Protein AF-A0AAD3DQP5-F1 (afdb_monomer)

Radius of gyration: 34.94 Å; Cα contacts (8 Å, |Δi|>4): 1346; chains: 1; bounding box: 95×90×119 Å

Organism: NCBI:txid47775

Solvent-accessible surface area (backbone atoms only — not comparable to full-atom values): 64356 Å² total; per-residue (Å²): 83,62,70,43,44,56,51,41,71,70,43,78,58,51,43,61,24,16,39,41,48,36,72,73,24,87,60,15,56,71,32,39,62,51,64,46,70,52,58,69,37,75,79,79,61,67,83,67,84,44,72,40,58,48,50,50,56,50,55,71,73,47,74,79,52,96,82,75,66,50,75,50,56,56,48,21,59,52,39,49,52,48,36,48,52,39,22,51,51,51,56,48,43,62,63,52,92,62,92,48,52,49,40,50,32,50,51,46,41,51,26,48,52,37,44,28,20,49,69,39,45,68,70,77,52,68,70,84,77,54,56,74,56,49,50,53,37,46,52,29,28,50,44,64,37,26,33,40,26,52,37,40,19,34,49,59,71,35,38,63,54,42,56,35,39,51,53,38,39,74,73,74,45,58,42,67,61,51,22,51,51,36,66,75,63,80,53,92,55,56,76,32,23,51,49,44,77,74,36,72,52,51,63,48,61,61,76,43,31,88,49,68,37,90,58,44,89,45,46,16,39,40,27,49,62,39,80,77,56,41,50,81,83,58,74,69,70,86,61,82,74,70,85,62,77,76,91,82,80,64,97,49,100,80,64,81,46,75,68,24,51,39,50,58,50,37,50,48,26,41,49,38,18,52,49,39,49,53,52,47,52,52,56,52,51,56,52,48,52,55,52,48,53,51,51,53,56,61,66,70,69,75,77,78,93,77,90,82,84,89,79,95,70,95,75,86,82,59,98,66,77,80,81,81,91,75,84,79,95,70,79,62,83,70,73,45,71,70,56,47,52,51,51,51,47,50,46,37,48,49,16,52,63,61,21,68,67,53,36,48,48,49,51,45,45,25,54,51,49,44,39,50,54,28,41,37,60,73,15,59,94,80,47,72,26,51,75,49,39,35,37,34,50,30,60,62,56,42,48,30,44,52,47,56,38,48,40,40,56,69,72,40,31,49,66,57,48,74,41,69,55,70,52,54,54,47,22,49,43,44,45,51,58,33,46,97,40,44,49,25,64,60,53,51,41,46,52,53,48,36,55,43,50,46,39,47,82,72,55,84,51,63,64,67,34,50,80,67,63,40,82,83,58,90,87,65,75,51,74,22,43,48,49,39,36,50,45,57,72,63,32,71,64,37,50,74,42,36,65,67,23,48,42,50,47,50,51,50,49,70,69,51,79,92,41,88,65,62,69,69,60,48,56,51,66,60,44,37,52,51,47,52,56,45,49,65,59,46,49,73,39,71,64,40,32,48,51,54,37,55,37,25,62,38,64,62,84,80,73,82,72,84,75,78,86,76,88,81,83,89,83,82,89,77,100,76,68,80,77,70,68,71,71,69,76,74,75,69,85,84,77,78,96,70,93,76,97,72,95,80,83,75,64,65,37,49,43,56,51,32,53,44,53,51,54,53,48,28,50,51,19,48,51,55,17,49,54,32,45,49,53,46,29,54,51,53,58,49,55,69,40,57,68,67,47,66,70,48,57,71,67,58,52,50,52,52,51,55,49,44,56,50,34,61,63,45,24,26,53,30,29,45,51,17,53,51,50,49,52,47,51,43,60,51,43,67,39,67,64,39,33,54,41,49,67,36,85,69,41,27,60,49,51,30,46,47,48,44,53,48,49,46,54,65,71,28,72,72,40,73,70,59,74,51,85,66,44,66,81,32,57,57,50,65,71,62,51,52,50,50,50,48,50,42,48,56,58,53,45,74,38,66,75,40,41,59,43,38,70,63,38,89,82,54,49,72,63,61,54,48,52,50,45,53,50,26,61,76,68,68,37,62,72,60,38,55,53,50,53,54,50,52,56,49,49,51,51,54,50,52,53,49,53,52,49,50,59,53,48,55,56,47,63,74,70,60,82,80,88,80,87,87,84,84,85,89,85,90,86,91,83,85,89,78,90,78,91,86,86,83,89,86,88,84,88,86,88,89,85,90,84,90,79,77,88,68,83,75,78,68,82,76,77,74,70,90,82,66,72,54,80,85,51,37,48,57,54,40,31,66,68,48,42,79,55,31,54,44,73,29,71,47,82,49,90,78,28,48,52,66,70,58,48,54,54,52,73,72,51,90,53,84,40,74,67,30,52,51,52,46,55,50,53,53,53,26,35,26,88,89,28,92,55,41,55,51,60,42,76,51,39,30,40,31,37,31,33,27,73,90,37,82,49,38,36,36,37,39,40,39,22,28,65,86,22,50,39,46,75,17,51,47,38,29,35,35,40,50,51,63,59,25,54,76,41,55,54,47,57,33,44,62,56,19,65,85,53,72,31,59,79,36,74,44,32,38,27,89,12,48,53,50,34,31,50,54,70,57,37,85,92,57,60,84,86,49,36,63,37,59,89,77,59,51,72,66,56,55,56,49,43,46,55,69,73,54,51,38,67,63,45,60,71,64,36,90,76,39,75,82,35,62,95,38,74,66,34,53,53,52,47,48,49,51,41,50,53,39,33,48,45,27,49,50,31,22,38,49,40,38,70,79,56,49,54,66,85,38,52,70,58,51,54,52,51,51,65,68,37,44,67,64,50,56,54,49,51,55,48,51,34,71,63,33,84,41,71,70,58,22,66,72,58,101

pLDDT: mean 73.85, std 21.98, range 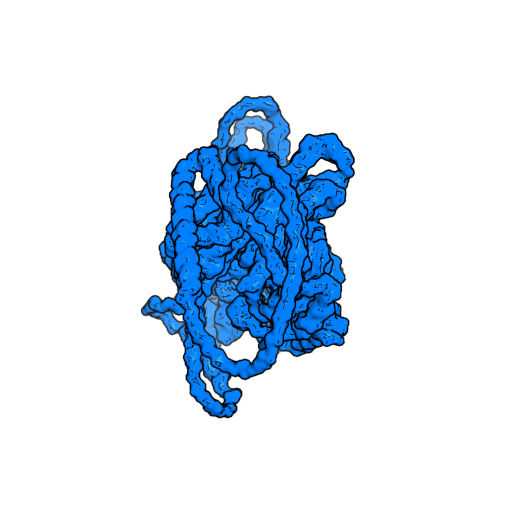[22.52, 98.38]

Structure (mmCIF, N/CA/C/O backbone):
data_AF-A0AAD3DQP5-F1
#
_entry.id   AF-A0AAD3DQP5-F1
#
loop_
_atom_site.group_PDB
_atom_site.id
_atom_site.type_symbol
_atom_site.label_atom_id
_atom_site.label_alt_id
_atom_site.label_comp_id
_atom_site.label_asym_id
_atom_site.label_entity_id
_atom_site.label_seq_id
_atom_site.pdbx_PDB_ins_code
_atom_site.Cartn_x
_atom_site.Cartn_y
_atom_site.Cartn_z
_atom_site.occupancy
_atom_site.B_iso_or_equiv
_atom_site.auth_seq_id
_atom_site.auth_comp_id
_atom_site.auth_asym_id
_atom_site.auth_atom_id
_atom_site.pdbx_PDB_model_num
ATOM 1 N N . LEU A 1 1 ? 39.026 9.696 -24.829 1.00 69.25 1 LEU A N 1
ATOM 2 C CA . LEU A 1 1 ? 38.281 8.660 -24.075 1.00 69.25 1 LEU A CA 1
ATOM 3 C C . LEU A 1 1 ? 39.022 8.192 -22.839 1.00 69.25 1 LEU A C 1
ATOM 5 O O . LEU A 1 1 ? 38.616 8.579 -21.762 1.00 69.25 1 LEU A O 1
ATOM 9 N N . LEU A 1 2 ? 40.110 7.422 -22.946 1.00 69.62 2 LEU A N 1
ATOM 10 C CA . LEU A 1 2 ? 40.838 6.950 -21.753 1.00 69.62 2 LEU A CA 1
ATOM 11 C C . LEU A 1 2 ? 41.372 8.116 -20.900 1.00 69.62 2 LEU A C 1
ATOM 13 O O . LEU A 1 2 ? 41.104 8.171 -19.706 1.00 69.62 2 LEU A O 1
ATOM 17 N N . ALA A 1 3 ? 41.986 9.119 -21.536 1.00 72.19 3 ALA A N 1
ATOM 18 C CA . ALA A 1 3 ? 42.388 10.362 -20.867 1.00 72.19 3 ALA A CA 1
ATOM 19 C C . ALA A 1 3 ? 41.202 11.138 -20.252 1.00 72.19 3 ALA A C 1
ATOM 21 O O . ALA A 1 3 ? 41.356 11.788 -19.221 1.00 72.19 3 ALA A O 1
ATOM 22 N N . ASP A 1 4 ? 40.012 11.039 -20.854 1.00 68.88 4 ASP A N 1
ATOM 23 C CA . ASP A 1 4 ? 38.791 11.686 -20.358 1.00 68.88 4 ASP A CA 1
ATOM 24 C C . ASP A 1 4 ? 38.279 10.979 -19.093 1.00 68.88 4 ASP A C 1
ATOM 26 O O . ASP A 1 4 ? 37.939 11.622 -18.103 1.00 68.88 4 ASP A O 1
ATOM 30 N N . VAL A 1 5 ? 38.290 9.642 -19.096 1.00 66.12 5 VAL A N 1
ATOM 31 C CA . VAL A 1 5 ? 37.980 8.812 -17.924 1.00 66.12 5 VAL A CA 1
ATOM 32 C C . VAL A 1 5 ? 38.956 9.133 -16.789 1.00 66.12 5 VAL A C 1
ATOM 34 O O . VAL A 1 5 ? 38.531 9.407 -15.671 1.00 66.12 5 VAL A O 1
ATOM 37 N N . GLU A 1 6 ? 40.259 9.207 -17.064 1.00 69.50 6 GLU A N 1
ATOM 38 C CA . GLU A 1 6 ? 41.260 9.618 -16.070 1.00 69.50 6 GLU A CA 1
ATOM 39 C C . GLU A 1 6 ? 41.073 11.056 -15.560 1.00 69.50 6 GLU A C 1
ATOM 41 O O . GLU A 1 6 ? 41.408 11.355 -14.412 1.00 69.50 6 GLU A O 1
ATOM 46 N N . ALA A 1 7 ? 40.591 11.981 -16.392 1.00 66.44 7 ALA A N 1
ATOM 47 C CA . ALA A 1 7 ? 40.291 13.347 -15.965 1.00 66.44 7 ALA A CA 1
ATOM 48 C C . ALA A 1 7 ? 39.139 13.361 -14.947 1.00 66.44 7 ALA A C 1
ATOM 50 O O . ALA A 1 7 ? 39.246 13.995 -13.900 1.00 66.44 7 ALA A O 1
ATOM 51 N N . VAL A 1 8 ? 38.096 12.567 -15.191 1.00 64.50 8 VAL A N 1
ATOM 52 C CA . VAL A 1 8 ? 36.944 12.397 -14.292 1.00 64.50 8 VAL A CA 1
ATOM 53 C C . VAL A 1 8 ? 37.343 11.736 -12.972 1.00 64.50 8 VAL A C 1
ATOM 55 O O . VAL A 1 8 ? 36.823 12.116 -11.927 1.00 64.50 8 VAL A O 1
ATOM 58 N N . ALA A 1 9 ? 38.317 10.814 -12.982 1.00 60.91 9 ALA A N 1
ATOM 59 C CA . ALA A 1 9 ? 38.842 10.169 -11.765 1.00 60.91 9 ALA A CA 1
ATOM 60 C C . ALA A 1 9 ? 39.380 11.183 -10.756 1.00 60.91 9 ALA A C 1
ATOM 62 O O . ALA A 1 9 ? 39.354 10.963 -9.545 1.00 60.91 9 ALA A O 1
ATOM 63 N N . ARG A 1 10 ? 39.924 12.277 -11.294 1.00 65.38 10 ARG A N 1
ATOM 64 C CA . ARG A 1 10 ? 40.593 13.340 -10.551 1.00 65.38 10 ARG A CA 1
ATOM 65 C C . ARG A 1 10 ? 39.615 14.405 -10.055 1.00 65.38 10 ARG A C 1
ATOM 67 O O . ARG A 1 10 ? 39.978 15.183 -9.178 1.00 65.38 10 ARG A O 1
ATOM 74 N N . CYS A 1 11 ? 38.381 14.431 -10.560 1.00 60.78 11 CYS A N 1
ATOM 75 C CA . CYS A 1 11 ? 37.353 15.367 -10.121 1.00 60.78 11 CYS A CA 1
ATOM 76 C C . CYS A 1 11 ? 36.728 14.914 -8.791 1.00 60.78 11 CYS A C 1
ATOM 78 O O . CYS A 1 11 ? 36.069 13.879 -8.711 1.00 60.78 11 CYS A O 1
ATOM 80 N N . ARG A 1 12 ? 36.878 15.731 -7.742 1.00 58.25 12 ARG A N 1
ATOM 81 C CA . ARG A 1 12 ? 36.039 15.685 -6.535 1.00 58.25 12 ARG A CA 1
ATOM 82 C C . ARG A 1 12 ? 35.514 17.095 -6.267 1.00 58.25 12 ARG A C 1
ATOM 84 O O . ARG A 1 12 ? 36.345 18.000 -6.186 1.00 58.25 12 ARG A O 1
ATOM 91 N N . PRO A 1 13 ? 34.188 17.302 -6.105 1.00 60.56 13 PRO A N 1
ATOM 92 C CA . PRO A 1 13 ? 33.091 16.323 -5.934 1.00 60.56 13 PRO A CA 1
ATOM 93 C C . PRO A 1 13 ? 32.519 15.702 -7.235 1.00 60.56 13 PRO A C 1
ATOM 95 O O . PRO A 1 13 ? 32.715 16.232 -8.325 1.00 60.56 13 PRO A O 1
ATOM 98 N N . ALA A 1 14 ? 31.761 14.597 -7.108 1.00 59.12 14 ALA A N 1
ATOM 99 C CA . ALA A 1 14 ? 31.160 13.829 -8.219 1.00 59.12 14 ALA A CA 1
ATOM 100 C C . ALA A 1 14 ? 30.262 14.662 -9.159 1.00 59.12 14 ALA A C 1
ATOM 102 O O . ALA A 1 14 ? 30.193 14.404 -10.358 1.00 59.12 14 ALA A O 1
ATOM 103 N N . THR A 1 15 ? 29.640 15.713 -8.627 1.00 59.28 15 THR A N 1
ATOM 104 C CA . THR A 1 15 ? 28.797 16.669 -9.359 1.00 59.28 15 THR A CA 1
ATOM 105 C C . THR A 1 15 ? 29.575 17.464 -10.414 1.00 59.28 15 THR A C 1
ATOM 107 O O . THR A 1 15 ? 29.089 17.723 -11.511 1.00 59.28 15 THR A O 1
ATOM 110 N N . GLN A 1 16 ? 30.841 17.794 -10.149 1.00 65.06 16 GLN A N 1
ATOM 111 C CA . GLN A 1 16 ? 31.704 18.418 -11.158 1.00 65.06 16 GLN A CA 1
ATOM 112 C C . GLN A 1 16 ? 32.090 17.425 -12.263 1.00 65.06 16 GLN A C 1
ATOM 114 O O . GLN A 1 16 ? 32.289 17.817 -13.412 1.00 65.06 16 GLN A O 1
ATOM 119 N N . ALA A 1 17 ? 32.138 16.135 -11.930 1.00 73.88 17 ALA A N 1
ATOM 120 C CA . ALA A 1 17 ? 32.519 15.067 -12.841 1.00 73.88 17 ALA A CA 1
ATOM 121 C C . ALA A 1 17 ? 31.448 14.819 -13.925 1.00 73.88 17 ALA A C 1
ATOM 123 O O . ALA A 1 17 ? 31.791 14.666 -15.096 1.00 73.88 17 ALA A O 1
ATOM 124 N N . ALA A 1 18 ? 30.156 14.859 -13.569 1.00 78.38 18 ALA A N 1
ATOM 125 C CA . ALA A 1 18 ? 29.047 14.663 -14.513 1.00 78.38 18 ALA A CA 1
ATOM 126 C C . ALA A 1 18 ? 29.021 15.722 -15.625 1.00 78.38 18 ALA A C 1
ATOM 128 O O . ALA A 1 18 ? 28.851 15.402 -16.800 1.00 78.38 18 ALA A O 1
ATOM 129 N N . ARG A 1 19 ? 29.252 16.987 -15.266 1.00 76.75 19 ARG A N 1
ATOM 130 C CA . ARG A 1 19 ? 29.308 18.089 -16.234 1.00 76.75 19 ARG A CA 1
ATOM 131 C C . ARG A 1 19 ? 30.575 18.081 -17.075 1.00 76.75 19 ARG A C 1
ATOM 133 O O . ARG A 1 19 ? 30.507 18.351 -18.270 1.00 76.75 19 ARG A O 1
ATOM 140 N N . ALA A 1 20 ? 31.718 17.748 -16.479 1.00 77.56 20 ALA A N 1
ATOM 141 C CA . ALA A 1 20 ? 32.965 17.594 -17.224 1.00 77.56 20 ALA A CA 1
ATOM 142 C C . ALA A 1 20 ? 32.858 16.475 -18.280 1.00 77.56 20 ALA A C 1
ATOM 144 O O . ALA A 1 20 ? 33.392 16.610 -19.383 1.00 77.56 20 ALA A O 1
ATOM 145 N N . LEU A 1 21 ? 32.106 15.408 -17.980 1.00 83.62 21 LEU A N 1
ATOM 146 C CA . LEU A 1 21 ? 31.794 14.336 -18.931 1.00 83.62 21 LEU A CA 1
ATOM 147 C C . LEU A 1 21 ? 31.003 14.819 -20.152 1.00 83.62 21 LEU A C 1
ATOM 149 O O . LEU A 1 21 ? 31.278 14.379 -21.267 1.00 83.62 21 LEU A O 1
ATOM 153 N N . GLU A 1 22 ? 30.059 15.737 -19.957 1.00 84.75 22 GLU A N 1
ATOM 154 C CA . GLU A 1 22 ? 29.246 16.309 -21.033 1.00 84.75 22 GLU A CA 1
ATOM 155 C C . GLU A 1 22 ? 29.984 17.415 -21.809 1.00 84.75 22 GLU A C 1
ATOM 157 O O . GLU A 1 22 ? 29.906 17.470 -23.032 1.00 84.75 22 GLU A O 1
ATOM 162 N N . GLN A 1 23 ? 30.720 18.297 -21.131 1.00 80.62 23 GLN A N 1
ATOM 163 C CA . GLN A 1 23 ? 31.266 19.515 -21.748 1.00 80.62 23 GLN A CA 1
ATOM 164 C C . GLN A 1 23 ? 32.709 19.374 -22.237 1.00 80.62 23 GLN A C 1
ATOM 166 O O . GLN A 1 23 ? 33.103 20.037 -23.194 1.00 80.62 23 GLN A O 1
ATOM 171 N N . SER A 1 24 ? 33.516 18.553 -21.563 1.00 76.75 24 SER A N 1
ATOM 172 C CA . SER A 1 24 ? 34.977 18.551 -21.727 1.00 76.75 24 SER A CA 1
ATOM 173 C C . SER A 1 24 ? 35.531 17.257 -22.321 1.00 76.75 24 SER A C 1
ATOM 175 O O . SER A 1 24 ? 36.710 17.209 -22.658 1.00 76.75 24 SER A O 1
ATOM 177 N N . CYS A 1 25 ? 34.708 16.217 -22.475 1.00 82.19 25 CYS A N 1
ATOM 178 C CA . CYS A 1 25 ? 35.124 14.939 -23.058 1.00 82.19 25 CYS A CA 1
ATOM 179 C C . CYS A 1 25 ? 34.857 14.886 -24.562 1.00 82.19 25 CYS A C 1
ATOM 181 O O . CYS A 1 25 ? 33.903 15.484 -25.046 1.00 82.19 25 CYS A O 1
ATOM 183 N N . VAL A 1 26 ? 35.619 14.075 -25.303 1.00 84.38 26 VAL A N 1
ATOM 184 C CA . VAL A 1 26 ? 35.505 13.984 -26.775 1.00 84.38 26 VAL A CA 1
ATOM 185 C C . VAL A 1 26 ? 34.096 13.592 -27.253 1.00 84.38 26 VAL A C 1
ATOM 187 O O . VAL A 1 26 ? 33.627 14.097 -28.271 1.00 84.38 26 VAL A O 1
ATOM 190 N N . LEU A 1 27 ? 33.407 12.703 -26.528 1.00 86.00 27 LEU A N 1
ATOM 191 C CA . LEU A 1 27 ? 32.039 12.276 -26.859 1.00 86.00 27 LEU A CA 1
ATOM 192 C C . LEU A 1 27 ? 30.952 13.160 -26.245 1.00 86.00 27 LEU A C 1
ATOM 194 O O . LEU A 1 27 ? 29.820 13.125 -26.721 1.00 86.00 27 LEU A O 1
ATOM 198 N N . GLY A 1 28 ? 31.288 13.944 -25.220 1.00 84.62 28 GLY A N 1
ATOM 199 C CA . GLY A 1 28 ? 30.337 14.732 -24.441 1.00 84.62 28 GLY A CA 1
ATOM 200 C C . GLY A 1 28 ? 29.520 15.692 -25.309 1.00 84.62 28 GLY A C 1
ATOM 201 O O . GLY A 1 28 ? 28.313 15.497 -25.417 1.00 84.62 28 GLY A O 1
ATOM 202 N N . PRO A 1 29 ? 30.144 16.648 -26.023 1.00 83.69 29 PRO A N 1
ATOM 203 C CA . PRO A 1 29 ? 29.423 17.618 -26.848 1.00 83.69 29 PRO A CA 1
ATOM 204 C C . PRO A 1 29 ? 28.640 16.995 -28.011 1.00 83.69 29 PRO A C 1
ATOM 206 O O . PRO A 1 29 ? 27.604 17.521 -28.408 1.00 83.69 29 PRO A O 1
ATOM 209 N N . LEU A 1 30 ? 29.113 15.865 -28.553 1.00 84.06 30 LEU A N 1
ATOM 210 C CA . LEU A 1 30 ? 28.425 15.147 -29.632 1.00 84.06 30 LEU A CA 1
ATOM 211 C C . LEU A 1 30 ? 27.149 14.474 -29.125 1.00 84.06 30 LEU A C 1
ATOM 213 O O . LEU A 1 30 ? 26.103 14.563 -29.764 1.00 84.06 30 LEU A O 1
ATOM 217 N N . LEU A 1 31 ? 27.235 13.817 -27.969 1.00 87.38 31 LEU A N 1
ATOM 218 C CA . LEU A 1 31 ? 26.103 13.143 -27.338 1.00 87.38 31 LEU A CA 1
ATOM 219 C C . LEU A 1 31 ? 25.230 14.117 -26.531 1.00 87.38 31 LEU A C 1
ATOM 221 O O . LEU A 1 31 ? 24.088 13.799 -26.235 1.00 87.38 31 LEU A O 1
ATOM 225 N N . GLY A 1 32 ? 25.714 15.318 -26.219 1.00 83.75 32 GLY A N 1
ATOM 226 C CA . GLY A 1 32 ? 24.970 16.395 -25.559 1.00 83.75 32 GLY A CA 1
ATOM 227 C C . GLY A 1 32 ? 24.109 17.234 -26.505 1.00 83.75 32 GLY A C 1
ATOM 228 O O . GLY A 1 32 ? 23.354 18.091 -26.048 1.00 83.75 32 GLY A O 1
ATOM 229 N N . ALA A 1 33 ? 24.181 16.997 -27.819 1.00 82.81 33 ALA A N 1
ATOM 230 C CA . ALA A 1 33 ? 23.355 17.697 -28.797 1.00 82.81 33 ALA A CA 1
ATOM 231 C C . ALA A 1 33 ? 21.861 17.426 -28.537 1.00 82.81 33 ALA A C 1
ATOM 233 O O . ALA A 1 33 ? 21.381 16.310 -28.711 1.00 82.81 33 ALA A O 1
ATOM 234 N N . SER A 1 34 ? 21.109 18.438 -28.100 1.00 78.81 34 SER A N 1
ATOM 235 C CA . SER A 1 34 ? 19.691 18.292 -27.758 1.00 78.81 34 SER A CA 1
ATOM 236 C C . SER A 1 34 ? 18.956 19.641 -27.794 1.00 78.81 34 SER A C 1
ATOM 238 O O . SER A 1 34 ? 19.567 20.671 -27.514 1.00 78.81 34 SER A O 1
ATOM 240 N N . PRO A 1 35 ? 17.648 19.669 -28.118 1.00 69.88 35 PRO A N 1
ATOM 241 C CA . PRO A 1 35 ? 16.792 20.839 -28.008 1.00 69.88 35 PRO A CA 1
ATOM 242 C C . PRO A 1 35 ? 16.327 21.063 -26.563 1.00 69.88 35 PRO A C 1
ATOM 244 O O . PRO A 1 35 ? 15.649 22.048 -26.274 1.00 69.88 35 PRO A O 1
ATOM 247 N N . MET A 1 36 ? 16.658 20.152 -25.645 1.00 72.31 36 MET A N 1
ATOM 248 C CA . MET A 1 36 ? 16.385 20.335 -24.226 1.00 72.31 36 MET A CA 1
ATOM 249 C C . MET A 1 36 ? 17.175 21.540 -23.692 1.00 72.31 36 MET A C 1
ATOM 251 O O . MET A 1 36 ? 18.347 21.700 -24.038 1.00 72.31 36 MET A O 1
ATOM 255 N N . PRO A 1 37 ? 16.576 22.387 -22.838 1.00 60.34 37 PRO A N 1
ATOM 256 C CA . PRO A 1 37 ? 17.317 23.448 -22.167 1.00 60.34 37 PRO A CA 1
ATOM 257 C C . PRO A 1 37 ? 18.448 22.852 -21.315 1.00 60.34 37 PRO A C 1
ATOM 259 O O . PRO A 1 37 ? 18.240 21.848 -20.628 1.00 60.34 37 PRO A O 1
ATOM 262 N N . SER A 1 38 ? 19.631 23.476 -21.318 1.00 55.38 38 SER A N 1
ATOM 263 C CA . SER A 1 38 ? 20.696 23.085 -20.390 1.00 55.38 38 SER A CA 1
ATOM 264 C C . SER A 1 38 ? 20.265 23.415 -18.950 1.00 55.38 38 SER A C 1
ATOM 266 O O . SER A 1 38 ? 19.557 24.398 -18.712 1.00 55.38 38 SER A O 1
ATOM 268 N N . GLY A 1 39 ? 20.645 22.591 -17.968 1.00 51.81 39 GLY A N 1
ATOM 269 C CA . GLY A 1 39 ? 20.105 22.674 -16.603 1.00 51.81 39 GLY A CA 1
ATOM 270 C C . GLY A 1 39 ? 20.367 23.990 -15.849 1.00 51.81 39 GLY A C 1
ATOM 271 O O . GLY A 1 39 ? 19.703 24.252 -14.850 1.00 51.81 39 GLY A O 1
ATOM 272 N N . GLN A 1 40 ? 21.290 24.840 -16.319 1.00 48.19 40 GLN A N 1
ATOM 273 C CA . GLN A 1 40 ? 21.507 26.190 -15.770 1.00 48.19 40 GLN A CA 1
ATOM 274 C C . GLN A 1 40 ? 20.543 27.232 -16.339 1.00 48.19 40 GLN A C 1
ATOM 276 O O . GLN A 1 40 ? 20.163 28.168 -15.635 1.00 48.19 40 GLN A O 1
ATOM 281 N N . ASP A 1 41 ? 20.135 27.060 -17.593 1.00 49.00 41 ASP A N 1
ATOM 282 C CA . ASP A 1 41 ? 19.270 28.007 -18.275 1.00 49.00 41 ASP A CA 1
ATOM 283 C C . ASP A 1 41 ? 17.830 27.870 -17.742 1.00 49.00 41 ASP A C 1
ATOM 285 O O . ASP A 1 41 ? 17.214 28.858 -17.346 1.00 49.00 41 ASP A O 1
ATOM 289 N N . ALA A 1 42 ? 17.323 26.637 -17.629 1.00 50.06 42 ALA A N 1
ATOM 290 C CA . ALA A 1 42 ? 15.906 26.329 -17.393 1.00 50.06 42 ALA A CA 1
ATOM 291 C C . ALA A 1 42 ? 15.255 26.961 -16.146 1.00 50.06 42 ALA A C 1
ATOM 293 O O . ALA A 1 42 ? 14.031 27.054 -16.099 1.00 50.06 42 ALA A O 1
ATOM 294 N N . LEU A 1 43 ? 16.028 27.317 -15.113 1.00 48.72 43 LEU A N 1
ATOM 295 C CA . LEU A 1 43 ? 15.474 27.576 -13.775 1.00 48.72 43 LEU A CA 1
ATOM 296 C C . LEU A 1 43 ? 15.867 28.912 -13.143 1.00 48.72 43 LEU A C 1
ATOM 298 O O . LEU A 1 43 ? 15.166 29.346 -12.231 1.00 48.72 43 LEU A O 1
ATOM 302 N N . TYR A 1 44 ? 16.924 29.585 -13.617 1.00 41.16 44 TYR A N 1
ATOM 303 C CA . TYR A 1 44 ? 17.371 30.836 -12.993 1.00 41.16 44 TYR A CA 1
ATOM 304 C C . TYR A 1 44 ? 17.434 32.037 -13.938 1.00 41.16 44 TYR A C 1
ATOM 306 O O . TYR A 1 44 ? 16.928 33.084 -13.553 1.00 41.16 44 TYR A O 1
ATOM 314 N N . HIS A 1 45 ? 17.960 31.933 -15.166 1.00 43.59 45 HIS A N 1
ATOM 315 C CA . HIS A 1 45 ? 18.044 33.081 -16.084 1.00 43.59 45 HIS A CA 1
ATOM 316 C C . HIS A 1 45 ? 18.227 32.656 -17.560 1.00 43.59 45 HIS A C 1
ATOM 318 O O . HIS A 1 45 ? 19.332 32.714 -18.090 1.00 43.59 45 HIS A O 1
ATOM 324 N N . LEU A 1 46 ? 17.145 32.325 -18.276 1.00 48.94 46 LEU A N 1
ATOM 325 C CA . LEU A 1 46 ? 17.143 32.070 -19.734 1.00 48.94 46 LEU A CA 1
ATOM 326 C C . LEU A 1 46 ? 17.273 33.360 -20.580 1.00 48.94 46 LEU A C 1
ATOM 328 O O . LEU A 1 46 ? 16.463 33.651 -21.463 1.00 48.94 46 LEU A O 1
ATOM 332 N N . LYS A 1 47 ? 18.313 34.168 -20.332 1.00 39.44 47 LYS A N 1
ATOM 333 C CA . LYS A 1 47 ? 18.705 35.259 -21.254 1.00 39.44 47 LYS A CA 1
ATOM 334 C C . LYS A 1 47 ? 19.442 34.735 -22.495 1.00 39.44 47 LYS A C 1
ATOM 336 O O . LYS A 1 47 ? 19.595 35.470 -23.467 1.00 39.44 47 LYS A O 1
ATOM 341 N N . THR A 1 48 ? 19.862 33.476 -22.483 1.00 41.50 48 THR A N 1
ATOM 342 C CA . THR A 1 48 ? 20.486 32.755 -23.594 1.00 41.50 48 THR A CA 1
ATOM 343 C C . THR A 1 48 ? 19.420 32.211 -24.550 1.00 41.50 48 THR A C 1
ATOM 345 O O . THR A 1 48 ? 18.465 31.528 -24.181 1.00 41.50 48 THR A O 1
ATOM 348 N N . VAL A 1 49 ? 19.554 32.575 -25.822 1.00 47.94 49 VAL A N 1
ATOM 349 C CA . VAL A 1 49 ? 18.694 32.133 -26.922 1.00 47.94 49 VAL A CA 1
ATOM 350 C C . VAL A 1 49 ? 19.147 30.727 -27.327 1.00 47.94 49 VAL A C 1
ATOM 352 O O . VAL A 1 49 ? 20.140 30.584 -28.033 1.00 47.94 49 VAL A O 1
ATOM 355 N N . SER A 1 50 ? 18.475 29.673 -26.850 1.00 50.62 50 SER A N 1
ATOM 356 C CA . SER A 1 50 ? 18.742 28.319 -27.356 1.00 50.62 50 SER A CA 1
ATOM 357 C C . SER A 1 50 ? 18.097 28.138 -28.740 1.00 50.62 50 SER A C 1
ATOM 359 O O . SER A 1 50 ? 17.030 28.713 -28.993 1.00 50.62 50 SER A O 1
ATOM 361 N N . PRO A 1 51 ? 18.675 27.333 -29.650 1.00 53.38 51 PRO A N 1
ATOM 362 C CA . PRO A 1 51 ? 18.049 27.027 -30.938 1.00 53.38 51 PRO A CA 1
ATOM 363 C C . PRO A 1 51 ? 16.641 26.439 -30.790 1.00 53.38 51 PRO A C 1
ATOM 365 O O . PRO A 1 51 ? 15.770 26.732 -31.596 1.00 53.38 51 PRO A O 1
ATOM 368 N N . ALA A 1 52 ? 16.385 25.679 -29.721 1.00 53.72 52 ALA A N 1
ATOM 369 C CA . ALA A 1 52 ? 15.065 25.131 -29.417 1.00 53.72 52 ALA A CA 1
ATOM 370 C C . ALA A 1 52 ? 14.072 26.183 -28.926 1.00 53.72 52 ALA A C 1
ATOM 372 O O . ALA A 1 52 ? 12.923 26.176 -29.348 1.00 53.72 52 ALA A O 1
ATOM 373 N N . ARG A 1 53 ? 14.511 27.125 -28.081 1.00 59.06 53 ARG A N 1
ATOM 374 C CA . ARG A 1 53 ? 13.695 28.278 -27.685 1.00 59.06 53 ARG A CA 1
ATOM 375 C C . ARG A 1 53 ? 13.376 29.146 -28.898 1.00 59.06 53 ARG A C 1
ATOM 377 O O . ARG A 1 53 ? 12.241 29.572 -29.042 1.00 59.06 53 ARG A O 1
ATOM 384 N N . THR A 1 54 ? 14.354 29.364 -29.776 1.00 60.16 54 THR A N 1
ATOM 385 C CA . THR A 1 54 ? 14.188 30.111 -31.033 1.00 60.16 54 THR A CA 1
ATOM 386 C C . THR A 1 54 ? 13.190 29.412 -31.943 1.00 60.16 54 THR A C 1
ATOM 388 O O . THR A 1 54 ? 12.177 30.009 -32.275 1.00 60.16 54 THR A O 1
ATOM 391 N N . ALA A 1 55 ? 13.395 28.124 -32.230 1.00 57.81 55 ALA A N 1
ATOM 392 C CA . ALA A 1 55 ? 12.484 27.323 -33.039 1.00 57.81 55 ALA A CA 1
ATOM 393 C C . ALA A 1 55 ? 11.075 27.275 -32.434 1.00 57.81 55 ALA A C 1
ATOM 395 O O . ALA A 1 55 ? 10.098 27.438 -33.145 1.00 57.81 55 ALA A O 1
ATOM 396 N N . PHE A 1 56 ? 10.935 27.104 -31.120 1.00 60.62 56 PHE A N 1
ATOM 397 C CA . PHE A 1 56 ? 9.630 27.078 -30.459 1.00 60.62 56 PHE A CA 1
ATOM 398 C C . PHE A 1 56 ? 8.914 28.435 -30.504 1.00 60.62 56 PHE A C 1
ATOM 400 O O . PHE A 1 56 ? 7.716 28.485 -30.777 1.00 60.62 56 PHE A O 1
ATOM 407 N N . LEU A 1 57 ? 9.636 29.539 -30.283 1.00 61.47 57 LEU A N 1
ATOM 408 C CA . LEU A 1 57 ? 9.105 30.900 -30.411 1.00 61.47 57 LEU A CA 1
ATOM 409 C C . LEU A 1 57 ? 8.743 31.246 -31.862 1.00 61.47 57 LEU A C 1
ATOM 411 O O . LEU A 1 57 ? 7.717 31.882 -32.094 1.00 61.47 57 LEU A O 1
ATOM 415 N N . GLU A 1 58 ? 9.551 30.807 -32.828 1.00 60.78 58 GLU A N 1
ATOM 416 C CA . GLU A 1 58 ? 9.273 30.930 -34.260 1.00 60.78 58 GLU A CA 1
ATOM 417 C C . GLU A 1 58 ? 8.026 30.119 -34.627 1.00 60.78 58 GLU A C 1
ATOM 419 O O . GLU A 1 58 ? 7.071 30.684 -35.145 1.00 60.78 58 GLU A O 1
ATOM 424 N N . ILE A 1 59 ? 7.961 28.834 -34.265 1.00 56.19 59 ILE A N 1
ATOM 425 C CA . ILE A 1 59 ? 6.828 27.946 -34.567 1.00 56.19 59 ILE A CA 1
ATOM 426 C C . ILE A 1 59 ? 5.526 28.432 -33.909 1.00 56.19 59 ILE A C 1
ATOM 428 O O . ILE A 1 59 ? 4.465 28.328 -34.521 1.00 56.19 59 ILE A O 1
ATOM 432 N N . ARG A 1 60 ? 5.578 29.009 -32.699 1.00 56.00 60 ARG A N 1
ATOM 433 C CA . ARG A 1 60 ? 4.404 29.608 -32.031 1.00 56.00 60 ARG A CA 1
ATOM 434 C C . ARG A 1 60 ? 3.836 30.808 -32.801 1.00 56.00 60 ARG A C 1
ATOM 436 O O . ARG A 1 60 ? 2.632 31.043 -32.737 1.00 56.00 60 ARG A O 1
ATOM 443 N N . ASN A 1 61 ? 4.683 31.546 -33.517 1.00 48.38 61 ASN A N 1
ATOM 444 C CA . ASN A 1 61 ? 4.297 32.704 -34.328 1.00 48.38 61 ASN A CA 1
ATOM 445 C C . ASN A 1 61 ? 3.977 32.351 -35.795 1.00 48.38 61 ASN A C 1
ATOM 447 O O . ASN A 1 61 ? 3.604 33.242 -36.558 1.00 48.38 61 ASN A O 1
ATOM 451 N N . TYR A 1 62 ? 4.097 31.084 -36.207 1.00 40.44 62 TYR A N 1
ATOM 452 C CA . TYR A 1 62 ? 3.734 30.641 -37.555 1.00 40.44 62 TYR A CA 1
ATOM 453 C C . TYR A 1 62 ? 2.240 30.269 -37.631 1.00 40.44 62 TYR A C 1
ATOM 455 O O . TYR A 1 62 ? 1.744 29.528 -36.776 1.00 40.44 62 TYR A O 1
ATOM 463 N N . PRO A 1 63 ? 1.500 30.704 -38.673 1.00 40.28 63 PRO A N 1
ATOM 464 C CA . PRO A 1 63 ? 0.233 30.070 -39.028 1.00 40.28 63 PRO A CA 1
ATOM 465 C C . PRO A 1 63 ? 0.491 28.572 -39.218 1.00 40.28 63 PRO A C 1
ATOM 467 O O . PRO A 1 63 ? 1.533 28.221 -39.776 1.00 40.28 63 PRO A O 1
ATOM 470 N N . ARG A 1 64 ? -0.422 27.703 -38.747 1.00 40.78 64 ARG A N 1
ATOM 471 C CA . ARG A 1 64 ? -0.363 26.237 -38.941 1.00 40.78 64 ARG A CA 1
ATOM 472 C C . ARG A 1 64 ? 0.283 25.922 -40.295 1.00 40.78 64 ARG A C 1
ATOM 474 O O . ARG A 1 64 ? -0.235 26.377 -41.314 1.00 40.78 64 ARG A O 1
ATOM 481 N N . TYR A 1 65 ? 1.400 25.188 -40.300 1.00 42.44 65 TYR A N 1
ATOM 482 C CA . TYR A 1 65 ? 2.024 24.747 -41.547 1.00 42.44 65 TYR A CA 1
ATOM 483 C C . TYR A 1 65 ? 0.950 24.128 -42.447 1.00 42.44 65 TYR A C 1
ATOM 485 O O . TYR A 1 65 ? 0.140 23.318 -41.992 1.00 42.44 65 TYR A O 1
ATOM 493 N N . VAL A 1 66 ? 0.964 24.535 -43.715 1.00 39.12 66 VAL A N 1
ATOM 494 C CA . VAL A 1 66 ? -0.011 24.168 -44.754 1.00 39.12 66 VAL A CA 1
ATOM 495 C C . VAL A 1 66 ? -0.086 22.640 -44.976 1.00 39.12 66 VAL A C 1
ATOM 497 O O . VAL A 1 66 ? -1.084 22.161 -45.499 1.00 39.12 66 VAL A O 1
ATOM 500 N N . ASP A 1 67 ? 0.879 21.874 -44.443 1.00 40.19 67 ASP A N 1
ATOM 501 C CA . ASP A 1 67 ? 0.964 20.404 -44.515 1.00 40.19 67 ASP A CA 1
ATOM 502 C C . ASP A 1 67 ? 0.711 19.660 -43.177 1.00 40.19 67 ASP A C 1
ATOM 504 O O . ASP A 1 67 ? 1.018 18.477 -43.044 1.00 40.19 67 ASP A O 1
ATOM 508 N N . GLY A 1 68 ? 0.162 20.316 -42.148 1.00 43.81 68 GLY A N 1
ATOM 509 C CA . GLY A 1 68 ? -0.386 19.622 -40.967 1.00 43.81 68 GLY A CA 1
ATOM 510 C C . GLY A 1 68 ? 0.607 19.069 -39.924 1.00 43.81 68 GLY A C 1
ATOM 511 O O . GLY A 1 68 ? 0.168 18.424 -38.972 1.00 43.81 68 GLY A O 1
ATOM 512 N N . ALA A 1 69 ? 1.916 19.327 -40.024 1.00 46.62 69 ALA A N 1
ATOM 513 C CA . ALA A 1 69 ? 2.898 18.889 -39.018 1.00 46.62 69 ALA A CA 1
ATOM 514 C C . ALA A 1 69 ? 2.981 19.846 -37.803 1.00 46.62 69 ALA A C 1
ATOM 516 O O . ALA A 1 69 ? 3.146 21.056 -37.957 1.00 46.62 69 ALA A O 1
ATOM 517 N N . SER A 1 70 ? 2.898 19.307 -36.578 1.00 62.03 70 SER A N 1
ATOM 518 C CA . SER A 1 70 ? 3.024 20.072 -35.320 1.00 62.03 70 SER A CA 1
ATOM 519 C C . SER A 1 70 ? 4.491 20.346 -34.938 1.00 62.03 70 SER A C 1
ATOM 521 O O . SER A 1 70 ? 5.384 19.603 -35.345 1.00 62.03 70 SER A O 1
ATOM 523 N N . ALA A 1 71 ? 4.758 21.352 -34.089 1.00 63.12 71 ALA A N 1
ATOM 524 C CA . ALA A 1 71 ? 6.096 21.654 -33.539 1.00 63.12 71 ALA A CA 1
ATOM 525 C C . ALA A 1 71 ? 6.814 20.409 -32.981 1.00 63.12 71 ALA A C 1
ATOM 527 O O . ALA A 1 71 ? 8.005 20.190 -33.199 1.00 63.12 71 ALA A O 1
ATOM 528 N N . ARG A 1 72 ? 6.038 19.550 -32.313 1.00 68.69 72 ARG A N 1
ATOM 529 C CA . ARG A 1 72 ? 6.476 18.270 -31.754 1.00 68.69 72 ARG A CA 1
ATOM 530 C C . ARG A 1 72 ? 6.999 17.314 -32.827 1.00 68.69 72 ARG A C 1
ATOM 532 O O . ARG A 1 72 ? 8.002 16.652 -32.604 1.00 68.69 72 ARG A O 1
ATOM 539 N N . THR A 1 73 ? 6.375 17.294 -34.003 1.00 72.94 73 THR A N 1
ATOM 540 C CA . THR A 1 73 ? 6.782 16.446 -35.138 1.00 72.94 73 THR A CA 1
ATOM 541 C C . THR A 1 73 ? 8.157 16.857 -35.672 1.00 72.94 73 THR A C 1
ATOM 543 O O . THR A 1 73 ? 9.003 16.009 -35.951 1.00 72.94 73 THR A O 1
ATOM 546 N N . VAL A 1 74 ? 8.418 18.166 -35.761 1.00 74.62 74 VAL A N 1
ATOM 547 C CA . VAL A 1 74 ? 9.719 18.699 -36.199 1.00 74.62 74 VAL A CA 1
ATOM 548 C C . VAL A 1 74 ? 10.815 18.361 -35.187 1.00 74.62 74 VAL A C 1
ATOM 550 O O . VAL A 1 74 ? 11.865 17.842 -35.572 1.00 74.62 74 VAL A O 1
ATOM 553 N N . LEU A 1 75 ? 10.560 18.596 -33.894 1.00 76.44 75 LEU A N 1
ATOM 554 C CA . LEU A 1 75 ? 11.496 18.258 -32.817 1.00 76.44 75 LEU A CA 1
ATOM 555 C C . LEU A 1 75 ? 11.799 16.753 -32.781 1.00 76.44 75 LEU A C 1
ATOM 557 O O . LEU A 1 75 ? 12.964 16.373 -32.682 1.00 76.44 75 LEU A O 1
ATOM 561 N N . GLN A 1 76 ? 10.784 15.900 -32.950 1.00 80.94 76 GLN A N 1
ATOM 562 C CA . GLN A 1 76 ? 10.960 14.447 -33.048 1.00 80.94 76 GLN A CA 1
ATOM 563 C C . GLN A 1 76 ? 11.846 14.055 -34.233 1.00 80.94 76 GLN A C 1
ATOM 565 O O . GLN A 1 76 ? 12.782 13.278 -34.066 1.00 80.94 76 GLN A O 1
ATOM 570 N N . GLY A 1 77 ? 11.627 14.640 -35.416 1.00 81.44 77 GLY A N 1
ATOM 571 C CA . GLY A 1 77 ? 12.464 14.381 -36.592 1.00 81.44 77 GLY A CA 1
ATOM 572 C C . GLY A 1 77 ? 13.924 14.824 -36.417 1.00 81.44 77 GLY A C 1
ATOM 573 O O . GLY A 1 77 ? 14.837 14.191 -36.951 1.00 81.44 77 GLY A O 1
ATOM 574 N N . MET A 1 78 ? 14.173 15.892 -35.653 1.00 80.81 78 MET A N 1
ATOM 575 C CA . MET A 1 78 ? 15.532 16.289 -35.272 1.00 80.81 78 MET A CA 1
ATOM 576 C C . MET A 1 78 ? 16.160 15.280 -34.306 1.00 80.81 78 MET A C 1
ATOM 578 O O . MET A 1 78 ? 17.312 14.895 -34.508 1.00 80.81 78 MET A O 1
ATOM 582 N N . MET A 1 79 ? 15.413 14.837 -33.291 1.00 84.38 79 MET A N 1
ATOM 583 C CA . MET A 1 79 ? 15.895 13.875 -32.291 1.00 84.38 79 MET A CA 1
ATOM 584 C C . MET A 1 79 ? 16.181 12.506 -32.875 1.00 84.38 79 MET A C 1
ATOM 586 O O . MET A 1 79 ? 17.242 11.959 -32.588 1.00 84.38 79 MET A O 1
ATOM 590 N N . ALA A 1 80 ? 15.354 12.038 -33.806 1.00 86.50 80 ALA A N 1
ATOM 591 C CA . ALA A 1 80 ? 15.621 10.814 -34.548 1.00 86.50 80 ALA A CA 1
ATOM 592 C C . ALA A 1 80 ? 17.013 10.839 -35.207 1.00 86.50 80 ALA A C 1
ATOM 594 O O . ALA A 1 80 ? 17.783 9.892 -35.067 1.00 86.50 80 ALA A O 1
ATOM 595 N N . ARG A 1 81 ? 17.397 11.949 -35.859 1.00 87.19 81 ARG A N 1
ATOM 596 C CA . ARG A 1 81 ? 18.725 12.084 -36.493 1.00 87.19 81 ARG A CA 1
ATOM 597 C C . ARG A 1 81 ? 19.869 12.128 -35.483 1.00 87.19 81 ARG A C 1
ATOM 599 O O . ARG A 1 81 ? 20.916 11.532 -35.726 1.00 87.19 81 ARG A O 1
ATOM 606 N N . VAL A 1 82 ? 19.689 12.843 -34.373 1.00 85.69 82 VAL A N 1
ATOM 607 C CA . VAL A 1 82 ? 20.712 12.957 -33.323 1.00 85.69 82 VAL A CA 1
ATOM 608 C C . VAL A 1 82 ? 20.959 11.603 -32.662 1.00 85.69 82 VAL A C 1
ATOM 610 O O . VAL A 1 82 ? 22.104 11.161 -32.583 1.00 85.69 82 VAL A O 1
ATOM 613 N N . GLN A 1 83 ? 19.894 10.919 -32.247 1.00 84.94 83 GLN A N 1
ATOM 614 C CA . GLN A 1 83 ? 19.979 9.603 -31.621 1.00 84.94 83 GLN A CA 1
ATOM 615 C C . GLN A 1 83 ? 20.529 8.549 -32.585 1.00 84.94 83 GLN A C 1
ATOM 617 O O . GLN A 1 83 ? 21.293 7.672 -32.179 1.00 84.94 83 GLN A O 1
ATOM 622 N N . ASP A 1 84 ? 20.182 8.637 -33.871 1.00 87.12 84 ASP A N 1
ATOM 623 C CA . ASP A 1 84 ? 20.742 7.758 -34.888 1.00 87.12 84 ASP A CA 1
ATOM 624 C C . ASP A 1 84 ? 22.246 7.983 -35.073 1.00 87.12 84 ASP A C 1
ATOM 626 O O . ASP A 1 84 ? 23.015 7.021 -35.044 1.00 87.12 84 ASP A O 1
ATOM 630 N N . GLY A 1 85 ? 22.696 9.238 -35.154 1.00 87.19 85 GLY A N 1
ATOM 631 C CA . GLY A 1 85 ? 24.119 9.579 -35.206 1.00 87.19 85 GLY A CA 1
ATOM 632 C C . GLY A 1 85 ? 24.892 9.117 -33.966 1.00 87.19 85 GLY A C 1
ATOM 633 O O . GLY A 1 85 ? 25.953 8.500 -34.094 1.00 87.19 85 GLY A O 1
ATOM 634 N N . ALA A 1 86 ? 24.336 9.348 -32.772 1.00 84.94 86 ALA A N 1
ATOM 635 C CA . ALA A 1 86 ? 24.880 8.879 -31.497 1.00 84.94 86 ALA A CA 1
ATOM 636 C C . ALA A 1 86 ? 25.044 7.350 -31.472 1.00 84.94 86 ALA A C 1
ATOM 638 O O . ALA A 1 86 ? 26.119 6.828 -31.162 1.00 84.94 86 ALA A O 1
ATOM 639 N N . GLY A 1 87 ? 23.996 6.632 -31.880 1.00 86.31 87 GLY A N 1
ATOM 640 C CA . GLY A 1 87 ? 23.990 5.180 -31.998 1.00 86.31 87 GLY A CA 1
ATOM 641 C C . GLY A 1 87 ? 25.054 4.648 -32.953 1.00 86.31 87 GLY A C 1
ATOM 642 O O . GLY A 1 87 ? 25.821 3.755 -32.591 1.00 86.31 87 GLY A O 1
ATOM 643 N N . HIS A 1 88 ? 25.140 5.216 -34.157 1.00 88.75 88 HIS A N 1
ATOM 644 C CA . HIS A 1 88 ? 26.142 4.833 -35.153 1.00 88.75 88 HIS A CA 1
ATOM 645 C C . HIS A 1 88 ? 27.570 5.084 -34.666 1.00 88.75 88 HIS A C 1
ATOM 647 O O . HIS A 1 88 ? 28.450 4.250 -34.891 1.00 88.75 88 HIS A O 1
ATOM 653 N N . LEU A 1 89 ? 27.809 6.201 -33.975 1.00 89.12 89 LEU A N 1
ATOM 654 C CA . LEU A 1 89 ? 29.113 6.529 -33.406 1.00 89.12 89 LEU A CA 1
ATOM 655 C C . LEU A 1 89 ? 29.545 5.486 -32.368 1.00 89.12 89 LEU A C 1
ATOM 657 O O . LEU A 1 89 ? 30.629 4.912 -32.489 1.00 89.12 89 LEU A O 1
ATOM 661 N N . MET A 1 90 ? 28.684 5.188 -31.392 1.00 90.12 90 MET A N 1
ATOM 662 C CA . MET A 1 90 ? 28.973 4.196 -30.351 1.00 90.12 90 MET A CA 1
ATOM 663 C C . MET A 1 90 ? 29.123 2.782 -30.931 1.00 90.12 90 MET A C 1
ATOM 665 O O . MET A 1 90 ? 30.046 2.056 -30.562 1.00 90.12 90 MET A O 1
ATOM 669 N N . ALA A 1 91 ? 28.283 2.404 -31.900 1.00 88.25 91 ALA A N 1
ATOM 670 C CA . ALA A 1 91 ? 28.381 1.122 -32.597 1.00 88.25 91 ALA A CA 1
ATOM 671 C C . ALA A 1 91 ? 29.653 0.993 -33.449 1.00 88.25 91 ALA A C 1
ATOM 673 O O . ALA A 1 91 ? 30.203 -0.100 -33.588 1.00 88.25 91 ALA A O 1
ATOM 674 N N . ARG A 1 92 ? 30.145 2.091 -34.031 1.00 88.94 92 ARG A N 1
ATOM 675 C CA . ARG A 1 92 ? 31.409 2.094 -34.773 1.00 88.94 92 ARG A CA 1
ATOM 676 C C . ARG A 1 92 ? 32.595 1.944 -33.828 1.00 88.94 92 ARG A C 1
ATOM 678 O O . ARG A 1 92 ? 33.452 1.106 -34.092 1.00 88.94 92 ARG A O 1
ATOM 685 N N . LEU A 1 93 ? 32.606 2.686 -32.718 1.00 87.19 93 LEU A N 1
ATOM 686 C CA . LEU A 1 93 ? 33.637 2.575 -31.680 1.00 87.19 93 LEU A CA 1
ATOM 687 C C . LEU A 1 93 ? 33.700 1.163 -31.088 1.00 87.19 93 LEU A C 1
ATOM 689 O O . LEU A 1 93 ? 34.789 0.625 -30.901 1.00 87.19 93 LEU A O 1
ATOM 693 N N . SER A 1 94 ? 32.550 0.515 -30.883 1.00 85.12 94 SER A N 1
ATOM 694 C CA . SER A 1 94 ? 32.508 -0.865 -30.393 1.00 85.12 94 SER A CA 1
ATOM 695 C C . SER A 1 94 ? 32.964 -1.907 -31.423 1.00 85.12 94 SER A C 1
ATOM 697 O O . SER A 1 94 ? 33.174 -3.068 -31.077 1.00 85.12 94 SER A O 1
ATOM 699 N N . ARG A 1 95 ? 33.146 -1.545 -32.696 1.00 85.75 95 ARG A N 1
ATOM 700 C CA . ARG A 1 95 ? 33.591 -2.460 -33.764 1.00 85.75 95 ARG A CA 1
ATOM 701 C C . ARG A 1 95 ? 35.008 -2.178 -34.258 1.00 85.75 95 ARG A C 1
ATOM 703 O O . ARG A 1 95 ? 35.497 -2.926 -35.107 1.00 85.75 95 ARG A O 1
ATOM 710 N N . THR A 1 96 ? 35.669 -1.146 -33.738 1.00 84.19 96 THR A N 1
ATOM 711 C CA . THR A 1 96 ? 37.063 -0.837 -34.064 1.00 84.19 96 THR A CA 1
ATOM 712 C C . THR A 1 96 ? 37.960 -2.028 -33.716 1.00 84.19 96 THR A C 1
ATOM 714 O O . THR A 1 96 ? 37.864 -2.601 -32.633 1.00 84.19 96 THR A O 1
ATOM 717 N N . LYS A 1 97 ? 38.816 -2.437 -34.659 1.00 75.62 97 LYS A N 1
ATOM 718 C CA . LYS A 1 97 ? 39.767 -3.542 -34.479 1.00 75.62 97 LYS A CA 1
ATOM 719 C C . LYS A 1 97 ? 41.101 -2.998 -33.966 1.00 75.62 97 LYS A C 1
ATOM 721 O O . LYS A 1 97 ? 42.016 -2.789 -34.752 1.00 75.62 97 LYS A O 1
ATOM 726 N N . ASP A 1 98 ? 41.190 -2.758 -32.664 1.00 74.81 98 ASP A N 1
ATOM 727 C CA . ASP A 1 98 ? 42.363 -2.176 -31.991 1.00 74.81 98 ASP A CA 1
ATOM 728 C C . ASP A 1 98 ? 42.805 -2.982 -30.756 1.00 74.81 98 ASP A C 1
ATOM 730 O O . ASP A 1 98 ? 43.254 -2.428 -29.758 1.00 74.81 98 ASP A O 1
ATOM 734 N N . GLY A 1 99 ? 42.608 -4.302 -30.790 1.00 66.88 99 GLY A N 1
ATOM 735 C CA . GLY A 1 99 ? 42.832 -5.159 -29.621 1.00 66.88 99 GLY A CA 1
ATOM 736 C C . GLY A 1 99 ? 41.741 -5.045 -28.549 1.00 66.88 99 GLY A C 1
ATOM 737 O O . GLY A 1 99 ? 41.871 -5.654 -27.498 1.00 66.88 99 GLY A O 1
ATOM 738 N N . GLY A 1 100 ? 40.649 -4.312 -28.810 1.00 69.88 100 GLY A N 1
ATOM 739 C CA . GLY A 1 100 ? 39.533 -4.149 -27.871 1.00 69.88 100 GLY A CA 1
ATOM 740 C C . GLY A 1 100 ? 39.625 -2.886 -27.013 1.00 69.88 100 GLY A C 1
ATOM 741 O O . GLY A 1 100 ? 38.694 -2.597 -26.261 1.00 69.88 100 GLY A O 1
ATOM 742 N N . LEU A 1 101 ? 40.683 -2.090 -27.175 1.00 73.00 101 LEU A N 1
ATOM 743 C CA . LEU A 1 101 ? 40.910 -0.861 -26.421 1.00 73.00 101 LEU A CA 1
ATOM 744 C C . LEU A 1 101 ? 39.773 0.158 -26.611 1.00 73.00 101 LEU A C 1
ATOM 746 O O . LEU A 1 101 ? 39.322 0.762 -25.641 1.00 73.00 101 LEU A O 1
ATOM 750 N N . SER A 1 102 ? 39.248 0.315 -27.830 1.00 78.56 102 SER A N 1
ATOM 751 C CA . SER A 1 102 ? 38.128 1.222 -28.121 1.00 78.56 102 SER A CA 1
ATOM 752 C C . SER A 1 102 ? 36.837 0.793 -27.428 1.00 78.56 102 SER A C 1
ATOM 754 O O . SER A 1 102 ? 36.079 1.646 -26.964 1.00 78.56 102 SER A O 1
ATOM 756 N N . ARG A 1 103 ? 36.582 -0.521 -27.337 1.00 82.75 103 ARG A N 1
ATOM 757 C CA . ARG A 1 103 ? 35.419 -1.068 -26.620 1.00 82.75 103 ARG A CA 1
ATOM 758 C C . ARG A 1 103 ? 35.513 -0.760 -25.137 1.00 82.75 103 ARG A C 1
ATOM 760 O O . ARG A 1 103 ? 34.548 -0.279 -24.551 1.00 82.75 103 ARG A O 1
ATOM 767 N N . GLU A 1 104 ? 36.685 -0.998 -24.567 1.00 78.12 104 GLU A N 1
ATOM 768 C CA . GLU A 1 104 ? 36.907 -0.803 -23.143 1.00 78.12 104 GLU A CA 1
ATOM 769 C C . GLU A 1 104 ? 36.897 0.679 -22.761 1.00 78.12 104 GLU A C 1
ATOM 771 O O . GLU A 1 104 ? 36.279 1.071 -21.772 1.00 78.12 104 GLU A O 1
ATOM 776 N N . ALA A 1 105 ? 37.486 1.536 -23.599 1.00 81.38 105 ALA A N 1
ATOM 777 C CA . ALA A 1 105 ? 37.431 2.985 -23.443 1.00 81.38 105 ALA A CA 1
ATOM 778 C C . ALA A 1 105 ? 35.993 3.516 -23.486 1.00 81.38 105 ALA A C 1
ATOM 780 O O . ALA A 1 105 ? 35.633 4.387 -22.693 1.00 81.38 105 ALA A O 1
ATOM 781 N N . LEU A 1 106 ? 35.174 2.990 -24.403 1.00 86.50 106 LEU A N 1
ATOM 782 C CA . LEU A 1 106 ? 33.765 3.349 -24.518 1.00 86.50 106 LEU A CA 1
ATOM 783 C C . LEU A 1 106 ? 32.988 2.942 -23.261 1.00 86.50 106 LEU A C 1
ATOM 785 O O . LEU A 1 106 ? 32.309 3.785 -22.681 1.00 86.50 106 LEU A O 1
ATOM 789 N N . LEU A 1 107 ? 33.102 1.688 -22.814 1.00 85.75 107 LEU A N 1
ATOM 790 C CA . LEU A 1 107 ? 32.373 1.198 -21.639 1.00 85.75 107 LEU A CA 1
ATOM 791 C C . LEU A 1 107 ? 32.836 1.861 -20.343 1.00 85.75 107 LEU A C 1
ATOM 793 O O . LEU A 1 107 ? 32.003 2.200 -19.509 1.00 85.75 107 LEU A O 1
ATOM 797 N N . SER A 1 108 ? 34.134 2.128 -20.199 1.00 82.62 108 SER A N 1
ATOM 798 C CA . SER A 1 108 ? 34.676 2.877 -19.058 1.00 82.62 108 SER A CA 1
ATOM 799 C C . SER A 1 108 ? 34.111 4.294 -18.997 1.00 82.62 108 SER A C 1
ATOM 801 O O . SER A 1 108 ? 33.755 4.780 -17.922 1.00 82.62 108 SER A O 1
ATOM 803 N N . TRP A 1 109 ? 33.991 4.950 -20.156 1.00 87.25 109 TRP A N 1
ATOM 804 C CA . TRP A 1 109 ? 33.378 6.270 -20.264 1.00 87.25 109 TRP A CA 1
ATOM 805 C C . TRP A 1 109 ? 31.877 6.226 -19.953 1.00 87.25 109 TRP A C 1
ATOM 807 O O . TRP A 1 109 ? 31.404 7.026 -19.150 1.00 87.25 109 TRP A O 1
ATOM 817 N N . VAL A 1 110 ? 31.139 5.249 -20.488 1.00 90.12 110 VAL A N 1
ATOM 818 C CA . VAL A 1 110 ? 29.714 5.042 -20.174 1.00 90.12 110 VAL A CA 1
ATOM 819 C C . VAL A 1 110 ? 29.499 4.775 -18.680 1.00 90.12 110 VAL A C 1
ATOM 821 O O . VAL A 1 110 ? 28.619 5.370 -18.059 1.00 90.12 110 VAL A O 1
ATOM 824 N N . ALA A 1 111 ? 30.329 3.926 -18.077 1.00 86.75 111 ALA A N 1
ATOM 825 C CA . ALA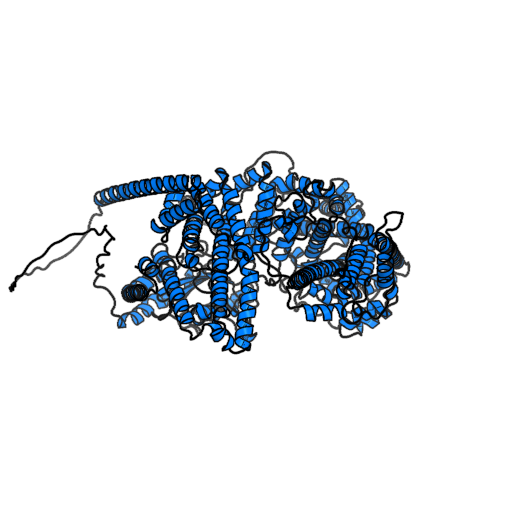 A 1 111 ? 30.289 3.634 -16.652 1.00 86.75 111 ALA A CA 1
ATOM 826 C C . ALA A 1 111 ? 30.561 4.891 -15.812 1.00 86.75 111 ALA A C 1
ATOM 828 O O . ALA A 1 111 ? 29.871 5.138 -14.825 1.00 86.75 111 ALA A O 1
ATOM 829 N N . ALA A 1 112 ? 31.517 5.727 -16.227 1.00 84.56 112 ALA A N 1
ATOM 830 C CA . ALA A 1 112 ? 31.768 7.015 -15.589 1.00 84.56 112 ALA A CA 1
ATOM 831 C C . ALA A 1 112 ? 30.555 7.960 -15.690 1.00 84.56 112 ALA A C 1
ATOM 833 O O . ALA A 1 112 ? 30.215 8.598 -14.694 1.00 84.56 112 ALA A O 1
ATOM 834 N N . VAL A 1 113 ? 29.867 7.999 -16.840 1.00 88.19 113 VAL A N 1
ATOM 835 C CA . VAL A 1 113 ? 28.614 8.758 -17.020 1.00 88.19 113 VAL A CA 1
ATOM 836 C C . VAL A 1 113 ? 27.531 8.274 -16.062 1.00 88.19 113 VAL A C 1
ATOM 838 O O . VAL A 1 113 ? 26.961 9.101 -15.352 1.00 88.19 113 VAL A O 1
ATOM 841 N N . GLY A 1 114 ? 27.282 6.965 -15.978 1.00 86.94 114 GLY A N 1
ATOM 842 C CA . GLY A 1 114 ? 26.294 6.404 -15.051 1.00 86.94 114 GLY A CA 1
ATOM 843 C C . GLY A 1 114 ? 26.600 6.753 -13.590 1.00 86.94 114 GLY A C 1
ATOM 844 O O . GLY A 1 114 ? 25.764 7.335 -12.901 1.00 86.94 114 GLY A O 1
ATOM 845 N N . ARG A 1 115 ? 27.836 6.490 -13.137 1.00 82.19 115 ARG A N 1
ATOM 846 C CA . ARG A 1 115 ? 28.264 6.741 -11.748 1.00 82.19 115 ARG A CA 1
ATOM 847 C C . ARG A 1 115 ? 28.226 8.212 -11.353 1.00 82.19 115 ARG A C 1
ATOM 849 O O . ARG A 1 115 ? 27.809 8.531 -10.247 1.00 82.19 115 ARG A O 1
ATOM 856 N N . ALA A 1 116 ? 28.663 9.110 -12.235 1.00 81.38 116 ALA A N 1
ATOM 857 C CA . ALA A 1 116 ? 28.663 10.543 -11.943 1.00 81.38 116 ALA A CA 1
ATOM 858 C C . ALA A 1 116 ? 27.240 11.117 -11.817 1.00 81.38 116 ALA A C 1
ATOM 860 O O . ALA A 1 116 ? 27.059 12.197 -11.262 1.00 81.38 116 ALA A O 1
ATOM 861 N N . ASN A 1 117 ? 26.232 10.390 -12.310 1.00 82.44 117 ASN A N 1
ATOM 862 C CA . ASN A 1 117 ? 24.837 10.808 -12.326 1.00 82.44 117 ASN A CA 1
ATOM 863 C C . ASN A 1 117 ? 23.948 10.057 -11.323 1.00 82.44 117 ASN A C 1
ATOM 865 O O . ASN A 1 117 ? 22.743 10.287 -11.322 1.00 82.44 117 ASN A O 1
ATOM 869 N N . THR A 1 118 ? 24.491 9.225 -10.427 1.00 78.69 118 THR A N 1
ATOM 870 C CA . THR A 1 118 ? 23.685 8.515 -9.409 1.00 78.69 118 THR A CA 1
ATOM 871 C C . THR A 1 118 ? 22.942 9.458 -8.463 1.00 78.69 118 THR A C 1
ATOM 873 O O . THR A 1 118 ? 21.853 9.122 -8.010 1.00 78.69 118 THR A O 1
ATOM 876 N N . VAL A 1 119 ? 23.451 10.679 -8.248 1.00 71.81 119 VAL A N 1
ATOM 877 C CA . VAL A 1 119 ? 22.747 11.738 -7.498 1.00 71.81 119 VAL A CA 1
ATOM 878 C C . VAL A 1 119 ? 21.395 12.102 -8.125 1.00 71.81 119 VAL A C 1
ATOM 880 O O . VAL A 1 119 ? 20.466 12.474 -7.419 1.00 71.81 119 VAL A O 1
ATOM 883 N N . ARG A 1 120 ? 21.240 11.926 -9.446 1.00 74.25 120 ARG A N 1
ATOM 884 C CA . ARG A 1 120 ? 19.963 12.146 -10.136 1.00 74.25 120 ARG A CA 1
ATOM 885 C C . ARG A 1 120 ? 18.929 11.075 -9.793 1.00 74.25 120 ARG A C 1
ATOM 887 O O . ARG A 1 120 ? 17.746 11.363 -9.894 1.00 74.25 120 ARG A O 1
ATOM 894 N N . GLY A 1 121 ? 19.353 9.877 -9.381 1.00 62.84 121 GLY A N 1
ATOM 895 C CA . GLY A 1 121 ? 18.465 8.789 -8.956 1.00 62.84 121 GLY A CA 1
ATOM 896 C C . GLY A 1 121 ? 17.663 9.112 -7.689 1.00 62.84 121 GLY A C 1
ATOM 897 O O . GLY A 1 121 ? 16.547 8.629 -7.530 1.00 62.84 121 GLY A O 1
ATOM 898 N N . ALA A 1 122 ? 18.171 10.013 -6.837 1.00 56.34 122 ALA A N 1
ATOM 899 C CA . ALA A 1 122 ? 17.494 10.455 -5.611 1.00 56.34 122 ALA A CA 1
ATOM 900 C C . ALA A 1 122 ? 16.217 11.288 -5.862 1.00 56.34 122 ALA A C 1
ATOM 902 O O . ALA A 1 122 ? 15.405 11.468 -4.952 1.00 56.34 122 ALA A O 1
ATOM 903 N N . PHE A 1 123 ? 16.032 11.767 -7.098 1.00 46.22 123 PHE A N 1
ATOM 904 C CA . PHE A 1 123 ? 14.896 12.580 -7.545 1.00 46.22 123 PHE A CA 1
ATOM 905 C C . PHE A 1 123 ? 13.579 11.773 -7.623 1.00 46.22 123 PHE A C 1
ATOM 907 O O . PHE A 1 123 ? 12.501 12.356 -7.726 1.00 46.22 123 PHE A O 1
ATOM 914 N N . GLY A 1 124 ? 13.647 10.435 -7.573 1.00 43.56 124 GLY A N 1
ATOM 915 C CA . GLY A 1 124 ? 12.502 9.541 -7.775 1.00 43.56 124 GLY A CA 1
ATOM 916 C C . GLY A 1 124 ? 11.715 9.123 -6.526 1.00 43.56 124 GLY A C 1
ATOM 917 O O . GLY A 1 124 ? 10.696 8.455 -6.688 1.00 43.56 124 GLY A O 1
ATOM 918 N N . GLU A 1 125 ? 12.145 9.473 -5.306 1.00 43.72 125 GLU A N 1
ATOM 919 C CA . GLU A 1 125 ? 11.678 8.748 -4.106 1.00 43.72 125 GLU A CA 1
ATOM 920 C C . GLU A 1 125 ? 10.856 9.530 -3.066 1.00 43.72 125 GLU A C 1
ATOM 922 O O . GLU A 1 125 ? 10.294 8.875 -2.197 1.00 43.72 125 GLU A O 1
ATOM 927 N N . THR A 1 126 ? 10.690 10.862 -3.101 1.00 42.06 126 THR A N 1
ATOM 928 C CA . THR A 1 126 ? 9.960 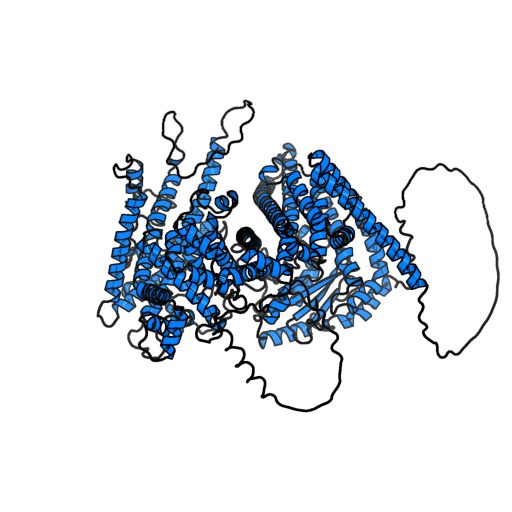11.544 -1.998 1.00 42.06 126 THR A CA 1
ATOM 929 C C . THR A 1 126 ? 9.135 12.777 -2.363 1.00 42.06 126 THR A C 1
ATOM 931 O O . THR A 1 126 ? 9.383 13.497 -3.331 1.00 42.06 126 THR A O 1
ATOM 934 N N . SER A 1 127 ? 8.117 13.028 -1.533 1.00 40.06 127 SER A N 1
ATOM 935 C CA . SER A 1 127 ? 7.172 14.136 -1.645 1.00 40.06 127 SER A CA 1
ATOM 936 C C . SER A 1 127 ? 7.721 15.478 -1.138 1.00 40.06 127 SER A C 1
ATOM 938 O O . SER A 1 127 ? 8.115 15.626 0.015 1.00 40.06 127 SER A O 1
ATOM 940 N N . ASP A 1 128 ? 7.643 16.476 -2.022 1.00 37.28 128 ASP A N 1
ATOM 941 C CA . ASP A 1 128 ? 7.566 17.936 -1.836 1.00 37.28 128 ASP A CA 1
ATOM 942 C C . ASP A 1 128 ? 8.645 18.707 -1.037 1.00 37.28 128 ASP A C 1
ATOM 944 O O . ASP A 1 128 ? 8.916 19.850 -1.416 1.00 37.28 128 ASP A O 1
ATOM 948 N N . MET A 1 129 ? 9.322 18.152 -0.022 1.00 33.78 129 MET A N 1
ATOM 949 C CA . MET A 1 129 ? 10.373 18.879 0.725 1.00 33.78 129 MET A CA 1
ATOM 950 C C . MET A 1 129 ? 11.773 18.821 0.093 1.00 33.78 129 MET A C 1
ATOM 952 O O . MET A 1 129 ? 12.609 19.665 0.413 1.00 33.78 129 MET A O 1
ATOM 956 N N . ARG A 1 130 ? 12.043 17.903 -0.845 1.00 47.19 130 ARG A N 1
ATOM 957 C CA . ARG A 1 130 ? 13.375 17.786 -1.473 1.00 47.19 130 ARG A CA 1
ATOM 958 C C . ARG A 1 130 ? 13.663 18.815 -2.559 1.00 47.19 130 ARG A C 1
ATOM 960 O O . ARG A 1 130 ? 14.797 18.943 -2.992 1.00 47.19 130 ARG A O 1
ATOM 967 N N . LEU A 1 131 ? 12.705 19.652 -2.943 1.00 46.38 131 LEU A N 1
ATOM 968 C CA . LEU A 1 131 ? 12.818 20.381 -4.201 1.00 46.38 131 LEU A CA 1
ATOM 969 C C . LEU A 1 131 ? 13.970 21.407 -4.310 1.00 46.38 131 LEU A C 1
ATOM 971 O O . LEU A 1 131 ? 14.488 21.649 -5.401 1.00 46.38 131 LEU A O 1
ATOM 975 N N . GLN A 1 132 ? 14.375 22.045 -3.210 1.00 39.09 132 GLN A N 1
ATOM 976 C CA . GLN A 1 132 ? 15.557 22.921 -3.248 1.00 39.09 132 GLN A CA 1
ATOM 977 C C . GLN A 1 132 ? 16.852 22.117 -3.429 1.00 39.09 132 GLN A C 1
ATOM 979 O O . GLN A 1 132 ? 17.773 22.585 -4.096 1.00 39.09 132 GLN A O 1
ATOM 984 N N . GLN A 1 133 ? 16.888 20.899 -2.892 1.00 43.41 133 GLN A N 1
ATOM 985 C CA . GLN A 1 133 ? 17.990 19.955 -3.031 1.00 43.41 133 GLN A CA 1
ATOM 986 C C . GLN A 1 133 ? 17.965 19.294 -4.421 1.00 43.41 133 GLN A C 1
ATOM 988 O O . GLN A 1 133 ? 18.972 19.320 -5.115 1.00 43.41 133 GLN A O 1
ATOM 993 N N . ASP A 1 134 ? 16.787 18.903 -4.917 1.00 53.28 134 ASP A N 1
ATOM 994 C CA . ASP A 1 134 ? 16.549 18.330 -6.252 1.00 53.28 134 ASP A CA 1
ATOM 995 C C . ASP A 1 134 ? 16.948 19.269 -7.399 1.00 53.28 134 ASP A C 1
ATOM 997 O O . ASP A 1 134 ? 17.370 18.838 -8.476 1.00 53.28 134 ASP A O 1
ATOM 1001 N N . LEU A 1 135 ? 16.787 20.580 -7.193 1.00 53.72 135 LEU A N 1
ATOM 1002 C CA . LEU A 1 135 ? 17.225 21.599 -8.139 1.00 53.72 135 LEU A CA 1
ATOM 1003 C C . LEU A 1 135 ? 18.750 21.733 -8.144 1.00 53.72 135 LEU A C 1
ATOM 1005 O O . LEU A 1 135 ? 19.348 21.822 -9.216 1.00 53.72 135 LEU A O 1
ATOM 1009 N N . ALA A 1 136 ? 19.377 21.717 -6.967 1.00 55.06 136 ALA A N 1
ATOM 1010 C CA . ALA A 1 136 ? 20.829 21.716 -6.843 1.00 55.06 136 ALA A CA 1
ATOM 1011 C C . ALA A 1 136 ? 21.439 20.440 -7.447 1.00 55.06 136 ALA A C 1
ATOM 1013 O O . ALA A 1 136 ? 22.422 20.539 -8.177 1.00 55.06 136 ALA A O 1
ATOM 1014 N N . ASP A 1 137 ? 20.805 19.284 -7.244 1.00 57.47 137 ASP A N 1
ATOM 1015 C CA . ASP A 1 137 ? 21.206 17.982 -7.785 1.00 57.47 137 ASP A CA 1
ATOM 1016 C C . ASP A 1 137 ? 20.997 17.894 -9.306 1.00 57.47 137 ASP A C 1
ATOM 1018 O O . ASP A 1 137 ? 21.837 17.362 -10.033 1.00 57.47 137 ASP A O 1
ATOM 1022 N N . PHE A 1 138 ? 19.926 18.500 -9.830 1.00 58.78 138 PHE A N 1
ATOM 1023 C CA . PHE A 1 138 ? 19.717 18.657 -11.273 1.00 58.78 138 PHE A CA 1
ATOM 1024 C C . PHE A 1 138 ? 20.771 19.544 -11.923 1.00 58.78 138 PHE A C 1
ATOM 1026 O O . PHE A 1 138 ? 21.321 19.197 -12.966 1.00 58.78 138 PHE A O 1
ATOM 1033 N N . VAL A 1 139 ? 21.051 20.694 -11.308 1.00 59.72 139 VAL A N 1
ATOM 1034 C CA . VAL A 1 139 ? 22.125 21.576 -11.752 1.00 59.72 139 VAL A CA 1
ATOM 1035 C C . VAL A 1 139 ? 23.446 20.811 -11.644 1.00 59.72 139 VAL A C 1
ATOM 1037 O O . VAL A 1 139 ? 24.264 20.904 -12.544 1.00 59.72 139 VAL A O 1
ATOM 1040 N N . ALA A 1 140 ? 23.656 19.995 -10.622 1.00 63.19 140 ALA A N 1
ATOM 1041 C CA . ALA A 1 140 ? 24.874 19.221 -10.435 1.00 63.19 140 ALA A CA 1
ATOM 1042 C C . ALA A 1 140 ? 25.071 18.037 -11.407 1.00 63.19 140 ALA A C 1
ATOM 1044 O O . ALA A 1 140 ? 26.215 17.646 -11.624 1.00 63.19 140 ALA A O 1
ATOM 1045 N N . GLY A 1 141 ? 24.012 17.460 -11.979 1.00 75.81 141 GLY A N 1
ATOM 1046 C CA . GLY A 1 141 ? 24.092 16.332 -12.917 1.00 75.81 141 GLY A CA 1
ATOM 1047 C C . GLY A 1 141 ? 24.350 16.727 -14.379 1.00 75.81 141 GLY A C 1
ATOM 1048 O O . GLY A 1 141 ? 24.372 17.904 -14.739 1.00 75.81 141 GLY A O 1
ATOM 1049 N N . GLY A 1 142 ? 24.523 15.719 -15.241 1.00 80.25 142 GLY A N 1
ATOM 1050 C CA . GLY A 1 142 ? 24.508 15.883 -16.699 1.00 80.25 142 GLY A CA 1
ATOM 1051 C C . GLY A 1 142 ? 23.105 16.217 -17.213 1.00 80.25 142 GLY A C 1
ATOM 1052 O O . GLY A 1 142 ? 22.107 15.935 -16.538 1.00 80.25 142 GLY A O 1
ATOM 1053 N N . SER A 1 143 ? 23.012 16.831 -18.393 1.00 81.00 143 SER A N 1
ATOM 1054 C CA . SER A 1 143 ? 21.725 17.238 -18.967 1.00 81.00 143 SER A CA 1
ATOM 1055 C C . SER A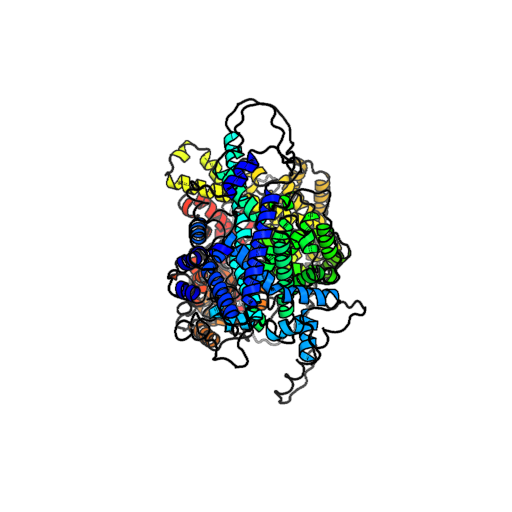 1 143 ? 20.845 16.046 -19.371 1.00 81.00 143 SER A C 1
ATOM 1057 O O . SER A 1 143 ? 21.330 14.971 -19.728 1.00 81.00 143 SER A O 1
ATOM 1059 N N . ASP A 1 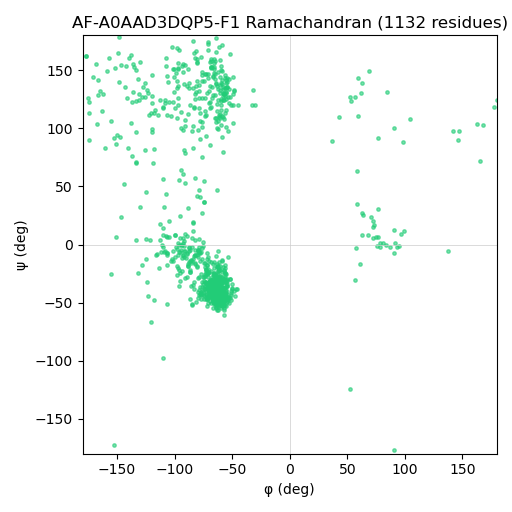144 ? 19.521 16.245 -19.355 1.00 82.94 144 ASP A N 1
ATOM 1060 C CA . ASP A 1 144 ? 18.550 15.231 -19.794 1.00 82.94 144 ASP A CA 1
ATOM 1061 C C . ASP A 1 144 ? 18.810 14.807 -21.247 1.00 82.94 144 ASP A C 1
ATOM 1063 O O . ASP A 1 144 ? 18.811 13.622 -21.562 1.00 82.94 144 ASP A O 1
ATOM 1067 N N . GLY A 1 145 ? 19.095 15.772 -22.128 1.00 84.62 145 GLY A N 1
ATOM 1068 C CA . GLY A 1 145 ? 19.409 15.507 -23.530 1.00 84.62 145 GLY A CA 1
ATOM 1069 C C . GLY A 1 145 ? 20.643 14.626 -23.712 1.00 84.62 145 GLY A C 1
ATOM 1070 O O . GLY A 1 145 ? 20.597 13.662 -24.474 1.00 84.62 145 GLY A O 1
ATOM 1071 N N . PHE A 1 146 ? 21.715 14.927 -22.975 1.00 88.75 146 PHE A N 1
ATOM 1072 C CA . PHE A 1 146 ? 22.934 14.125 -22.967 1.00 88.75 146 PHE A CA 1
ATOM 1073 C C . PHE A 1 146 ? 22.665 12.686 -22.519 1.00 88.75 146 PHE A C 1
ATOM 1075 O O . PHE A 1 146 ? 23.030 11.735 -23.212 1.00 88.75 146 PHE A O 1
ATOM 1082 N N . LEU A 1 147 ? 21.973 12.509 -21.392 1.00 90.75 147 LEU A N 1
ATOM 1083 C CA . LEU A 1 147 ? 21.707 11.183 -20.837 1.00 90.75 147 LEU A CA 1
ATOM 1084 C C . LEU A 1 147 ? 20.758 10.358 -21.712 1.00 90.75 147 LEU A C 1
ATOM 1086 O O . LEU A 1 147 ? 20.983 9.158 -21.870 1.00 90.75 147 LEU A O 1
ATOM 1090 N N . LEU A 1 148 ? 19.744 10.973 -22.324 1.00 91.06 148 LEU A N 1
ATOM 1091 C CA . LEU A 1 148 ? 18.846 10.290 -23.259 1.00 91.06 148 LEU A CA 1
ATOM 1092 C C . LEU A 1 148 ? 19.598 9.789 -24.504 1.00 91.06 148 LEU A C 1
ATOM 1094 O O . LEU A 1 148 ? 19.417 8.639 -24.902 1.00 91.06 148 LEU A O 1
ATOM 1098 N N . ASN A 1 149 ? 20.505 10.594 -25.065 1.00 91.44 149 ASN A N 1
ATOM 1099 C CA . ASN A 1 149 ? 21.320 10.202 -26.218 1.00 91.44 149 ASN A CA 1
ATOM 1100 C C . ASN A 1 149 ? 22.323 9.087 -25.884 1.00 91.44 149 ASN A C 1
ATOM 1102 O O . ASN A 1 149 ? 22.434 8.116 -26.637 1.00 91.44 149 ASN A O 1
ATOM 1106 N N . VAL A 1 150 ? 23.035 9.195 -24.753 1.00 93.25 150 VAL A N 1
ATOM 1107 C CA . VAL A 1 150 ? 23.952 8.140 -24.277 1.00 93.25 150 VAL A CA 1
ATOM 1108 C C . VAL A 1 150 ? 23.181 6.836 -24.063 1.00 93.25 150 VAL A C 1
ATOM 1110 O O . VAL A 1 150 ? 23.603 5.778 -24.533 1.00 93.25 150 VAL A O 1
ATOM 1113 N N . THR A 1 151 ? 22.009 6.918 -23.429 1.00 94.56 151 THR A N 1
ATOM 1114 C CA . THR A 1 151 ? 21.140 5.757 -23.204 1.00 94.56 151 THR A CA 1
ATOM 1115 C C . THR A 1 151 ? 20.640 5.159 -24.516 1.00 94.56 151 THR A C 1
ATOM 1117 O O . THR A 1 151 ? 20.681 3.944 -24.684 1.00 94.56 151 THR A O 1
ATOM 1120 N N . GLY A 1 152 ? 20.234 5.986 -25.483 1.00 92.81 152 GLY A N 1
ATOM 1121 C CA . GLY A 1 152 ? 19.809 5.533 -26.809 1.00 92.81 152 GLY A CA 1
ATOM 1122 C C . GLY A 1 152 ? 20.915 4.789 -27.563 1.00 92.81 152 GLY A C 1
ATOM 1123 O O . GLY A 1 152 ? 20.658 3.765 -28.200 1.00 92.81 152 GLY A O 1
ATOM 1124 N N . GLY A 1 153 ? 22.163 5.249 -27.443 1.00 92.50 153 GLY A N 1
ATOM 1125 C CA . GLY A 1 153 ? 23.322 4.543 -27.986 1.00 92.50 153 GLY A CA 1
ATOM 1126 C C . GLY A 1 153 ? 23.577 3.195 -27.303 1.00 92.50 153 GLY A C 1
ATOM 1127 O O . GLY A 1 153 ? 23.817 2.199 -27.987 1.00 92.50 153 GLY A O 1
ATOM 1128 N N . CYS A 1 154 ? 23.452 3.126 -25.976 1.00 93.56 154 CYS A N 1
ATOM 1129 C CA . CYS A 1 154 ? 23.549 1.878 -25.214 1.00 93.56 154 CYS A CA 1
ATOM 1130 C C . CYS A 1 154 ? 22.420 0.886 -25.539 1.00 93.56 154 CYS A C 1
ATOM 1132 O O . CYS A 1 154 ? 22.702 -0.290 -25.764 1.00 93.56 154 CYS A O 1
ATOM 1134 N N . LEU A 1 155 ? 21.176 1.352 -25.687 1.00 93.69 155 LEU A N 1
ATOM 1135 C CA . LEU A 1 155 ? 20.040 0.528 -26.118 1.00 93.69 155 LEU A CA 1
ATOM 1136 C C . LEU A 1 155 ? 20.286 -0.111 -27.493 1.00 93.69 155 LEU A C 1
ATOM 1138 O O . LEU A 1 155 ? 19.984 -1.286 -27.689 1.00 93.69 155 LEU A O 1
ATOM 1142 N N . ARG A 1 156 ? 20.908 0.616 -28.432 1.00 91.56 156 ARG A N 1
ATOM 1143 C CA . ARG A 1 156 ? 21.312 0.053 -29.735 1.00 91.56 156 ARG A CA 1
ATOM 1144 C C . ARG A 1 156 ? 22.421 -0.990 -29.615 1.00 91.56 156 ARG A C 1
ATOM 1146 O O . ARG A 1 156 ? 22.417 -1.963 -30.360 1.00 91.56 156 ARG A O 1
ATOM 1153 N N . LEU A 1 157 ? 23.364 -0.825 -28.686 1.00 91.69 157 LEU A N 1
ATOM 1154 C CA . LEU A 1 157 ? 24.357 -1.868 -28.391 1.00 91.69 157 LEU A CA 1
ATOM 1155 C C . LEU A 1 157 ? 23.711 -3.099 -27.730 1.00 91.69 157 LEU A C 1
ATOM 1157 O O . LEU A 1 157 ? 24.192 -4.213 -27.937 1.00 91.69 157 LEU A O 1
ATOM 1161 N N . ALA A 1 158 ? 22.628 -2.904 -26.973 1.00 92.00 158 ALA A N 1
ATOM 1162 C CA . ALA A 1 158 ? 21.867 -3.952 -26.296 1.00 92.00 158 ALA A CA 1
ATOM 1163 C C . ALA A 1 158 ? 20.838 -4.669 -27.199 1.00 92.00 158 ALA A C 1
ATOM 1165 O O . ALA A 1 158 ? 20.307 -5.706 -26.803 1.00 92.00 158 ALA A O 1
ATOM 1166 N N . GLU A 1 159 ? 20.597 -4.184 -28.423 1.00 91.12 159 GLU A N 1
ATOM 1167 C CA . GLU A 1 159 ? 19.675 -4.775 -29.410 1.00 91.12 159 GLU A CA 1
ATOM 1168 C C . GLU A 1 159 ? 19.828 -6.304 -29.599 1.00 91.12 159 GLU A C 1
ATOM 1170 O O . GLU A 1 159 ? 18.810 -6.993 -29.716 1.00 91.12 159 GLU A O 1
ATOM 1175 N N . PRO A 1 160 ? 21.038 -6.910 -29.581 1.00 90.00 160 PRO A N 1
ATOM 1176 C CA . PRO A 1 160 ? 21.174 -8.364 -29.686 1.00 90.00 160 PRO A CA 1
ATOM 1177 C C . PRO A 1 160 ? 20.465 -9.150 -28.572 1.00 90.00 160 PRO A C 1
ATOM 1179 O O . PRO A 1 160 ? 20.062 -10.289 -28.811 1.00 90.00 160 PRO A O 1
ATOM 1182 N N . PHE A 1 161 ? 20.299 -8.566 -27.380 1.00 90.50 161 PHE A N 1
ATOM 1183 C CA . PHE A 1 161 ? 19.537 -9.188 -26.297 1.00 90.50 161 PHE A CA 1
ATOM 1184 C C . PHE A 1 161 ? 18.040 -9.167 -26.605 1.00 90.50 161 PHE A C 1
ATOM 1186 O O . PHE A 1 161 ? 17.400 -10.215 -26.625 1.00 90.50 161 PHE A O 1
ATOM 1193 N N . THR A 1 162 ? 17.490 -7.994 -26.922 1.00 92.00 162 THR A N 1
ATOM 1194 C CA . THR A 1 162 ? 16.044 -7.813 -27.114 1.00 92.00 162 THR A CA 1
ATOM 1195 C C . THR A 1 162 ? 15.536 -8.483 -28.390 1.00 92.00 162 THR A C 1
ATOM 1197 O O . THR A 1 162 ? 14.511 -9.165 -28.364 1.00 92.00 162 THR A O 1
ATOM 1200 N N . SER A 1 163 ? 16.261 -8.356 -29.504 1.00 90.62 163 SER A N 1
ATOM 1201 C CA . SER A 1 163 ? 15.906 -8.989 -30.783 1.00 90.62 163 SER A CA 1
ATOM 1202 C C . SER A 1 163 ? 15.975 -10.517 -30.711 1.00 90.62 163 SER A C 1
ATOM 1204 O O . SER A 1 163 ? 15.081 -11.204 -31.211 1.00 90.62 163 SER A O 1
ATOM 1206 N N . GLY A 1 164 ? 17.001 -11.056 -30.046 1.00 88.44 164 GLY A N 1
ATOM 1207 C CA . GLY A 1 164 ? 17.171 -12.488 -29.835 1.00 88.44 164 GLY A CA 1
ATOM 1208 C C . GLY A 1 164 ? 16.115 -13.080 -28.895 1.00 88.44 164 GLY A C 1
ATOM 1209 O O . GLY A 1 164 ? 15.529 -14.116 -29.212 1.00 88.44 164 GLY A O 1
ATOM 1210 N N . TRP A 1 165 ? 15.811 -12.386 -27.795 1.00 91.81 165 TRP A N 1
ATOM 1211 C CA . TRP A 1 165 ? 14.726 -12.737 -26.873 1.00 91.81 165 TRP A CA 1
ATOM 1212 C C . TRP A 1 165 ? 13.362 -12.755 -27.586 1.00 91.81 165 TRP A C 1
ATOM 1214 O O . TRP A 1 165 ? 12.638 -13.752 -27.523 1.00 91.81 165 TRP A O 1
ATOM 1224 N N . LEU A 1 166 ? 13.045 -11.708 -28.363 1.00 90.88 166 LEU A N 1
ATOM 1225 C CA . LEU A 1 166 ? 11.813 -11.633 -29.160 1.00 90.88 166 LEU A CA 1
ATOM 1226 C C . LEU A 1 166 ? 11.719 -12.752 -30.205 1.00 90.88 166 LEU A C 1
ATOM 1228 O O . LEU A 1 166 ? 10.629 -13.274 -30.441 1.00 90.88 166 LEU A O 1
ATOM 1232 N N . ALA A 1 167 ? 12.832 -13.119 -30.846 1.00 89.25 167 ALA A N 1
ATOM 1233 C CA . ALA A 1 167 ? 12.855 -14.189 -31.840 1.00 89.25 167 ALA A CA 1
ATOM 1234 C C . ALA A 1 167 ? 12.491 -15.548 -31.224 1.00 89.25 167 ALA A C 1
ATOM 1236 O O . ALA A 1 167 ? 11.676 -16.275 -31.795 1.00 89.25 167 ALA A O 1
ATOM 1237 N N . ILE A 1 168 ? 13.030 -15.865 -30.041 1.00 86.62 168 ILE A N 1
ATOM 1238 C CA . ILE A 1 168 ? 12.680 -17.101 -29.328 1.00 86.62 168 ILE A CA 1
ATOM 1239 C C . ILE A 1 168 ? 11.224 -17.056 -28.874 1.00 86.62 168 ILE A C 1
ATOM 1241 O O . ILE A 1 168 ? 10.496 -18.022 -29.094 1.00 86.62 168 ILE A O 1
ATOM 1245 N N . TYR A 1 169 ? 10.756 -15.929 -28.336 1.00 88.44 169 TYR A N 1
ATOM 1246 C CA . TYR A 1 169 ? 9.354 -15.799 -27.947 1.00 88.44 169 TYR A CA 1
ATOM 1247 C C . TYR A 1 169 ? 8.399 -16.064 -29.123 1.00 88.44 169 TYR A C 1
ATOM 1249 O O . TYR A 1 169 ? 7.436 -16.819 -28.994 1.00 88.44 169 TYR A O 1
ATOM 1257 N N . ARG A 1 170 ? 8.686 -15.494 -30.302 1.00 88.44 170 ARG A N 1
ATOM 1258 C CA . ARG A 1 170 ? 7.877 -15.686 -31.521 1.00 88.44 170 ARG A CA 1
ATOM 1259 C C . ARG A 1 170 ? 7.853 -17.136 -32.014 1.00 88.44 170 ARG A C 1
ATOM 1261 O O . ARG A 1 170 ? 6.937 -17.491 -32.746 1.00 88.44 170 ARG A O 1
ATOM 1268 N N . SER A 1 171 ? 8.811 -17.971 -31.604 1.00 86.88 171 SER A N 1
ATOM 1269 C CA . SER A 1 171 ? 8.793 -19.417 -31.876 1.00 86.88 171 SER A CA 1
ATOM 1270 C C . SER A 1 171 ? 7.825 -20.206 -30.979 1.00 86.88 171 SER A C 1
ATOM 1272 O O . SER A 1 171 ? 7.624 -21.396 -31.200 1.00 86.88 171 SER A O 1
ATOM 1274 N N . GLY A 1 172 ? 7.213 -19.555 -29.981 1.00 84.25 172 GLY A N 1
ATOM 1275 C CA . GLY A 1 172 ? 6.299 -20.173 -29.017 1.00 84.25 172 GLY A CA 1
ATOM 1276 C C . GLY A 1 172 ? 6.975 -20.697 -27.745 1.00 84.25 172 GLY A C 1
ATOM 1277 O O . GLY A 1 172 ? 6.290 -21.237 -26.879 1.00 84.25 172 GLY A O 1
ATOM 1278 N N . ALA A 1 173 ? 8.292 -20.530 -27.605 1.00 84.69 173 ALA A N 1
ATOM 1279 C CA . ALA A 1 173 ? 9.050 -20.954 -26.430 1.00 84.69 173 ALA A CA 1
ATOM 1280 C C . ALA A 1 173 ? 9.156 -19.846 -25.361 1.00 84.69 173 ALA A C 1
ATOM 1282 O O . ALA A 1 173 ? 9.117 -18.655 -25.675 1.00 84.69 173 ALA A O 1
ATOM 1283 N N . ASP A 1 174 ? 9.337 -20.234 -24.092 1.00 86.19 174 ASP A N 1
ATOM 1284 C CA . ASP A 1 174 ? 9.784 -19.317 -23.030 1.00 86.19 174 ASP A CA 1
ATOM 1285 C C . ASP A 1 174 ? 11.259 -18.950 -23.305 1.00 86.19 174 ASP A C 1
ATOM 1287 O O . ASP A 1 174 ? 12.100 -19.856 -23.331 1.00 86.19 174 ASP A O 1
ATOM 1291 N N . PRO A 1 175 ? 11.594 -17.667 -23.558 1.00 87.81 175 PRO A N 1
ATOM 1292 C CA . PRO A 1 175 ? 12.928 -17.286 -24.018 1.00 87.81 175 PRO A CA 1
ATOM 1293 C C . PRO A 1 175 ? 14.059 -17.658 -23.064 1.00 87.81 175 PRO A C 1
ATOM 1295 O O . PRO A 1 175 ? 15.091 -18.163 -23.507 1.00 87.81 175 PRO A O 1
ATOM 1298 N N . PHE A 1 176 ? 13.867 -17.435 -21.764 1.00 88.44 176 PHE A N 1
ATOM 1299 C CA . PHE A 1 176 ? 14.889 -17.699 -20.756 1.00 88.44 176 PHE A CA 1
ATOM 1300 C C . PHE A 1 176 ? 14.985 -19.189 -20.425 1.00 88.44 176 PHE A C 1
ATOM 1302 O O . PHE A 1 176 ? 16.090 -19.706 -20.265 1.00 88.44 176 PHE A O 1
ATOM 1309 N N . ALA A 1 177 ? 13.860 -19.911 -20.403 1.00 84.06 177 ALA A N 1
ATOM 1310 C CA . ALA A 1 177 ? 13.880 -21.363 -20.228 1.00 84.06 177 ALA A CA 1
ATOM 1311 C C . ALA A 1 177 ? 14.530 -22.077 -21.425 1.00 84.06 177 ALA A C 1
ATOM 1313 O O . ALA A 1 177 ? 15.360 -22.964 -21.236 1.00 84.06 177 ALA A O 1
ATOM 1314 N N . ALA A 1 178 ? 14.207 -21.666 -22.655 1.00 83.81 178 ALA A N 1
ATOM 1315 C CA . ALA A 1 178 ? 14.818 -22.215 -23.863 1.00 83.81 178 ALA A CA 1
ATOM 1316 C C . ALA A 1 178 ? 16.317 -21.896 -23.938 1.00 83.81 178 ALA A C 1
ATOM 1318 O O . ALA A 1 178 ? 17.109 -22.766 -24.299 1.00 83.81 178 ALA A O 1
ATOM 1319 N N . ALA A 1 179 ? 16.718 -20.679 -23.554 1.00 82.75 179 ALA A N 1
ATOM 1320 C CA . ALA A 1 179 ? 18.123 -20.297 -23.464 1.00 82.75 179 ALA A CA 1
ATOM 1321 C C . ALA A 1 179 ? 18.890 -21.147 -22.435 1.00 82.75 179 ALA A C 1
ATOM 1323 O O . ALA A 1 179 ? 19.958 -21.667 -22.753 1.00 82.75 179 ALA A O 1
ATOM 1324 N N . ALA A 1 180 ? 18.324 -21.348 -21.240 1.00 81.56 180 ALA A N 1
ATOM 1325 C CA . ALA A 1 180 ? 18.916 -22.188 -20.199 1.00 81.56 180 ALA A CA 1
ATOM 1326 C C . ALA A 1 180 ? 19.018 -23.669 -20.614 1.00 81.56 180 ALA A C 1
ATOM 1328 O O . ALA A 1 180 ? 20.029 -24.318 -20.357 1.00 81.56 180 ALA A O 1
ATOM 1329 N N . ALA A 1 181 ? 17.994 -24.205 -21.285 1.00 80.50 181 ALA A N 1
ATOM 1330 C CA . ALA A 1 181 ? 17.999 -25.583 -21.772 1.00 80.50 181 ALA A CA 1
ATOM 1331 C C . ALA A 1 181 ? 19.027 -25.798 -22.893 1.00 80.50 181 ALA A C 1
ATOM 1333 O O . ALA A 1 181 ? 19.723 -26.813 -22.912 1.00 80.50 181 ALA A O 1
ATOM 1334 N N . ALA A 1 182 ? 19.153 -24.836 -23.813 1.00 77.38 182 ALA A N 1
ATOM 1335 C CA . ALA A 1 182 ? 20.128 -24.908 -24.893 1.00 77.38 182 ALA A CA 1
ATOM 1336 C C . ALA A 1 182 ? 21.571 -24.874 -24.354 1.00 77.38 182 ALA A C 1
ATOM 1338 O O . ALA A 1 182 ? 22.405 -25.640 -24.838 1.00 77.38 182 ALA A O 1
ATOM 1339 N N . ALA A 1 183 ? 21.836 -24.064 -23.319 1.00 70.44 183 ALA A N 1
ATOM 1340 C CA . ALA A 1 183 ? 23.119 -24.012 -22.605 1.00 70.44 183 ALA A CA 1
ATOM 1341 C C . ALA A 1 183 ? 23.510 -25.375 -22.007 1.00 70.44 183 ALA A C 1
ATOM 1343 O O . ALA A 1 183 ? 24.641 -25.832 -22.153 1.00 70.44 183 ALA A O 1
ATOM 1344 N N . ALA A 1 184 ? 22.550 -26.078 -21.401 1.00 70.25 184 ALA A N 1
ATOM 1345 C CA . ALA A 1 184 ? 22.789 -27.385 -20.791 1.00 70.25 184 ALA A CA 1
ATOM 1346 C C . ALA A 1 184 ? 22.990 -28.531 -21.809 1.00 70.25 184 ALA A C 1
ATOM 1348 O O . ALA A 1 184 ? 23.592 -29.550 -21.476 1.00 70.25 184 ALA A O 1
ATOM 1349 N N . GLY A 1 185 ? 22.462 -28.398 -23.032 1.00 62.47 185 GLY A N 1
ATOM 1350 C CA . GLY A 1 185 ? 22.344 -29.494 -24.003 1.00 62.47 185 GLY A CA 1
ATOM 1351 C C . GLY A 1 185 ? 23.480 -29.640 -25.022 1.00 62.47 185 GLY A C 1
ATOM 1352 O O . GLY A 1 185 ? 23.395 -30.521 -25.875 1.00 62.47 185 GLY A O 1
ATOM 1353 N N . GLY A 1 186 ? 24.509 -28.784 -25.000 1.00 57.34 186 GLY A N 1
ATOM 1354 C CA . GLY A 1 186 ? 25.649 -28.851 -25.934 1.00 57.34 186 GLY A CA 1
ATOM 1355 C C . GLY A 1 186 ? 25.306 -28.643 -27.422 1.00 57.34 186 GLY A C 1
ATOM 1356 O O . GLY A 1 186 ? 26.158 -28.848 -28.286 1.00 57.34 186 GLY A O 1
ATOM 1357 N N . ALA A 1 187 ? 24.068 -28.251 -27.741 1.00 55.12 187 ALA A N 1
ATOM 1358 C CA . ALA A 1 187 ? 23.626 -27.925 -29.093 1.00 55.12 187 ALA A CA 1
ATOM 1359 C C . ALA A 1 187 ? 24.118 -26.528 -29.514 1.00 55.12 187 ALA A C 1
ATOM 1361 O O . ALA A 1 187 ? 24.461 -25.698 -28.674 1.00 55.12 187 ALA A O 1
ATOM 1362 N N . ALA A 1 188 ? 24.127 -26.239 -30.821 1.00 54.06 188 ALA A N 1
ATOM 1363 C CA . ALA A 1 188 ? 24.436 -24.898 -31.315 1.00 54.06 188 ALA A CA 1
ATOM 1364 C C . ALA A 1 188 ? 23.442 -23.879 -30.727 1.00 54.06 188 ALA A C 1
ATOM 1366 O O . ALA A 1 188 ? 22.256 -23.888 -31.061 1.00 54.06 188 ALA A O 1
ATOM 1367 N N . LEU A 1 189 ? 23.938 -23.022 -29.833 1.00 58.75 189 LEU A N 1
ATOM 1368 C CA . LEU A 1 189 ? 23.130 -22.039 -29.125 1.00 58.75 189 LEU A CA 1
ATOM 1369 C C . LEU A 1 189 ? 22.566 -21.013 -30.115 1.00 58.75 189 LEU A C 1
ATOM 1371 O O . LEU A 1 189 ? 23.333 -20.399 -30.867 1.00 58.75 189 LEU A O 1
ATOM 1375 N N . PRO A 1 190 ? 21.246 -20.747 -30.102 1.00 65.12 190 PRO A N 1
ATOM 1376 C CA . PRO A 1 190 ? 20.731 -19.504 -30.654 1.00 65.12 190 PRO A CA 1
ATOM 1377 C C . PRO A 1 190 ? 21.541 -18.333 -30.088 1.00 65.12 190 PRO A C 1
ATOM 1379 O O . PRO A 1 190 ? 21.913 -18.348 -28.916 1.00 65.12 190 PRO A O 1
ATOM 1382 N N . ARG A 1 191 ? 21.788 -17.292 -30.890 1.00 73.62 191 ARG A N 1
ATOM 1383 C CA . ARG A 1 191 ? 22.636 -16.149 -30.494 1.00 73.62 191 ARG A CA 1
ATOM 1384 C C . ARG A 1 191 ? 22.261 -15.553 -29.127 1.00 73.62 191 ARG A C 1
ATOM 1386 O O . ARG A 1 191 ? 23.140 -15.119 -28.397 1.00 73.62 191 ARG A O 1
ATOM 1393 N N . PHE A 1 192 ? 20.976 -15.555 -28.772 1.00 80.88 192 PHE A N 1
ATOM 1394 C CA . PHE A 1 192 ? 20.508 -15.120 -27.454 1.00 80.88 192 PHE A CA 1
ATOM 1395 C C . PHE A 1 192 ? 20.861 -16.082 -26.317 1.00 80.88 192 PHE A C 1
ATOM 1397 O O . PHE A 1 192 ? 21.184 -15.620 -25.233 1.00 80.88 192 PHE A O 1
ATOM 1404 N N . ALA A 1 193 ? 20.813 -17.396 -26.541 1.00 77.44 193 ALA A N 1
ATOM 1405 C CA . ALA A 1 193 ? 21.131 -18.379 -25.509 1.00 77.44 193 ALA A CA 1
ATOM 1406 C C . ALA A 1 193 ? 22.603 -18.280 -25.077 1.00 77.44 193 ALA A C 1
ATOM 1408 O O . ALA A 1 193 ? 22.891 -18.295 -23.885 1.00 77.44 193 ALA A O 1
ATOM 1409 N N . ASP A 1 194 ? 23.502 -18.043 -26.038 1.00 77.31 194 ASP A N 1
ATOM 1410 C CA . ASP A 1 194 ? 24.918 -17.755 -25.780 1.00 77.31 194 ASP A CA 1
ATOM 1411 C C . ASP A 1 194 ? 25.111 -16.463 -24.969 1.00 77.31 194 ASP A C 1
ATOM 1413 O O . ASP A 1 194 ? 25.842 -16.435 -23.979 1.00 77.31 194 ASP A O 1
ATOM 1417 N N . LEU A 1 195 ? 24.401 -15.396 -25.356 1.00 80.44 195 LEU A N 1
ATOM 1418 C CA . LEU A 1 195 ? 24.412 -14.122 -24.638 1.00 80.44 195 LEU A CA 1
ATOM 1419 C C . LEU A 1 195 ? 23.870 -14.268 -23.208 1.00 80.44 195 LEU A C 1
ATOM 1421 O O . LEU A 1 195 ? 24.436 -13.713 -22.271 1.00 80.44 195 LEU A O 1
ATOM 1425 N N . PHE A 1 196 ? 22.781 -15.010 -23.034 1.00 80.50 196 PHE A N 1
ATOM 1426 C CA . PHE A 1 196 ? 22.146 -15.238 -21.745 1.00 80.50 196 PHE A CA 1
ATOM 1427 C C . PHE A 1 196 ? 23.060 -16.015 -20.794 1.00 80.50 196 PHE A C 1
ATOM 1429 O O . PHE A 1 196 ? 23.356 -15.529 -19.701 1.00 80.50 196 PHE A O 1
ATOM 1436 N N . GLU A 1 197 ? 23.558 -17.178 -21.224 1.00 73.50 197 GLU A N 1
ATOM 1437 C CA . GLU A 1 197 ? 24.394 -18.055 -20.402 1.00 73.50 197 GLU A CA 1
ATOM 1438 C C . GLU A 1 197 ? 25.670 -17.351 -19.933 1.00 73.50 197 GLU A C 1
ATOM 1440 O O . GLU A 1 197 ? 26.055 -17.458 -18.761 1.00 73.50 197 GLU A O 1
ATOM 1445 N N . LYS A 1 198 ? 26.317 -16.616 -20.840 1.00 70.50 198 LYS A N 1
ATOM 1446 C CA . LYS A 1 198 ? 27.621 -16.011 -20.582 1.00 70.50 198 LYS A CA 1
ATOM 1447 C C . LYS A 1 198 ? 27.538 -14.641 -19.916 1.00 70.50 198 LYS A C 1
ATOM 1449 O O . LYS A 1 198 ? 28.552 -14.199 -19.376 1.00 70.50 198 LYS A O 1
ATOM 1454 N N . HIS A 1 199 ? 26.418 -13.915 -20.022 1.00 78.44 199 HIS A N 1
ATOM 1455 C CA . HIS A 1 199 ? 26.413 -12.473 -19.724 1.00 78.44 199 HIS A CA 1
ATOM 1456 C C . HIS A 1 199 ? 25.283 -11.978 -18.807 1.00 78.44 199 HIS A C 1
ATOM 1458 O O . HIS A 1 199 ? 25.493 -10.968 -18.141 1.00 78.44 199 HIS A O 1
ATOM 1464 N N . LEU A 1 200 ? 24.130 -12.652 -18.697 1.00 85.69 200 LEU A N 1
ATOM 1465 C CA . LEU A 1 200 ? 23.004 -12.197 -17.851 1.00 85.69 200 LEU A CA 1
ATOM 1466 C C . LEU A 1 200 ? 23.042 -12.839 -16.452 1.00 85.69 200 LEU A C 1
ATOM 1468 O O . LEU A 1 200 ? 22.158 -13.606 -16.064 1.00 85.69 200 LEU A O 1
ATOM 1472 N N . ARG A 1 201 ? 24.094 -12.532 -15.685 1.00 84.00 201 ARG A N 1
ATOM 1473 C CA . ARG A 1 201 ? 24.346 -13.095 -14.346 1.00 84.00 201 ARG A CA 1
ATOM 1474 C C . ARG A 1 201 ? 24.157 -12.035 -13.248 1.00 84.00 201 ARG A C 1
ATOM 1476 O O . ARG A 1 201 ? 24.899 -11.053 -13.267 1.00 84.00 201 ARG A O 1
ATOM 1483 N N . PRO A 1 202 ? 23.212 -12.190 -12.293 1.00 85.62 202 PRO A N 1
ATOM 1484 C CA . PRO A 1 202 ? 23.004 -11.225 -11.201 1.00 85.62 202 PRO A CA 1
ATOM 1485 C C . PRO A 1 202 ? 24.260 -10.943 -10.359 1.00 85.62 202 PRO A C 1
ATOM 1487 O O . PRO A 1 202 ? 24.413 -9.863 -9.795 1.00 85.62 202 PRO A O 1
ATOM 1490 N N . GLU A 1 203 ? 25.206 -11.881 -10.315 1.00 83.31 203 GLU A N 1
ATOM 1491 C CA . GLU A 1 203 ? 26.515 -11.744 -9.668 1.00 83.31 203 GLU A CA 1
ATOM 1492 C C . GLU A 1 203 ? 27.342 -10.576 -10.223 1.00 83.31 203 GLU A C 1
ATOM 1494 O O . GLU A 1 203 ? 28.251 -10.080 -9.550 1.00 83.31 203 GLU A O 1
ATOM 1499 N N . TYR A 1 204 ? 27.014 -10.090 -11.421 1.00 83.81 204 TYR A N 1
ATOM 1500 C CA . TYR A 1 204 ? 27.612 -8.899 -12.006 1.00 83.81 204 TYR A CA 1
ATOM 1501 C C . TYR A 1 204 ? 27.489 -7.676 -11.082 1.00 83.81 204 TYR A C 1
ATOM 1503 O O . TYR A 1 204 ? 28.472 -6.958 -10.897 1.00 83.81 204 TYR A O 1
ATOM 1511 N N . TYR A 1 205 ? 26.336 -7.466 -10.431 1.00 82.62 205 TYR A N 1
ATOM 1512 C CA . TYR A 1 205 ? 26.137 -6.320 -9.530 1.00 82.62 205 TYR A CA 1
ATOM 1513 C C . TYR A 1 205 ? 27.113 -6.319 -8.348 1.00 82.62 205 TYR A C 1
ATOM 1515 O O . TYR A 1 205 ? 27.523 -5.259 -7.876 1.00 82.62 205 TYR A O 1
ATOM 1523 N N . ARG A 1 206 ? 27.520 -7.509 -7.891 1.00 76.38 206 ARG A N 1
ATOM 1524 C CA . ARG A 1 206 ? 28.514 -7.676 -6.826 1.00 76.38 206 ARG A CA 1
ATOM 1525 C C . ARG A 1 206 ? 29.940 -7.552 -7.367 1.00 76.38 206 ARG A C 1
ATOM 1527 O O . ARG A 1 206 ? 30.745 -6.811 -6.811 1.00 76.38 206 ARG A O 1
ATOM 1534 N N . THR A 1 207 ? 30.257 -8.271 -8.442 1.00 73.44 207 THR A N 1
ATOM 1535 C CA . THR A 1 207 ? 31.633 -8.400 -8.960 1.00 73.44 207 THR A CA 1
ATOM 1536 C C . THR A 1 207 ? 32.127 -7.156 -9.704 1.00 73.44 207 THR A C 1
ATOM 1538 O O . THR A 1 207 ? 33.320 -6.860 -9.682 1.00 73.44 207 THR A O 1
ATOM 1541 N N . GLN A 1 208 ? 31.227 -6.379 -10.316 1.00 76.56 208 GLN A N 1
ATOM 1542 C CA . GLN A 1 208 ? 31.559 -5.214 -11.147 1.00 76.56 208 GLN A CA 1
ATOM 1543 C C . GLN A 1 208 ? 31.199 -3.875 -10.489 1.00 76.56 208 GLN A C 1
ATOM 1545 O O . GLN A 1 208 ? 30.907 -2.883 -11.162 1.00 76.56 208 GLN A O 1
ATOM 1550 N N . ARG A 1 209 ? 31.278 -3.809 -9.153 1.00 71.62 209 ARG A N 1
ATOM 1551 C CA . ARG A 1 209 ? 31.021 -2.594 -8.353 1.00 71.62 209 ARG A CA 1
ATOM 1552 C C . ARG A 1 209 ? 31.859 -1.387 -8.796 1.00 71.62 209 ARG A C 1
ATOM 1554 O O . ARG A 1 209 ? 31.379 -0.259 -8.790 1.00 71.62 209 ARG A O 1
ATOM 1561 N N . HIS A 1 210 ? 33.089 -1.609 -9.261 1.00 70.75 210 HIS A N 1
ATOM 1562 C CA . HIS A 1 210 ? 33.941 -0.539 -9.792 1.00 70.75 210 HIS A CA 1
ATOM 1563 C C . HIS A 1 210 ? 33.365 0.127 -11.060 1.00 70.75 210 HIS A C 1
ATOM 1565 O O . HIS A 1 210 ? 33.641 1.301 -11.312 1.00 70.75 210 HIS A O 1
ATOM 1571 N N . ARG A 1 211 ? 32.538 -0.589 -11.838 1.00 75.25 211 ARG A N 1
ATOM 1572 C CA . ARG A 1 211 ? 31.843 -0.056 -13.020 1.00 75.25 211 ARG A CA 1
ATOM 1573 C C . ARG A 1 211 ? 30.524 0.609 -12.642 1.00 75.25 211 ARG A C 1
ATOM 1575 O O . ARG A 1 211 ? 30.281 1.735 -13.067 1.00 75.25 211 ARG A O 1
ATOM 1582 N N . LEU A 1 212 ? 29.715 -0.046 -11.811 1.00 77.75 212 LEU A N 1
ATOM 1583 C CA . LEU A 1 212 ? 28.367 0.415 -11.454 1.00 77.75 212 LEU A CA 1
ATOM 1584 C C . LEU A 1 212 ? 28.336 1.502 -10.367 1.00 77.75 212 LEU A C 1
ATOM 1586 O O . LEU A 1 212 ? 27.361 2.240 -10.271 1.00 77.75 212 LEU A O 1
ATOM 1590 N N . GLY A 1 213 ? 29.413 1.648 -9.594 1.00 73.56 213 GLY A N 1
ATOM 1591 C CA . GLY A 1 213 ? 29.472 2.548 -8.444 1.00 73.56 213 GLY A CA 1
ATOM 1592 C C . GLY A 1 213 ? 29.040 1.866 -7.150 1.00 73.56 213 GLY A C 1
ATOM 1593 O O . GLY A 1 213 ? 28.788 0.661 -7.113 1.00 73.56 213 GLY A O 1
ATOM 1594 N N . ASP A 1 214 ? 29.000 2.634 -6.061 1.00 70.75 214 ASP A N 1
ATOM 1595 C CA . ASP A 1 214 ? 28.563 2.096 -4.777 1.00 70.75 214 ASP A CA 1
ATOM 1596 C C . ASP A 1 214 ? 27.033 1.988 -4.719 1.00 70.75 214 ASP A C 1
ATOM 1598 O O . ASP A 1 214 ? 26.324 2.992 -4.712 1.00 70.75 214 ASP A O 1
ATOM 1602 N N . LEU A 1 215 ? 26.545 0.748 -4.671 1.00 72.00 215 LEU A N 1
ATOM 1603 C CA . LEU A 1 215 ? 25.131 0.397 -4.533 1.00 72.00 215 LEU A CA 1
ATOM 1604 C C . LEU A 1 215 ? 24.749 0.023 -3.088 1.00 72.00 215 LEU A C 1
ATOM 1606 O O . LEU A 1 215 ? 23.644 -0.453 -2.861 1.00 72.00 215 LEU A O 1
ATOM 1610 N N . SER A 1 216 ? 25.637 0.211 -2.101 1.00 64.75 216 SER A N 1
ATOM 1611 C CA . SER A 1 216 ? 25.392 -0.173 -0.696 1.00 64.75 216 SER A CA 1
ATOM 1612 C C . SER A 1 216 ? 24.138 0.474 -0.082 1.00 64.75 216 SER A C 1
ATOM 1614 O O . SER A 1 216 ? 23.480 -0.144 0.755 1.00 64.75 216 SER A O 1
ATOM 1616 N N . GLY A 1 217 ? 23.785 1.690 -0.518 1.00 66.50 217 GLY A N 1
ATOM 1617 C CA . GLY A 1 217 ? 22.593 2.423 -0.074 1.00 66.50 217 GLY A CA 1
ATOM 1618 C C . GLY A 1 217 ? 21.304 2.119 -0.850 1.00 66.50 217 GLY A C 1
ATOM 1619 O O . GLY A 1 217 ? 20.248 2.639 -0.480 1.00 66.50 217 GLY A O 1
ATOM 1620 N N . VAL A 1 218 ? 21.381 1.305 -1.908 1.00 73.69 218 VAL A N 1
ATOM 1621 C CA . VAL A 1 218 ? 20.270 1.011 -2.826 1.00 73.69 218 VAL A CA 1
ATOM 1622 C C . VAL A 1 218 ? 19.517 -0.234 -2.357 1.00 73.69 218 VAL A C 1
ATOM 1624 O O . VAL A 1 218 ? 20.123 -1.227 -1.951 1.00 73.69 218 VAL A O 1
ATOM 1627 N N . PHE A 1 219 ? 18.187 -0.192 -2.425 1.00 77.69 219 PHE A N 1
ATOM 1628 C CA . PHE A 1 219 ? 17.349 -1.358 -2.160 1.00 77.69 219 PHE A CA 1
ATOM 1629 C C . PHE A 1 219 ? 17.562 -2.448 -3.201 1.00 77.69 219 PHE A C 1
ATOM 1631 O O . PHE A 1 219 ? 17.872 -2.171 -4.357 1.00 77.69 219 PHE A O 1
ATOM 1638 N N . ASN A 1 220 ? 17.374 -3.702 -2.807 1.00 81.38 220 ASN A N 1
ATOM 1639 C CA . ASN A 1 220 ? 17.287 -4.813 -3.746 1.00 81.38 220 ASN A CA 1
ATOM 1640 C C . ASN A 1 220 ? 15.831 -5.247 -3.948 1.00 81.38 220 ASN A C 1
ATOM 1642 O O . ASN A 1 220 ? 14.937 -4.857 -3.200 1.00 81.38 220 ASN A O 1
ATOM 1646 N N . VAL A 1 221 ? 15.591 -6.118 -4.928 1.00 83.31 221 VAL A N 1
ATOM 1647 C CA . VAL A 1 221 ? 14.248 -6.655 -5.219 1.00 83.31 221 VAL A CA 1
ATOM 1648 C C . VAL A 1 221 ? 13.618 -7.365 -4.004 1.00 83.31 221 VAL A C 1
ATOM 1650 O O . VAL A 1 221 ? 12.393 -7.455 -3.892 1.00 83.31 221 VAL A O 1
ATOM 1653 N N . THR A 1 222 ? 14.433 -7.819 -3.043 1.00 77.88 222 THR A N 1
ATOM 1654 C CA . THR A 1 222 ? 13.961 -8.425 -1.789 1.00 77.88 222 THR A CA 1
ATOM 1655 C C . THR A 1 222 ? 13.635 -7.417 -0.681 1.00 77.88 222 THR A C 1
ATOM 1657 O O . THR A 1 222 ? 13.335 -7.838 0.432 1.00 77.88 222 THR A O 1
ATOM 1660 N N . GLY A 1 223 ? 13.692 -6.108 -0.947 1.00 68.81 223 GLY A N 1
ATOM 1661 C CA . GLY A 1 223 ? 13.333 -5.041 -0.004 1.00 68.81 223 GLY A CA 1
ATOM 1662 C C . GLY A 1 223 ? 14.326 -4.818 1.143 1.00 68.81 223 GLY A C 1
ATOM 1663 O O . GLY A 1 223 ? 13.976 -4.195 2.140 1.00 68.81 223 GLY A O 1
ATOM 1664 N N . SER A 1 224 ? 15.552 -5.343 1.057 1.00 65.38 224 SER A N 1
ATOM 1665 C CA . SER A 1 224 ? 16.565 -5.213 2.117 1.00 65.38 224 SER A CA 1
ATOM 1666 C C . SER A 1 224 ? 17.654 -4.206 1.736 1.00 65.38 224 SER A C 1
ATOM 1668 O O . SER A 1 224 ? 18.146 -4.233 0.607 1.00 65.38 224 SER A O 1
ATOM 1670 N N . ARG A 1 225 ? 18.099 -3.379 2.696 1.00 59.38 225 ARG A N 1
ATOM 1671 C CA . ARG A 1 225 ? 19.350 -2.605 2.596 1.00 59.38 225 ARG A CA 1
ATOM 1672 C C . ARG A 1 225 ? 20.525 -3.406 3.149 1.00 59.38 225 ARG A C 1
ATOM 1674 O O . ARG A 1 225 ? 20.415 -3.984 4.223 1.00 59.38 225 ARG A O 1
ATOM 1681 N N . GLY A 1 226 ? 21.661 -3.400 2.451 1.00 50.91 226 GLY A N 1
ATOM 1682 C CA . GLY A 1 226 ? 23.001 -3.644 3.014 1.00 50.91 226 GLY A CA 1
ATOM 1683 C C . GLY A 1 226 ? 23.337 -4.994 3.684 1.00 50.91 226 GLY A C 1
ATOM 1684 O O . GLY A 1 226 ? 24.518 -5.290 3.803 1.00 50.91 226 GLY A O 1
ATOM 1685 N N . SER A 1 227 ? 22.391 -5.851 4.085 1.00 40.16 227 SER A N 1
ATOM 1686 C CA . SER A 1 227 ? 22.665 -7.010 4.964 1.00 40.16 227 SER A CA 1
ATOM 1687 C C . SER A 1 227 ? 22.628 -8.389 4.285 1.00 40.16 227 SER A C 1
ATOM 1689 O O . SER A 1 227 ? 22.777 -9.412 4.950 1.00 40.16 227 SER A O 1
ATOM 1691 N N . GLY A 1 228 ? 22.490 -8.454 2.954 1.00 43.69 228 GLY A N 1
ATOM 1692 C CA . GLY A 1 228 ? 22.423 -9.740 2.236 1.00 43.69 228 GLY A CA 1
ATOM 1693 C C . GLY A 1 228 ? 22.939 -9.771 0.796 1.00 43.69 228 GLY A C 1
ATOM 1694 O O . GLY A 1 228 ? 22.795 -10.801 0.140 1.00 43.69 228 GLY A O 1
ATOM 1695 N N . GLY A 1 229 ? 23.536 -8.685 0.300 1.00 46.75 229 GLY A N 1
ATOM 1696 C CA . GLY A 1 229 ? 24.041 -8.607 -1.081 1.00 46.75 229 GLY A CA 1
ATOM 1697 C C . GLY A 1 229 ? 25.165 -7.592 -1.306 1.00 46.75 229 GLY A C 1
ATOM 1698 O O . GLY A 1 229 ? 25.989 -7.798 -2.193 1.00 46.75 229 GLY A O 1
ATOM 1699 N N . PHE A 1 230 ? 25.239 -6.547 -0.473 1.00 51.09 230 PHE A N 1
ATOM 1700 C CA . PHE A 1 230 ? 26.120 -5.392 -0.664 1.00 51.09 230 PHE A CA 1
ATOM 1701 C C . PHE A 1 230 ? 26.674 -4.864 0.677 1.00 51.09 230 PHE A C 1
ATOM 1703 O O . PHE A 1 230 ? 26.530 -3.680 0.976 1.00 51.09 230 PHE A O 1
ATOM 1710 N N . THR A 1 231 ? 27.262 -5.719 1.520 1.00 46.12 231 THR A N 1
ATOM 1711 C CA . THR A 1 231 ? 27.822 -5.310 2.826 1.00 46.12 231 THR A CA 1
ATOM 1712 C C . THR A 1 231 ? 29.025 -4.370 2.662 1.00 46.12 231 THR A C 1
ATOM 1714 O O . THR A 1 231 ? 29.687 -4.356 1.620 1.00 46.12 231 THR A O 1
ATOM 1717 N N . ALA A 1 232 ? 29.287 -3.569 3.702 1.00 42.41 232 ALA A N 1
ATOM 1718 C CA . ALA A 1 232 ? 30.515 -2.780 3.856 1.00 42.41 232 ALA A CA 1
ATOM 1719 C C . ALA A 1 232 ? 31.700 -3.617 4.390 1.00 42.41 232 ALA A C 1
ATOM 1721 O O . ALA A 1 232 ? 32.844 -3.202 4.242 1.00 42.41 232 ALA A O 1
ATOM 1722 N N . ASP A 1 233 ? 31.408 -4.779 4.993 1.00 39.88 233 ASP A N 1
ATOM 1723 C CA . ASP A 1 233 ? 32.388 -5.737 5.537 1.00 39.88 233 ASP A CA 1
ATOM 1724 C C . ASP A 1 233 ? 32.975 -6.689 4.474 1.00 39.88 233 ASP A C 1
ATOM 1726 O O . ASP A 1 233 ? 33.930 -7.408 4.762 1.00 39.88 233 ASP A O 1
ATOM 1730 N N . ASP A 1 234 ? 32.423 -6.713 3.253 1.00 42.59 234 ASP A N 1
ATOM 1731 C CA . ASP A 1 234 ? 33.117 -7.306 2.104 1.00 42.59 234 ASP A CA 1
ATOM 1732 C C . ASP A 1 234 ? 34.246 -6.326 1.746 1.00 42.59 234 ASP A C 1
ATOM 1734 O O . ASP A 1 234 ? 33.937 -5.201 1.349 1.00 42.59 234 ASP A O 1
ATOM 1738 N N . ASP A 1 235 ? 35.510 -6.723 1.960 1.00 36.97 235 ASP A N 1
ATOM 1739 C CA . ASP A 1 235 ? 36.704 -5.860 1.905 1.00 36.97 235 ASP A CA 1
ATOM 1740 C C . ASP A 1 235 ? 36.548 -4.685 0.916 1.00 36.97 235 ASP A C 1
ATOM 1742 O O . ASP A 1 235 ? 36.367 -4.919 -0.289 1.00 36.97 235 ASP A O 1
ATOM 1746 N N . PRO A 1 236 ? 36.634 -3.412 1.367 1.00 39.34 236 PRO A N 1
ATOM 1747 C CA . PRO A 1 236 ? 36.736 -2.308 0.427 1.00 39.34 236 PRO A CA 1
ATOM 1748 C C . PRO A 1 236 ? 37.933 -2.605 -0.482 1.00 39.34 236 PRO A C 1
ATOM 1750 O O . PRO A 1 236 ? 38.975 -3.021 0.033 1.00 39.34 236 PRO A O 1
ATOM 1753 N N . PRO A 1 237 ? 37.825 -2.425 -1.814 1.00 38.72 237 PRO A N 1
ATOM 1754 C CA . PRO A 1 237 ? 38.959 -2.665 -2.691 1.00 38.72 237 PRO A CA 1
ATOM 1755 C C . PRO A 1 237 ? 40.163 -1.901 -2.138 1.00 38.72 237 PRO A C 1
ATOM 1757 O O . PRO A 1 237 ? 40.103 -0.685 -1.926 1.00 38.72 237 PRO A O 1
ATOM 1760 N N . ALA A 1 238 ? 41.219 -2.648 -1.809 1.00 34.50 238 ALA A N 1
ATOM 1761 C CA . ALA A 1 238 ? 42.453 -2.100 -1.283 1.00 34.50 238 ALA A CA 1
ATOM 1762 C C . ALA A 1 238 ? 42.999 -1.099 -2.310 1.00 34.50 238 ALA A C 1
ATOM 1764 O O . ALA A 1 238 ? 43.427 -1.495 -3.389 1.00 34.50 238 ALA A O 1
ATOM 1765 N N . ALA A 1 239 ? 42.950 0.191 -1.962 1.00 38.44 239 ALA A N 1
ATOM 1766 C CA . ALA A 1 239 ? 43.161 1.325 -2.863 1.00 38.44 239 ALA A CA 1
ATOM 1767 C C . ALA A 1 239 ? 42.114 1.427 -3.995 1.00 38.44 239 ALA A C 1
ATOM 1769 O O . ALA A 1 239 ? 41.677 0.440 -4.579 1.00 38.44 239 ALA A O 1
ATOM 1770 N N . GLY A 1 240 ? 41.675 2.659 -4.287 1.00 40.41 240 GLY A N 1
ATOM 1771 C CA . GLY A 1 240 ? 40.621 2.923 -5.271 1.00 40.41 240 GLY A CA 1
ATOM 1772 C C . GLY A 1 240 ? 40.873 2.171 -6.586 1.00 40.41 240 GLY A C 1
ATOM 1773 O O . GLY A 1 240 ? 42.004 2.209 -7.078 1.00 40.41 240 GLY A O 1
ATOM 1774 N N . PRO A 1 241 ? 39.864 1.473 -7.143 1.00 41.22 241 PRO A N 1
ATOM 1775 C CA . PRO A 1 241 ? 40.074 0.630 -8.309 1.00 41.22 241 PRO A CA 1
ATOM 1776 C C . PRO A 1 241 ? 40.619 1.487 -9.460 1.00 41.22 241 PRO A C 1
ATOM 1778 O O . PRO A 1 241 ? 40.155 2.620 -9.642 1.00 41.22 241 PRO A O 1
ATOM 1781 N N . PRO A 1 242 ? 41.605 0.996 -10.231 1.00 41.72 242 PRO A N 1
ATOM 1782 C CA . PRO A 1 242 ? 42.099 1.737 -11.378 1.00 41.72 242 PRO A CA 1
ATOM 1783 C C . PRO A 1 242 ? 40.928 1.995 -12.336 1.00 41.72 242 PRO A C 1
ATOM 1785 O O . PRO A 1 242 ? 40.221 1.081 -12.748 1.00 41.72 242 PRO A O 1
ATOM 1788 N N . MET A 1 243 ? 40.696 3.270 -12.658 1.00 46.62 243 MET A N 1
ATOM 1789 C CA . MET A 1 243 ? 39.637 3.710 -13.582 1.00 46.62 243 MET A CA 1
ATOM 1790 C C . MET A 1 243 ? 39.873 3.239 -15.023 1.00 46.62 243 MET A C 1
ATOM 1792 O O . MET A 1 243 ? 38.963 3.289 -15.848 1.00 46.62 243 MET A O 1
ATOM 1796 N N . LEU A 1 244 ? 41.097 2.800 -15.312 1.00 47.28 244 LEU A N 1
ATOM 1797 C CA . LEU A 1 244 ? 41.466 2.089 -16.519 1.00 47.28 244 LEU A CA 1
ATOM 1798 C C . LEU A 1 244 ? 41.560 0.609 -16.199 1.00 47.28 244 LEU A C 1
ATOM 1800 O O . LEU A 1 244 ? 42.338 0.193 -15.338 1.00 47.28 244 LEU A O 1
ATOM 1804 N N . LEU A 1 245 ? 40.782 -0.177 -16.925 1.00 48.78 245 LEU A N 1
ATOM 1805 C CA . LEU A 1 245 ? 40.883 -1.621 -16.880 1.00 48.78 245 LEU A CA 1
ATOM 1806 C C . LEU A 1 245 ? 42.268 -2.012 -17.389 1.00 48.78 245 LEU A C 1
ATOM 1808 O O . LEU A 1 245 ? 42.664 -1.630 -18.490 1.00 48.78 245 LEU A O 1
ATOM 1812 N N . GLN A 1 246 ? 43.042 -2.701 -16.548 1.00 43.50 246 GLN A N 1
ATOM 1813 C CA . GLN A 1 246 ? 44.320 -3.264 -16.968 1.00 43.50 246 GLN A CA 1
ATOM 1814 C C . GLN A 1 246 ? 44.033 -4.234 -18.112 1.00 43.50 246 GLN A C 1
ATOM 1816 O O . GLN A 1 246 ? 43.341 -5.231 -17.917 1.00 43.50 246 GLN A O 1
ATOM 1821 N N . SER A 1 247 ? 44.542 -3.915 -19.300 1.00 38.78 247 SER A N 1
ATOM 1822 C CA . SER A 1 247 ? 44.173 -4.585 -20.545 1.00 38.78 247 SER A CA 1
ATOM 1823 C C . SER A 1 247 ? 44.558 -6.063 -20.616 1.00 38.78 247 SER A C 1
ATOM 1825 O O . SER A 1 247 ? 44.093 -6.726 -21.528 1.00 38.78 247 SER A O 1
ATOM 1827 N N . ASP A 1 248 ? 45.349 -6.617 -19.685 1.00 33.66 248 ASP A N 1
ATOM 1828 C CA . ASP A 1 248 ? 46.024 -7.901 -19.940 1.00 33.66 248 ASP A CA 1
ATOM 1829 C C . ASP A 1 248 ? 46.214 -8.844 -18.727 1.00 33.66 248 ASP A C 1
ATOM 1831 O O . ASP A 1 248 ? 47.099 -9.696 -18.766 1.00 33.66 248 ASP A O 1
ATOM 1835 N N . ALA A 1 249 ? 45.417 -8.766 -17.647 1.00 32.44 249 ALA A N 1
ATOM 1836 C CA . ALA A 1 249 ? 45.710 -9.554 -16.426 1.00 32.44 249 ALA A CA 1
ATOM 1837 C C . ALA A 1 249 ? 44.616 -10.486 -15.862 1.00 32.44 249 ALA A C 1
ATOM 1839 O O . ALA A 1 249 ? 44.855 -11.109 -14.831 1.00 32.44 249 ALA A O 1
ATOM 1840 N N . VAL A 1 250 ? 43.453 -10.667 -16.502 1.00 36.91 250 VAL A N 1
ATOM 1841 C CA . VAL A 1 250 ? 42.462 -11.665 -16.035 1.00 36.91 250 VAL A CA 1
ATOM 1842 C C . VAL A 1 250 ? 41.935 -12.500 -17.198 1.00 36.91 250 VAL A C 1
ATOM 1844 O O . VAL A 1 250 ? 40.773 -12.440 -17.577 1.00 36.91 250 VAL A O 1
ATOM 1847 N N . GLY A 1 251 ? 42.809 -13.352 -17.733 1.00 32.56 251 GLY A N 1
ATOM 1848 C CA . GLY A 1 251 ? 42.410 -14.581 -18.428 1.00 32.56 251 GLY A CA 1
ATOM 1849 C C . GLY A 1 251 ? 41.944 -15.671 -17.451 1.00 32.56 251 GLY A C 1
ATOM 1850 O O . GLY A 1 251 ? 42.273 -16.837 -17.640 1.00 32.56 251 GLY A O 1
ATOM 1851 N N . GLY A 1 252 ? 41.257 -15.290 -16.370 1.00 37.00 252 GLY A N 1
ATOM 1852 C CA . GLY A 1 252 ? 40.648 -16.207 -15.410 1.00 37.00 252 GLY A CA 1
ATOM 1853 C C . GLY A 1 252 ? 39.151 -16.328 -15.679 1.00 37.00 252 GLY A C 1
ATOM 1854 O O . GLY A 1 252 ? 38.514 -15.348 -16.068 1.00 37.00 252 GLY A O 1
ATOM 1855 N N . GLU A 1 253 ? 38.589 -17.519 -15.476 1.00 36.78 253 GLU A N 1
ATOM 1856 C CA . GLU A 1 253 ? 37.140 -17.748 -15.466 1.00 36.78 253 GLU A CA 1
ATOM 1857 C C . GLU A 1 253 ? 36.462 -16.716 -14.540 1.00 36.78 253 GLU A C 1
ATOM 1859 O O . GLU A 1 253 ? 36.584 -16.801 -13.321 1.00 36.78 253 GLU A O 1
ATOM 1864 N N . GLY A 1 254 ? 35.803 -15.695 -15.108 1.00 45.34 254 GLY A N 1
ATOM 1865 C CA . GLY A 1 254 ? 35.071 -14.681 -14.331 1.00 45.34 254 GLY A CA 1
ATOM 1866 C C . GLY A 1 254 ? 35.211 -13.209 -14.750 1.00 45.34 254 GLY A C 1
ATOM 1867 O O . GLY A 1 254 ? 34.507 -12.377 -14.181 1.00 45.34 254 GLY A O 1
ATOM 1868 N N . ALA A 1 255 ? 36.055 -12.843 -15.725 1.00 49.84 255 ALA A N 1
ATOM 1869 C CA . ALA A 1 255 ? 36.062 -11.470 -16.255 1.00 49.84 255 ALA A CA 1
ATOM 1870 C C . ALA A 1 255 ? 34.775 -11.181 -17.071 1.00 49.84 255 ALA A C 1
ATOM 1872 O O . ALA A 1 255 ? 34.397 -12.003 -17.914 1.00 49.84 255 ALA A O 1
ATOM 1873 N N . PRO A 1 256 ? 34.075 -10.050 -16.844 1.00 58.25 256 PRO A N 1
ATOM 1874 C CA . PRO A 1 256 ? 32.829 -9.741 -17.541 1.00 58.25 256 PRO A CA 1
ATOM 1875 C C . PRO A 1 256 ? 33.094 -9.515 -19.031 1.00 58.25 256 PRO A C 1
ATOM 1877 O O . PRO A 1 256 ? 34.115 -8.958 -19.431 1.00 58.25 256 PRO A O 1
ATOM 1880 N N . SER A 1 257 ? 32.154 -9.936 -19.872 1.00 76.50 257 SER A N 1
ATOM 1881 C CA . SER A 1 257 ? 32.240 -9.645 -21.299 1.00 76.50 257 SER A CA 1
ATOM 1882 C C . SER A 1 257 ? 31.751 -8.227 -21.598 1.00 76.50 257 SER A C 1
ATOM 1884 O O . SER A 1 257 ? 30.866 -7.706 -20.917 1.00 76.50 257 SER A O 1
ATOM 1886 N N . PHE A 1 258 ? 32.204 -7.683 -22.729 1.00 82.94 258 PHE A N 1
ATOM 1887 C CA . PHE A 1 258 ? 31.662 -6.456 -23.319 1.00 82.94 258 PHE A CA 1
ATOM 1888 C C . PHE A 1 258 ? 30.121 -6.423 -23.353 1.00 82.94 258 PHE A C 1
ATOM 1890 O O . PHE A 1 258 ? 29.514 -5.379 -23.145 1.00 82.94 258 PHE A O 1
ATOM 1897 N N . MET A 1 259 ? 29.466 -7.555 -23.626 1.00 86.25 259 MET A N 1
ATOM 1898 C CA . MET A 1 259 ? 28.004 -7.609 -23.709 1.00 86.25 259 MET A CA 1
ATOM 1899 C C . MET A 1 259 ? 27.338 -7.597 -22.327 1.00 86.25 259 MET A C 1
ATOM 1901 O O . MET A 1 259 ? 26.253 -7.034 -22.202 1.00 86.25 259 MET A O 1
ATOM 1905 N N . ALA A 1 260 ? 27.975 -8.167 -21.297 1.00 85.44 260 ALA A N 1
ATOM 1906 C CA . ALA A 1 260 ? 27.497 -8.049 -19.919 1.00 85.44 260 ALA A CA 1
ATOM 1907 C C . ALA A 1 260 ? 27.526 -6.579 -19.478 1.00 85.44 260 ALA A C 1
ATOM 1909 O O . ALA A 1 260 ? 26.515 -6.052 -19.022 1.00 85.44 260 ALA A O 1
ATOM 1910 N N . ASP A 1 261 ? 28.644 -5.889 -19.726 1.00 87.69 261 ASP A N 1
ATOM 1911 C CA . ASP A 1 261 ? 28.770 -4.455 -19.463 1.00 87.69 261 ASP A CA 1
ATOM 1912 C C . ASP A 1 261 ? 27.673 -3.636 -20.139 1.00 87.69 261 ASP A C 1
ATOM 1914 O O . ASP A 1 261 ? 27.030 -2.812 -19.493 1.00 87.69 261 ASP A O 1
ATOM 1918 N N . VAL A 1 262 ? 27.435 -3.879 -21.433 1.00 90.81 262 VAL A N 1
ATOM 1919 C CA . VAL A 1 262 ? 26.376 -3.196 -22.184 1.00 90.81 262 VAL A CA 1
ATOM 1920 C C . VAL A 1 262 ? 25.026 -3.367 -21.494 1.00 90.81 262 VAL A C 1
ATOM 1922 O O . VAL A 1 262 ? 24.322 -2.377 -21.324 1.00 90.81 262 VAL A O 1
ATOM 1925 N N . PHE A 1 263 ? 24.665 -4.577 -21.065 1.00 91.88 263 PHE A N 1
ATOM 1926 C CA . PHE A 1 263 ? 23.376 -4.835 -20.421 1.00 91.88 263 PHE A CA 1
ATOM 1927 C C . PHE A 1 263 ? 23.224 -4.078 -19.089 1.00 91.88 263 PHE A C 1
ATOM 1929 O O . PHE A 1 263 ? 22.308 -3.268 -18.940 1.00 91.88 263 PHE A O 1
ATOM 1936 N N . PHE A 1 264 ? 24.148 -4.275 -18.146 1.00 92.31 264 PHE A N 1
ATOM 1937 C CA . PHE A 1 264 ? 24.029 -3.714 -16.795 1.00 92.31 264 PHE A CA 1
ATOM 1938 C C . PHE A 1 264 ? 24.273 -2.199 -16.741 1.00 92.31 264 PHE A C 1
ATOM 1940 O O . PHE A 1 264 ? 23.643 -1.493 -15.953 1.00 92.31 264 PHE A O 1
ATOM 1947 N N . LEU A 1 265 ? 25.146 -1.660 -17.601 1.00 91.81 265 LEU A N 1
ATOM 1948 C CA . LEU A 1 265 ? 25.305 -0.208 -17.727 1.00 91.81 265 LEU A CA 1
ATOM 1949 C C . LEU A 1 265 ? 24.082 0.440 -18.375 1.00 91.81 265 LEU A C 1
ATOM 1951 O O . LEU A 1 265 ? 23.744 1.563 -18.011 1.00 91.81 265 LEU A O 1
ATOM 1955 N N . THR A 1 266 ? 23.395 -0.258 -19.287 1.00 94.81 266 THR A N 1
ATOM 1956 C CA . THR A 1 266 ? 22.122 0.224 -19.842 1.00 94.81 266 THR A CA 1
ATOM 1957 C C . THR A 1 266 ? 21.094 0.388 -18.725 1.00 94.81 266 THR A C 1
ATOM 1959 O O . THR A 1 266 ? 20.530 1.469 -18.611 1.00 94.81 266 THR A O 1
ATOM 1962 N N . GLN A 1 267 ? 20.937 -0.589 -17.824 1.00 93.50 267 GLN A N 1
ATOM 1963 C CA . GLN A 1 267 ? 20.037 -0.463 -16.662 1.00 93.50 267 GLN A CA 1
ATOM 1964 C C . GLN A 1 267 ? 20.374 0.748 -15.777 1.00 93.50 267 GLN A C 1
ATOM 1966 O O . GLN A 1 267 ? 19.492 1.532 -15.432 1.00 93.50 267 GLN A O 1
ATOM 1971 N N . LEU A 1 268 ? 21.658 0.954 -15.454 1.00 91.25 268 LEU A N 1
ATOM 1972 C CA . LEU A 1 268 ? 22.087 2.117 -14.669 1.00 91.25 268 LEU A CA 1
ATOM 1973 C C . LEU A 1 268 ? 21.781 3.442 -15.388 1.00 91.25 268 LEU A C 1
ATOM 1975 O O . LEU A 1 268 ? 21.338 4.399 -14.758 1.00 91.25 268 LEU A O 1
ATOM 1979 N N . LEU A 1 269 ? 22.008 3.511 -16.702 1.00 93.25 269 LEU A N 1
ATOM 1980 C CA . LEU A 1 269 ? 21.705 4.699 -17.502 1.00 93.25 269 LEU A CA 1
ATOM 1981 C C . LEU A 1 269 ? 20.202 4.979 -17.588 1.00 93.25 269 LEU A C 1
ATOM 1983 O O . LEU A 1 269 ? 19.813 6.141 -17.484 1.00 93.25 269 LEU A O 1
ATOM 1987 N N . LEU A 1 270 ? 19.372 3.938 -17.737 1.00 93.06 270 LEU A N 1
ATOM 1988 C CA . LEU A 1 270 ? 17.909 4.040 -17.690 1.00 93.06 270 LEU A CA 1
ATOM 1989 C C . LEU A 1 270 ? 17.472 4.725 -16.390 1.00 93.06 270 LEU A C 1
ATOM 1991 O O . LEU A 1 270 ? 16.702 5.690 -16.438 1.00 93.06 270 LEU A O 1
ATOM 1995 N N . HIS A 1 271 ? 18.049 4.283 -15.269 1.00 90.44 271 HIS A N 1
ATOM 1996 C CA . HIS A 1 271 ? 17.762 4.802 -13.937 1.00 90.44 271 HIS A CA 1
ATOM 1997 C C . HIS A 1 271 ? 18.123 6.277 -13.760 1.00 90.44 271 HIS A C 1
ATOM 1999 O O . HIS A 1 271 ? 17.304 7.062 -13.285 1.00 90.44 271 HIS A O 1
ATOM 2005 N N . VAL A 1 272 ? 19.335 6.689 -14.146 1.00 86.81 272 VAL A N 1
ATOM 2006 C CA . VAL A 1 272 ? 19.828 8.061 -13.895 1.00 86.81 272 VAL A CA 1
ATOM 2007 C C . VAL A 1 272 ? 19.456 9.067 -14.996 1.00 86.81 272 VAL A C 1
ATOM 2009 O O . VAL A 1 272 ? 19.555 10.284 -14.792 1.00 86.81 272 VAL A O 1
ATOM 2012 N N . GLY A 1 273 ? 19.035 8.571 -16.163 1.00 89.69 273 GLY A N 1
ATOM 2013 C CA . GLY A 1 273 ? 18.726 9.345 -17.363 1.00 89.69 273 GLY A CA 1
ATOM 2014 C C . GLY A 1 273 ? 17.229 9.367 -17.694 1.00 89.69 273 GLY A C 1
ATOM 2015 O O . GLY A 1 273 ? 16.516 10.196 -17.119 1.00 89.69 273 GLY A O 1
ATOM 2016 N N . PRO A 1 274 ? 16.739 8.510 -18.617 1.00 91.12 274 PRO A N 1
ATOM 2017 C CA . PRO A 1 274 ? 15.358 8.537 -19.102 1.00 91.12 274 PRO A CA 1
ATOM 2018 C C . PRO A 1 274 ? 14.297 8.540 -18.002 1.00 91.12 274 PRO A C 1
ATOM 2020 O O . PRO A 1 274 ? 13.355 9.330 -18.079 1.00 91.12 274 PRO A O 1
ATOM 2023 N N . MET A 1 275 ? 14.453 7.717 -16.960 1.00 89.88 275 MET A N 1
ATOM 2024 C CA . MET A 1 275 ? 13.461 7.662 -15.885 1.00 89.88 275 MET A CA 1
ATOM 2025 C C . MET A 1 275 ? 13.393 8.963 -15.095 1.00 89.88 275 MET A C 1
ATOM 2027 O O . MET A 1 275 ? 12.301 9.462 -14.824 1.00 89.88 275 MET A O 1
ATOM 2031 N N . GLN A 1 276 ? 14.535 9.605 -14.844 1.00 84.44 276 GLN A N 1
ATOM 2032 C CA . GLN A 1 276 ? 14.552 10.918 -14.198 1.00 84.44 276 GLN A CA 1
ATOM 2033 C C . GLN A 1 276 ? 13.919 12.002 -15.071 1.00 84.44 276 GLN A C 1
ATOM 2035 O O . GLN A 1 276 ? 13.269 12.907 -14.546 1.00 84.44 276 GLN A O 1
ATOM 2040 N N . SER A 1 277 ? 14.040 11.910 -16.398 1.00 84.50 277 SER A N 1
ATOM 2041 C CA . SER A 1 277 ? 13.314 12.795 -17.318 1.00 84.50 277 SER A CA 1
ATOM 2042 C C . SER A 1 277 ? 11.799 12.567 -17.263 1.00 84.50 277 SER A C 1
ATOM 2044 O O . SER A 1 277 ? 11.041 13.538 -17.202 1.00 84.50 277 SER A O 1
ATOM 2046 N N . VAL A 1 278 ? 11.341 11.310 -17.192 1.00 84.94 278 VAL A N 1
ATOM 2047 C CA . VAL A 1 278 ? 9.918 10.964 -17.011 1.00 84.94 278 VAL A CA 1
ATOM 2048 C C . VAL A 1 278 ? 9.378 11.508 -15.685 1.00 84.94 278 VAL A C 1
ATOM 2050 O O . VAL A 1 278 ? 8.347 12.192 -15.667 1.00 84.94 278 VAL A O 1
ATOM 2053 N N . PHE A 1 279 ? 10.068 11.249 -14.571 1.00 80.56 279 PHE A N 1
ATOM 2054 C CA . PHE A 1 279 ? 9.648 11.703 -13.243 1.00 80.56 279 PHE A CA 1
ATOM 2055 C C . PHE A 1 279 ? 9.619 13.230 -13.151 1.00 80.56 279 PHE A C 1
ATOM 2057 O O . PHE A 1 279 ? 8.638 13.807 -12.675 1.00 80.56 279 PHE A O 1
ATOM 2064 N N . ARG A 1 280 ? 10.628 13.909 -13.706 1.00 76.62 280 ARG A N 1
ATOM 2065 C CA . ARG A 1 280 ? 10.690 15.375 -13.761 1.00 76.62 280 ARG A CA 1
ATOM 2066 C C . ARG A 1 280 ? 9.557 15.970 -14.580 1.00 76.62 280 ARG A C 1
ATOM 2068 O O . ARG A 1 280 ? 8.891 16.892 -14.105 1.00 76.62 280 ARG A O 1
ATOM 2075 N N . ARG A 1 281 ? 9.291 15.428 -15.770 1.00 77.62 281 ARG A N 1
ATOM 2076 C CA . ARG A 1 281 ? 8.165 15.848 -16.613 1.00 77.62 281 ARG A CA 1
ATOM 2077 C C . ARG A 1 281 ? 6.843 15.764 -15.842 1.00 77.62 281 ARG A C 1
ATOM 2079 O O . ARG A 1 281 ? 6.074 16.729 -15.838 1.00 77.62 281 ARG A O 1
ATOM 2086 N N . ARG A 1 282 ? 6.590 14.652 -15.138 1.00 75.12 282 ARG A N 1
ATOM 2087 C CA . ARG A 1 282 ? 5.390 14.468 -14.294 1.00 75.12 282 ARG A CA 1
ATOM 2088 C C . ARG A 1 282 ? 5.322 15.492 -13.156 1.00 75.12 282 ARG A C 1
ATOM 2090 O O . ARG A 1 282 ? 4.301 16.163 -13.000 1.00 75.12 282 ARG A O 1
ATOM 2097 N N . ALA A 1 283 ? 6.410 15.659 -12.403 1.00 70.88 283 ALA A N 1
ATOM 2098 C CA . ALA A 1 283 ? 6.480 16.592 -11.277 1.00 70.88 283 ALA A CA 1
ATOM 2099 C C . ALA A 1 283 ? 6.247 18.051 -11.710 1.00 70.88 283 ALA A C 1
ATOM 2101 O O . ALA A 1 283 ? 5.497 18.789 -11.065 1.00 70.88 283 ALA A O 1
ATOM 2102 N N . MET A 1 284 ? 6.842 18.464 -12.834 1.00 69.50 284 MET A N 1
ATOM 2103 C CA . MET A 1 284 ? 6.643 19.801 -13.394 1.00 69.50 284 MET A CA 1
ATOM 2104 C C . MET A 1 284 ? 5.199 20.020 -13.864 1.00 69.50 284 MET A C 1
ATOM 2106 O O . MET A 1 284 ? 4.629 21.071 -13.575 1.00 69.50 284 MET A O 1
ATOM 2110 N N . THR A 1 285 ? 4.587 19.026 -14.516 1.00 68.62 285 THR A N 1
ATOM 2111 C CA . THR A 1 285 ? 3.188 19.095 -14.986 1.00 68.62 285 THR A CA 1
ATOM 2112 C C . THR A 1 285 ? 2.208 19.311 -13.831 1.00 68.62 285 THR A C 1
ATOM 2114 O O . THR A 1 285 ? 1.366 20.206 -13.892 1.00 68.62 285 THR A O 1
ATOM 2117 N N . LYS A 1 286 ? 2.347 18.551 -12.737 1.00 65.50 286 LYS A N 1
ATOM 2118 C CA . LYS A 1 286 ? 1.482 18.681 -11.550 1.00 65.50 286 LYS A CA 1
ATOM 2119 C C . LYS A 1 286 ? 1.536 20.095 -10.959 1.00 65.50 286 LYS A C 1
ATOM 2121 O O . LYS A 1 286 ? 0.515 20.730 -10.719 1.00 65.50 286 LYS A O 1
ATOM 2126 N N . ARG A 1 287 ? 2.744 20.632 -10.791 1.00 63.62 287 ARG A N 1
ATOM 2127 C CA . ARG A 1 287 ? 2.962 21.980 -10.238 1.00 63.62 287 ARG A CA 1
ATOM 2128 C C . ARG A 1 287 ? 2.452 23.084 -11.136 1.00 63.62 287 ARG A C 1
ATOM 2130 O O . ARG A 1 287 ? 1.980 24.109 -10.645 1.00 63.62 287 ARG A O 1
ATOM 2137 N N . PHE A 1 288 ? 2.588 22.886 -12.440 1.00 64.94 288 PHE A N 1
ATOM 2138 C CA . PHE A 1 288 ? 2.029 23.782 -13.429 1.00 64.94 288 PHE A CA 1
ATOM 2139 C C . PHE A 1 288 ? 0.507 23.846 -13.288 1.00 64.94 288 PHE A C 1
ATOM 2141 O O . PHE A 1 288 ? -0.028 24.941 -13.140 1.00 64.94 288 PHE A O 1
ATOM 2148 N N . GLN A 1 289 ? -0.173 22.695 -13.237 1.00 62.44 289 GLN A N 1
ATOM 2149 C CA . GLN A 1 289 ? -1.623 22.639 -13.034 1.00 62.44 289 GLN A CA 1
ATOM 2150 C C . GLN A 1 289 ? -2.036 23.350 -11.738 1.00 62.44 289 GLN A C 1
ATOM 2152 O O . GLN A 1 289 ? -2.981 24.135 -11.743 1.00 62.44 289 GLN A O 1
ATOM 2157 N N . ASP A 1 290 ? -1.287 23.163 -10.650 1.00 60.84 290 ASP A N 1
ATOM 2158 C CA . ASP A 1 290 ? -1.566 23.833 -9.378 1.00 60.84 290 ASP A CA 1
ATOM 2159 C C . ASP A 1 290 ? -1.373 25.355 -9.446 1.00 60.84 290 ASP A C 1
ATOM 2161 O O . ASP A 1 290 ? -2.199 26.110 -8.931 1.00 60.84 290 ASP A O 1
ATOM 2165 N N . ARG A 1 291 ? -0.303 25.840 -10.093 1.00 62.44 291 ARG A N 1
ATOM 2166 C CA . ARG A 1 291 ? -0.080 27.284 -10.294 1.00 62.44 291 ARG A CA 1
ATOM 2167 C C . ARG A 1 291 ? -1.125 27.896 -11.218 1.00 62.44 291 ARG A C 1
ATOM 2169 O O . ARG A 1 291 ? -1.598 28.991 -10.932 1.00 62.44 291 ARG A O 1
ATOM 2176 N N . TYR A 1 292 ? -1.492 27.192 -12.285 1.00 60.59 292 TYR A N 1
ATOM 2177 C CA . TYR A 1 292 ? -2.527 27.617 -13.217 1.00 60.59 292 TYR A CA 1
ATOM 2178 C C . TYR A 1 292 ? -3.878 27.749 -12.511 1.00 60.59 292 TYR A C 1
ATOM 2180 O O . TYR A 1 292 ? -4.483 28.813 -12.577 1.00 60.59 292 TYR A O 1
ATOM 2188 N N . ARG A 1 293 ? -4.301 26.732 -11.745 1.00 60.44 293 ARG A N 1
ATOM 2189 C CA . ARG A 1 293 ? -5.535 26.787 -10.939 1.00 60.44 293 ARG A CA 1
ATOM 2190 C C . ARG A 1 293 ? -5.538 27.978 -9.979 1.00 60.44 293 ARG A C 1
ATOM 2192 O O . ARG A 1 293 ? -6.541 28.674 -9.876 1.00 60.44 293 ARG A O 1
ATOM 2199 N N . ARG A 1 294 ? -4.408 28.260 -9.317 1.00 60.03 294 ARG A N 1
ATOM 2200 C CA . ARG A 1 294 ? -4.269 29.429 -8.425 1.00 60.03 294 ARG A CA 1
ATOM 2201 C C . ARG A 1 294 ? -4.360 30.757 -9.176 1.00 60.03 294 ARG A C 1
ATOM 2203 O O . ARG A 1 294 ? -5.004 31.678 -8.688 1.00 60.03 294 ARG A O 1
ATOM 2210 N N . ALA A 1 295 ? -3.723 30.864 -10.340 1.00 57.19 295 ALA A N 1
ATOM 2211 C CA . ALA A 1 295 ? -3.754 32.073 -11.158 1.00 57.19 295 ALA A CA 1
ATOM 2212 C C . ALA A 1 295 ? -5.148 32.324 -11.761 1.00 57.19 295 ALA A C 1
ATOM 2214 O O . ALA A 1 295 ? -5.615 33.459 -11.748 1.00 57.19 295 ALA A O 1
ATOM 2215 N N . ALA A 1 296 ? -5.830 31.272 -12.220 1.00 54.62 296 ALA A N 1
ATOM 2216 C CA . ALA A 1 296 ? -7.206 31.334 -12.708 1.00 54.62 296 ALA A CA 1
ATOM 2217 C C . ALA A 1 296 ? -8.183 31.742 -11.592 1.00 54.62 296 ALA A C 1
ATOM 2219 O O . ALA A 1 296 ? -8.987 32.650 -11.786 1.00 54.62 296 ALA A O 1
ATOM 2220 N N . ALA A 1 297 ? -8.047 31.158 -10.395 1.00 55.78 297 ALA A N 1
ATOM 2221 C CA . ALA A 1 297 ? -8.840 31.540 -9.227 1.00 55.78 297 ALA A CA 1
ATOM 2222 C C . ALA A 1 297 ? -8.593 32.999 -8.794 1.00 55.78 297 ALA A C 1
ATOM 2224 O O . ALA A 1 297 ? -9.527 33.694 -8.406 1.00 55.78 297 ALA A O 1
ATOM 2225 N N . ALA A 1 298 ? -7.353 33.489 -8.895 1.00 51.91 298 ALA A N 1
ATOM 2226 C CA . ALA A 1 298 ? -7.018 34.880 -8.593 1.00 51.91 298 ALA A CA 1
ATOM 2227 C C . ALA A 1 298 ? -7.554 35.871 -9.645 1.00 51.91 298 ALA A C 1
ATOM 2229 O O . ALA A 1 298 ? -7.913 36.991 -9.294 1.00 51.91 298 ALA A O 1
ATOM 2230 N N . ALA A 1 299 ? -7.625 35.471 -10.919 1.00 49.56 299 ALA A N 1
ATOM 2231 C CA . ALA A 1 299 ? -8.143 36.303 -12.007 1.00 49.56 299 ALA A CA 1
ATOM 2232 C C . ALA A 1 299 ? -9.683 36.358 -12.052 1.00 49.56 299 ALA A C 1
ATOM 2234 O O . ALA A 1 299 ? -10.238 37.364 -12.482 1.00 49.56 299 ALA A O 1
ATOM 2235 N N . GLY A 1 300 ? -10.372 35.311 -11.582 1.00 45.97 300 GLY A N 1
ATOM 2236 C CA . GLY A 1 300 ? -11.836 35.279 -11.455 1.00 45.97 300 GLY A CA 1
ATOM 2237 C C . GLY A 1 300 ? -12.392 36.016 -10.227 1.00 45.97 300 GLY A C 1
ATOM 2238 O O . GLY A 1 300 ? -13.599 36.174 -10.109 1.00 45.97 300 GLY A O 1
ATOM 2239 N N . GLY A 1 301 ? -11.531 36.477 -9.312 1.00 37.69 301 GLY A N 1
ATOM 2240 C CA . GLY A 1 301 ? -11.924 37.099 -8.041 1.00 37.69 301 GLY A CA 1
ATOM 2241 C C . GLY A 1 301 ? -12.136 38.617 -8.071 1.00 37.69 301 GLY A C 1
ATOM 2242 O O . GLY A 1 301 ? -12.311 39.216 -7.012 1.00 37.69 301 GLY A O 1
ATOM 2243 N N . SER A 1 302 ? -12.100 39.268 -9.237 1.00 34.78 302 SER A N 1
ATOM 2244 C CA . SER A 1 302 ? -12.307 40.718 -9.343 1.00 34.78 302 SER A CA 1
ATOM 2245 C C . SER A 1 302 ? -13.416 41.063 -10.336 1.00 34.78 302 SER A C 1
ATOM 2247 O O . SER A 1 302 ? -13.145 41.428 -11.480 1.00 34.78 302 SER A O 1
ATOM 2249 N N . GLY A 1 303 ? -14.670 40.981 -9.892 1.00 31.00 303 GLY A N 1
ATOM 2250 C CA . GLY A 1 303 ? -15.790 41.568 -10.625 1.00 31.00 303 GLY A CA 1
ATOM 2251 C C . GLY A 1 303 ? -17.168 41.143 -10.127 1.00 31.00 303 GLY A C 1
ATOM 2252 O O . GLY A 1 303 ? -17.638 40.084 -10.509 1.00 31.00 303 GLY A O 1
ATOM 2253 N N . GLY A 1 304 ? -17.827 42.027 -9.373 1.00 30.98 304 GLY A N 1
ATOM 2254 C CA . GLY A 1 304 ? -19.285 42.186 -9.421 1.00 30.98 304 GLY A CA 1
ATOM 2255 C C . GLY A 1 304 ? -20.124 41.348 -8.457 1.00 30.98 304 GLY A C 1
ATOM 2256 O O . GLY A 1 304 ? -20.457 40.206 -8.733 1.00 30.98 304 GLY A O 1
ATOM 2257 N N . ASP A 1 305 ? -20.547 42.000 -7.379 1.00 35.31 305 ASP A N 1
ATOM 2258 C CA . ASP A 1 305 ? -21.811 41.757 -6.682 1.00 35.31 305 ASP A CA 1
ATOM 2259 C C . ASP A 1 305 ? -22.989 41.843 -7.684 1.00 35.31 305 ASP A C 1
ATOM 2261 O O . ASP A 1 305 ? -23.090 42.824 -8.429 1.00 35.31 305 ASP A O 1
ATOM 2265 N N . GLY A 1 306 ? -23.843 40.816 -7.747 1.00 25.70 306 GLY A N 1
ATOM 2266 C CA . GLY A 1 306 ? -25.016 40.764 -8.629 1.00 25.70 306 GLY A CA 1
ATOM 2267 C C . GLY A 1 306 ? -25.569 39.347 -8.810 1.00 25.70 306 GLY A C 1
ATOM 2268 O O . GLY A 1 306 ? -24.987 38.541 -9.528 1.00 25.70 306 GLY A O 1
ATOM 2269 N N . GLY A 1 307 ? -26.687 39.043 -8.144 1.00 33.62 307 GLY A N 1
ATOM 2270 C CA . GLY A 1 307 ? -27.331 37.727 -8.150 1.00 33.62 307 GLY A CA 1
ATOM 2271 C C . GLY A 1 307 ? -27.908 37.279 -9.501 1.00 33.62 307 GLY A C 1
ATOM 2272 O O . GLY A 1 307 ? -28.330 38.092 -10.322 1.00 33.62 307 GLY A O 1
ATOM 2273 N N . GLY A 1 308 ? -27.966 35.958 -9.675 1.00 23.62 308 GLY A N 1
ATOM 2274 C CA . GLY A 1 308 ? -28.643 35.253 -10.763 1.00 23.62 308 GLY A CA 1
ATOM 2275 C C . GLY A 1 308 ? -28.467 33.741 -10.596 1.00 23.62 308 GLY A C 1
ATOM 2276 O O . GLY A 1 308 ? -27.345 33.275 -10.432 1.00 23.62 308 GLY A O 1
ATOM 2277 N N . GLU A 1 309 ? -29.591 33.033 -10.554 1.00 28.94 309 GLU A N 1
ATOM 2278 C CA . GLU A 1 309 ? -29.772 31.598 -10.304 1.00 28.94 309 GLU A CA 1
ATOM 2279 C C . GLU A 1 309 ? -29.168 30.682 -11.390 1.00 28.94 309 GLU A C 1
ATOM 2281 O O . GLU A 1 309 ? -29.018 31.090 -12.539 1.00 28.94 309 GLU A O 1
ATOM 2286 N N . ASP A 1 310 ? -28.905 29.438 -10.971 1.00 30.06 310 ASP A N 1
ATOM 2287 C CA . ASP A 1 310 ? -28.915 28.162 -11.706 1.00 30.06 310 ASP A CA 1
ATOM 2288 C C . ASP A 1 310 ? -28.112 27.991 -13.011 1.00 30.06 310 ASP A C 1
ATOM 2290 O O . ASP A 1 310 ? -28.347 28.630 -14.036 1.00 30.06 310 ASP A O 1
ATOM 2294 N N . GLY A 1 311 ? -27.234 26.978 -13.008 1.00 24.77 311 GLY A N 1
ATOM 2295 C CA . GLY A 1 311 ? -26.619 26.439 -14.221 1.00 24.77 311 GLY A CA 1
ATOM 2296 C C . GLY A 1 311 ? -25.405 25.546 -13.970 1.00 24.77 311 GLY A C 1
ATOM 2297 O O . GLY A 1 311 ? -24.280 25.944 -14.260 1.00 24.77 311 GLY A O 1
ATOM 2298 N N . ASP A 1 312 ? -25.641 24.341 -13.449 1.00 34.56 312 ASP A N 1
ATOM 2299 C CA . ASP A 1 312 ? -24.687 23.228 -13.440 1.00 34.56 312 ASP A CA 1
ATOM 2300 C C . ASP A 1 312 ? -24.347 22.779 -14.874 1.00 34.56 312 ASP A C 1
ATOM 2302 O O . ASP A 1 312 ? -25.094 21.998 -15.451 1.00 34.56 312 ASP A O 1
ATOM 2306 N N . GLU A 1 313 ? -23.207 23.196 -15.434 1.00 26.77 313 GLU A N 1
ATOM 2307 C CA . GLU A 1 313 ? -22.528 22.468 -16.522 1.00 26.77 313 GLU A CA 1
ATOM 2308 C C . GLU A 1 313 ? -20.997 22.649 -16.420 1.00 26.77 313 GLU A C 1
ATOM 2310 O O . GLU A 1 313 ? -20.409 23.586 -16.966 1.00 26.77 313 GLU A O 1
ATOM 2315 N N . GLU A 1 314 ? -20.313 21.720 -15.738 1.00 30.16 314 GLU A N 1
ATOM 2316 C CA . GLU A 1 314 ? -18.873 21.490 -15.936 1.00 30.16 314 GLU A CA 1
ATOM 2317 C C . GLU A 1 314 ? -18.657 20.859 -17.326 1.00 30.16 314 GLU A C 1
ATOM 2319 O O . GLU A 1 314 ? -18.625 19.640 -17.495 1.00 30.16 314 GLU A O 1
ATOM 2324 N N . GLY A 1 315 ? -18.552 21.718 -18.341 1.00 24.52 315 GLY A N 1
ATOM 2325 C CA . GLY A 1 315 ? -18.271 21.353 -19.726 1.00 24.52 315 GLY A CA 1
ATOM 2326 C C . GLY A 1 315 ? -16.800 20.999 -19.984 1.00 24.52 315 GLY A C 1
ATOM 2327 O O . GLY A 1 315 ? -15.884 21.776 -19.719 1.00 24.52 315 GLY A O 1
ATOM 2328 N N . ASP A 1 316 ? -16.633 19.807 -20.547 1.00 30.73 316 ASP A N 1
ATOM 2329 C CA . ASP A 1 316 ? -15.476 19.185 -21.193 1.00 30.73 316 ASP A CA 1
ATOM 2330 C C . ASP A 1 316 ? -14.500 20.133 -21.933 1.00 30.73 316 ASP A C 1
ATOM 2332 O O . ASP A 1 316 ? -14.894 20.936 -22.776 1.00 30.73 316 ASP A O 1
ATOM 2336 N N . MET A 1 317 ? -13.197 19.958 -21.680 1.00 29.70 317 MET A N 1
ATOM 2337 C CA . MET A 1 317 ? -12.109 20.413 -22.558 1.00 29.70 317 MET A CA 1
ATOM 2338 C C . MET A 1 317 ? -11.091 19.274 -22.725 1.00 29.70 317 MET A C 1
ATOM 2340 O O . MET A 1 317 ? -9.977 19.314 -22.193 1.00 29.70 317 MET A O 1
ATOM 2344 N N . GLY A 1 318 ? -11.483 18.234 -23.465 1.00 29.34 318 GLY A N 1
ATOM 2345 C CA . GLY A 1 318 ? -10.554 17.340 -24.160 1.00 29.34 318 GLY A CA 1
ATOM 2346 C C . GLY A 1 318 ? -9.657 18.095 -25.156 1.00 29.34 318 GLY A C 1
ATOM 2347 O O . GLY A 1 318 ? -9.859 19.278 -25.419 1.00 29.34 318 GLY A O 1
ATOM 2348 N N . GLU A 1 319 ? -8.651 17.412 -25.717 1.00 33.75 319 GLU A N 1
ATOM 2349 C CA . GLU A 1 319 ? -7.620 17.930 -26.645 1.00 33.75 319 GLU A CA 1
ATOM 2350 C C . GLU A 1 319 ? -8.148 18.458 -28.011 1.00 33.75 319 GLU A C 1
ATOM 2352 O O . GLU A 1 319 ? -7.600 18.166 -29.075 1.00 33.75 319 GLU A O 1
ATOM 2357 N N . GLY A 1 320 ? -9.203 19.270 -28.025 1.00 25.89 320 GLY A N 1
ATOM 2358 C CA . GLY A 1 320 ? -9.560 20.127 -29.148 1.00 25.89 320 GLY A CA 1
ATOM 2359 C C . GLY A 1 320 ? -8.682 21.378 -29.146 1.00 25.89 320 GLY A C 1
ATOM 2360 O O . GLY A 1 320 ? -8.420 21.964 -28.099 1.00 25.89 320 GLY A O 1
ATOM 2361 N N . GLY A 1 321 ? -8.187 21.788 -30.317 1.00 26.45 321 GLY A N 1
ATOM 2362 C CA . GLY A 1 321 ? -7.376 23.004 -30.465 1.00 26.45 321 GLY A CA 1
ATOM 2363 C C . GLY A 1 321 ? -8.028 24.265 -29.863 1.00 26.45 321 GLY A C 1
ATOM 2364 O O . GLY A 1 321 ? -9.231 24.272 -29.608 1.00 26.45 321 GLY A O 1
ATOM 2365 N N . PRO A 1 322 ? -7.254 25.351 -29.654 1.00 30.98 322 PRO A N 1
ATOM 2366 C CA . PRO A 1 322 ? -7.734 26.530 -28.936 1.00 30.98 322 PRO A CA 1
ATOM 2367 C C . PRO A 1 322 ? -9.008 27.106 -29.581 1.00 30.98 322 PRO A C 1
ATOM 2369 O O . PRO A 1 322 ? -9.094 27.113 -30.816 1.00 30.98 322 PRO A O 1
ATOM 2372 N N . PRO A 1 323 ? -9.967 27.623 -28.784 1.00 27.36 323 PRO A N 1
ATOM 2373 C CA . PRO A 1 323 ? -11.124 28.329 -29.320 1.00 27.36 323 PRO A CA 1
ATOM 2374 C C . PRO A 1 323 ? -10.637 29.490 -30.191 1.00 27.36 323 PRO A C 1
ATOM 2376 O O . PRO A 1 323 ? -9.685 30.196 -29.842 1.00 27.36 323 PRO A O 1
ATOM 2379 N N . SER A 1 324 ? -11.244 29.651 -31.369 1.00 28.81 324 SER A N 1
ATOM 2380 C CA . SER A 1 324 ? -10.828 30.677 -32.320 1.00 28.81 324 SER A CA 1
ATOM 2381 C C . SER A 1 324 ? -10.959 32.056 -31.683 1.00 28.81 324 SER A C 1
ATOM 2383 O O . SER A 1 324 ? -12.040 32.434 -31.231 1.00 28.81 324 SER A O 1
ATOM 2385 N N . ALA A 1 325 ? -9.860 32.806 -31.684 1.00 34.50 325 ALA A N 1
ATOM 2386 C CA . ALA A 1 325 ? -9.821 34.189 -31.251 1.00 34.50 325 ALA A CA 1
ATOM 2387 C C . ALA A 1 325 ? -10.730 35.045 -32.144 1.00 34.50 325 ALA A C 1
ATOM 2389 O O . ALA A 1 325 ? -10.343 35.458 -33.236 1.00 34.50 325 ALA A O 1
ATOM 2390 N N . ALA A 1 326 ? -11.932 35.331 -31.662 1.00 28.77 326 ALA A N 1
ATOM 2391 C CA . ALA A 1 326 ? -12.774 36.384 -32.193 1.00 28.77 326 ALA A CA 1
ATOM 2392 C C . ALA A 1 326 ? -13.334 37.193 -31.018 1.00 28.77 326 ALA A C 1
ATOM 2394 O O . ALA A 1 326 ? -14.321 36.814 -30.402 1.00 28.77 326 ALA A O 1
ATOM 2395 N N . GLY A 1 327 ? -12.671 38.316 -30.728 1.00 29.25 327 GLY A N 1
ATOM 2396 C CA . GLY A 1 327 ? -13.218 39.406 -29.918 1.00 29.25 327 GLY A CA 1
ATOM 2397 C C . GLY A 1 327 ? -12.693 39.509 -28.484 1.00 29.25 327 GLY A C 1
ATOM 2398 O O . GLY A 1 327 ? -13.098 38.759 -27.610 1.00 29.25 327 GLY A O 1
ATOM 2399 N N . GLY A 1 328 ? -11.869 40.535 -28.232 1.00 28.70 328 GLY A N 1
ATOM 2400 C CA . GLY A 1 328 ? -11.794 41.196 -26.922 1.00 28.70 328 GLY A CA 1
ATOM 2401 C C . GLY A 1 328 ? -10.667 40.781 -25.967 1.00 28.70 328 GLY A C 1
ATOM 2402 O O . GLY A 1 328 ? -10.866 39.964 -25.082 1.00 28.70 328 GLY A O 1
ATOM 2403 N N . GLY A 1 329 ? -9.509 41.444 -26.081 1.00 29.72 329 GLY A N 1
ATOM 2404 C CA . GLY A 1 329 ? -8.773 42.084 -24.969 1.00 29.72 329 GLY A CA 1
ATOM 2405 C C . GLY A 1 329 ? -8.295 41.312 -23.724 1.00 29.72 329 GLY A C 1
ATOM 2406 O O . GLY A 1 329 ? -7.627 41.929 -22.897 1.00 29.72 329 GLY A O 1
ATOM 2407 N N . LEU A 1 330 ? -8.571 40.021 -23.547 1.00 33.41 330 LEU A N 1
ATOM 2408 C CA . LEU A 1 330 ? -8.048 39.242 -22.419 1.00 33.41 330 LEU A CA 1
ATOM 2409 C C . LEU A 1 330 ? -6.625 38.763 -22.742 1.00 33.41 330 LEU A C 1
ATOM 2411 O O . LEU A 1 330 ? -6.415 38.016 -23.697 1.00 33.41 330 LEU A O 1
ATOM 2415 N N . ARG A 1 331 ? -5.629 39.212 -21.958 1.00 41.78 331 ARG A N 1
ATOM 2416 C CA . ARG A 1 331 ? -4.246 38.702 -22.018 1.00 41.78 331 ARG A CA 1
ATOM 2417 C C . ARG A 1 331 ? -4.294 37.179 -21.965 1.00 41.78 331 ARG A C 1
ATOM 2419 O O . ARG A 1 331 ? -4.787 36.621 -20.987 1.00 41.78 331 ARG A O 1
ATOM 2426 N N . ASN A 1 332 ? -3.776 36.523 -22.999 1.00 47.22 332 ASN A N 1
ATOM 2427 C CA . ASN A 1 332 ? -3.716 35.076 -23.035 1.00 47.22 332 ASN A CA 1
ATOM 2428 C C . ASN A 1 332 ? -2.873 34.597 -21.830 1.00 47.22 332 ASN A C 1
ATOM 2430 O O . ASN A 1 332 ? -1.704 34.980 -21.727 1.00 47.22 332 ASN A O 1
ATOM 2434 N N . PRO A 1 333 ? -3.411 33.780 -20.904 1.00 43.09 333 PRO A N 1
ATOM 2435 C CA . PRO A 1 333 ? -2.658 33.292 -19.744 1.00 43.09 333 PRO A CA 1
ATOM 2436 C C . PRO A 1 333 ? -1.398 32.490 -20.130 1.00 43.09 333 PRO A C 1
ATOM 2438 O O . PRO A 1 333 ? -0.512 32.299 -19.296 1.00 43.09 333 PRO A O 1
ATOM 2441 N N . TYR A 1 334 ? -1.270 32.078 -21.399 1.00 46.22 334 TYR A N 1
ATOM 2442 C CA . TYR A 1 334 ? -0.068 31.468 -21.977 1.00 46.22 334 TYR A CA 1
ATOM 2443 C C . TYR A 1 334 ? 1.078 32.456 -22.299 1.00 46.22 334 TYR A C 1
ATOM 2445 O O . TYR A 1 334 ? 2.151 32.017 -22.712 1.00 46.22 334 TYR A O 1
ATOM 2453 N N . ASP A 1 335 ? 0.909 33.770 -22.106 1.00 46.09 335 ASP A N 1
ATOM 2454 C CA . ASP A 1 335 ? 1.940 34.782 -22.412 1.00 46.09 335 ASP A CA 1
ATOM 2455 C C . ASP A 1 335 ? 2.930 35.056 -21.265 1.00 46.09 335 ASP A C 1
ATOM 2457 O O . ASP A 1 335 ? 3.886 35.816 -21.434 1.00 46.09 335 ASP A O 1
ATOM 2461 N N . ALA A 1 336 ? 2.755 34.427 -20.099 1.00 55.94 336 ALA A N 1
ATOM 2462 C CA . ALA A 1 336 ? 3.717 34.538 -19.005 1.00 55.94 336 ALA A CA 1
ATOM 2463 C C . ALA A 1 336 ? 5.017 33.756 -19.328 1.00 55.94 336 ALA A C 1
ATOM 2465 O O . ALA A 1 336 ? 4.934 32.569 -19.653 1.00 55.94 336 ALA A O 1
ATOM 2466 N N . PRO A 1 337 ? 6.222 34.352 -19.179 1.00 56.06 337 PRO A N 1
ATOM 2467 C CA . PRO A 1 337 ? 7.501 33.720 -19.541 1.00 56.06 337 PRO A CA 1
ATOM 2468 C C . PRO A 1 337 ? 7.704 32.309 -18.966 1.00 56.06 337 PRO A C 1
ATOM 2470 O O . PRO A 1 337 ? 8.085 31.395 -19.688 1.00 56.06 337 PRO A O 1
ATOM 2473 N N . VAL A 1 338 ? 7.329 32.104 -17.700 1.00 56.91 338 VAL A N 1
ATOM 2474 C CA . VAL A 1 338 ? 7.443 30.811 -16.999 1.00 56.91 338 VAL A CA 1
ATOM 2475 C C . VAL A 1 338 ? 6.542 29.723 -17.611 1.00 56.91 338 VAL A C 1
ATOM 2477 O O . VAL A 1 338 ? 6.908 28.550 -17.627 1.00 56.91 338 VAL A O 1
ATOM 2480 N N . MET A 1 339 ? 5.363 30.091 -18.130 1.00 60.19 339 MET A N 1
ATOM 2481 C CA . MET A 1 339 ? 4.414 29.147 -18.747 1.00 60.19 339 MET A CA 1
ATOM 2482 C C . MET A 1 339 ? 4.941 28.639 -20.090 1.00 60.19 339 MET A C 1
ATOM 2484 O O . MET A 1 339 ? 4.803 27.463 -20.427 1.00 60.19 339 MET A O 1
ATOM 2488 N N . LEU A 1 340 ? 5.583 29.535 -20.835 1.00 60.91 340 LEU A N 1
ATOM 2489 C CA . LEU A 1 340 ? 6.201 29.238 -22.117 1.00 60.91 340 LEU A CA 1
ATOM 2490 C C . LEU A 1 340 ? 7.430 28.333 -21.965 1.00 60.91 340 LEU A C 1
ATOM 2492 O O . LEU A 1 340 ? 7.637 27.421 -22.761 1.00 60.91 340 LEU A O 1
ATOM 2496 N N . GLU A 1 341 ? 8.220 28.571 -20.920 1.00 63.00 341 GLU A N 1
ATOM 2497 C CA . GLU A 1 341 ? 9.418 27.796 -20.587 1.00 63.00 341 GLU A CA 1
ATOM 2498 C C . GLU A 1 341 ? 9.088 26.356 -20.174 1.00 63.00 341 GLU A C 1
ATOM 2500 O O . GLU A 1 341 ? 9.749 25.420 -20.628 1.00 63.00 341 GLU A O 1
ATOM 2505 N N . TRP A 1 342 ? 8.033 26.155 -19.376 1.00 67.75 342 TRP A N 1
ATOM 2506 C CA . TRP A 1 342 ? 7.562 24.812 -19.028 1.00 67.75 342 TRP A CA 1
ATOM 2507 C C . TRP A 1 342 ? 7.105 24.033 -20.263 1.00 67.75 342 TRP A C 1
ATOM 2509 O O . TRP A 1 342 ? 7.509 22.885 -20.448 1.00 67.75 342 TRP A O 1
ATOM 2519 N N . ARG A 1 343 ? 6.307 24.666 -21.132 1.00 69.56 343 ARG A N 1
ATOM 2520 C CA . ARG A 1 343 ? 5.798 24.009 -22.339 1.00 69.56 343 ARG A CA 1
ATOM 2521 C C . ARG A 1 343 ? 6.921 23.625 -23.300 1.00 69.56 343 ARG A C 1
ATOM 2523 O O . ARG A 1 343 ? 6.879 22.546 -23.879 1.00 69.56 343 ARG A O 1
ATOM 2530 N N . LEU A 1 344 ? 7.946 24.470 -23.416 1.00 72.00 344 LEU A N 1
ATOM 2531 C CA . LEU A 1 344 ? 9.153 24.158 -24.176 1.00 72.00 344 LEU A CA 1
ATOM 2532 C C . LEU A 1 344 ? 9.862 22.912 -23.625 1.00 72.00 344 LEU A C 1
ATOM 2534 O O . LEU A 1 344 ? 10.209 22.022 -24.397 1.00 72.00 344 LEU A O 1
ATOM 2538 N N . TYR A 1 345 ? 10.072 22.833 -22.305 1.00 74.69 345 TYR A N 1
ATOM 2539 C CA . TYR A 1 345 ? 10.666 21.642 -21.691 1.00 74.69 345 TYR A CA 1
ATOM 2540 C C . TYR A 1 345 ? 9.795 20.400 -21.927 1.00 74.69 345 TYR A C 1
ATOM 2542 O O . TYR A 1 345 ? 10.328 19.364 -22.311 1.00 74.69 345 TYR A O 1
ATOM 2550 N N . GLU A 1 346 ? 8.473 20.501 -21.749 1.00 76.19 346 GLU A N 1
ATOM 2551 C CA . GLU A 1 346 ? 7.532 19.401 -21.994 1.00 76.19 346 GLU A CA 1
ATOM 2552 C C . GLU A 1 346 ? 7.617 18.895 -23.441 1.00 76.19 346 GLU A C 1
ATOM 2554 O O . GLU A 1 346 ? 7.851 17.707 -23.654 1.00 76.19 346 GLU A O 1
ATOM 2559 N N . ASP A 1 347 ? 7.495 19.786 -24.429 1.00 75.44 347 ASP A N 1
ATOM 2560 C CA . ASP A 1 347 ? 7.494 19.414 -25.845 1.00 75.44 347 ASP A CA 1
ATOM 2561 C C . ASP A 1 347 ? 8.853 18.853 -26.301 1.00 75.44 347 ASP A C 1
ATOM 2563 O O . ASP A 1 347 ? 8.885 17.892 -27.073 1.00 75.44 347 ASP A O 1
ATOM 2567 N N . CYS A 1 348 ? 9.975 19.387 -25.802 1.00 77.06 348 CYS A N 1
ATOM 2568 C CA . CYS A 1 348 ? 11.307 18.834 -26.073 1.00 77.06 348 CYS A CA 1
ATOM 2569 C C . CYS A 1 348 ? 11.518 17.468 -25.402 1.00 77.06 348 CYS A C 1
ATOM 2571 O O . CYS A 1 348 ? 12.078 16.562 -26.022 1.00 77.06 348 CYS A O 1
ATOM 2573 N N . CYS A 1 349 ? 11.064 17.310 -24.156 1.00 81.81 349 CYS A N 1
ATOM 2574 C CA . CYS A 1 349 ? 11.184 16.063 -23.406 1.00 81.81 349 CYS A CA 1
ATOM 2575 C C . CYS A 1 349 ? 10.348 14.963 -24.070 1.00 81.81 349 CYS A C 1
ATOM 2577 O O . CYS A 1 349 ? 10.860 13.879 -24.343 1.00 81.81 349 CYS A O 1
ATOM 2579 N N . ASP A 1 350 ? 9.104 15.272 -24.446 1.00 82.00 350 ASP A N 1
ATOM 2580 C CA . ASP A 1 350 ? 8.221 14.364 -25.182 1.00 82.00 350 ASP A CA 1
ATOM 2581 C C . ASP A 1 350 ? 8.750 14.020 -26.572 1.00 82.00 350 ASP A C 1
ATOM 2583 O O . ASP A 1 350 ? 8.641 12.875 -27.013 1.00 82.00 350 ASP A O 1
ATOM 2587 N N . ALA A 1 351 ? 9.333 14.987 -27.282 1.00 81.75 351 ALA A N 1
ATOM 2588 C CA . ALA A 1 351 ? 9.919 14.723 -28.587 1.00 81.75 351 ALA A CA 1
ATOM 2589 C C . ALA A 1 351 ? 11.089 13.732 -28.513 1.00 81.75 351 ALA A C 1
ATOM 2591 O O . ALA A 1 351 ? 11.293 12.955 -29.441 1.00 81.75 351 ALA A O 1
ATOM 2592 N N . HIS A 1 352 ? 11.843 13.750 -27.416 1.00 85.88 352 HIS A N 1
ATOM 2593 C CA . HIS A 1 352 ? 12.987 12.871 -27.229 1.00 85.88 352 HIS A CA 1
ATOM 2594 C C . HIS A 1 352 ? 12.574 11.499 -26.674 1.00 85.88 352 HIS A C 1
ATOM 2596 O O . HIS A 1 352 ? 12.922 10.473 -27.254 1.00 85.88 352 HIS A O 1
ATOM 2602 N N . LEU A 1 353 ? 11.809 11.469 -25.574 1.00 89.19 353 LEU A N 1
ATOM 2603 C CA . LEU A 1 353 ? 11.357 10.231 -24.923 1.00 89.19 353 LEU A CA 1
ATOM 2604 C C . LEU A 1 353 ? 10.507 9.368 -25.856 1.00 89.19 353 LEU A C 1
ATOM 2606 O O . LEU A 1 353 ? 10.599 8.143 -25.821 1.00 89.19 353 LEU A O 1
ATOM 2610 N N . TRP A 1 354 ? 9.685 10.009 -26.688 1.00 89.12 354 TRP A N 1
ATOM 2611 C CA . TRP A 1 354 ? 8.745 9.332 -27.573 1.00 89.12 354 TRP A CA 1
ATOM 2612 C C . TRP A 1 354 ? 9.180 9.309 -29.036 1.00 89.12 354 TRP A C 1
ATOM 2614 O O . TRP A 1 354 ? 8.336 9.135 -29.921 1.00 89.12 354 TRP A O 1
ATOM 2624 N N . GLU A 1 355 ? 10.473 9.493 -29.304 1.00 89.81 355 GLU A N 1
ATOM 2625 C CA . GLU A 1 355 ? 11.030 9.145 -30.607 1.00 89.81 355 GLU A CA 1
ATOM 2626 C C . GLU A 1 355 ? 10.773 7.642 -30.865 1.00 89.81 355 GLU A C 1
ATOM 2628 O O . GLU A 1 355 ? 11.044 6.824 -29.979 1.00 89.81 355 GLU A O 1
ATOM 2633 N N . PRO A 1 356 ? 10.188 7.257 -32.018 1.00 90.12 356 PRO A N 1
ATOM 2634 C CA . PRO A 1 356 ? 9.694 5.898 -32.231 1.00 90.12 356 PRO A CA 1
ATOM 2635 C C . PRO A 1 356 ? 10.719 4.781 -32.005 1.00 90.12 356 PRO A C 1
ATOM 2637 O O . PRO A 1 356 ? 10.376 3.770 -31.395 1.00 90.12 356 PRO A O 1
ATOM 2640 N N . VAL A 1 357 ? 11.961 4.935 -32.474 1.00 90.44 357 VAL A N 1
ATOM 2641 C CA . VAL A 1 357 ? 12.990 3.889 -32.367 1.00 90.44 357 VAL A CA 1
ATOM 2642 C C . VAL A 1 357 ? 13.510 3.780 -30.936 1.00 90.44 357 VAL A C 1
ATOM 2644 O O . VAL A 1 357 ? 13.659 2.677 -30.408 1.00 90.44 357 VAL A O 1
ATOM 2647 N N . PHE A 1 358 ? 13.769 4.912 -30.285 1.00 92.38 358 PHE A N 1
ATOM 2648 C CA . PHE A 1 358 ? 14.169 4.974 -28.888 1.00 92.38 358 PHE A CA 1
ATOM 2649 C C . PHE A 1 358 ? 13.102 4.347 -27.989 1.00 92.38 358 PHE A C 1
ATOM 2651 O O . PHE A 1 358 ? 13.414 3.449 -27.206 1.00 92.38 358 PHE A O 1
ATOM 2658 N N . ALA A 1 359 ? 11.842 4.760 -28.145 1.00 94.12 359 ALA A N 1
ATOM 2659 C CA . ALA A 1 359 ? 10.740 4.274 -27.327 1.00 94.12 359 ALA A CA 1
ATOM 2660 C C . ALA A 1 359 ? 10.458 2.782 -27.552 1.00 94.12 359 ALA A C 1
ATOM 2662 O O . ALA A 1 359 ? 10.170 2.070 -26.587 1.00 94.12 359 ALA A O 1
ATOM 2663 N N . ASP A 1 360 ? 10.578 2.285 -28.788 1.00 94.81 360 ASP A N 1
ATOM 2664 C CA . ASP A 1 360 ? 10.418 0.860 -29.092 1.00 94.81 360 ASP A CA 1
ATOM 2665 C C . ASP A 1 360 ? 11.528 0.011 -28.457 1.00 94.81 360 ASP A C 1
ATOM 2667 O O . ASP A 1 360 ? 11.235 -0.994 -27.801 1.00 94.81 360 ASP A O 1
ATOM 2671 N N . ASN A 1 361 ? 12.786 0.451 -28.583 1.00 94.44 361 ASN A N 1
ATOM 2672 C CA . ASN A 1 361 ? 13.943 -0.227 -27.997 1.00 94.44 361 ASN A CA 1
ATOM 2673 C C . ASN A 1 361 ? 13.892 -0.231 -26.469 1.00 94.44 361 ASN A C 1
ATOM 2675 O O . ASN A 1 361 ? 14.141 -1.267 -25.855 1.00 94.44 361 ASN A O 1
ATOM 2679 N N . MET A 1 362 ? 13.537 0.904 -25.860 1.00 95.38 362 MET A N 1
ATOM 2680 C CA . MET A 1 362 ? 13.366 1.018 -24.412 1.00 95.38 362 MET A CA 1
ATOM 2681 C C . MET A 1 362 ? 12.250 0.072 -23.946 1.00 95.38 362 MET A C 1
ATOM 2683 O O . MET A 1 362 ? 12.471 -0.774 -23.087 1.00 95.38 362 MET A O 1
ATOM 2687 N N . THR A 1 363 ? 11.082 0.111 -24.596 1.00 97.19 363 THR A N 1
ATOM 2688 C CA . THR A 1 363 ? 9.956 -0.778 -24.265 1.00 97.19 363 THR A CA 1
ATOM 2689 C C . THR A 1 363 ? 10.329 -2.255 -24.411 1.00 97.19 363 THR A C 1
ATOM 2691 O O . THR A 1 363 ? 9.988 -3.062 -23.551 1.00 97.19 363 THR A O 1
ATOM 2694 N N . ALA A 1 364 ? 11.057 -2.633 -25.466 1.00 96.12 364 ALA A N 1
ATOM 2695 C CA . ALA A 1 364 ? 11.529 -4.006 -25.644 1.00 96.12 364 ALA A CA 1
ATOM 2696 C C . ALA A 1 364 ? 12.515 -4.433 -24.543 1.00 96.12 364 ALA A C 1
ATOM 2698 O O . ALA A 1 364 ? 12.426 -5.560 -24.055 1.00 96.12 364 ALA A O 1
ATOM 2699 N N . PHE A 1 365 ? 13.425 -3.541 -24.143 1.00 96.56 365 PHE A N 1
ATOM 2700 C CA . PHE A 1 365 ? 14.372 -3.784 -23.057 1.00 96.56 365 PHE A CA 1
ATOM 2701 C C . PHE A 1 365 ? 13.653 -3.939 -21.711 1.00 96.56 365 PHE A C 1
ATOM 2703 O O . PHE A 1 365 ? 13.866 -4.938 -21.032 1.00 96.56 365 PHE A O 1
ATOM 2710 N N . ALA A 1 366 ? 12.723 -3.035 -21.384 1.00 97.06 366 ALA A N 1
ATOM 2711 C CA . ALA A 1 366 ? 11.932 -3.074 -20.155 1.00 97.06 366 ALA A CA 1
ATOM 2712 C C . ALA A 1 366 ? 11.083 -4.353 -20.030 1.00 97.06 366 ALA A C 1
ATOM 2714 O O . ALA A 1 366 ? 11.026 -4.960 -18.962 1.00 97.06 366 ALA A O 1
ATOM 2715 N N . VAL A 1 367 ? 10.446 -4.812 -21.118 1.00 97.12 367 VAL A N 1
ATOM 2716 C CA . VAL A 1 367 ? 9.672 -6.070 -21.098 1.00 97.12 367 VAL A CA 1
ATOM 2717 C C . VAL A 1 367 ? 10.584 -7.286 -20.898 1.00 97.12 367 VAL A C 1
ATOM 2719 O O . VAL A 1 367 ? 10.233 -8.189 -20.140 1.00 97.12 367 VAL A O 1
ATOM 2722 N N . MET A 1 368 ? 11.748 -7.315 -21.551 1.00 95.19 368 MET A N 1
ATOM 2723 C CA . MET A 1 368 ? 12.727 -8.392 -21.376 1.00 95.19 368 MET A CA 1
ATOM 2724 C C . MET A 1 368 ? 13.297 -8.411 -19.950 1.00 95.19 368 MET A C 1
ATOM 2726 O O . MET A 1 368 ? 13.472 -9.482 -19.378 1.00 95.19 368 MET A O 1
ATOM 2730 N N . GLU A 1 369 ? 13.567 -7.243 -19.368 1.00 94.50 369 GLU A N 1
ATOM 2731 C CA . GLU A 1 369 ? 14.048 -7.091 -17.992 1.00 94.50 369 GLU A CA 1
ATOM 2732 C C . GLU A 1 369 ? 13.008 -7.560 -16.966 1.00 94.50 369 GLU A C 1
ATOM 2734 O O . GLU A 1 369 ? 13.331 -8.344 -16.073 1.00 94.50 369 GLU A O 1
ATOM 2739 N N . LEU A 1 370 ? 11.742 -7.173 -17.144 1.00 95.62 370 LEU A N 1
ATOM 2740 C CA . LEU A 1 370 ? 10.623 -7.663 -16.337 1.00 95.62 370 LEU A CA 1
ATOM 2741 C C . LEU A 1 370 ? 10.515 -9.201 -16.384 1.00 95.62 370 LEU A C 1
ATOM 2743 O O . LEU A 1 370 ? 10.355 -9.848 -15.346 1.00 95.62 370 LEU A O 1
ATOM 2747 N N . ASP A 1 371 ? 10.635 -9.794 -17.575 1.00 94.69 371 ASP A N 1
ATOM 2748 C CA . ASP A 1 371 ? 10.618 -11.251 -17.770 1.00 94.69 371 ASP A CA 1
ATOM 2749 C C . ASP A 1 371 ? 11.850 -11.936 -17.150 1.00 94.69 371 ASP A C 1
ATOM 2751 O O . ASP A 1 371 ? 11.728 -12.989 -16.523 1.00 94.69 371 ASP A O 1
ATOM 2755 N N . TRP A 1 372 ? 13.030 -11.314 -17.237 1.00 93.38 372 TRP A N 1
ATOM 2756 C CA . TRP A 1 372 ? 14.266 -11.819 -16.633 1.00 93.38 372 TRP A CA 1
ATOM 2757 C C . TRP A 1 372 ? 14.162 -11.904 -15.108 1.00 93.38 372 TRP A C 1
ATOM 2759 O O . TRP A 1 372 ? 14.459 -12.947 -14.521 1.00 93.38 372 TRP A O 1
ATOM 2769 N N . VAL A 1 373 ? 13.676 -10.844 -14.456 1.00 93.00 373 VAL A N 1
ATOM 2770 C CA . VAL A 1 373 ? 13.489 -10.830 -12.997 1.00 93.00 373 VAL A CA 1
ATOM 2771 C C . VAL A 1 373 ? 12.413 -11.838 -12.576 1.00 93.00 373 VAL A C 1
ATOM 2773 O O . VAL A 1 373 ? 12.596 -12.557 -11.591 1.00 93.00 373 VAL A O 1
ATOM 2776 N N . ALA A 1 374 ? 11.328 -11.978 -13.346 1.00 92.81 374 ALA A N 1
ATOM 2777 C CA . ALA A 1 374 ? 10.319 -13.010 -13.103 1.00 92.81 374 ALA A CA 1
ATOM 2778 C C . ALA A 1 374 ? 10.868 -14.436 -13.288 1.00 92.81 374 ALA A C 1
ATOM 2780 O O . ALA A 1 374 ? 10.500 -15.346 -12.544 1.00 92.81 374 ALA A O 1
ATOM 2781 N N . TRP A 1 375 ? 11.769 -14.658 -14.244 1.00 91.25 375 TRP A N 1
ATOM 2782 C CA . TRP A 1 375 ? 12.467 -15.933 -14.411 1.00 91.25 375 TRP A CA 1
ATOM 2783 C C . TRP A 1 375 ? 13.379 -16.249 -13.215 1.00 91.25 375 TRP A C 1
ATOM 2785 O O . TRP A 1 375 ? 13.327 -17.364 -12.692 1.00 91.25 375 TRP A O 1
ATOM 2795 N N . LEU A 1 376 ? 14.131 -15.265 -12.708 1.00 89.88 376 LEU A N 1
ATOM 2796 C CA . LEU A 1 376 ? 14.926 -15.413 -11.480 1.00 89.88 376 LEU A CA 1
ATOM 2797 C C . LEU A 1 376 ? 14.045 -15.747 -10.267 1.00 89.88 376 LEU A C 1
ATOM 2799 O O . LEU A 1 376 ? 14.394 -16.625 -9.477 1.00 89.88 376 LEU A O 1
ATOM 2803 N N . ALA A 1 377 ? 12.873 -15.113 -10.156 1.00 88.75 377 ALA A N 1
ATOM 2804 C CA . ALA A 1 377 ? 11.907 -15.373 -9.087 1.00 88.75 377 ALA A CA 1
ATOM 2805 C C . ALA A 1 377 ? 11.367 -16.815 -9.090 1.00 88.75 377 ALA A C 1
ATOM 2807 O O . ALA A 1 377 ? 11.029 -17.343 -8.033 1.00 88.75 377 ALA A O 1
ATOM 2808 N N . ARG A 1 378 ? 11.337 -17.478 -10.256 1.00 86.19 378 ARG A N 1
ATOM 2809 C CA . ARG A 1 378 ? 10.949 -18.894 -10.411 1.00 86.19 378 ARG A CA 1
ATOM 2810 C C . ARG A 1 378 ? 12.085 -19.884 -10.111 1.00 86.19 378 ARG A C 1
ATOM 2812 O O . ARG A 1 378 ? 11.895 -21.083 -10.280 1.00 86.19 378 ARG A O 1
ATOM 2819 N N . GLY A 1 379 ? 13.253 -19.406 -9.677 1.00 76.44 379 GLY A N 1
ATOM 2820 C CA . GLY A 1 379 ? 14.432 -20.236 -9.405 1.00 76.44 379 GLY A CA 1
ATOM 2821 C C . GLY A 1 379 ? 15.371 -20.413 -10.604 1.00 76.44 379 GLY A C 1
ATOM 2822 O O . GLY A 1 379 ? 16.265 -21.258 -10.591 1.00 76.44 379 GLY A O 1
ATOM 2823 N N . GLY A 1 380 ? 15.195 -19.619 -11.661 1.00 77.94 380 GLY A N 1
ATOM 2824 C CA . GLY A 1 380 ? 16.088 -19.614 -12.813 1.00 77.94 380 GLY A CA 1
ATOM 2825 C C . GLY A 1 380 ? 16.320 -21.006 -13.425 1.00 77.94 380 GLY A C 1
ATOM 2826 O O . GLY A 1 380 ? 15.376 -21.706 -13.781 1.00 77.94 380 GLY A O 1
ATOM 2827 N N . ALA A 1 381 ? 17.588 -21.417 -13.536 1.00 66.62 381 ALA A N 1
ATOM 2828 C CA . ALA A 1 381 ? 18.007 -22.731 -14.043 1.00 66.62 381 ALA A CA 1
ATOM 2829 C C . ALA A 1 381 ? 18.092 -23.816 -12.939 1.00 66.62 381 ALA A C 1
ATOM 2831 O O . ALA A 1 381 ? 18.941 -24.701 -13.009 1.00 66.62 381 ALA A O 1
ATOM 2832 N N . GLY A 1 382 ? 17.254 -23.728 -11.898 1.00 67.12 382 GLY A N 1
ATOM 2833 C CA . GLY A 1 382 ? 17.241 -24.653 -10.752 1.00 67.12 382 GLY A CA 1
ATOM 2834 C C . GLY A 1 382 ? 17.973 -24.151 -9.498 1.00 67.12 382 GLY A C 1
ATOM 2835 O O . GLY A 1 382 ? 18.195 -24.923 -8.569 1.00 67.12 382 GLY A O 1
ATOM 2836 N N . ALA A 1 383 ? 18.346 -22.870 -9.451 1.00 65.81 383 ALA A N 1
ATOM 2837 C CA . ALA A 1 383 ? 18.947 -22.228 -8.285 1.00 65.81 383 ALA A CA 1
ATOM 2838 C C . ALA A 1 383 ? 17.866 -21.653 -7.345 1.00 65.81 383 ALA A C 1
ATOM 2840 O O . ALA A 1 383 ? 16.799 -21.246 -7.803 1.00 65.81 383 ALA A O 1
ATOM 2841 N N . PRO A 1 384 ? 18.106 -21.553 -6.026 1.00 75.50 384 PRO A N 1
ATOM 2842 C CA . PRO A 1 384 ? 17.172 -20.868 -5.137 1.00 75.50 384 PRO A CA 1
ATOM 2843 C C . PRO A 1 384 ? 17.021 -19.392 -5.548 1.00 75.50 384 PRO A C 1
ATOM 2845 O O . PRO A 1 384 ? 18.009 -18.681 -5.728 1.00 75.50 384 PRO A O 1
ATOM 2848 N N . ALA A 1 385 ? 15.778 -18.920 -5.678 1.00 77.56 385 ALA A N 1
ATOM 2849 C CA . ALA A 1 385 ? 15.471 -17.570 -6.162 1.00 77.56 385 ALA A CA 1
ATOM 2850 C C . ALA A 1 385 ? 15.986 -16.454 -5.231 1.00 77.56 385 ALA A C 1
ATOM 2852 O O . ALA A 1 385 ? 16.433 -15.405 -5.696 1.00 77.56 385 ALA A O 1
ATOM 2853 N N . ALA A 1 386 ? 15.958 -16.678 -3.910 1.00 75.75 386 ALA A N 1
ATOM 2854 C CA . ALA A 1 386 ? 16.280 -15.644 -2.924 1.00 75.75 386 ALA A CA 1
ATOM 2855 C C . ALA A 1 386 ? 17.729 -15.127 -2.974 1.00 75.75 386 ALA A C 1
ATOM 2857 O O . ALA A 1 386 ? 17.903 -13.909 -3.011 1.00 75.75 386 ALA A O 1
ATOM 2858 N N . PRO A 1 387 ? 18.770 -15.977 -3.027 1.00 78.38 387 PRO A N 1
ATOM 2859 C CA . PRO A 1 387 ? 20.145 -15.507 -3.199 1.00 78.38 387 PRO A CA 1
ATOM 2860 C C . PRO A 1 387 ? 20.373 -14.672 -4.465 1.00 78.38 387 PRO A C 1
ATOM 2862 O O . PRO A 1 387 ? 21.105 -13.688 -4.407 1.00 78.38 387 PRO A O 1
ATOM 2865 N N . LEU A 1 388 ? 19.730 -15.029 -5.582 1.00 80.56 388 LEU A N 1
ATOM 2866 C CA . LEU A 1 388 ? 19.886 -14.320 -6.855 1.00 80.56 388 LEU A CA 1
ATOM 2867 C C . LEU A 1 388 ? 19.201 -12.952 -6.829 1.00 80.56 388 LEU A C 1
ATOM 2869 O O . LEU A 1 388 ? 19.808 -11.948 -7.191 1.00 80.56 388 LEU A O 1
ATOM 2873 N N . LEU A 1 389 ? 17.956 -12.887 -6.350 1.00 85.00 389 LEU A N 1
ATOM 2874 C CA . LEU A 1 389 ? 17.196 -11.636 -6.301 1.00 85.00 389 LEU A CA 1
ATOM 2875 C C . LEU A 1 389 ? 17.733 -10.639 -5.262 1.00 85.00 389 LEU A C 1
ATOM 2877 O O . LEU A 1 389 ? 17.568 -9.435 -5.442 1.00 85.00 389 LEU A O 1
ATOM 2881 N N . ARG A 1 390 ? 18.452 -11.101 -4.227 1.00 82.06 390 ARG A N 1
ATOM 2882 C CA . ARG A 1 390 ? 19.170 -10.219 -3.282 1.00 82.06 390 ARG A CA 1
ATOM 2883 C C . ARG A 1 390 ? 20.270 -9.384 -3.938 1.00 82.06 390 ARG A C 1
ATOM 2885 O O . ARG A 1 390 ? 20.654 -8.361 -3.370 1.00 82.06 390 ARG A O 1
ATOM 2892 N N . LEU A 1 391 ? 20.783 -9.825 -5.087 1.00 82.44 391 LEU A N 1
ATOM 2893 C CA . LEU A 1 391 ? 21.817 -9.128 -5.852 1.00 82.44 391 LEU A CA 1
ATOM 2894 C C . LEU A 1 391 ? 21.241 -8.124 -6.851 1.00 82.44 391 LEU A C 1
ATOM 2896 O O . LEU A 1 391 ? 21.985 -7.285 -7.341 1.00 82.44 391 LEU A O 1
ATOM 2900 N N . VAL A 1 392 ? 19.951 -8.210 -7.178 1.00 88.38 392 VAL A N 1
ATOM 2901 C CA . VAL A 1 392 ? 19.325 -7.339 -8.178 1.00 88.38 392 VAL A CA 1
ATOM 2902 C C . VAL A 1 392 ? 18.866 -6.045 -7.498 1.00 88.38 392 VAL A C 1
ATOM 2904 O O . VAL A 1 392 ? 18.040 -6.122 -6.582 1.00 88.38 392 VAL A O 1
ATOM 2907 N N . PRO A 1 393 ? 19.362 -4.863 -7.913 1.00 87.25 393 PRO A N 1
ATOM 2908 C CA . PRO A 1 393 ? 18.886 -3.585 -7.400 1.00 87.25 393 PRO A CA 1
ATOM 2909 C C . PRO A 1 393 ? 17.399 -3.386 -7.692 1.00 87.25 393 PRO A C 1
ATOM 2911 O O . PRO A 1 393 ? 16.905 -3.753 -8.756 1.00 87.25 393 PRO A O 1
ATOM 2914 N N . GLU A 1 394 ? 16.689 -2.756 -6.765 1.00 86.19 394 GLU A N 1
ATOM 2915 C CA . GLU A 1 394 ? 15.260 -2.473 -6.870 1.00 86.19 394 GLU A CA 1
ATOM 2916 C C . GLU A 1 394 ? 14.933 -1.644 -8.118 1.00 86.19 394 GLU A C 1
ATOM 2918 O O . GLU A 1 394 ? 13.952 -1.933 -8.805 1.00 86.19 394 GLU A O 1
ATOM 2923 N N . PHE A 1 395 ? 15.788 -0.675 -8.468 1.00 87.56 395 PHE A N 1
ATOM 2924 C CA . PHE A 1 395 ? 15.574 0.167 -9.644 1.00 87.56 395 PHE A CA 1
ATOM 2925 C C . PHE A 1 395 ? 15.537 -0.624 -10.958 1.00 87.56 395 PHE A C 1
ATOM 2927 O O . PHE A 1 395 ? 14.822 -0.217 -11.861 1.00 87.56 395 PHE A O 1
ATOM 2934 N N . ALA A 1 396 ? 16.224 -1.769 -11.068 1.00 90.38 396 ALA A N 1
ATOM 2935 C CA . ALA A 1 396 ? 16.230 -2.569 -12.297 1.00 90.38 396 ALA A CA 1
ATOM 2936 C C . ALA A 1 396 ? 14.807 -3.037 -12.662 1.00 90.38 396 ALA A C 1
ATOM 2938 O O . ALA A 1 396 ? 14.330 -2.855 -13.779 1.00 90.38 396 ALA A O 1
ATOM 2939 N N . LEU A 1 397 ? 14.059 -3.550 -11.678 1.00 92.25 397 LEU A N 1
ATOM 2940 C CA . LEU A 1 397 ? 12.648 -3.882 -11.888 1.00 92.25 397 LEU A CA 1
ATOM 2941 C C . LEU A 1 397 ? 11.761 -2.629 -11.880 1.00 92.25 397 LEU A C 1
ATOM 2943 O O . LEU A 1 397 ? 10.850 -2.508 -12.699 1.00 92.25 397 LEU A O 1
ATOM 2947 N N . GLY A 1 398 ? 12.002 -1.713 -10.940 1.00 91.38 398 GLY A N 1
ATOM 2948 C CA . GLY A 1 398 ? 11.163 -0.536 -10.732 1.00 91.38 398 GLY A CA 1
ATOM 2949 C C . GLY A 1 398 ? 11.081 0.364 -11.965 1.00 91.38 398 GLY A C 1
ATOM 2950 O O . GLY A 1 398 ? 9.983 0.737 -12.368 1.00 91.38 398 GLY A O 1
ATOM 2951 N N . ASP A 1 399 ? 12.218 0.654 -12.593 1.00 93.00 399 ASP A N 1
ATOM 2952 C CA . ASP A 1 399 ? 12.318 1.539 -13.754 1.00 93.00 399 ASP A CA 1
ATOM 2953 C C . ASP A 1 399 ? 11.715 0.916 -15.013 1.00 93.00 399 ASP A C 1
ATOM 2955 O O . ASP A 1 399 ? 11.025 1.600 -15.772 1.00 93.00 399 ASP A O 1
ATOM 2959 N N . ALA A 1 400 ? 11.905 -0.393 -15.213 1.00 95.75 400 ALA A N 1
ATOM 2960 C CA . ALA A 1 400 ? 11.252 -1.128 -16.291 1.00 95.75 400 ALA A CA 1
ATOM 2961 C C . ALA A 1 400 ? 9.720 -1.021 -16.187 1.00 95.75 400 ALA A C 1
ATOM 2963 O O . ALA A 1 400 ? 9.043 -0.725 -17.174 1.00 95.75 400 ALA A O 1
ATOM 2964 N N . VAL A 1 401 ? 9.164 -1.202 -14.985 1.00 95.94 401 VAL A N 1
ATOM 2965 C CA . VAL A 1 401 ? 7.719 -1.081 -14.742 1.00 95.94 401 VAL A CA 1
ATOM 2966 C C . VAL A 1 401 ? 7.241 0.366 -14.907 1.00 95.94 401 VAL A C 1
ATOM 2968 O O . VAL A 1 401 ? 6.244 0.609 -15.591 1.00 95.94 401 VAL A O 1
ATOM 2971 N N . ASP A 1 402 ? 7.959 1.336 -14.340 1.00 92.50 402 ASP A N 1
ATOM 2972 C CA . ASP A 1 402 ? 7.605 2.755 -14.431 1.00 92.50 402 ASP A CA 1
ATOM 2973 C C . ASP A 1 402 ? 7.640 3.278 -15.873 1.00 92.50 402 ASP A C 1
ATOM 2975 O O . ASP A 1 402 ? 6.800 4.108 -16.243 1.00 92.50 402 ASP A O 1
ATOM 2979 N N . TRP A 1 403 ? 8.557 2.776 -16.707 1.00 95.75 403 TRP A N 1
ATOM 2980 C CA . TRP A 1 403 ? 8.576 3.069 -18.136 1.00 95.75 403 TRP A CA 1
ATOM 2981 C C . TRP A 1 403 ? 7.328 2.558 -18.845 1.00 95.75 403 TRP A C 1
ATOM 2983 O O . TRP A 1 403 ? 6.686 3.316 -19.572 1.00 95.75 403 TRP A O 1
ATOM 2993 N N . LEU A 1 404 ? 6.945 1.297 -18.618 1.00 96.31 404 LEU A N 1
ATOM 2994 C CA . LEU A 1 404 ? 5.734 0.732 -19.218 1.00 96.31 404 LEU A CA 1
ATOM 2995 C C . LEU A 1 404 ? 4.498 1.547 -18.817 1.00 96.31 404 LEU A C 1
ATOM 2997 O O . LEU A 1 404 ? 3.685 1.895 -19.672 1.00 96.31 404 LEU A O 1
ATOM 3001 N N . VAL A 1 405 ? 4.397 1.945 -17.546 1.00 91.88 405 VAL A N 1
ATOM 3002 C CA . VAL A 1 405 ? 3.340 2.853 -17.076 1.00 91.88 405 VAL A CA 1
ATOM 3003 C C . VAL A 1 405 ? 3.419 4.214 -17.777 1.00 91.88 405 VAL A C 1
ATOM 3005 O O . VAL A 1 405 ? 2.392 4.768 -18.164 1.00 91.88 405 VAL A O 1
ATOM 3008 N N . ALA A 1 406 ? 4.617 4.772 -17.974 1.00 89.75 406 ALA A N 1
ATOM 3009 C CA . ALA A 1 406 ? 4.800 6.039 -18.680 1.00 89.75 406 ALA A CA 1
ATOM 3010 C C . ALA A 1 406 ? 4.358 5.979 -20.146 1.00 89.75 406 ALA A C 1
ATOM 3012 O O . ALA A 1 406 ? 3.696 6.909 -20.602 1.00 89.75 406 ALA A O 1
ATOM 3013 N N . VAL A 1 407 ? 4.652 4.885 -20.852 1.00 92.00 407 VAL A N 1
ATOM 3014 C CA . VAL A 1 407 ? 4.196 4.647 -22.231 1.00 92.00 407 VAL A CA 1
ATOM 3015 C C . VAL A 1 407 ? 2.666 4.614 -22.302 1.00 92.00 407 VAL A C 1
ATOM 3017 O O . VAL A 1 407 ? 2.073 5.254 -23.173 1.00 92.00 407 VAL A O 1
ATOM 3020 N N . LEU A 1 408 ? 2.019 3.905 -21.371 1.00 89.38 408 LEU A N 1
ATOM 3021 C CA . LEU A 1 408 ? 0.557 3.810 -21.309 1.00 89.38 408 LEU A CA 1
ATOM 3022 C C . LEU A 1 408 ? -0.084 5.168 -21.002 1.00 89.38 408 LEU A C 1
ATOM 3024 O O . LEU A 1 408 ? -1.013 5.581 -21.691 1.00 89.38 408 LEU A O 1
ATOM 3028 N N . TYR A 1 409 ? 0.455 5.909 -20.033 1.00 83.12 409 TYR A N 1
ATOM 3029 C CA . TYR A 1 409 ? -0.039 7.246 -19.682 1.00 83.12 409 TYR A CA 1
ATOM 3030 C C . TYR A 1 409 ? 0.221 8.296 -20.766 1.00 83.12 409 TYR A C 1
ATOM 3032 O O . TYR A 1 409 ? -0.505 9.281 -20.842 1.00 83.12 409 TYR A O 1
ATOM 3040 N N . ALA A 1 410 ? 1.205 8.080 -21.639 1.00 82.00 410 ALA A N 1
ATOM 3041 C CA . ALA A 1 410 ? 1.433 8.911 -22.818 1.00 82.00 410 ALA A CA 1
ATOM 3042 C C . ALA A 1 410 ? 0.473 8.599 -23.987 1.00 82.00 410 ALA A C 1
ATOM 3044 O O . ALA A 1 410 ? 0.655 9.144 -25.076 1.00 82.00 410 ALA A O 1
ATOM 3045 N N . GLY A 1 411 ? -0.509 7.704 -23.802 1.00 81.50 411 GLY A N 1
ATOM 3046 C CA . GLY A 1 411 ? -1.461 7.309 -24.846 1.00 81.50 411 GLY A CA 1
ATOM 3047 C C . GLY A 1 411 ? -0.846 6.430 -25.939 1.00 81.50 411 GLY A C 1
ATOM 3048 O O . GLY A 1 411 ? -1.373 6.352 -27.044 1.00 81.50 411 GLY A O 1
ATOM 3049 N N . ARG A 1 412 ? 0.291 5.774 -25.665 1.00 87.50 412 ARG A N 1
ATOM 3050 C CA . ARG A 1 412 ? 1.050 4.975 -26.645 1.00 87.50 412 ARG A CA 1
ATOM 3051 C C . ARG A 1 412 ? 0.917 3.478 -26.392 1.00 87.50 412 ARG A C 1
ATOM 3053 O O . ARG A 1 412 ? 1.893 2.734 -26.477 1.00 87.50 412 ARG A O 1
ATOM 3060 N N . ALA A 1 413 ? -0.301 3.028 -26.098 1.00 89.75 413 ALA A N 1
ATOM 3061 C CA . ALA A 1 413 ? -0.597 1.629 -25.793 1.00 89.75 413 ALA A CA 1
ATOM 3062 C C . ALA A 1 413 ? -0.132 0.651 -26.884 1.00 89.75 413 ALA A C 1
ATOM 3064 O O . ALA A 1 413 ? 0.263 -0.469 -26.566 1.00 89.75 413 ALA A O 1
ATOM 3065 N N . ASP A 1 414 ? -0.103 1.085 -28.148 1.00 91.69 414 ASP A N 1
ATOM 3066 C CA . ASP A 1 414 ? 0.382 0.280 -29.272 1.00 91.69 414 ASP A CA 1
ATOM 3067 C C . ASP A 1 414 ? 1.846 -0.170 -29.105 1.00 91.69 414 ASP A C 1
ATOM 3069 O O . ASP A 1 414 ? 2.188 -1.272 -29.527 1.00 91.69 414 ASP A O 1
ATOM 3073 N N . LEU A 1 415 ? 2.706 0.615 -28.437 1.00 93.69 415 LEU A N 1
ATOM 3074 C CA . LEU A 1 415 ? 4.102 0.225 -28.181 1.00 93.69 415 LEU A CA 1
ATOM 3075 C C . LEU A 1 415 ? 4.196 -0.979 -27.239 1.00 93.69 415 LEU A C 1
ATOM 3077 O O . LEU A 1 415 ? 5.004 -1.878 -27.469 1.00 93.69 415 LEU A O 1
ATOM 3081 N N . VAL A 1 416 ? 3.358 -1.016 -26.199 1.00 95.19 416 VAL A N 1
ATOM 3082 C CA . VAL A 1 416 ? 3.294 -2.146 -25.258 1.00 95.19 416 VAL A CA 1
ATOM 3083 C C . VAL A 1 416 ? 2.570 -3.325 -25.905 1.00 95.19 416 VAL A C 1
ATOM 3085 O O . VAL A 1 416 ? 3.022 -4.462 -25.791 1.00 95.19 416 VAL A O 1
ATOM 3088 N N . ALA A 1 417 ? 1.485 -3.063 -26.638 1.00 93.19 417 ALA A N 1
ATOM 3089 C CA . ALA A 1 417 ? 0.707 -4.091 -27.323 1.00 93.19 417 ALA A CA 1
ATOM 3090 C C . ALA A 1 417 ? 1.475 -4.774 -28.469 1.00 93.19 417 ALA A C 1
ATOM 3092 O O . ALA A 1 417 ? 1.210 -5.933 -28.781 1.00 93.19 417 ALA A O 1
ATOM 3093 N N . ALA A 1 418 ? 2.458 -4.093 -29.067 1.00 93.56 418 ALA A N 1
ATOM 3094 C CA . ALA A 1 418 ? 3.382 -4.677 -30.037 1.00 93.56 418 ALA A CA 1
ATOM 3095 C C . ALA A 1 418 ? 4.395 -5.649 -29.403 1.00 93.56 418 ALA A C 1
ATOM 3097 O O . ALA A 1 418 ? 5.102 -6.363 -30.124 1.00 93.56 418 ALA A O 1
ATOM 3098 N N . LYS A 1 419 ? 4.505 -5.678 -28.068 1.00 94.81 419 LYS A N 1
ATOM 3099 C CA . LYS A 1 419 ? 5.349 -6.622 -27.331 1.00 94.81 419 LYS A CA 1
ATOM 3100 C C . LYS A 1 419 ? 4.539 -7.831 -26.845 1.00 94.81 419 LYS A C 1
ATOM 3102 O O . LYS A 1 419 ? 3.311 -7.823 -26.868 1.00 94.81 419 LYS A O 1
ATOM 3107 N N . PRO A 1 420 ? 5.215 -8.899 -26.393 1.00 92.62 420 PRO A N 1
ATOM 3108 C CA . PRO A 1 420 ? 4.586 -10.078 -25.798 1.00 92.62 420 PRO A CA 1
ATOM 3109 C C . PRO A 1 420 ? 3.713 -9.805 -24.551 1.00 92.62 420 PRO A C 1
ATOM 3111 O O . PRO A 1 420 ? 4.144 -10.073 -23.432 1.00 92.62 420 PRO A O 1
ATOM 3114 N N . ILE A 1 421 ? 2.464 -9.339 -24.703 1.00 93.50 421 ILE A N 1
ATOM 3115 C CA . ILE A 1 421 ? 1.580 -8.987 -23.566 1.00 93.50 421 ILE A CA 1
ATOM 3116 C C . ILE A 1 421 ? 1.416 -10.161 -22.587 1.00 93.50 421 ILE A C 1
ATOM 3118 O O . ILE A 1 421 ? 1.457 -9.987 -21.371 1.00 93.50 421 ILE A O 1
ATOM 3122 N N . GLY A 1 422 ? 1.308 -11.389 -23.106 1.00 90.75 422 GLY A N 1
ATOM 3123 C CA . GLY A 1 422 ? 1.222 -12.589 -22.272 1.00 90.75 422 GLY A CA 1
ATOM 3124 C C . GLY A 1 422 ? 2.458 -12.823 -21.394 1.00 90.75 422 GLY A C 1
ATOM 3125 O O . GLY A 1 422 ? 2.322 -13.396 -20.318 1.00 90.75 422 GLY A O 1
ATOM 3126 N N . VAL A 1 423 ? 3.649 -12.380 -21.815 1.00 92.00 423 VAL A N 1
ATOM 3127 C CA . VAL A 1 423 ? 4.860 -12.420 -20.977 1.00 92.00 423 VAL A CA 1
ATOM 3128 C C . VAL A 1 423 ? 4.759 -11.394 -19.857 1.00 92.00 423 VAL A C 1
ATOM 3130 O O . VAL A 1 423 ? 4.986 -11.754 -18.708 1.00 92.00 423 VAL A O 1
ATOM 3133 N N . ILE A 1 424 ? 4.342 -10.162 -20.170 1.00 95.44 424 ILE A N 1
ATOM 3134 C CA . ILE A 1 424 ? 4.149 -9.091 -19.179 1.00 95.44 424 ILE A CA 1
ATOM 3135 C C . ILE A 1 424 ? 3.202 -9.571 -18.072 1.00 95.44 424 ILE A C 1
ATOM 3137 O O . ILE A 1 424 ? 3.544 -9.510 -16.894 1.00 95.44 424 ILE A O 1
ATOM 3141 N N . LEU A 1 425 ? 2.047 -10.133 -18.444 1.00 95.31 425 LEU A N 1
ATOM 3142 C CA . LEU A 1 425 ? 1.056 -10.630 -17.483 1.00 95.31 425 LEU A CA 1
ATOM 3143 C C . LEU A 1 425 ? 1.582 -11.802 -16.649 1.00 95.31 425 LEU A C 1
ATOM 3145 O O . LEU A 1 425 ? 1.395 -11.818 -15.433 1.00 95.31 425 LEU A O 1
ATOM 3149 N N . ARG A 1 426 ? 2.277 -12.767 -17.270 1.00 93.31 426 ARG A N 1
ATOM 3150 C CA . ARG A 1 426 ? 2.906 -13.869 -16.526 1.00 93.31 426 ARG A CA 1
ATOM 3151 C C . ARG A 1 426 ? 3.952 -13.359 -15.544 1.00 93.31 426 ARG A C 1
ATOM 3153 O O . ARG A 1 426 ? 3.978 -13.839 -14.414 1.00 93.31 426 ARG A O 1
ATOM 3160 N N . ALA A 1 427 ? 4.789 -12.411 -15.955 1.00 94.44 427 ALA A N 1
ATOM 3161 C CA . ALA A 1 427 ? 5.826 -11.834 -15.115 1.00 94.44 427 ALA A CA 1
ATOM 3162 C C . ALA A 1 427 ? 5.219 -11.082 -13.925 1.00 94.44 427 ALA A C 1
ATOM 3164 O O . ALA A 1 427 ? 5.578 -11.370 -12.788 1.00 94.44 427 ALA A O 1
ATOM 3165 N N . VAL A 1 428 ? 4.226 -10.217 -14.163 1.00 95.25 428 VAL A N 1
ATOM 3166 C CA . VAL A 1 428 ? 3.511 -9.499 -13.098 1.00 95.25 428 VAL A CA 1
ATOM 3167 C C . VAL A 1 428 ? 2.881 -10.473 -12.103 1.00 95.25 428 VAL A C 1
ATOM 3169 O O . VAL A 1 428 ? 3.147 -10.380 -10.909 1.00 95.25 428 VAL A O 1
ATOM 3172 N N . VAL A 1 429 ? 2.110 -11.458 -12.572 1.00 93.69 429 VAL A N 1
ATOM 3173 C CA . VAL A 1 429 ? 1.474 -12.452 -11.689 1.00 93.69 429 VAL A CA 1
ATOM 3174 C C . VAL A 1 429 ? 2.514 -13.275 -10.923 1.00 93.69 429 VAL A C 1
ATOM 3176 O O . VAL A 1 429 ? 2.312 -13.581 -9.749 1.00 93.69 429 VAL A O 1
ATOM 3179 N N . THR A 1 430 ? 3.634 -13.624 -11.557 1.00 91.44 430 THR A N 1
ATOM 3180 C CA . THR A 1 430 ? 4.732 -14.358 -10.911 1.00 91.44 430 THR A CA 1
ATOM 3181 C C . THR A 1 430 ? 5.353 -13.531 -9.792 1.00 91.44 430 THR A C 1
ATOM 3183 O O . THR A 1 430 ? 5.505 -14.034 -8.687 1.00 91.44 430 THR A O 1
ATOM 3186 N N . LEU A 1 431 ? 5.669 -12.261 -10.046 1.00 92.31 431 LEU A N 1
ATOM 3187 C CA . LEU A 1 431 ? 6.323 -11.377 -9.079 1.00 92.31 431 LEU A CA 1
ATOM 3188 C C . LEU A 1 431 ? 5.391 -10.983 -7.922 1.00 92.31 431 LEU A C 1
ATOM 3190 O O . LEU A 1 431 ? 5.837 -10.944 -6.777 1.00 92.31 431 LEU A O 1
ATOM 3194 N N . LEU A 1 432 ? 4.095 -10.782 -8.189 1.00 90.62 432 LEU A N 1
ATOM 3195 C CA . LEU A 1 432 ? 3.083 -10.594 -7.140 1.00 90.62 432 LEU A CA 1
ATOM 3196 C C . LEU A 1 432 ? 2.924 -11.855 -6.263 1.00 90.62 432 LEU A C 1
ATOM 3198 O O . LEU A 1 432 ? 2.650 -11.757 -5.069 1.00 90.62 432 LEU A O 1
ATOM 3202 N N . ASN A 1 433 ? 3.115 -13.053 -6.833 1.00 85.75 433 ASN A N 1
ATOM 3203 C CA . ASN A 1 433 ? 3.037 -14.318 -6.092 1.00 85.75 433 ASN A CA 1
ATOM 3204 C C . ASN A 1 433 ? 4.354 -14.732 -5.415 1.00 85.75 433 ASN A C 1
ATOM 3206 O O . ASN A 1 433 ? 4.315 -15.468 -4.431 1.00 85.75 433 ASN A O 1
ATOM 3210 N N . ALA A 1 434 ? 5.508 -14.257 -5.887 1.00 81.12 434 ALA A N 1
ATOM 3211 C CA . ALA A 1 434 ? 6.836 -14.607 -5.377 1.00 81.12 434 ALA A CA 1
ATOM 3212 C C . ALA A 1 434 ? 7.193 -13.868 -4.071 1.00 81.12 434 ALA A C 1
ATOM 3214 O O . ALA A 1 434 ? 8.324 -13.418 -3.891 1.00 81.12 434 ALA A O 1
ATOM 3215 N N . LYS A 1 435 ? 6.234 -13.739 -3.149 1.00 66.19 435 LYS A N 1
ATOM 3216 C CA . LYS A 1 435 ? 6.330 -12.894 -1.948 1.00 66.19 435 LYS A CA 1
ATOM 3217 C C . LYS A 1 435 ? 7.459 -13.279 -0.992 1.00 66.19 435 LYS A C 1
ATOM 3219 O O . LYS A 1 435 ? 7.997 -12.413 -0.315 1.00 66.19 435 LYS A O 1
ATOM 3224 N N . ASP A 1 436 ? 7.852 -14.553 -0.947 1.00 66.69 436 ASP A N 1
ATOM 3225 C CA . ASP A 1 436 ? 8.938 -14.996 -0.061 1.00 66.69 436 ASP A CA 1
ATOM 3226 C C . ASP A 1 436 ? 10.281 -14.382 -0.471 1.00 66.69 436 ASP A C 1
ATOM 3228 O O . ASP A 1 436 ? 11.205 -14.284 0.347 1.00 66.69 436 ASP A O 1
ATOM 3232 N N . VAL A 1 437 ? 10.358 -13.921 -1.725 1.00 73.44 437 VAL A N 1
ATOM 3233 C CA . VAL A 1 437 ? 11.557 -13.377 -2.342 1.00 73.44 437 VAL A CA 1
ATOM 3234 C C . VAL A 1 437 ? 11.399 -11.911 -2.754 1.00 73.44 437 VAL A C 1
ATOM 3236 O O . VAL A 1 437 ? 12.255 -11.110 -2.403 1.00 73.44 437 VAL A O 1
ATOM 3239 N N . VAL A 1 438 ? 10.319 -11.521 -3.434 1.00 79.00 438 VAL A N 1
ATOM 3240 C CA . VAL A 1 438 ? 10.047 -10.134 -3.861 1.00 79.00 438 VAL A CA 1
ATOM 3241 C C . VAL A 1 438 ? 9.235 -9.410 -2.782 1.00 79.00 438 VAL A C 1
ATOM 3243 O O . VAL A 1 438 ? 8.013 -9.286 -2.881 1.00 79.00 438 VAL A O 1
ATOM 3246 N N . ARG A 1 439 ? 9.917 -8.965 -1.718 1.00 74.31 439 ARG A N 1
ATOM 3247 C CA . ARG A 1 439 ? 9.284 -8.362 -0.526 1.00 74.31 439 ARG A CA 1
ATOM 3248 C C . ARG A 1 439 ? 9.137 -6.838 -0.580 1.00 74.31 439 ARG A C 1
ATOM 3250 O O . ARG A 1 439 ? 8.453 -6.287 0.275 1.00 74.31 439 ARG A O 1
ATOM 3257 N N . SER A 1 440 ? 9.763 -6.145 -1.540 1.00 78.12 440 SER A N 1
ATOM 3258 C CA . SER A 1 440 ? 9.646 -4.679 -1.632 1.00 78.12 440 SER A CA 1
ATOM 3259 C C . SER A 1 440 ? 8.197 -4.266 -1.912 1.00 78.12 440 SER A C 1
ATOM 3261 O O . SER A 1 440 ? 7.649 -4.551 -2.979 1.00 78.12 440 SER A O 1
ATOM 3263 N N . ALA A 1 441 ? 7.578 -3.574 -0.953 1.00 78.00 441 ALA A N 1
ATOM 3264 C CA . ALA A 1 441 ? 6.212 -3.071 -1.076 1.00 78.00 441 ALA A CA 1
ATOM 3265 C C . ALA A 1 441 ? 6.083 -2.005 -2.180 1.00 78.00 441 ALA A C 1
ATOM 3267 O O . ALA A 1 441 ? 5.054 -1.928 -2.851 1.00 78.00 441 ALA A O 1
ATOM 3268 N N . VAL A 1 442 ? 7.153 -1.245 -2.431 1.00 80.56 442 VAL A N 1
ATOM 3269 C CA . VAL A 1 442 ? 7.237 -0.268 -3.525 1.00 80.56 442 VAL A CA 1
ATOM 3270 C C . VAL A 1 442 ? 7.167 -0.978 -4.879 1.00 80.56 442 VAL A C 1
ATOM 3272 O O . VAL A 1 442 ? 6.366 -0.597 -5.732 1.00 80.56 442 VAL A O 1
ATOM 3275 N N . LEU A 1 443 ? 7.930 -2.060 -5.074 1.00 87.06 443 LEU A N 1
ATOM 3276 C CA . LEU A 1 443 ? 7.856 -2.857 -6.305 1.00 87.06 443 LEU A CA 1
ATOM 3277 C C . LEU A 1 443 ? 6.475 -3.488 -6.504 1.00 87.06 443 LEU A C 1
ATOM 3279 O O . LEU A 1 443 ? 5.955 -3.486 -7.621 1.00 87.06 443 LEU A O 1
ATOM 3283 N N . GLN A 1 444 ? 5.859 -3.990 -5.433 1.00 88.62 444 GLN A N 1
ATOM 3284 C CA . GLN A 1 444 ? 4.501 -4.532 -5.489 1.00 88.62 444 GLN A CA 1
ATOM 3285 C C . GLN A 1 444 ? 3.487 -3.446 -5.905 1.00 88.62 444 GLN A C 1
ATOM 3287 O O . GLN A 1 444 ? 2.668 -3.690 -6.793 1.00 88.62 444 GLN A O 1
ATOM 3292 N N . ASP A 1 445 ? 3.578 -2.229 -5.356 1.00 88.00 445 ASP A N 1
ATOM 3293 C CA . ASP A 1 445 ? 2.731 -1.095 -5.758 1.00 88.00 445 ASP A CA 1
ATOM 3294 C C . ASP A 1 445 ? 2.938 -0.691 -7.228 1.00 88.00 445 ASP A C 1
ATOM 3296 O O . ASP A 1 445 ? 1.963 -0.428 -7.940 1.00 88.00 445 ASP A O 1
ATOM 3300 N N . LYS A 1 446 ? 4.185 -0.702 -7.720 1.00 90.62 446 LYS A N 1
ATOM 3301 C CA . LYS A 1 446 ? 4.496 -0.441 -9.136 1.00 90.62 446 LYS A CA 1
ATOM 3302 C C . LYS A 1 446 ? 3.881 -1.501 -10.057 1.00 90.62 446 LYS A C 1
ATOM 3304 O O . LYS A 1 446 ? 3.262 -1.148 -11.061 1.00 90.62 446 LYS A O 1
ATOM 3309 N N . LEU A 1 447 ? 3.983 -2.787 -9.708 1.00 94.44 447 LEU A N 1
ATOM 3310 C CA . LEU A 1 447 ? 3.389 -3.894 -10.474 1.00 94.44 447 LEU A CA 1
ATOM 3311 C C . LEU A 1 447 ? 1.857 -3.800 -10.532 1.00 94.44 447 LEU A C 1
ATOM 3313 O O . LEU A 1 447 ? 1.262 -3.964 -11.600 1.00 94.44 447 LEU A O 1
ATOM 3317 N N . VAL A 1 448 ? 1.215 -3.479 -9.405 1.00 93.38 448 VAL A N 1
ATOM 3318 C CA . VAL A 1 448 ? -0.227 -3.189 -9.349 1.00 93.38 448 VAL A CA 1
ATOM 3319 C C . VAL A 1 448 ? -0.562 -1.963 -10.208 1.00 93.38 448 VAL A C 1
ATOM 3321 O O . VAL A 1 448 ? -1.538 -1.975 -10.959 1.00 93.38 448 VAL A O 1
ATOM 3324 N N . GLY A 1 449 ? 0.265 -0.917 -10.153 1.00 91.56 449 GLY A N 1
ATOM 3325 C CA . GLY A 1 449 ? 0.136 0.281 -10.982 1.00 91.56 449 GLY A CA 1
ATOM 3326 C C . GLY A 1 449 ? 0.183 -0.010 -12.484 1.00 91.56 449 GLY A C 1
ATOM 3327 O O . GLY A 1 449 ? -0.586 0.586 -13.238 1.00 91.56 449 GLY A O 1
ATOM 3328 N N . LEU A 1 450 ? 1.014 -0.959 -12.922 1.00 94.75 450 LEU A N 1
ATOM 3329 C CA . LEU A 1 450 ? 1.068 -1.399 -14.317 1.00 94.75 450 LEU A CA 1
ATOM 3330 C C . LEU A 1 450 ? -0.225 -2.088 -14.760 1.00 94.75 450 LEU A C 1
ATOM 3332 O O . LEU A 1 450 ? -0.761 -1.740 -15.810 1.00 94.75 450 LEU A O 1
ATOM 3336 N N . LEU A 1 451 ? -0.766 -3.011 -13.958 1.00 94.50 451 LEU A N 1
ATOM 3337 C CA . LEU A 1 451 ? -2.050 -3.664 -14.261 1.00 94.50 451 LEU A CA 1
ATOM 3338 C C . LEU A 1 451 ? -3.186 -2.650 -14.374 1.00 94.50 451 LEU A C 1
ATOM 3340 O O . LEU A 1 451 ? -3.985 -2.693 -15.308 1.00 94.50 451 LEU A O 1
ATOM 3344 N N . LEU A 1 452 ? -3.224 -1.705 -13.440 1.00 90.75 452 LEU A N 1
ATOM 3345 C CA . LEU A 1 452 ? -4.190 -0.621 -13.454 1.00 90.75 452 LEU A CA 1
ATOM 3346 C C . LEU A 1 452 ? -4.050 0.250 -14.712 1.00 90.75 452 LEU A C 1
ATOM 3348 O O . LEU A 1 452 ? -5.057 0.599 -15.322 1.00 90.75 452 LEU A O 1
ATOM 3352 N N . ALA A 1 453 ? -2.823 0.583 -15.121 1.00 89.00 453 ALA A N 1
ATOM 3353 C CA . ALA A 1 453 ? -2.569 1.346 -16.341 1.00 89.00 453 ALA A CA 1
ATOM 3354 C C . ALA A 1 453 ? -2.997 0.579 -17.606 1.00 89.00 453 ALA A C 1
ATOM 3356 O O . ALA A 1 453 ? -3.504 1.190 -18.542 1.00 89.00 453 ALA A O 1
ATOM 3357 N N . MET A 1 454 ? -2.854 -0.752 -17.628 1.00 91.69 454 MET A N 1
ATOM 3358 C CA . MET A 1 454 ? -3.328 -1.600 -18.731 1.00 91.69 454 MET A CA 1
ATOM 3359 C C . MET A 1 454 ? -4.863 -1.653 -18.828 1.00 91.69 454 MET A C 1
ATOM 3361 O O . MET A 1 454 ? -5.390 -1.794 -19.928 1.00 91.69 454 MET A O 1
ATOM 3365 N N . LEU A 1 455 ? -5.572 -1.523 -17.700 1.00 88.50 455 LEU A N 1
ATOM 3366 C CA . LEU A 1 455 ? -7.043 -1.516 -17.620 1.00 88.50 455 LEU A CA 1
ATOM 3367 C C . LEU A 1 455 ? -7.665 -0.113 -17.690 1.00 88.50 455 LEU A C 1
ATOM 3369 O O . LEU A 1 455 ? -8.883 0.020 -17.797 1.00 88.50 455 LEU A O 1
ATOM 3373 N N . ALA A 1 456 ? -6.848 0.938 -17.635 1.00 81.69 456 ALA A N 1
ATOM 3374 C CA . ALA A 1 456 ? -7.269 2.326 -17.459 1.00 81.69 456 ALA A CA 1
ATOM 3375 C C . ALA A 1 456 ? -8.383 2.785 -18.415 1.00 81.69 456 ALA A C 1
ATOM 3377 O O . ALA A 1 456 ? -9.277 3.533 -18.015 1.00 81.69 456 ALA A O 1
ATOM 3378 N N . SER A 1 457 ? -8.336 2.335 -19.669 1.00 76.56 457 SER A N 1
ATOM 3379 C CA . SER A 1 457 ? -9.283 2.722 -20.715 1.00 76.56 457 SER A CA 1
ATOM 3380 C C . SER A 1 457 ? -10.676 2.095 -20.560 1.00 76.56 457 SER A C 1
ATOM 3382 O O . SER A 1 457 ? -11.646 2.637 -21.094 1.00 76.56 457 SER A O 1
ATOM 3384 N N . GLN A 1 458 ? -10.790 1.005 -19.797 1.00 77.50 458 GLN A N 1
ATOM 3385 C CA . GLN A 1 458 ? -12.042 0.299 -19.518 1.00 77.50 458 GLN A CA 1
ATOM 3386 C C . GLN A 1 458 ? -12.721 0.774 -18.226 1.00 77.50 458 GLN A C 1
ATOM 3388 O O . GLN A 1 458 ? -13.935 0.640 -18.087 1.00 77.50 458 GLN A O 1
ATOM 3393 N N . LEU A 1 459 ? -11.961 1.364 -17.295 1.00 74.12 459 LEU A N 1
ATOM 3394 C CA . LEU A 1 459 ? -12.494 1.792 -16.002 1.00 74.12 459 LEU A CA 1
ATOM 3395 C C . LEU A 1 459 ? -13.671 2.760 -16.195 1.00 74.12 459 LEU A C 1
ATOM 3397 O O . LEU A 1 459 ? -13.560 3.774 -16.888 1.00 74.12 459 LEU A O 1
ATOM 3401 N N . SER A 1 460 ? -14.800 2.458 -15.557 1.00 56.25 460 SER A N 1
ATOM 3402 C CA . SER A 1 460 ? -16.037 3.249 -15.633 1.00 56.25 460 SER A CA 1
ATOM 3403 C C . SER A 1 460 ? -15.945 4.588 -14.893 1.00 56.25 460 SER A C 1
ATOM 3405 O O . SER A 1 460 ? -16.708 5.511 -15.168 1.00 56.25 460 SER A O 1
ATOM 3407 N N . ASN A 1 461 ? -15.009 4.718 -13.951 1.00 58.31 461 ASN A N 1
ATOM 3408 C CA . ASN A 1 461 ? -14.858 5.915 -13.136 1.00 58.31 461 ASN A CA 1
ATOM 3409 C C . ASN A 1 461 ? -14.005 6.978 -13.857 1.00 58.31 461 ASN A C 1
ATOM 3411 O O . ASN A 1 461 ? -12.772 6.960 -13.807 1.00 58.31 461 ASN A O 1
ATOM 3415 N N . VAL A 1 462 ? -14.685 7.931 -14.500 1.00 47.53 462 VAL A N 1
ATOM 3416 C CA . VAL A 1 462 ? -14.082 9.084 -15.193 1.00 47.53 462 VAL A CA 1
ATOM 3417 C C . VAL A 1 462 ? -13.190 9.912 -14.256 1.00 47.53 462 VAL A C 1
ATOM 3419 O O . VAL A 1 462 ? -12.098 10.310 -14.656 1.00 47.53 462 VAL A O 1
ATOM 3422 N N . GLN A 1 463 ? -13.568 10.081 -12.985 1.00 41.69 463 GLN A N 1
ATOM 3423 C CA . GLN A 1 463 ? -12.765 10.804 -11.989 1.00 41.69 463 GLN A CA 1
ATOM 3424 C C . GLN A 1 463 ? -11.502 10.030 -11.579 1.00 41.69 463 GLN A C 1
ATOM 3426 O O . GLN A 1 463 ? -10.455 10.638 -11.372 1.00 41.69 463 GLN A O 1
ATOM 3431 N N . ALA A 1 464 ? -11.542 8.693 -11.522 1.00 47.09 464 ALA A N 1
ATOM 3432 C CA . ALA A 1 464 ? -10.352 7.866 -11.281 1.00 47.09 464 ALA A CA 1
ATOM 3433 C C . ALA A 1 464 ? -9.370 7.891 -12.468 1.00 47.09 464 ALA A C 1
ATOM 3435 O O . ALA A 1 464 ? -8.156 7.808 -12.264 1.00 47.09 464 ALA A O 1
ATOM 3436 N N . ARG A 1 465 ? -9.886 8.044 -13.697 1.00 54.25 465 ARG A N 1
ATOM 3437 C CA . ARG A 1 465 ? -9.085 8.268 -14.915 1.00 54.25 465 ARG A CA 1
ATOM 3438 C C . ARG A 1 465 ? -8.447 9.662 -14.891 1.00 54.25 465 ARG A C 1
ATOM 3440 O O . ARG A 1 465 ? -7.231 9.785 -15.030 1.00 54.25 465 ARG A O 1
ATOM 3447 N N . GLN A 1 466 ? -9.237 10.697 -14.599 1.00 44.19 466 GLN A N 1
ATOM 3448 C CA . GLN A 1 466 ? -8.794 12.096 -14.539 1.00 44.19 466 GLN A CA 1
ATOM 3449 C C . GLN A 1 466 ? -7.801 12.376 -13.397 1.00 44.19 466 GLN A C 1
ATOM 3451 O O . GLN A 1 466 ? -6.766 12.999 -13.626 1.00 44.19 466 GLN A O 1
ATOM 3456 N N . ALA A 1 467 ? -8.050 11.874 -12.181 1.00 40.66 467 ALA A N 1
ATOM 3457 C CA . ALA A 1 467 ? -7.165 12.063 -11.023 1.00 40.66 467 ALA A CA 1
ATOM 3458 C C . ALA A 1 467 ? -5.766 11.450 -11.222 1.00 40.66 467 ALA A C 1
ATOM 3460 O O . ALA A 1 467 ? -4.821 11.809 -10.518 1.00 40.66 467 ALA A O 1
ATOM 3461 N N . ARG A 1 468 ? -5.623 10.535 -12.188 1.00 47.16 468 ARG A N 1
ATOM 3462 C CA . ARG A 1 468 ? -4.371 9.849 -12.534 1.00 47.16 468 ARG A CA 1
ATOM 3463 C C . ARG A 1 468 ? -3.723 10.370 -13.821 1.00 47.16 468 ARG A C 1
ATOM 3465 O O . ARG A 1 468 ? -2.717 9.815 -14.249 1.00 47.16 468 ARG A O 1
ATOM 3472 N N . GLY A 1 469 ? -4.255 11.449 -14.404 1.00 42.53 469 GLY A N 1
ATOM 3473 C CA . GLY A 1 469 ? -3.692 12.086 -15.597 1.00 42.53 469 GLY A CA 1
ATOM 3474 C C . GLY A 1 469 ? -3.856 11.272 -16.883 1.00 42.53 469 GLY A C 1
ATOM 3475 O O . GLY A 1 469 ? -3.063 11.445 -17.803 1.00 42.53 469 GLY A O 1
ATOM 3476 N N . LEU A 1 470 ? -4.849 10.378 -16.946 1.00 47.84 470 LEU A N 1
ATOM 3477 C CA . LEU A 1 470 ? -5.176 9.605 -18.146 1.00 47.84 470 LEU A CA 1
ATOM 3478 C C . LEU A 1 470 ? -6.084 10.428 -19.071 1.00 47.84 470 LEU A C 1
ATOM 3480 O O . LEU A 1 470 ? -7.047 11.039 -18.605 1.00 47.84 470 LEU A O 1
ATOM 3484 N N . ALA A 1 471 ? -5.785 10.434 -20.373 1.00 43.00 471 ALA A N 1
ATOM 3485 C CA . ALA A 1 471 ? -6.552 11.175 -21.371 1.00 43.00 471 ALA A CA 1
ATOM 3486 C C . ALA A 1 471 ? -8.025 10.718 -21.439 1.00 43.00 471 ALA A C 1
ATOM 3488 O O . ALA A 1 471 ? -8.347 9.527 -21.404 1.00 43.00 471 ALA A O 1
ATOM 3489 N N . LEU A 1 472 ? -8.913 11.710 -21.533 1.00 44.72 472 LEU A N 1
ATOM 3490 C CA . LEU A 1 472 ? -10.360 11.588 -21.684 1.00 44.72 472 LEU A CA 1
ATOM 3491 C C . LEU A 1 472 ? -10.705 11.196 -23.124 1.00 44.72 472 LEU A C 1
ATOM 3493 O O . LEU A 1 472 ? -10.735 12.040 -24.011 1.00 44.72 472 LEU A O 1
ATOM 3497 N N . ALA A 1 473 ? -10.993 9.920 -23.353 1.00 46.50 473 ALA A N 1
ATOM 3498 C CA . ALA A 1 473 ? -11.837 9.504 -24.470 1.00 46.50 473 ALA A CA 1
ATOM 3499 C C . ALA A 1 473 ? -12.570 8.206 -24.084 1.00 46.50 473 ALA A C 1
ATOM 3501 O O . ALA A 1 473 ? -12.063 7.111 -24.338 1.00 46.50 473 ALA A O 1
ATOM 3502 N N . PRO A 1 474 ? -13.734 8.297 -23.416 1.00 45.38 474 PRO A N 1
ATOM 3503 C CA . PRO A 1 474 ? -14.527 7.128 -23.031 1.00 45.38 474 PRO A CA 1
ATOM 3504 C C . PRO A 1 474 ? -15.060 6.314 -24.227 1.00 45.38 474 PRO A C 1
ATOM 3506 O O . PRO A 1 474 ? -15.376 5.140 -24.054 1.00 45.38 474 PRO A O 1
ATOM 3509 N N . ASP A 1 475 ? -15.069 6.868 -25.447 1.00 52.72 475 ASP A N 1
ATOM 3510 C CA . ASP A 1 475 ? -15.886 6.297 -26.530 1.00 52.72 475 ASP A CA 1
ATOM 3511 C C . ASP A 1 475 ? -15.122 5.538 -27.624 1.00 52.72 475 ASP A C 1
ATOM 3513 O O . ASP A 1 475 ? -15.745 4.893 -28.471 1.00 52.72 475 ASP A O 1
ATOM 3517 N N . ARG A 1 476 ? -13.781 5.557 -27.636 1.00 64.38 476 ARG A N 1
ATOM 3518 C CA . ARG A 1 476 ? -12.976 4.754 -28.579 1.00 64.38 476 ARG A CA 1
ATOM 3519 C C . ARG A 1 476 ? -11.625 4.370 -27.985 1.00 64.38 476 ARG A C 1
ATOM 3521 O O . ARG A 1 476 ? -10.652 5.096 -28.142 1.00 64.38 476 ARG A O 1
ATOM 3528 N N . MET A 1 477 ? -11.546 3.179 -27.393 1.00 75.81 477 MET A N 1
ATOM 3529 C CA . MET A 1 477 ? -10.252 2.546 -27.113 1.00 75.81 477 MET A CA 1
ATOM 3530 C C . MET A 1 477 ? -9.435 2.439 -28.413 1.00 75.81 477 MET A C 1
ATOM 3532 O O . MET A 1 477 ? -9.967 2.070 -29.469 1.00 75.81 477 MET A O 1
ATOM 3536 N N . SER A 1 478 ? -8.139 2.711 -28.347 1.00 84.25 478 SER A N 1
ATOM 3537 C CA . SER A 1 478 ? -7.178 2.365 -29.394 1.00 84.25 478 SER A CA 1
ATOM 3538 C C . SER A 1 478 ? -7.071 0.842 -29.568 1.00 84.25 478 SER A C 1
ATOM 3540 O O . SER A 1 478 ? -7.545 0.049 -28.746 1.00 84.25 478 SER A O 1
ATOM 3542 N N . THR A 1 479 ? -6.460 0.398 -30.668 1.00 87.62 479 THR A N 1
ATOM 3543 C CA . THR A 1 479 ? -6.230 -1.036 -30.907 1.00 87.62 479 THR A CA 1
ATOM 3544 C C . THR A 1 479 ? -5.299 -1.632 -29.852 1.00 87.62 479 THR A C 1
ATOM 3546 O O . THR A 1 479 ? -5.602 -2.709 -29.338 1.00 87.62 479 THR A O 1
ATOM 3549 N N . GLY A 1 480 ? -4.240 -0.916 -29.463 1.00 88.19 480 GLY A N 1
ATOM 3550 C CA . GLY A 1 480 ? -3.362 -1.308 -28.368 1.00 88.19 480 GLY A CA 1
ATOM 3551 C C . GLY A 1 480 ? -4.084 -1.421 -27.027 1.00 88.19 480 GLY A C 1
ATOM 3552 O O . GLY A 1 480 ? -3.949 -2.437 -26.353 1.00 88.19 480 GLY A O 1
ATOM 3553 N N . GLU A 1 481 ? -4.920 -0.446 -26.658 1.00 88.75 481 GLU A N 1
ATOM 3554 C CA . GLU A 1 481 ? -5.700 -0.511 -25.410 1.00 88.75 481 GLU A CA 1
ATOM 3555 C C . GLU A 1 481 ? -6.652 -1.708 -25.383 1.00 88.75 481 GLU A C 1
ATOM 3557 O O . GLU A 1 481 ? -6.720 -2.413 -24.378 1.00 88.75 481 GLU A O 1
ATOM 3562 N N . ARG A 1 482 ? -7.345 -1.991 -26.496 1.00 89.81 482 ARG A N 1
ATOM 3563 C CA . ARG A 1 482 ? -8.193 -3.189 -26.605 1.00 89.81 482 ARG A CA 1
ATOM 3564 C C . ARG A 1 482 ? -7.391 -4.476 -26.442 1.00 89.81 482 ARG A C 1
ATOM 3566 O O . ARG A 1 482 ? -7.864 -5.397 -25.783 1.00 89.81 482 ARG A O 1
ATOM 3573 N N . ALA A 1 483 ? -6.199 -4.547 -27.032 1.00 91.81 483 ALA A N 1
ATOM 3574 C CA . ALA A 1 483 ? -5.335 -5.717 -26.917 1.00 91.81 483 ALA A CA 1
ATOM 3575 C C . ALA A 1 483 ? -4.862 -5.936 -25.472 1.00 91.81 483 ALA A C 1
ATOM 3577 O O . ALA A 1 483 ? -4.874 -7.070 -24.996 1.00 91.81 483 ALA A O 1
ATOM 3578 N N . LEU A 1 484 ? -4.493 -4.866 -24.760 1.00 92.88 484 LEU A N 1
ATOM 3579 C CA . LEU A 1 484 ? -4.069 -4.935 -23.358 1.00 92.88 484 LEU A CA 1
ATOM 3580 C C . LEU A 1 484 ? -5.216 -5.376 -22.447 1.00 92.88 484 LEU A C 1
ATOM 3582 O O . LEU A 1 484 ? -5.054 -6.340 -21.702 1.00 92.88 484 LEU A O 1
ATOM 3586 N N . VAL A 1 485 ? -6.383 -4.737 -22.558 1.00 91.25 485 VAL A N 1
ATOM 3587 C CA . VAL A 1 485 ? -7.584 -5.097 -21.792 1.00 91.25 485 VAL A CA 1
ATOM 3588 C C . VAL A 1 485 ? -8.007 -6.540 -22.067 1.00 91.25 485 VAL A C 1
ATOM 3590 O O . VAL A 1 485 ? -8.174 -7.328 -21.136 1.00 91.25 485 VAL A O 1
ATOM 3593 N N . GLY A 1 486 ? -8.110 -6.921 -23.343 1.00 91.56 486 GLY A N 1
ATOM 3594 C CA . GLY A 1 486 ? -8.476 -8.280 -23.736 1.00 91.56 486 GLY A CA 1
ATOM 3595 C C . GLY A 1 486 ? -7.480 -9.325 -23.231 1.00 91.56 486 GLY A C 1
ATOM 3596 O O . GLY A 1 486 ? -7.885 -10.408 -22.814 1.00 91.56 486 GLY A O 1
ATOM 3597 N N . ALA A 1 487 ? -6.185 -9.000 -23.203 1.00 92.88 487 ALA A N 1
ATOM 3598 C CA . ALA A 1 487 ? -5.169 -9.882 -22.644 1.00 92.88 487 ALA A CA 1
ATOM 3599 C C . ALA A 1 487 ? -5.280 -10.001 -21.120 1.00 92.88 487 ALA A C 1
ATOM 3601 O O . ALA A 1 487 ? -5.168 -11.112 -20.605 1.00 92.88 487 ALA A O 1
ATOM 3602 N N . VAL A 1 488 ? -5.517 -8.901 -20.394 1.00 92.81 488 VAL A N 1
ATOM 3603 C CA . VAL A 1 488 ? -5.721 -8.955 -18.939 1.00 92.81 488 VAL A CA 1
ATOM 3604 C C . VAL A 1 488 ? -6.912 -9.859 -18.631 1.00 92.81 488 VAL A C 1
ATOM 3606 O O . VAL A 1 488 ? -6.740 -10.822 -17.901 1.00 92.81 488 VAL A O 1
ATOM 3609 N N . LEU A 1 489 ? -8.078 -9.643 -19.239 1.00 90.88 489 LEU A N 1
ATOM 3610 C CA . LEU A 1 489 ? -9.287 -10.418 -18.921 1.00 90.88 489 LEU A CA 1
ATOM 3611 C C . LEU A 1 489 ? -9.253 -11.866 -19.450 1.00 90.88 489 LEU A C 1
ATOM 3613 O O . LEU A 1 489 ? -9.793 -12.779 -18.826 1.00 90.88 489 LEU A O 1
ATOM 3617 N N . GLY A 1 490 ? -8.611 -12.094 -20.600 1.00 89.56 490 GLY A N 1
ATOM 3618 C CA . GLY A 1 490 ? -8.676 -13.366 -21.325 1.00 89.56 490 GLY A CA 1
ATOM 3619 C C . GLY A 1 490 ? -7.471 -14.296 -21.168 1.00 89.56 490 GLY A C 1
ATOM 3620 O O . GLY A 1 490 ? -7.559 -15.462 -21.552 1.00 89.56 490 GLY A O 1
ATOM 3621 N N . ALA A 1 491 ? -6.326 -13.831 -20.652 1.00 90.31 491 ALA A N 1
ATOM 3622 C CA . ALA A 1 491 ? -5.138 -14.680 -20.577 1.00 90.31 491 ALA A CA 1
ATOM 3623 C C . ALA A 1 491 ? -5.309 -15.811 -19.538 1.00 90.31 491 ALA A C 1
ATOM 3625 O O . ALA A 1 491 ? -5.696 -15.538 -18.399 1.00 90.31 491 ALA A O 1
ATOM 3626 N N . PRO A 1 492 ? -4.912 -17.064 -19.853 1.00 89.00 492 PRO A N 1
ATOM 3627 C CA . PRO A 1 492 ? -5.057 -18.195 -18.929 1.00 89.00 492 PRO A CA 1
ATOM 3628 C C . PRO A 1 492 ? -4.370 -17.993 -17.572 1.00 89.00 492 PRO A C 1
ATOM 3630 O O . PRO A 1 492 ? -4.898 -18.394 -16.537 1.00 89.00 492 PRO A O 1
ATOM 3633 N N . VAL A 1 493 ? -3.197 -17.342 -17.560 1.00 87.44 493 VAL A N 1
ATOM 3634 C CA . VAL A 1 493 ? -2.481 -17.028 -16.311 1.00 87.44 493 VAL A CA 1
ATOM 3635 C C . VAL A 1 493 ? -3.284 -16.069 -15.432 1.00 87.44 493 VAL A C 1
ATOM 3637 O O . VAL A 1 493 ? -3.308 -16.226 -14.213 1.00 87.44 493 VAL A O 1
ATOM 3640 N N . THR A 1 494 ? -3.979 -15.112 -16.044 1.00 89.12 494 THR A N 1
ATOM 3641 C CA . THR A 1 494 ? -4.780 -14.125 -15.329 1.00 89.12 494 THR A CA 1
ATOM 3642 C C . THR A 1 494 ? -6.021 -14.768 -14.732 1.00 89.12 494 THR A C 1
ATOM 3644 O O . THR A 1 494 ? -6.248 -14.643 -13.530 1.00 89.12 494 THR A O 1
ATOM 3647 N N . GLN A 1 495 ? -6.769 -15.514 -15.551 1.00 87.88 495 GLN A N 1
ATOM 3648 C CA . GLN A 1 495 ? -8.013 -16.172 -15.147 1.00 87.88 495 GLN A CA 1
ATOM 3649 C C . GLN A 1 495 ? -7.830 -17.119 -13.955 1.00 87.88 495 GLN A C 1
ATOM 3651 O O . GLN A 1 495 ? -8.755 -17.282 -13.164 1.00 87.88 495 GLN A O 1
ATOM 3656 N N . ARG A 1 496 ? -6.640 -17.717 -13.800 1.00 85.62 496 ARG A N 1
ATOM 3657 C CA . ARG A 1 496 ? -6.342 -18.649 -12.704 1.00 85.62 496 ARG A CA 1
ATOM 3658 C C . ARG A 1 496 ? -5.646 -18.011 -11.500 1.00 85.62 496 ARG A C 1
ATOM 3660 O O . ARG A 1 496 ? -5.886 -18.439 -10.376 1.00 85.62 496 ARG A O 1
ATOM 3667 N N . HIS A 1 497 ? -4.754 -17.040 -11.706 1.00 90.31 497 HIS A N 1
ATOM 3668 C CA . HIS A 1 497 ? -3.798 -16.646 -10.663 1.00 90.31 497 HIS A CA 1
ATOM 3669 C C . HIS A 1 497 ? -3.802 -15.160 -10.298 1.00 90.31 497 HIS A C 1
ATOM 3671 O O . HIS A 1 497 ? -3.208 -14.812 -9.276 1.00 90.31 497 HIS A O 1
ATOM 3677 N N . LEU A 1 498 ? -4.452 -14.279 -11.071 1.00 93.31 498 LEU A N 1
ATOM 3678 C CA . LEU A 1 498 ? -4.378 -12.839 -10.804 1.00 93.31 498 LEU A CA 1
ATOM 3679 C C . LEU A 1 498 ? -5.153 -12.428 -9.551 1.00 93.31 498 LEU A C 1
ATOM 3681 O O . LEU A 1 498 ? -4.599 -11.715 -8.722 1.00 93.31 498 LEU A O 1
ATOM 3685 N N . ILE A 1 499 ? -6.399 -12.885 -9.380 1.00 94.00 499 ILE A N 1
ATOM 3686 C CA . ILE A 1 499 ? -7.199 -12.538 -8.192 1.00 94.00 499 ILE A CA 1
ATOM 3687 C C . ILE A 1 499 ? -6.496 -12.991 -6.903 1.00 94.00 499 ILE A C 1
ATOM 3689 O O . ILE A 1 499 ? -6.255 -12.132 -6.055 1.00 94.00 499 ILE A O 1
ATOM 3693 N N . PRO A 1 500 ? -6.065 -14.262 -6.751 1.00 92.31 500 PRO A N 1
ATOM 3694 C CA . PRO A 1 500 ? -5.296 -14.673 -5.576 1.00 92.31 500 PRO A CA 1
ATOM 3695 C C . PRO A 1 500 ? -4.036 -13.827 -5.340 1.00 92.31 500 PRO A C 1
ATOM 3697 O O . PRO A 1 500 ? -3.730 -13.490 -4.197 1.00 92.31 500 PRO A O 1
ATOM 3700 N N . ALA A 1 501 ? -3.315 -13.458 -6.407 1.00 91.81 501 ALA A N 1
ATOM 3701 C CA . ALA A 1 501 ? -2.126 -12.612 -6.307 1.00 91.81 501 ALA A CA 1
ATOM 3702 C C . ALA A 1 501 ? -2.458 -11.205 -5.783 1.00 91.81 501 ALA A C 1
ATOM 3704 O O . ALA A 1 501 ? -1.780 -10.711 -4.884 1.00 91.81 501 ALA A O 1
ATOM 3705 N N . LEU A 1 502 ? -3.529 -10.587 -6.290 1.00 93.88 502 LEU A N 1
ATOM 3706 C CA . LEU A 1 502 ? -4.003 -9.273 -5.852 1.00 93.88 502 LEU A CA 1
ATOM 3707 C C . LEU A 1 502 ? -4.495 -9.291 -4.399 1.00 93.88 502 LEU A C 1
ATOM 3709 O O . LEU A 1 502 ? -4.122 -8.408 -3.629 1.00 93.88 502 LEU A O 1
ATOM 3713 N N . LEU A 1 503 ? -5.265 -10.309 -3.991 1.00 92.44 503 LEU A N 1
ATOM 3714 C CA . LEU A 1 503 ? -5.714 -10.437 -2.598 1.00 92.44 503 LEU A CA 1
ATOM 3715 C C . LEU A 1 503 ? -4.518 -10.566 -1.646 1.00 92.44 503 LEU A C 1
ATOM 3717 O O . LEU A 1 503 ? -4.459 -9.882 -0.625 1.00 92.44 503 LEU A O 1
ATOM 3721 N N . ARG A 1 504 ? -3.522 -11.389 -2.004 1.00 87.69 504 ARG A N 1
ATOM 3722 C CA . ARG A 1 504 ? -2.277 -11.514 -1.232 1.00 87.69 504 ARG A CA 1
ATOM 3723 C C . ARG A 1 504 ? -1.513 -10.198 -1.159 1.00 87.69 504 ARG A C 1
ATOM 3725 O O . ARG A 1 504 ? -1.079 -9.827 -0.072 1.00 87.69 504 ARG A O 1
ATOM 3732 N N . ALA A 1 505 ? -1.363 -9.489 -2.276 1.00 88.12 505 ALA A N 1
ATOM 3733 C CA . ALA A 1 505 ? -0.695 -8.191 -2.310 1.00 88.12 505 ALA A CA 1
ATOM 3734 C C . ALA A 1 505 ? -1.409 -7.166 -1.406 1.00 88.12 505 ALA A C 1
ATOM 3736 O O . ALA A 1 505 ? -0.753 -6.447 -0.658 1.00 88.12 505 ALA A O 1
ATOM 3737 N N . HIS A 1 506 ? -2.745 -7.163 -1.388 1.00 89.25 506 HIS A N 1
ATOM 3738 C CA . HIS A 1 506 ? -3.540 -6.292 -0.519 1.00 89.25 506 HIS A CA 1
ATOM 3739 C C . HIS A 1 506 ? -3.361 -6.615 0.974 1.00 89.25 506 HIS A C 1
ATOM 3741 O O . HIS A 1 506 ? -3.208 -5.707 1.798 1.00 89.25 506 HIS A O 1
ATOM 3747 N N . VAL A 1 507 ? -3.387 -7.902 1.339 1.00 83.38 507 VAL A N 1
ATOM 3748 C CA . VAL A 1 507 ? -3.154 -8.357 2.723 1.00 83.38 507 VAL A CA 1
ATOM 3749 C C . VAL A 1 507 ? -1.735 -8.000 3.167 1.00 83.38 507 VAL A C 1
ATOM 3751 O O . VAL A 1 507 ? -1.543 -7.442 4.243 1.00 83.38 507 VAL A O 1
ATOM 3754 N N . ASN A 1 508 ? -0.743 -8.232 2.307 1.00 76.25 508 ASN A N 1
ATOM 3755 C CA . ASN A 1 508 ? 0.665 -7.994 2.618 1.00 76.25 508 ASN A CA 1
ATOM 3756 C C . ASN A 1 508 ? 1.079 -6.520 2.546 1.00 76.25 508 ASN A C 1
ATOM 3758 O O . ASN A 1 508 ? 2.191 -6.203 2.955 1.00 76.25 508 ASN A O 1
ATOM 3762 N N . ALA A 1 509 ? 0.210 -5.614 2.087 1.00 75.12 509 ALA A N 1
ATOM 3763 C CA . ALA A 1 509 ? 0.496 -4.180 2.042 1.00 75.12 509 ALA A CA 1
ATOM 3764 C C . ALA A 1 509 ? 0.878 -3.588 3.422 1.00 75.12 509 ALA A C 1
ATOM 3766 O O . ALA A 1 509 ? 1.457 -2.503 3.486 1.00 75.12 509 ALA A O 1
ATOM 3767 N N . GLU A 1 510 ? 0.567 -4.296 4.517 1.00 59.44 510 GLU A N 1
ATOM 3768 C CA . GLU A 1 510 ? 0.929 -3.964 5.904 1.00 59.44 510 GLU A CA 1
ATOM 3769 C C . GLU A 1 510 ? 2.290 -4.514 6.368 1.00 59.44 510 GLU A C 1
ATOM 3771 O O . GLU A 1 510 ? 2.845 -3.993 7.336 1.00 59.44 510 GLU A O 1
ATOM 3776 N N . LEU A 1 511 ? 2.864 -5.513 5.682 1.00 56.56 511 LEU A N 1
ATOM 3777 C CA . LEU A 1 511 ? 4.117 -6.198 6.050 1.00 56.56 511 LEU A CA 1
ATOM 3778 C C . LEU A 1 511 ? 5.369 -5.382 5.681 1.00 56.56 511 LEU A C 1
ATOM 3780 O O . LEU A 1 511 ? 6.331 -5.889 5.113 1.00 56.56 511 LEU A O 1
ATOM 3784 N N . VAL A 1 512 ? 5.355 -4.097 6.021 1.00 52.66 512 VAL A N 1
ATOM 3785 C CA . VAL A 1 512 ? 6.498 -3.184 5.883 1.00 52.66 512 VAL A CA 1
ATOM 3786 C C . VAL A 1 512 ? 7.375 -3.198 7.146 1.00 52.66 512 VAL A C 1
ATOM 3788 O O . VAL A 1 512 ? 8.455 -2.617 7.191 1.00 52.66 512 VAL A O 1
ATOM 3791 N N . VAL A 1 513 ? 6.927 -3.874 8.205 1.00 40.62 513 VAL A N 1
ATOM 3792 C CA . VAL A 1 513 ? 7.596 -3.860 9.506 1.00 40.62 513 VAL A CA 1
ATOM 3793 C C . VAL A 1 513 ? 8.886 -4.689 9.454 1.00 40.62 513 VAL A C 1
ATOM 3795 O O . VAL A 1 513 ? 8.843 -5.898 9.246 1.00 40.62 513 VAL A O 1
ATOM 3798 N N . GLY A 1 514 ? 10.036 -4.026 9.616 1.00 39.97 514 GLY A N 1
ATOM 3799 C CA . GLY A 1 514 ? 11.371 -4.625 9.460 1.00 39.97 514 GLY A CA 1
ATOM 3800 C C . GLY A 1 514 ? 11.976 -4.484 8.057 1.00 39.97 514 GLY A C 1
ATOM 3801 O O . GLY A 1 514 ? 13.113 -4.898 7.846 1.00 39.97 514 GLY A O 1
ATOM 3802 N N . LEU A 1 515 ? 11.249 -3.883 7.109 1.00 44.69 515 LEU A N 1
ATOM 3803 C CA . LEU A 1 515 ? 11.801 -3.405 5.844 1.00 44.69 515 LEU A CA 1
ATOM 3804 C C . LEU A 1 515 ? 12.089 -1.907 5.984 1.00 44.69 515 LEU A C 1
ATOM 3806 O O . LEU A 1 515 ? 11.283 -1.158 6.538 1.00 44.69 515 LEU A O 1
ATOM 3810 N N . ASP A 1 516 ? 13.240 -1.465 5.491 1.00 43.09 516 ASP A N 1
ATOM 3811 C CA . ASP A 1 516 ? 13.587 -0.045 5.457 1.00 43.09 516 ASP A CA 1
ATOM 3812 C C . ASP A 1 516 ? 12.809 0.609 4.308 1.00 43.09 516 ASP A C 1
ATOM 3814 O O . ASP A 1 516 ? 13.320 0.788 3.222 1.00 43.09 516 ASP A O 1
ATOM 3818 N N . VAL A 1 517 ? 11.511 0.850 4.471 1.00 49.69 517 VAL A N 1
ATOM 3819 C CA . VAL A 1 517 ? 10.697 1.480 3.421 1.00 49.69 517 VAL A CA 1
ATOM 3820 C C . VAL A 1 517 ? 10.590 2.964 3.717 1.00 49.69 517 VAL A C 1
ATOM 3822 O O . VAL A 1 517 ? 10.157 3.358 4.805 1.00 49.69 517 VAL A O 1
ATOM 3825 N N . ASP A 1 518 ? 10.956 3.791 2.738 1.00 50.28 518 ASP A N 1
ATOM 3826 C CA . ASP A 1 518 ? 10.742 5.231 2.819 1.00 50.28 518 ASP A CA 1
ATOM 3827 C C . ASP A 1 518 ? 9.226 5.499 2.868 1.00 50.28 518 ASP A C 1
ATOM 3829 O O . ASP A 1 518 ? 8.505 5.287 1.888 1.00 50.28 518 ASP A O 1
ATOM 3833 N N . LYS A 1 519 ? 8.728 5.922 4.037 1.00 45.69 519 LYS A N 1
ATOM 3834 C CA . LYS A 1 519 ? 7.297 6.161 4.300 1.00 45.69 519 LYS A CA 1
ATOM 3835 C C . LYS A 1 519 ? 6.718 7.279 3.423 1.00 45.69 519 LYS A C 1
ATOM 3837 O O . LYS A 1 519 ? 5.503 7.326 3.266 1.00 45.69 519 LYS A O 1
ATOM 3842 N N . ASP A 1 520 ? 7.559 8.135 2.840 1.00 47.44 520 ASP A N 1
ATOM 3843 C CA . ASP A 1 520 ? 7.131 9.182 1.907 1.00 47.44 520 ASP A CA 1
ATOM 3844 C C . ASP A 1 520 ? 6.949 8.643 0.470 1.00 47.44 520 ASP A C 1
ATOM 3846 O O . ASP A 1 520 ? 6.292 9.280 -0.356 1.00 47.44 520 ASP A O 1
ATOM 3850 N N . SER A 1 521 ? 7.504 7.460 0.170 1.00 49.81 521 SER A N 1
ATOM 3851 C CA . SER A 1 521 ? 7.473 6.812 -1.153 1.00 49.81 521 SER A CA 1
ATOM 3852 C C . SER A 1 521 ? 6.351 5.775 -1.311 1.00 49.81 521 SER A C 1
ATOM 3854 O O . SER A 1 521 ? 5.936 5.471 -2.432 1.00 49.81 521 SER A O 1
ATOM 3856 N N . TYR A 1 522 ? 5.841 5.238 -0.196 1.00 68.81 522 TYR A N 1
ATOM 3857 C CA . TYR A 1 522 ? 4.867 4.149 -0.175 1.00 68.81 522 TYR A CA 1
ATOM 3858 C C . TYR A 1 522 ? 3.714 4.427 0.791 1.00 68.81 522 TYR A C 1
ATOM 3860 O O . TYR A 1 522 ? 3.903 4.581 1.997 1.00 68.81 522 TYR A O 1
ATOM 3868 N N . ASP A 1 523 ? 2.496 4.385 0.253 1.00 73.44 523 ASP A N 1
ATOM 3869 C CA . ASP A 1 523 ? 1.256 4.428 1.021 1.00 73.44 523 ASP A CA 1
ATOM 3870 C C . ASP A 1 523 ? 0.472 3.128 0.806 1.00 73.44 523 ASP A C 1
ATOM 3872 O O . ASP A 1 523 ? -0.047 2.864 -0.288 1.00 73.44 523 ASP A O 1
ATOM 3876 N N . LYS A 1 524 ? 0.350 2.333 1.880 1.00 77.12 524 LYS A N 1
ATOM 3877 C CA . LYS A 1 524 ? -0.397 1.067 1.876 1.00 77.12 524 LYS A CA 1
ATOM 3878 C C . LYS A 1 524 ? -1.831 1.254 1.391 1.00 77.12 524 LYS A C 1
ATOM 3880 O O . LYS A 1 524 ? -2.364 0.388 0.700 1.00 77.12 524 LYS A O 1
ATOM 3885 N N . TYR A 1 525 ? -2.464 2.378 1.718 1.00 78.25 525 TYR A N 1
ATOM 3886 C CA . TYR A 1 525 ? -3.852 2.610 1.354 1.00 78.25 525 TYR A CA 1
ATOM 3887 C C . TYR A 1 525 ? -4.023 2.945 -0.125 1.00 78.25 525 TYR A C 1
ATOM 3889 O O . TYR A 1 525 ? -5.010 2.534 -0.733 1.00 78.25 525 TYR A O 1
ATOM 3897 N N . ASN A 1 526 ? -3.056 3.642 -0.725 1.00 78.69 526 ASN A N 1
ATOM 3898 C CA . ASN A 1 526 ? -3.051 3.886 -2.163 1.00 78.69 526 ASN A CA 1
ATOM 3899 C C . ASN A 1 526 ? -2.925 2.566 -2.938 1.00 78.69 526 ASN A C 1
ATOM 3901 O O . ASN A 1 526 ? -3.707 2.325 -3.858 1.00 78.69 526 ASN A O 1
ATOM 3905 N N . MET A 1 527 ? -2.004 1.685 -2.530 1.00 84.50 527 MET A N 1
ATOM 3906 C CA . MET A 1 527 ? -1.853 0.360 -3.140 1.00 84.50 527 MET A CA 1
ATOM 3907 C C . MET A 1 527 ? -3.140 -0.467 -3.014 1.00 84.50 527 MET A C 1
ATOM 3909 O O . MET A 1 527 ? -3.633 -0.989 -4.015 1.00 84.50 527 MET A O 1
ATOM 3913 N N . ARG A 1 528 ? -3.731 -0.532 -1.813 1.00 85.81 528 ARG A N 1
ATOM 3914 C CA . ARG A 1 528 ? -5.010 -1.221 -1.571 1.00 85.81 528 ARG A CA 1
ATOM 3915 C C . ARG A 1 528 ? -6.131 -0.692 -2.463 1.00 85.81 528 ARG A C 1
ATOM 3917 O O . ARG A 1 528 ? -6.761 -1.467 -3.170 1.00 85.81 528 ARG A O 1
ATOM 3924 N N . ASN A 1 529 ? -6.281 0.627 -2.544 1.00 82.56 529 ASN A N 1
ATOM 3925 C CA . ASN A 1 529 ? -7.277 1.257 -3.406 1.00 82.56 529 ASN A CA 1
ATOM 3926 C C . ASN A 1 529 ? -7.047 0.955 -4.902 1.00 82.56 529 ASN A C 1
ATOM 3928 O O . ASN A 1 529 ? -8.002 0.753 -5.647 1.00 82.56 529 ASN A O 1
ATOM 3932 N N . LYS A 1 530 ? -5.793 0.894 -5.380 1.00 85.94 530 LYS A N 1
ATOM 3933 C CA . LYS A 1 530 ? -5.508 0.449 -6.760 1.00 85.94 530 LYS A CA 1
ATOM 3934 C C . LYS A 1 530 ? -5.966 -0.995 -6.978 1.00 85.94 530 LYS A C 1
ATOM 3936 O O . LYS A 1 530 ? -6.553 -1.271 -8.020 1.00 85.94 530 LYS A O 1
ATOM 3941 N N . ILE A 1 531 ? -5.715 -1.884 -6.015 1.00 91.50 531 ILE A N 1
ATOM 3942 C CA . ILE A 1 531 ? -6.146 -3.286 -6.074 1.00 91.50 531 ILE A CA 1
ATOM 3943 C C . ILE A 1 531 ? -7.670 -3.381 -6.115 1.00 91.50 531 ILE A C 1
ATOM 3945 O O . ILE A 1 531 ? -8.194 -4.074 -6.980 1.00 91.50 531 ILE A O 1
ATOM 3949 N N . ASP A 1 532 ? -8.374 -2.654 -5.252 1.00 87.69 532 ASP A N 1
ATOM 3950 C CA . ASP A 1 532 ? -9.838 -2.685 -5.196 1.00 87.69 532 ASP A CA 1
ATOM 3951 C C . ASP A 1 532 ? -10.466 -2.187 -6.508 1.00 87.69 532 ASP A C 1
ATOM 3953 O O . ASP A 1 532 ? -11.381 -2.819 -7.029 1.00 87.69 532 ASP A O 1
ATOM 3957 N N . ILE A 1 533 ? -9.908 -1.132 -7.118 1.00 85.44 533 ILE A N 1
ATOM 3958 C CA . ILE A 1 533 ? -10.332 -0.649 -8.447 1.00 85.44 533 ILE A CA 1
ATOM 3959 C C . ILE A 1 533 ? -10.096 -1.704 -9.535 1.00 85.44 533 ILE A C 1
ATOM 3961 O O . ILE A 1 533 ? -10.932 -1.871 -10.421 1.00 85.44 533 ILE A O 1
ATOM 3965 N N . ILE A 1 534 ? -8.958 -2.406 -9.499 1.00 90.88 534 ILE A N 1
ATOM 3966 C CA . ILE A 1 534 ? -8.691 -3.495 -10.448 1.00 90.88 534 ILE A CA 1
ATOM 3967 C C . ILE A 1 534 ? -9.711 -4.615 -10.236 1.00 90.88 534 ILE A C 1
ATOM 3969 O O . ILE A 1 534 ? -10.298 -5.084 -11.204 1.00 90.88 534 ILE A O 1
ATOM 3973 N N . LEU A 1 535 ? -9.939 -5.037 -8.991 1.00 92.50 535 LEU A N 1
ATOM 3974 C CA . LEU A 1 535 ? -10.864 -6.121 -8.672 1.00 92.50 535 LEU A CA 1
ATOM 3975 C C . LEU A 1 535 ? -12.293 -5.796 -9.111 1.00 92.50 535 LEU A C 1
ATOM 3977 O O . LEU A 1 535 ? -12.922 -6.672 -9.697 1.00 92.50 535 LEU A O 1
ATOM 3981 N N . ASP A 1 536 ? -12.765 -4.562 -8.916 1.00 88.25 536 ASP A N 1
ATOM 3982 C CA . ASP A 1 536 ? -14.076 -4.101 -9.398 1.00 88.25 536 ASP A CA 1
ATOM 3983 C C . ASP A 1 536 ? -14.234 -4.263 -10.919 1.00 88.25 536 ASP A C 1
ATOM 3985 O O . ASP A 1 536 ? -15.290 -4.666 -11.410 1.00 88.25 536 ASP A O 1
ATOM 3989 N N . GLU A 1 537 ? -13.165 -4.036 -11.687 1.00 87.50 537 GLU A N 1
ATOM 3990 C CA . GLU A 1 537 ? -13.181 -4.292 -13.128 1.00 87.50 537 GLU A CA 1
ATOM 3991 C C . GLU A 1 537 ? -13.114 -5.791 -13.454 1.00 87.50 537 GLU A C 1
ATOM 3993 O O . GLU A 1 537 ? -13.874 -6.280 -14.290 1.00 87.50 537 GLU A O 1
ATOM 3998 N N . LEU A 1 538 ? -12.245 -6.548 -12.775 1.00 91.06 538 LEU A N 1
ATOM 3999 C CA . LEU A 1 538 ? -12.048 -7.976 -13.042 1.00 91.06 538 LEU A CA 1
ATOM 4000 C C . LEU A 1 538 ? -13.306 -8.810 -12.761 1.00 91.06 538 LEU A C 1
ATOM 4002 O O . LEU A 1 538 ? -13.583 -9.750 -13.501 1.00 91.06 538 LEU A O 1
ATOM 4006 N N . ILE A 1 539 ? -14.090 -8.482 -11.728 1.00 90.56 539 ILE A N 1
ATOM 4007 C CA . ILE A 1 539 ? -15.296 -9.252 -11.369 1.00 90.56 539 ILE A CA 1
ATOM 4008 C C . ILE A 1 539 ? -16.462 -9.075 -12.352 1.00 90.56 539 ILE A C 1
ATOM 4010 O O . ILE A 1 539 ? -17.473 -9.772 -12.233 1.00 90.56 539 ILE A O 1
ATOM 4014 N N . LYS A 1 540 ? -16.351 -8.158 -13.320 1.00 88.88 540 LYS A N 1
ATOM 4015 C CA . LYS A 1 540 ? -17.315 -8.045 -14.424 1.00 88.88 540 LYS A CA 1
ATOM 4016 C C . LYS A 1 540 ? -17.179 -9.213 -15.403 1.00 88.88 540 LYS A C 1
ATOM 4018 O O . LYS A 1 540 ? -18.155 -9.568 -16.062 1.00 88.88 540 LYS A O 1
ATOM 4023 N N . ASP A 1 541 ? -16.004 -9.842 -15.468 1.00 91.50 541 ASP A N 1
ATOM 4024 C CA . ASP A 1 541 ? -15.794 -11.097 -16.187 1.00 91.50 541 ASP A CA 1
ATOM 4025 C C . ASP A 1 541 ? -16.251 -12.299 -15.340 1.00 91.50 541 ASP A C 1
ATOM 4027 O O . ASP A 1 541 ? -15.898 -12.444 -14.167 1.00 91.50 541 ASP A O 1
ATOM 4031 N N . ALA A 1 542 ? -17.038 -13.194 -15.941 1.00 91.38 542 ALA A N 1
ATOM 4032 C CA . ALA A 1 542 ? -17.663 -14.305 -15.225 1.00 91.38 542 ALA A CA 1
ATOM 4033 C C . ALA A 1 542 ? -16.658 -15.344 -14.689 1.00 91.38 542 ALA A C 1
ATOM 4035 O O . ALA A 1 542 ? -16.907 -15.947 -13.642 1.00 91.38 542 ALA A O 1
ATOM 4036 N N . VAL A 1 543 ? -15.533 -15.565 -15.382 1.00 91.75 543 VAL A N 1
ATOM 4037 C CA . VAL A 1 543 ? -14.509 -16.543 -14.973 1.00 91.75 543 VAL A CA 1
ATOM 4038 C C . VAL A 1 543 ? -13.743 -16.010 -13.770 1.00 91.75 543 VAL A C 1
ATOM 4040 O O . VAL A 1 543 ? -13.584 -16.706 -12.766 1.00 91.75 543 VAL A O 1
ATOM 4043 N N . LEU A 1 544 ? -13.327 -14.749 -13.842 1.00 92.81 544 LEU A N 1
ATOM 4044 C CA . LEU A 1 544 ? -12.637 -14.070 -12.751 1.00 92.81 544 LEU A CA 1
ATOM 4045 C C . LEU A 1 544 ? -13.549 -13.916 -11.526 1.00 92.81 544 LEU A C 1
ATOM 4047 O O . LEU A 1 544 ? -13.147 -14.247 -10.409 1.00 92.81 544 LEU A O 1
ATOM 4051 N N . LYS A 1 545 ? -14.819 -13.542 -11.720 1.00 93.19 545 LYS A N 1
ATOM 4052 C CA . LYS A 1 545 ? -15.804 -13.508 -10.631 1.00 93.19 545 LYS A CA 1
ATOM 4053 C C . LYS A 1 545 ? -15.937 -14.860 -9.928 1.00 93.19 545 LYS A C 1
ATOM 4055 O O . LYS A 1 545 ? -15.964 -14.911 -8.700 1.00 93.19 545 LYS A O 1
ATOM 4060 N N . ARG A 1 546 ? -15.985 -15.959 -10.687 1.00 92.25 546 ARG A N 1
ATOM 4061 C CA . ARG A 1 546 ? -16.054 -17.314 -10.124 1.00 92.25 546 ARG A CA 1
ATOM 4062 C C . ARG A 1 546 ? -14.840 -17.635 -9.251 1.00 92.25 546 ARG A C 1
ATOM 4064 O O . ARG A 1 546 ? -15.023 -18.182 -8.170 1.00 92.25 546 ARG A O 1
ATOM 4071 N N . CYS A 1 547 ? -13.635 -17.241 -9.667 1.00 91.19 547 CYS A N 1
ATOM 4072 C CA . CYS A 1 547 ? -12.427 -17.401 -8.854 1.00 91.19 547 CYS A CA 1
ATOM 4073 C C . CYS A 1 547 ? -12.554 -16.682 -7.497 1.00 91.19 547 CYS A C 1
ATOM 4075 O O . CYS A 1 547 ? -12.250 -17.266 -6.458 1.00 91.19 547 CYS A O 1
ATOM 4077 N N . LEU A 1 548 ? -13.073 -15.448 -7.480 1.00 92.25 548 LEU A N 1
ATOM 4078 C CA . LEU A 1 548 ? -13.309 -14.717 -6.230 1.00 92.25 548 LEU A CA 1
ATOM 4079 C C . LEU A 1 548 ? -14.358 -15.404 -5.340 1.00 92.25 548 LEU A C 1
ATOM 4081 O O . LEU A 1 548 ? -14.165 -15.495 -4.129 1.00 92.25 548 LEU A O 1
ATOM 4085 N N . VAL A 1 549 ? -15.445 -15.911 -5.931 1.00 92.50 549 VAL A N 1
ATOM 4086 C CA . VAL A 1 549 ? -16.490 -16.658 -5.208 1.00 92.50 549 VAL A CA 1
ATOM 4087 C C . VAL A 1 549 ? -15.926 -17.933 -4.577 1.00 92.50 549 VAL A C 1
ATOM 4089 O O . VAL A 1 549 ? -16.224 -18.221 -3.421 1.00 92.50 549 VAL A O 1
ATOM 4092 N N . GLU A 1 550 ? -15.084 -18.676 -5.294 1.00 91.00 550 GLU A N 1
ATOM 4093 C CA . GLU A 1 550 ? -14.438 -19.891 -4.781 1.00 91.00 550 GLU A CA 1
ATOM 4094 C C . GLU A 1 550 ? -13.499 -19.582 -3.598 1.00 91.00 550 GLU A C 1
ATOM 4096 O O . GLU A 1 550 ? -13.524 -20.293 -2.593 1.00 91.00 550 GLU A O 1
ATOM 4101 N N . LEU A 1 551 ? -12.748 -18.474 -3.654 1.00 90.44 551 LEU A N 1
ATOM 4102 C CA . LEU A 1 551 ? -11.931 -17.994 -2.529 1.00 90.44 551 LEU A CA 1
ATOM 4103 C C . LEU A 1 551 ? -12.784 -17.555 -1.327 1.00 90.44 551 LEU A C 1
ATOM 4105 O O . LEU A 1 551 ? -12.406 -17.801 -0.183 1.00 90.44 551 LEU A O 1
ATOM 4109 N N . ALA A 1 552 ? -13.929 -16.909 -1.570 1.00 89.88 552 ALA A N 1
ATOM 4110 C CA . ALA A 1 552 ? -14.854 -16.488 -0.518 1.00 89.88 552 ALA A CA 1
ATOM 4111 C C . ALA A 1 552 ? -15.575 -17.678 0.143 1.00 89.88 552 ALA A C 1
ATOM 4113 O O . ALA A 1 552 ? -15.855 -17.638 1.341 1.00 89.88 552 ALA A O 1
ATOM 4114 N N . ALA A 1 553 ? -15.842 -18.749 -0.609 1.00 86.06 553 ALA A N 1
ATOM 4115 C CA . ALA A 1 553 ? -16.458 -19.967 -0.089 1.00 86.06 553 ALA A CA 1
ATOM 4116 C C . ALA A 1 553 ? -15.493 -20.809 0.765 1.00 86.06 553 ALA A C 1
ATOM 4118 O O . ALA A 1 553 ? -15.929 -21.500 1.681 1.00 86.06 553 ALA A O 1
ATOM 4119 N N . ALA A 1 554 ? -14.182 -20.726 0.523 1.00 81.69 554 ALA A N 1
ATOM 4120 C CA . ALA A 1 554 ? -13.155 -21.493 1.237 1.00 81.69 554 ALA A CA 1
ATOM 4121 C C . ALA A 1 554 ? -12.834 -20.982 2.663 1.00 81.69 554 ALA A C 1
ATOM 4123 O O . ALA A 1 554 ? -11.722 -21.158 3.168 1.00 81.69 554 ALA A O 1
ATOM 4124 N N . ASN A 1 555 ? -13.796 -20.337 3.329 1.00 62.78 555 ASN A N 1
ATOM 4125 C CA . ASN A 1 555 ? -13.636 -19.698 4.638 1.00 62.78 555 ASN A CA 1
ATOM 4126 C C . ASN A 1 555 ? -13.964 -20.631 5.820 1.00 62.78 555 ASN A C 1
ATOM 4128 O O . ASN A 1 555 ? -14.728 -20.267 6.715 1.00 62.78 555 ASN A O 1
ATOM 4132 N N . GLU A 1 556 ? -13.338 -21.811 5.866 1.00 52.31 556 GLU A N 1
ATOM 4133 C CA . GLU A 1 556 ? -13.291 -22.632 7.083 1.00 52.31 556 GLU A CA 1
ATOM 4134 C C . GLU A 1 556 ? -11.847 -22.860 7.553 1.00 52.31 556 GLU A C 1
ATOM 4136 O O . GLU A 1 556 ? -11.046 -23.453 6.826 1.00 52.31 556 GLU A O 1
ATOM 4141 N N . PRO A 1 557 ? -11.492 -22.473 8.792 1.00 41.31 557 PRO A N 1
ATOM 4142 C CA . PRO A 1 557 ? -10.432 -23.163 9.503 1.00 41.31 557 PRO A CA 1
ATOM 4143 C C . PRO A 1 557 ? -10.938 -24.573 9.832 1.00 41.31 557 PRO A C 1
ATOM 4145 O O . PRO A 1 557 ? -11.923 -24.729 10.555 1.00 41.31 557 PRO A O 1
ATOM 4148 N N . GLN A 1 558 ? -10.275 -25.608 9.311 1.00 29.78 558 GLN A N 1
ATOM 4149 C CA . GLN A 1 558 ? -10.500 -26.973 9.785 1.00 29.78 558 GLN A CA 1
ATOM 4150 C C . GLN A 1 558 ? -10.271 -26.993 11.303 1.00 29.78 558 GLN A C 1
ATOM 4152 O O . GLN A 1 558 ? -9.162 -26.733 11.771 1.00 29.78 558 GLN A O 1
ATOM 4157 N N . GLN A 1 559 ? -11.318 -27.286 12.081 1.00 26.27 559 GLN A N 1
ATOM 4158 C CA . GLN A 1 559 ? -11.143 -27.668 13.479 1.00 26.27 559 GLN A CA 1
ATOM 4159 C C . GLN A 1 559 ? -10.187 -28.869 13.518 1.00 26.27 559 GLN A C 1
ATOM 4161 O O . GLN A 1 559 ? -10.404 -29.822 12.761 1.00 26.27 559 GLN A O 1
ATOM 4166 N N . PRO A 1 560 ? -9.148 -28.867 14.372 1.00 27.17 560 PRO A N 1
ATOM 4167 C CA . PRO A 1 560 ? -8.338 -30.057 14.555 1.00 27.17 560 PRO A CA 1
ATOM 4168 C C . PRO A 1 560 ? -9.248 -31.170 15.080 1.00 27.17 560 PRO A C 1
ATOM 4170 O O . PRO A 1 560 ? -9.788 -31.090 16.183 1.00 27.17 560 PRO A O 1
ATOM 4173 N N . GLN A 1 561 ? -9.459 -32.192 14.252 1.00 23.31 561 GLN A N 1
ATOM 4174 C CA . GLN A 1 561 ? -10.090 -33.438 14.670 1.00 23.31 561 GLN A CA 1
ATOM 4175 C C . GLN A 1 561 ? -9.303 -33.986 15.870 1.00 23.31 561 GLN A C 1
ATOM 4177 O O . GLN A 1 561 ? -8.069 -33.974 15.826 1.00 23.31 561 GLN A O 1
ATOM 4182 N N . PRO A 1 562 ? -9.969 -34.466 16.934 1.00 23.56 562 PRO A N 1
ATOM 4183 C CA . PRO A 1 562 ? -9.277 -35.082 18.052 1.00 23.56 562 PRO A CA 1
ATOM 4184 C C . PRO A 1 562 ? -8.562 -36.326 17.524 1.00 23.56 562 PRO A C 1
ATOM 4186 O O . PRO A 1 562 ? -9.198 -37.328 17.193 1.00 23.56 562 PRO A O 1
ATOM 4189 N N . SER A 1 563 ? -7.236 -36.259 17.399 1.00 26.02 563 SER A N 1
ATOM 4190 C CA . SER A 1 563 ? -6.445 -37.437 17.088 1.00 26.02 563 SER A CA 1
ATOM 4191 C C . SER A 1 563 ? -6.583 -38.386 18.271 1.00 26.02 563 SER A C 1
ATOM 4193 O O . SER A 1 563 ? -6.121 -38.133 19.383 1.00 26.02 563 SER A O 1
ATOM 4195 N N . THR A 1 564 ? -7.304 -39.478 18.043 1.00 24.53 564 THR A N 1
ATOM 4196 C CA . THR A 1 564 ? -7.369 -40.596 18.971 1.00 24.53 564 THR A CA 1
ATOM 4197 C C . THR A 1 564 ? -5.948 -41.084 19.204 1.00 24.53 564 THR A C 1
ATOM 4199 O O . THR A 1 564 ? -5.326 -41.673 18.317 1.00 24.53 564 THR A O 1
ATOM 4202 N N . ALA A 1 565 ? -5.434 -40.801 20.396 1.00 29.62 565 ALA A N 1
ATOM 4203 C CA . ALA A 1 565 ? -4.212 -41.379 20.902 1.00 29.62 565 ALA A CA 1
ATOM 4204 C C . ALA A 1 565 ? -4.349 -42.906 20.881 1.00 29.62 565 ALA A C 1
ATOM 4206 O O . ALA A 1 565 ? -5.133 -43.474 21.636 1.00 29.62 565 ALA A O 1
ATOM 4207 N N . ASN A 1 566 ? -3.566 -43.564 20.030 1.00 28.08 566 ASN A N 1
ATOM 4208 C CA . ASN A 1 566 ? -3.198 -44.956 20.233 1.00 28.08 566 ASN A CA 1
ATOM 4209 C C . ASN A 1 566 ? -1.693 -44.999 20.471 1.00 28.08 566 ASN A C 1
ATOM 4211 O O . ASN A 1 566 ? -0.892 -44.688 19.591 1.00 28.08 566 ASN A O 1
ATOM 4215 N N . GLY A 1 567 ? -1.340 -45.331 21.711 1.00 25.88 567 GLY A N 1
ATOM 4216 C CA . GLY A 1 567 ? 0.029 -45.517 22.155 1.00 25.88 567 GLY A CA 1
ATOM 4217 C C . GLY A 1 567 ? 0.685 -46.749 21.533 1.00 25.88 567 GLY A C 1
ATOM 4218 O O . GLY A 1 567 ? 0.033 -47.743 21.218 1.00 25.88 567 GLY A O 1
ATOM 4219 N N . GLY A 1 568 ? 2.006 -46.678 21.408 1.00 23.70 568 GLY A N 1
ATOM 4220 C CA . GLY A 1 568 ? 2.865 -47.779 20.990 1.00 23.70 568 GLY A CA 1
ATOM 4221 C C . GLY A 1 568 ? 4.329 -47.365 21.089 1.00 23.70 568 GLY A C 1
ATOM 4222 O O . GLY A 1 568 ? 4.761 -46.444 20.411 1.00 23.70 568 GLY A O 1
ATOM 4223 N N . ALA A 1 569 ? 5.051 -48.001 22.003 1.00 23.70 569 ALA A N 1
ATOM 4224 C CA . ALA A 1 569 ? 6.363 -47.628 22.512 1.00 23.70 569 ALA A CA 1
ATOM 4225 C C . ALA A 1 569 ? 7.552 -47.747 21.529 1.00 23.70 569 ALA A C 1
ATOM 4227 O O . ALA A 1 569 ? 7.597 -48.648 20.702 1.00 23.70 569 ALA A O 1
ATOM 4228 N N . ALA A 1 570 ? 8.554 -46.897 21.802 1.00 25.34 570 ALA A N 1
ATOM 4229 C CA . ALA A 1 570 ? 10.009 -47.126 21.793 1.00 25.34 570 ALA A CA 1
ATOM 4230 C C . ALA A 1 570 ? 10.758 -47.529 20.500 1.00 25.34 570 ALA A C 1
ATOM 4232 O O . ALA A 1 570 ? 10.502 -48.566 19.904 1.00 25.34 570 ALA A O 1
ATOM 4233 N N . GLY A 1 571 ? 11.858 -46.802 20.225 1.00 23.08 571 GLY A N 1
ATOM 4234 C CA . GLY A 1 571 ? 13.075 -47.405 19.658 1.00 23.08 571 GLY A CA 1
ATOM 4235 C C . GLY A 1 571 ? 13.854 -46.595 18.613 1.00 23.08 571 GLY A C 1
ATOM 4236 O O . GLY A 1 571 ? 13.573 -46.693 17.430 1.00 23.08 571 GLY A O 1
ATOM 4237 N N . SER A 1 572 ? 14.913 -45.914 19.070 1.00 24.22 572 SER A N 1
ATOM 4238 C CA . SER A 1 572 ? 16.236 -45.743 18.424 1.00 24.22 572 SER A CA 1
ATOM 4239 C C . SER A 1 572 ? 16.399 -45.145 17.006 1.00 24.22 572 SER A C 1
ATOM 4241 O O . SER A 1 572 ? 15.947 -45.697 16.014 1.00 24.22 572 SER A O 1
ATOM 4243 N N . ASN A 1 573 ? 17.261 -44.119 16.946 1.00 27.97 573 ASN A N 1
ATOM 4244 C CA . ASN A 1 573 ? 18.295 -43.842 15.932 1.00 27.97 573 ASN A CA 1
ATOM 4245 C C . ASN A 1 573 ? 17.970 -44.037 14.434 1.00 27.97 573 ASN A C 1
ATOM 4247 O O . ASN A 1 573 ? 18.068 -45.140 13.911 1.00 27.97 573 ASN A O 1
ATOM 4251 N N . SER A 1 574 ? 17.876 -42.933 13.682 1.00 24.78 574 SER A N 1
ATOM 4252 C CA . SER A 1 574 ? 18.912 -42.590 12.683 1.00 24.78 574 SER A CA 1
ATOM 4253 C C . SER A 1 574 ? 18.667 -41.215 12.046 1.00 24.78 574 SER A C 1
ATOM 4255 O O . SER A 1 574 ? 17.644 -40.941 11.426 1.00 24.78 574 SER A O 1
ATOM 4257 N N . ALA A 1 575 ? 19.666 -40.344 12.171 1.00 27.45 575 ALA A N 1
ATOM 4258 C CA . ALA A 1 575 ? 19.730 -39.008 11.587 1.00 27.45 575 ALA A CA 1
ATOM 4259 C C . ALA A 1 575 ? 20.164 -39.022 10.101 1.00 27.45 575 ALA A C 1
ATOM 4261 O O . ALA A 1 575 ? 20.982 -38.207 9.692 1.00 27.45 575 ALA A O 1
ATOM 4262 N N . ALA A 1 576 ? 19.658 -39.952 9.282 1.00 26.20 576 ALA A N 1
ATOM 4263 C CA . ALA A 1 576 ? 20.157 -40.135 7.908 1.00 26.20 576 ALA A CA 1
ATOM 4264 C C . ALA A 1 576 ? 19.083 -40.261 6.808 1.00 26.20 576 ALA A C 1
ATOM 4266 O O . ALA A 1 576 ? 19.436 -40.424 5.645 1.00 26.20 576 ALA A O 1
ATOM 4267 N N . ALA A 1 577 ? 17.789 -40.125 7.118 1.00 25.22 577 ALA A N 1
ATOM 4268 C CA . ALA A 1 577 ? 16.714 -40.289 6.124 1.00 25.22 577 ALA A CA 1
ATOM 4269 C C . ALA A 1 577 ? 15.929 -39.001 5.783 1.00 25.22 577 ALA A C 1
ATOM 4271 O O . ALA A 1 577 ? 15.007 -39.047 4.976 1.00 25.22 577 ALA A O 1
ATOM 4272 N N . ALA A 1 578 ? 16.304 -37.840 6.335 1.00 27.34 578 ALA A N 1
ATOM 4273 C CA . ALA A 1 578 ? 15.621 -36.559 6.082 1.00 27.34 578 ALA A CA 1
ATOM 4274 C C . ALA A 1 578 ? 16.197 -35.747 4.898 1.00 27.34 578 ALA A C 1
ATOM 4276 O O . ALA A 1 578 ? 15.620 -34.737 4.509 1.00 27.34 578 ALA A O 1
ATOM 4277 N N . ALA A 1 579 ? 17.303 -36.190 4.289 1.00 28.78 579 ALA A N 1
ATOM 4278 C CA . ALA A 1 579 ? 17.947 -35.498 3.164 1.00 28.78 579 ALA A CA 1
ATOM 4279 C C . ALA A 1 579 ? 17.560 -36.051 1.775 1.00 28.78 579 ALA A C 1
ATOM 4281 O O . ALA A 1 579 ? 17.889 -35.439 0.764 1.00 28.78 579 ALA A O 1
ATOM 4282 N N . ALA A 1 580 ? 16.844 -37.181 1.702 1.00 27.00 580 ALA A N 1
ATOM 4283 C CA . ALA A 1 580 ? 16.526 -37.849 0.432 1.00 27.00 580 ALA A CA 1
ATOM 4284 C C . ALA A 1 580 ? 15.079 -37.633 -0.057 1.00 27.00 580 ALA A C 1
ATOM 4286 O O . ALA A 1 580 ? 14.793 -37.858 -1.229 1.00 27.00 580 ALA A O 1
ATOM 4287 N N . THR A 1 581 ? 14.176 -37.133 0.793 1.00 28.03 581 THR A N 1
ATOM 4288 C CA . THR A 1 581 ? 12.750 -36.941 0.444 1.00 28.03 581 THR A CA 1
ATOM 4289 C C . THR A 1 581 ? 12.399 -35.484 0.103 1.00 28.03 581 THR A C 1
ATOM 4291 O O . THR A 1 581 ? 11.303 -35.212 -0.370 1.00 28.03 581 THR A O 1
ATOM 4294 N N . ALA A 1 582 ? 13.342 -34.545 0.256 1.00 27.88 582 ALA A N 1
ATOM 4295 C CA . ALA A 1 582 ? 13.197 -33.152 -0.190 1.00 27.88 582 ALA A CA 1
ATOM 4296 C C . ALA A 1 582 ? 13.547 -32.946 -1.682 1.00 27.88 582 ALA A C 1
ATOM 4298 O O . ALA A 1 582 ? 13.231 -31.908 -2.255 1.00 27.88 582 ALA A O 1
ATOM 4299 N N . ALA A 1 583 ? 14.164 -33.941 -2.330 1.00 27.88 583 ALA A N 1
ATOM 4300 C CA . ALA A 1 583 ? 14.574 -33.870 -3.735 1.00 27.88 583 ALA A CA 1
ATOM 4301 C C . ALA A 1 583 ? 13.531 -34.430 -4.727 1.00 27.88 583 ALA A C 1
ATOM 4303 O O . ALA A 1 583 ? 13.689 -34.251 -5.930 1.00 27.88 583 ALA A O 1
ATOM 4304 N N . ALA A 1 584 ? 12.457 -35.077 -4.253 1.00 27.08 584 ALA A N 1
ATOM 4305 C CA . ALA A 1 584 ? 11.463 -35.733 -5.117 1.00 27.08 584 ALA A CA 1
ATOM 4306 C C . ALA A 1 584 ? 10.148 -34.945 -5.296 1.00 27.08 584 ALA A C 1
ATOM 4308 O O . ALA A 1 584 ? 9.378 -35.239 -6.207 1.00 27.08 584 ALA A O 1
ATOM 4309 N N . THR A 1 585 ? 9.898 -33.907 -4.492 1.00 28.08 585 THR A N 1
ATOM 4310 C CA . THR A 1 585 ? 8.682 -33.068 -4.587 1.00 28.08 585 THR A CA 1
ATOM 4311 C C . THR A 1 585 ? 8.890 -31.770 -5.377 1.00 28.08 585 THR A C 1
ATOM 4313 O O . THR A 1 585 ? 7.952 -30.997 -5.541 1.00 28.08 585 THR A O 1
ATOM 4316 N N . ALA A 1 586 ? 10.093 -31.537 -5.914 1.00 28.53 586 ALA A N 1
ATOM 4317 C CA . ALA A 1 586 ? 10.422 -30.363 -6.731 1.00 28.53 586 ALA A CA 1
ATOM 4318 C C . ALA A 1 586 ? 10.317 -30.611 -8.252 1.00 28.53 586 ALA A C 1
ATOM 4320 O O . ALA A 1 586 ? 10.410 -29.673 -9.039 1.00 28.53 586 ALA A O 1
ATOM 4321 N N . THR A 1 587 ? 10.087 -31.854 -8.691 1.00 27.64 587 THR A N 1
ATOM 4322 C CA . THR A 1 587 ? 10.140 -32.242 -10.117 1.00 27.64 587 THR A CA 1
ATOM 4323 C C . THR A 1 587 ? 8.785 -32.649 -10.709 1.00 27.64 587 THR A C 1
ATOM 4325 O O . THR A 1 587 ? 8.740 -33.255 -11.775 1.00 27.64 587 THR A O 1
ATOM 4328 N N . ALA A 1 588 ? 7.670 -32.296 -10.058 1.00 25.92 588 ALA A N 1
ATOM 4329 C CA . ALA A 1 588 ? 6.314 -32.548 -10.571 1.00 25.92 588 ALA A CA 1
ATOM 4330 C C . ALA A 1 588 ? 5.565 -31.278 -11.034 1.00 25.92 588 ALA A C 1
ATOM 4332 O O . ALA A 1 588 ? 4.499 -31.383 -11.631 1.00 25.92 588 ALA A O 1
ATOM 4333 N N . ALA A 1 589 ? 6.121 -30.077 -10.828 1.00 26.66 589 ALA A N 1
ATOM 4334 C CA . ALA A 1 589 ? 5.460 -28.812 -11.182 1.00 26.66 589 ALA A CA 1
ATOM 4335 C C . ALA A 1 589 ? 5.806 -28.268 -12.587 1.00 26.66 589 ALA A C 1
ATOM 4337 O O . ALA A 1 589 ? 5.315 -27.209 -12.968 1.00 26.66 589 ALA A O 1
ATOM 4338 N N . ALA A 1 590 ? 6.635 -28.968 -13.374 1.00 28.81 590 ALA A N 1
ATOM 4339 C CA . ALA A 1 590 ? 7.156 -28.451 -14.647 1.00 28.81 590 ALA A CA 1
ATOM 4340 C C . ALA A 1 590 ? 6.629 -29.150 -15.918 1.00 28.81 590 ALA A C 1
ATOM 4342 O O . ALA A 1 590 ? 6.994 -28.745 -17.018 1.00 28.81 590 ALA A O 1
ATOM 4343 N N . ALA A 1 591 ? 5.759 -30.162 -15.821 1.00 28.14 591 ALA A N 1
ATOM 4344 C CA . ALA A 1 591 ? 5.241 -30.840 -17.013 1.00 28.14 591 ALA A CA 1
ATOM 4345 C C . ALA A 1 591 ? 3.851 -31.458 -16.794 1.00 28.14 591 ALA A C 1
ATOM 4347 O O . ALA A 1 591 ? 3.733 -32.607 -16.384 1.00 28.14 591 ALA A O 1
ATOM 4348 N N . SER A 1 592 ? 2.788 -30.709 -17.097 1.00 25.42 592 SER A N 1
ATOM 4349 C CA . SER A 1 592 ? 1.526 -31.268 -17.619 1.00 25.42 592 SER A CA 1
ATOM 4350 C C . SER A 1 592 ? 0.546 -30.160 -18.011 1.00 25.42 592 SER A C 1
ATOM 4352 O O . SER A 1 592 ? -0.319 -29.725 -17.260 1.00 25.42 592 SER A O 1
ATOM 4354 N N . SER A 1 593 ? 0.648 -29.736 -19.267 1.00 31.36 593 SER A N 1
ATOM 4355 C CA . SER A 1 593 ? -0.486 -29.234 -20.033 1.00 31.36 593 SER A CA 1
ATOM 4356 C C . SER A 1 593 ? -1.309 -30.432 -20.526 1.00 31.36 593 SER A C 1
ATOM 4358 O O . SER A 1 593 ? -1.023 -30.982 -21.585 1.00 31.36 593 SER A O 1
ATOM 4360 N N . SER A 1 594 ? -2.299 -30.879 -19.757 1.00 24.48 594 SER A N 1
ATOM 4361 C CA . SER A 1 594 ? -3.510 -31.543 -20.273 1.00 24.48 594 SER A CA 1
ATOM 4362 C C . SER A 1 594 ? -4.561 -31.617 -19.162 1.00 24.48 594 SER A C 1
ATOM 4364 O O . SER A 1 594 ? -4.229 -31.718 -17.986 1.00 24.48 594 SER A O 1
ATOM 4366 N N . GLY A 1 595 ? -5.825 -31.423 -19.534 1.00 29.61 595 GLY A N 1
ATOM 4367 C CA . GLY A 1 595 ? -6.894 -31.045 -18.616 1.00 29.61 595 GLY A CA 1
ATOM 4368 C C . GLY A 1 595 ? -7.297 -32.097 -17.582 1.00 29.61 595 GLY A C 1
ATOM 4369 O O . GLY A 1 595 ? -7.577 -33.238 -17.920 1.00 29.61 595 GLY A O 1
ATOM 4370 N N . SER A 1 596 ? -7.459 -31.638 -16.342 1.00 22.52 596 SER A N 1
ATOM 4371 C CA . SER A 1 596 ? -8.565 -32.001 -15.449 1.00 22.52 596 SER A CA 1
ATOM 4372 C C . SER A 1 596 ? -8.606 -31.002 -14.292 1.00 22.52 596 SER A C 1
ATOM 4374 O O . SER A 1 596 ? -7.576 -30.703 -13.693 1.00 22.52 596 SER A O 1
ATOM 4376 N N . SER A 1 597 ? -9.787 -30.470 -13.994 1.00 30.59 597 SER A N 1
ATOM 4377 C CA . SER A 1 597 ? -10.063 -29.617 -12.838 1.00 30.59 597 SER A CA 1
ATOM 4378 C C . SER A 1 597 ? -9.795 -30.369 -11.528 1.00 30.59 597 SER A C 1
ATOM 4380 O O . SER A 1 597 ? -10.567 -31.260 -11.176 1.00 30.59 597 SER A O 1
ATOM 4382 N N . SER A 1 598 ? -8.745 -30.008 -10.789 1.00 28.80 598 SER A N 1
ATOM 4383 C CA . SER A 1 598 ? -8.550 -30.446 -9.402 1.00 28.80 598 SER A CA 1
ATOM 4384 C C . SER A 1 598 ? -8.424 -29.242 -8.469 1.00 28.80 598 SER A C 1
ATOM 4386 O O . SER A 1 598 ? -7.670 -28.306 -8.719 1.00 28.80 598 SER A O 1
ATOM 4388 N N . SER A 1 599 ? -9.199 -29.286 -7.391 1.00 31.88 599 SER A N 1
ATOM 4389 C CA . SER A 1 599 ? -9.481 -28.253 -6.390 1.00 31.88 599 SER A CA 1
ATOM 4390 C C . SER A 1 599 ? -8.342 -27.982 -5.386 1.00 31.88 599 SER A C 1
ATOM 4392 O O . SER A 1 599 ? -8.611 -27.780 -4.206 1.00 31.88 599 SER A O 1
ATOM 4394 N N . SER A 1 600 ? -7.072 -28.029 -5.803 1.00 37.22 600 SER A N 1
ATOM 4395 C CA . SER A 1 600 ? -5.917 -28.067 -4.883 1.00 37.22 600 SER A CA 1
ATOM 4396 C C . SER A 1 600 ? -5.200 -26.731 -4.617 1.00 37.22 600 SER A C 1
ATOM 4398 O O . SER A 1 600 ? -4.278 -26.720 -3.811 1.00 37.22 600 SER A O 1
ATOM 4400 N N . ASP A 1 601 ? -5.607 -25.615 -5.235 1.00 53.00 601 ASP A N 1
ATOM 4401 C CA . ASP A 1 601 ? -4.850 -24.340 -5.188 1.00 53.00 601 ASP A CA 1
ATOM 4402 C C . ASP A 1 601 ? -5.518 -23.213 -4.363 1.00 53.00 601 ASP A C 1
ATOM 4404 O O . ASP A 1 601 ? -5.072 -22.063 -4.402 1.00 53.00 601 ASP A O 1
ATOM 4408 N N . ILE A 1 602 ? -6.606 -23.494 -3.637 1.00 66.06 602 ILE A N 1
ATOM 4409 C CA . ILE A 1 602 ? -7.365 -22.471 -2.898 1.00 66.06 602 ILE A CA 1
ATOM 4410 C C . ILE A 1 602 ? -6.785 -22.297 -1.485 1.00 66.06 602 ILE A C 1
ATOM 4412 O O . ILE A 1 602 ? -6.893 -23.196 -0.657 1.00 66.06 602 ILE A O 1
ATOM 4416 N N . GLU A 1 603 ? -6.180 -21.135 -1.212 1.00 74.06 603 GLU A N 1
ATOM 4417 C CA . GLU A 1 603 ? -5.617 -20.762 0.097 1.00 74.06 603 GLU A CA 1
ATOM 4418 C C . GLU A 1 603 ? -6.754 -20.441 1.096 1.00 74.06 603 GLU A C 1
ATOM 4420 O O . GLU A 1 603 ? -7.432 -19.418 0.927 1.00 74.06 603 GLU A O 1
ATOM 4425 N N . PRO A 1 604 ? -6.993 -21.275 2.132 1.00 78.75 604 PRO A N 1
ATOM 4426 C CA . PRO A 1 604 ? -8.107 -21.072 3.057 1.00 78.75 604 PRO A CA 1
ATOM 4427 C C . PRO A 1 604 ? -7.960 -19.763 3.838 1.00 78.75 604 PRO A C 1
ATOM 4429 O O . PRO A 1 604 ? -6.881 -19.432 4.332 1.00 78.75 604 PRO A O 1
ATOM 4432 N N . GLY A 1 605 ? -9.052 -19.009 3.967 1.00 83.50 605 GLY A N 1
ATOM 4433 C CA . GLY A 1 605 ? -9.078 -17.757 4.731 1.00 83.50 605 GLY A CA 1
ATOM 4434 C C . GLY A 1 605 ? -8.415 -16.543 4.063 1.00 83.50 605 GLY A C 1
ATOM 4435 O O . GLY A 1 605 ? -8.480 -15.452 4.630 1.00 83.50 605 GLY A O 1
ATOM 4436 N N . LEU A 1 606 ? -7.831 -16.671 2.860 1.00 88.19 606 LEU A N 1
ATOM 4437 C CA . LEU A 1 606 ? -7.220 -15.539 2.141 1.00 88.19 606 LEU A CA 1
ATOM 4438 C C . LEU A 1 606 ? -8.232 -14.413 1.873 1.00 88.19 606 LEU A C 1
ATOM 4440 O O . LEU A 1 606 ? -7.929 -13.238 2.083 1.00 88.19 606 LEU A O 1
ATOM 4444 N N . PHE A 1 607 ? -9.448 -14.768 1.447 1.00 91.94 607 PHE A N 1
ATOM 4445 C CA . PHE A 1 607 ? -10.522 -13.793 1.253 1.00 91.94 607 PHE A CA 1
ATOM 4446 C C . PHE A 1 607 ? -10.913 -13.115 2.572 1.00 91.94 607 PHE A C 1
ATOM 4448 O O . PHE A 1 607 ? -11.114 -11.903 2.605 1.00 91.94 607 PHE A O 1
ATOM 4455 N N . SER A 1 608 ? -10.988 -13.877 3.668 1.00 89.00 608 SER A N 1
ATOM 4456 C CA . SER A 1 608 ? -11.316 -13.332 4.989 1.00 89.00 608 SER A CA 1
ATOM 4457 C C . SER A 1 608 ? -10.274 -12.323 5.484 1.00 89.00 608 SER A C 1
ATOM 4459 O O . SER A 1 608 ? -10.640 -11.276 6.028 1.00 89.00 608 SER A O 1
ATOM 4461 N N . ASP A 1 609 ? -8.985 -12.600 5.270 1.00 85.81 609 ASP A N 1
ATOM 4462 C CA . ASP A 1 609 ? -7.896 -11.663 5.574 1.00 85.81 609 ASP A CA 1
ATOM 4463 C C . ASP A 1 609 ? -8.023 -10.384 4.722 1.00 85.81 609 ASP A C 1
ATOM 4465 O O . ASP A 1 609 ? -7.944 -9.270 5.245 1.00 85.81 609 ASP A O 1
ATOM 4469 N N . TYR A 1 610 ? -8.286 -10.532 3.418 1.00 91.38 610 TYR A N 1
ATOM 4470 C CA . TYR A 1 610 ? -8.483 -9.413 2.490 1.00 91.38 610 TYR A CA 1
ATOM 4471 C C . TYR A 1 610 ? -9.657 -8.511 2.896 1.00 91.38 610 TYR A C 1
ATOM 4473 O O . TYR A 1 610 ? -9.475 -7.309 3.104 1.00 91.38 610 TYR A O 1
ATOM 4481 N N . ALA A 1 611 ? -10.847 -9.091 3.071 1.00 90.94 611 ALA A N 1
ATOM 4482 C CA . ALA A 1 611 ? -12.052 -8.355 3.437 1.00 90.94 611 ALA A CA 1
ATOM 4483 C C . ALA A 1 611 ? -11.924 -7.703 4.825 1.00 90.94 611 ALA A C 1
ATOM 4485 O O . ALA A 1 611 ? -12.393 -6.582 5.020 1.00 90.94 611 ALA A O 1
ATOM 4486 N N . SER A 1 612 ? -11.214 -8.343 5.765 1.00 87.69 612 SER A N 1
ATOM 4487 C CA . SER A 1 612 ? -10.884 -7.735 7.060 1.00 87.69 612 SER A CA 1
ATOM 4488 C C . SER A 1 612 ? -10.060 -6.458 6.883 1.00 87.69 612 SER A C 1
ATOM 4490 O O . SER A 1 612 ? -10.315 -5.464 7.561 1.00 87.69 612 SER A O 1
ATOM 4492 N N . GLY A 1 613 ? -9.096 -6.469 5.957 1.00 83.94 613 GLY A N 1
ATOM 4493 C CA . GLY A 1 613 ? -8.291 -5.297 5.616 1.00 83.94 613 GLY A CA 1
ATOM 4494 C C . GLY A 1 613 ? -9.130 -4.135 5.075 1.00 83.94 613 GLY A C 1
ATOM 4495 O O . GLY A 1 613 ? -8.900 -2.989 5.467 1.00 83.94 613 GLY A O 1
ATOM 4496 N N . ILE A 1 614 ? -10.134 -4.412 4.236 1.00 89.38 614 ILE A N 1
ATOM 4497 C CA . ILE A 1 614 ? -11.054 -3.382 3.721 1.00 89.38 614 ILE A CA 1
ATOM 4498 C C . ILE A 1 614 ? -11.914 -2.808 4.850 1.00 89.38 614 ILE A C 1
ATOM 4500 O O . ILE A 1 614 ? -11.970 -1.589 5.005 1.00 89.38 614 ILE A O 1
ATOM 4504 N N . VAL A 1 615 ? -12.540 -3.666 5.666 1.00 87.94 615 VAL A N 1
ATOM 4505 C CA . VAL A 1 615 ? -13.395 -3.251 6.795 1.00 87.94 615 VAL A CA 1
ATOM 4506 C C . VAL A 1 615 ? -12.634 -2.332 7.757 1.00 87.94 615 VAL A C 1
ATOM 4508 O O . VAL A 1 615 ? -13.125 -1.260 8.110 1.00 87.94 615 VAL A O 1
ATOM 4511 N N . ASN A 1 616 ? -11.397 -2.697 8.107 1.00 82.81 616 ASN A N 1
ATOM 4512 C CA . ASN A 1 616 ? -10.531 -1.874 8.952 1.00 82.81 616 ASN A CA 1
ATOM 4513 C C . ASN A 1 616 ? -10.185 -0.526 8.294 1.00 82.81 616 ASN A C 1
ATOM 4515 O O . ASN A 1 616 ? -10.143 0.506 8.963 1.00 82.81 616 ASN A O 1
ATOM 4519 N N . THR A 1 617 ? -9.956 -0.527 6.979 1.00 84.19 617 THR A N 1
ATOM 4520 C CA . THR A 1 617 ? -9.615 0.684 6.222 1.00 84.19 617 THR A CA 1
ATOM 4521 C C . THR A 1 617 ? -10.794 1.662 6.162 1.00 84.19 617 THR A C 1
ATOM 4523 O O . THR A 1 617 ? -10.591 2.859 6.356 1.00 84.19 617 THR A O 1
ATOM 4526 N N . VAL A 1 618 ? -12.029 1.176 5.962 1.00 87.12 618 VAL A N 1
ATOM 4527 C CA . VAL A 1 618 ? -13.241 2.021 6.000 1.00 87.12 618 VAL A CA 1
ATOM 4528 C C . VAL A 1 618 ? -13.384 2.693 7.365 1.00 87.12 618 VAL A C 1
ATOM 4530 O O . VAL A 1 618 ? -13.552 3.910 7.426 1.00 87.12 618 VAL A O 1
ATOM 4533 N N . MET A 1 619 ? -13.250 1.922 8.450 1.00 81.06 619 MET A N 1
ATOM 4534 C CA . MET A 1 619 ? -13.346 2.455 9.813 1.00 81.06 619 MET A CA 1
ATOM 4535 C C . MET A 1 619 ? -12.321 3.554 10.084 1.00 81.06 619 MET A C 1
ATOM 4537 O O . MET A 1 619 ? -12.669 4.609 10.614 1.00 81.06 619 MET A O 1
ATOM 4541 N N . HIS A 1 620 ? -11.065 3.321 9.702 1.00 81.62 620 HIS A N 1
ATOM 4542 C CA . HIS A 1 620 ? -10.003 4.308 9.863 1.00 81.62 620 HIS A CA 1
ATOM 4543 C C . HIS A 1 620 ? -10.308 5.597 9.095 1.00 81.62 620 HIS A C 1
ATOM 4545 O O . HIS A 1 620 ? -10.214 6.682 9.656 1.00 81.62 620 HIS A O 1
ATOM 4551 N N . PHE A 1 621 ? -10.725 5.487 7.835 1.00 83.50 621 PHE A N 1
ATOM 4552 C CA . PHE A 1 621 ? -10.981 6.642 6.982 1.00 83.50 621 PHE A CA 1
ATOM 4553 C C . PHE A 1 621 ? -12.184 7.478 7.396 1.00 83.50 621 PHE A C 1
ATOM 4555 O O . PHE A 1 621 ? -12.126 8.702 7.294 1.00 83.50 621 PHE A O 1
ATOM 4562 N N . PHE A 1 622 ? -13.256 6.849 7.874 1.00 83.12 622 PHE A N 1
ATOM 4563 C CA . PHE A 1 622 ? -14.404 7.587 8.396 1.00 83.12 622 PHE A CA 1
ATOM 4564 C C . PHE A 1 622 ? -14.048 8.326 9.679 1.00 83.12 622 PHE A C 1
ATOM 4566 O O . PHE A 1 622 ? -14.339 9.515 9.787 1.00 83.12 622 PHE A O 1
ATOM 4573 N N . LYS A 1 623 ? -13.367 7.656 10.614 1.00 79.88 623 LYS A N 1
ATOM 4574 C CA . LYS A 1 623 ? -12.941 8.278 11.867 1.00 79.88 623 LYS A CA 1
ATOM 4575 C C . LYS A 1 623 ? -11.978 9.440 11.622 1.00 79.88 623 LYS A C 1
ATOM 4577 O O . LYS A 1 623 ? -12.296 10.567 11.982 1.00 79.88 623 LYS A O 1
ATOM 4582 N N . ASP A 1 624 ? -10.865 9.192 10.933 1.00 80.56 624 ASP A N 1
ATOM 4583 C CA . ASP A 1 624 ? -9.875 10.228 10.633 1.00 80.56 624 ASP A CA 1
ATOM 4584 C C . ASP A 1 624 ? -10.483 11.350 9.781 1.00 80.56 624 ASP A C 1
ATOM 4586 O O . ASP A 1 624 ? -10.195 12.520 9.999 1.00 80.56 624 ASP A O 1
ATOM 4590 N N . GLY A 1 625 ? -11.347 11.031 8.814 1.00 83.38 625 GLY A N 1
ATOM 4591 C CA . GLY A 1 625 ? -12.032 12.039 8.006 1.00 83.38 625 GLY A CA 1
ATOM 4592 C C . GLY A 1 625 ? -12.892 12.988 8.846 1.00 83.38 625 GLY A C 1
ATOM 4593 O O . GLY A 1 625 ? -12.797 14.204 8.677 1.00 83.38 625 GLY A O 1
ATOM 4594 N N . LEU A 1 626 ? -13.694 12.446 9.768 1.00 82.69 626 LEU A N 1
ATOM 4595 C CA . LEU A 1 626 ? -14.563 13.222 10.659 1.00 82.69 626 LEU A CA 1
ATOM 4596 C C . LEU A 1 626 ? -13.775 14.006 11.716 1.00 82.69 626 LEU A C 1
ATOM 4598 O O . LEU A 1 626 ? -14.080 15.178 11.935 1.00 82.69 626 LEU A O 1
ATOM 4602 N N . ASP A 1 627 ? -12.740 13.410 12.316 1.00 80.50 627 ASP A N 1
ATOM 4603 C CA . ASP A 1 627 ? -11.873 14.086 13.293 1.00 80.50 627 ASP A CA 1
ATOM 4604 C C . ASP A 1 627 ? -11.224 15.333 12.662 1.00 80.50 627 ASP A C 1
ATOM 4606 O O . ASP A 1 627 ? -11.241 16.426 13.230 1.00 80.50 627 ASP A O 1
ATOM 4610 N N . ARG A 1 628 ? -10.754 15.221 11.413 1.00 84.12 628 ARG A N 1
ATOM 4611 C CA . ARG A 1 628 ? -10.182 16.358 10.675 1.00 84.12 628 ARG A CA 1
ATOM 4612 C C . ARG A 1 628 ? -11.215 17.422 10.321 1.00 84.12 628 ARG A C 1
ATOM 4614 O O . ARG A 1 628 ? -10.888 18.607 10.320 1.00 84.12 628 ARG A O 1
ATOM 4621 N N . LEU A 1 629 ? -12.455 17.037 10.012 1.00 85.69 629 LEU A N 1
ATOM 4622 C CA . LEU A 1 629 ? -13.532 18.014 9.840 1.00 85.69 629 LEU A CA 1
ATOM 4623 C C . LEU A 1 629 ? -13.823 18.751 11.153 1.00 85.69 629 LEU A C 1
ATOM 4625 O O . LEU A 1 629 ? -14.086 19.953 11.120 1.00 85.69 629 LEU A O 1
ATOM 4629 N N . ALA A 1 630 ? -13.752 18.069 12.299 1.00 81.44 630 ALA A N 1
ATOM 4630 C CA . ALA A 1 630 ? -13.928 18.701 13.605 1.00 81.44 630 ALA A CA 1
ATOM 4631 C C . ALA A 1 630 ? -12.822 19.730 13.891 1.00 81.44 630 ALA A C 1
ATOM 4633 O O . ALA A 1 630 ? -13.123 20.833 14.354 1.00 81.44 630 ALA A O 1
ATOM 4634 N N . ASP A 1 631 ? -11.572 19.427 13.529 1.00 80.69 631 ASP A N 1
ATOM 4635 C CA . ASP A 1 631 ? -10.462 20.385 13.591 1.00 80.69 631 ASP A CA 1
ATOM 4636 C C . ASP A 1 631 ? -10.701 21.606 12.689 1.00 80.69 631 ASP A C 1
ATOM 4638 O O . ASP A 1 631 ? -10.510 22.749 13.113 1.00 80.69 631 ASP A O 1
ATOM 4642 N N . ILE A 1 632 ? -11.152 21.381 11.449 1.00 84.56 632 ILE A N 1
ATOM 4643 C CA . ILE A 1 632 ? -11.495 22.450 10.497 1.00 84.56 632 ILE A CA 1
ATOM 4644 C C . ILE A 1 632 ? -12.580 23.351 11.098 1.00 84.56 632 ILE A C 1
ATOM 4646 O O . ILE A 1 632 ? -12.382 24.564 11.175 1.00 84.56 632 ILE A O 1
ATOM 4650 N N . TYR A 1 633 ? -13.671 22.765 11.597 1.00 84.75 633 TYR A N 1
ATOM 4651 C CA . TYR A 1 633 ? -14.770 23.494 12.228 1.00 84.75 633 TYR A CA 1
ATOM 4652 C C . TYR A 1 633 ? -14.310 24.318 13.441 1.00 84.75 633 TYR A C 1
ATOM 4654 O O . TYR A 1 633 ? -14.669 25.489 13.581 1.00 84.75 633 TYR A O 1
ATOM 4662 N N . SER A 1 634 ? -13.469 23.737 14.303 1.00 81.38 634 SER A N 1
ATOM 4663 C CA . SER A 1 634 ? -12.899 24.415 15.473 1.00 81.38 634 SER A CA 1
ATOM 4664 C C . SER A 1 634 ? -12.136 25.684 15.080 1.00 81.38 634 SER A C 1
ATOM 4666 O O . SER A 1 634 ? -12.277 26.729 15.722 1.00 81.38 634 SER A O 1
ATOM 4668 N N . ILE A 1 635 ? -11.349 25.618 14.004 1.00 82.00 635 ILE A N 1
ATOM 4669 C CA . ILE A 1 635 ? -10.547 26.748 13.523 1.00 82.00 635 ILE A CA 1
ATOM 4670 C C . ILE A 1 635 ? -11.419 27.776 12.801 1.00 82.00 635 ILE A C 1
ATOM 4672 O O . ILE A 1 635 ? -11.223 28.975 12.998 1.00 82.00 635 ILE A O 1
ATOM 4676 N N . GLU A 1 636 ? -12.395 27.344 12.001 1.00 84.50 636 GLU A N 1
ATOM 4677 C CA . GLU A 1 636 ? -13.376 28.237 11.368 1.00 84.50 636 GLU A CA 1
ATOM 4678 C C . GLU A 1 636 ? -14.137 29.051 12.419 1.00 84.50 636 GLU A C 1
ATOM 4680 O O . GLU A 1 636 ? -14.237 30.274 12.304 1.00 84.50 636 GLU A O 1
ATOM 4685 N N . ARG A 1 637 ? -14.574 28.404 13.505 1.00 83.31 637 ARG A N 1
ATOM 4686 C CA . ARG A 1 637 ? -15.224 29.075 14.633 1.00 83.31 637 ARG A CA 1
ATOM 4687 C C . ARG A 1 637 ? -14.292 30.056 15.342 1.00 83.31 637 ARG A C 1
ATOM 4689 O O . ARG A 1 637 ? -14.717 31.160 15.668 1.00 83.31 637 ARG A O 1
ATOM 4696 N N . SER A 1 638 ? -13.021 29.696 15.543 1.00 81.44 638 SER A N 1
ATOM 4697 C CA . SER A 1 638 ? -12.031 30.621 16.111 1.00 81.44 638 SER A CA 1
ATOM 4698 C C . SER A 1 638 ? -11.774 31.833 15.211 1.00 81.44 638 SER A C 1
ATOM 4700 O O . SER A 1 638 ? -11.485 32.906 15.734 1.00 81.44 638 SER A O 1
ATOM 4702 N N . LYS A 1 639 ? -11.863 31.678 13.884 1.00 81.44 639 LYS A N 1
ATOM 4703 C CA . LYS A 1 639 ? -11.711 32.773 12.912 1.00 81.44 639 LYS A CA 1
ATOM 4704 C C . LYS A 1 639 ? -12.946 33.667 12.820 1.00 81.44 639 LYS A C 1
ATOM 4706 O O . LYS A 1 639 ? -12.811 34.826 12.442 1.00 81.44 639 LYS A O 1
ATOM 4711 N N . ALA A 1 640 ? -14.127 33.147 13.153 1.00 82.81 640 ALA A N 1
ATOM 4712 C CA . ALA A 1 640 ? -15.368 33.916 13.147 1.00 82.81 640 ALA A CA 1
ATOM 4713 C C . ALA A 1 640 ? -15.359 35.052 14.190 1.00 82.81 640 ALA A C 1
ATOM 4715 O O . ALA A 1 640 ? -15.940 36.111 13.949 1.00 82.81 640 ALA A O 1
ATOM 4716 N N . ASP A 1 641 ? -14.649 34.879 15.311 1.00 85.56 641 ASP A N 1
ATOM 4717 C CA . ASP A 1 641 ? -14.372 35.962 16.259 1.00 85.56 641 ASP A CA 1
ATOM 4718 C C . ASP A 1 641 ? -13.146 36.773 15.809 1.00 85.56 641 ASP A C 1
ATOM 4720 O O . ASP A 1 641 ? -12.014 36.565 16.256 1.00 85.56 641 ASP A O 1
ATOM 4724 N N . SER A 1 642 ? -13.381 37.718 14.895 1.00 80.88 642 SER A N 1
ATOM 4725 C CA . SER A 1 642 ? -12.337 38.580 14.324 1.00 80.88 642 SER A CA 1
ATOM 4726 C C . SER A 1 642 ? -11.514 39.331 15.382 1.00 80.88 642 SER A C 1
ATOM 4728 O O . SER A 1 642 ? -10.331 39.590 15.159 1.00 80.88 642 SER A O 1
ATOM 4730 N N . ALA A 1 643 ? -12.110 39.684 16.528 1.00 80.69 643 ALA A N 1
ATOM 4731 C CA . ALA A 1 643 ? -11.430 40.427 17.587 1.00 80.69 643 ALA A CA 1
ATOM 4732 C C . ALA A 1 643 ? -10.493 39.515 18.394 1.00 80.69 643 ALA A C 1
ATOM 4734 O O . ALA A 1 643 ? -9.320 39.852 18.577 1.00 80.69 643 ALA A O 1
ATOM 4735 N N . ALA A 1 644 ? -10.970 38.335 18.809 1.00 78.12 644 ALA A N 1
ATOM 4736 C CA . ALA A 1 644 ? -10.148 37.345 19.505 1.00 78.12 644 ALA A CA 1
ATOM 4737 C C . ALA A 1 644 ? -9.058 36.750 18.597 1.00 78.12 644 ALA A C 1
ATOM 4739 O O . ALA A 1 644 ? -7.937 36.514 19.047 1.00 78.12 644 ALA A O 1
ATOM 4740 N N . TRP A 1 645 ? -9.347 36.558 17.305 1.00 79.81 645 TRP A N 1
ATOM 4741 C CA . TRP A 1 645 ? -8.362 36.109 16.321 1.00 79.81 645 TRP A CA 1
ATOM 4742 C C . TRP A 1 645 ? -7.269 37.156 16.089 1.00 79.81 645 TRP A C 1
ATOM 4744 O O . TRP A 1 645 ? -6.093 36.812 16.016 1.00 79.81 645 TRP A O 1
ATOM 4754 N N . ALA A 1 646 ? -7.617 38.444 15.999 1.00 80.62 646 ALA A N 1
ATOM 4755 C CA . ALA A 1 646 ? -6.636 39.516 15.825 1.00 80.62 646 ALA A CA 1
ATOM 4756 C C . ALA A 1 646 ? -5.734 39.724 17.053 1.00 80.62 646 ALA A C 1
ATOM 4758 O O . ALA A 1 646 ? -4.592 40.151 16.888 1.00 80.62 646 ALA A O 1
ATOM 4759 N N . ALA A 1 647 ? -6.230 39.404 18.252 1.00 82.00 647 ALA A N 1
ATOM 4760 C CA . ALA A 1 647 ? -5.492 39.513 19.508 1.00 82.00 647 ALA A CA 1
ATOM 4761 C C . ALA A 1 647 ? -4.423 38.417 19.708 1.00 82.00 647 ALA A C 1
ATOM 4763 O O . ALA A 1 647 ? -3.544 38.578 20.555 1.00 82.00 647 ALA A O 1
ATOM 4764 N N . GLN A 1 648 ? -4.472 37.319 18.945 1.00 81.00 648 GLN A N 1
ATOM 4765 C CA . GLN A 1 648 ? -3.482 36.239 19.028 1.00 81.00 648 GLN A CA 1
ATOM 4766 C C . GLN A 1 648 ? -2.124 36.652 18.418 1.00 81.00 648 GLN A C 1
ATOM 4768 O O . GLN A 1 648 ? -2.092 37.373 17.412 1.00 81.00 648 GLN A O 1
ATOM 4773 N N . PRO A 1 649 ? -0.987 36.165 18.958 1.00 85.25 649 PRO A N 1
ATOM 4774 C CA . PRO A 1 649 ? 0.337 36.388 18.379 1.00 85.25 649 PRO A CA 1
ATOM 4775 C C . PRO A 1 649 ? 0.418 35.965 16.906 1.00 85.25 649 PRO A C 1
ATOM 4777 O O . PRO A 1 649 ? -0.139 34.945 16.498 1.00 85.25 649 PRO A O 1
ATOM 4780 N N . ALA A 1 650 ? 1.161 36.722 16.091 1.00 76.69 650 ALA A N 1
ATOM 4781 C CA . ALA A 1 650 ? 1.260 36.472 14.649 1.00 76.69 650 ALA A CA 1
ATOM 4782 C C . ALA A 1 650 ? 1.776 35.060 14.309 1.00 76.69 650 ALA A C 1
ATOM 4784 O O . ALA A 1 650 ? 1.285 34.443 13.366 1.00 76.69 650 ALA A O 1
ATOM 4785 N N . GLU A 1 651 ? 2.716 34.541 15.099 1.00 70.56 651 GLU A N 1
ATOM 4786 C CA . GLU A 1 651 ? 3.266 33.194 14.930 1.00 70.56 651 GLU A CA 1
ATOM 4787 C C . GLU A 1 651 ? 2.222 32.100 15.206 1.00 70.56 651 GLU A C 1
ATOM 4789 O O . GLU A 1 651 ? 2.129 31.127 14.461 1.00 70.56 651 GLU A O 1
ATOM 4794 N N . GLU A 1 652 ? 1.379 32.281 16.225 1.00 73.88 652 GLU A N 1
ATOM 4795 C CA . GLU A 1 652 ? 0.314 31.334 16.570 1.00 73.88 652 GLU A CA 1
ATOM 4796 C C . GLU A 1 652 ? -0.773 31.293 15.487 1.00 73.88 652 GLU A C 1
ATOM 4798 O O . GLU A 1 652 ? -1.213 30.214 15.080 1.00 73.88 652 GLU A O 1
ATOM 4803 N N . ARG A 1 653 ? -1.147 32.460 14.944 1.00 79.31 653 ARG A N 1
ATOM 4804 C CA . ARG A 1 653 ? -2.087 32.546 13.814 1.00 79.31 653 ARG A CA 1
ATOM 4805 C C . ARG A 1 653 ? -1.543 31.844 12.575 1.00 79.31 653 ARG A C 1
ATOM 4807 O O . ARG A 1 653 ? -2.277 31.088 11.944 1.00 79.31 653 ARG A O 1
ATOM 4814 N N . GLN A 1 654 ? -0.261 32.044 12.259 1.00 74.62 654 GLN A N 1
ATOM 4815 C CA . GLN A 1 654 ? 0.391 31.383 11.129 1.00 74.62 654 GLN A CA 1
ATOM 4816 C C . GLN A 1 654 ? 0.389 29.856 11.299 1.00 74.62 654 GLN A C 1
ATOM 4818 O O . GLN A 1 654 ? -0.019 29.141 10.386 1.00 74.62 654 GLN A O 1
ATOM 4823 N N . ARG A 1 655 ? 0.745 29.349 12.489 1.00 71.06 655 ARG A N 1
ATOM 4824 C CA . ARG A 1 655 ? 0.698 27.908 12.799 1.00 71.06 655 ARG A CA 1
ATOM 4825 C C . ARG A 1 655 ? -0.711 27.329 12.638 1.00 71.06 655 ARG A C 1
ATOM 4827 O O . ARG A 1 655 ? -0.873 26.292 11.995 1.00 71.06 655 ARG A O 1
ATOM 4834 N N . LYS A 1 656 ? -1.738 28.008 13.168 1.00 76.81 656 LYS A N 1
ATOM 4835 C CA . LYS A 1 656 ? -3.147 27.596 13.018 1.00 76.81 656 LYS A CA 1
ATOM 4836 C C . LYS A 1 656 ? -3.602 27.615 11.556 1.00 76.81 656 LYS A C 1
ATOM 4838 O O . LYS A 1 656 ? -4.335 26.722 11.139 1.00 76.81 656 LYS A O 1
ATOM 4843 N N . GLU A 1 657 ? -3.168 28.588 10.754 1.00 79.44 657 GLU A N 1
ATOM 4844 C CA . GLU A 1 657 ? -3.473 28.630 9.318 1.00 79.44 657 GLU A CA 1
ATOM 4845 C C . GLU A 1 657 ? -2.802 27.510 8.520 1.00 79.44 657 GLU A C 1
ATOM 4847 O O . GLU A 1 657 ? -3.438 26.921 7.641 1.00 79.44 657 GLU A O 1
ATOM 4852 N N . ASP A 1 658 ? -1.545 27.194 8.818 1.00 70.88 658 ASP A N 1
ATOM 4853 C CA . ASP A 1 658 ? -0.826 26.115 8.145 1.00 70.88 658 ASP A CA 1
ATOM 4854 C C . ASP A 1 658 ? -1.416 24.745 8.503 1.00 70.88 658 ASP A C 1
ATOM 4856 O O . ASP A 1 658 ? -1.640 23.921 7.607 1.00 70.88 658 ASP A O 1
ATOM 4860 N N . PHE A 1 659 ? -1.769 24.537 9.777 1.00 73.56 659 PHE A N 1
ATOM 4861 C CA . PHE A 1 659 ? -2.496 23.351 10.231 1.00 73.56 659 PHE A CA 1
ATOM 4862 C C . PHE A 1 659 ? -3.868 23.242 9.559 1.00 73.56 659 PHE A C 1
ATOM 4864 O O . PHE A 1 659 ? -4.168 22.209 8.963 1.00 73.56 659 PHE A O 1
ATOM 4871 N N . TYR A 1 660 ? -4.655 24.324 9.541 1.00 79.31 660 TYR A N 1
ATOM 4872 C CA . TYR A 1 660 ? -5.946 24.388 8.851 1.00 79.31 660 TYR A CA 1
ATOM 4873 C C . TYR A 1 660 ? -5.836 23.961 7.383 1.00 79.31 660 TYR A C 1
ATOM 4875 O O . TYR A 1 660 ? -6.546 23.063 6.935 1.00 79.31 660 TYR A O 1
ATOM 4883 N N . ARG A 1 661 ? -4.881 24.528 6.635 1.00 77.00 661 ARG A N 1
ATOM 4884 C CA . ARG A 1 661 ? -4.636 24.141 5.235 1.00 77.00 661 ARG A CA 1
ATOM 4885 C C . ARG A 1 661 ? -4.196 22.681 5.105 1.00 77.00 661 ARG A C 1
ATOM 4887 O O . ARG A 1 661 ? -4.517 22.040 4.105 1.00 77.00 661 ARG A O 1
ATOM 4894 N N . GLY A 1 662 ? -3.440 22.162 6.073 1.00 71.19 662 GLY A N 1
ATOM 4895 C CA . GLY A 1 662 ? -3.078 20.748 6.161 1.00 71.19 662 GLY A CA 1
ATOM 4896 C C . GLY A 1 662 ? -4.303 19.846 6.299 1.00 71.19 662 GLY A C 1
ATOM 4897 O O . GLY A 1 662 ? -4.469 18.920 5.504 1.00 71.19 662 GLY A O 1
ATOM 4898 N N . GLN A 1 663 ? -5.195 20.171 7.237 1.00 79.88 663 GLN A N 1
ATOM 4899 C CA . GLN A 1 663 ? -6.433 19.432 7.476 1.00 79.88 663 GLN A CA 1
ATOM 4900 C C . GLN A 1 663 ? -7.369 19.472 6.268 1.00 79.88 663 GLN A C 1
ATOM 4902 O O . GLN A 1 663 ? -7.831 18.423 5.825 1.00 79.88 663 GLN A O 1
ATOM 4907 N N . GLN A 1 664 ? -7.560 20.645 5.654 1.00 80.94 664 GLN A N 1
ATOM 4908 C CA . GLN A 1 664 ? -8.396 20.793 4.458 1.00 80.94 664 GLN A CA 1
ATOM 4909 C C . GLN A 1 664 ? -7.926 19.916 3.287 1.00 80.94 664 GLN A C 1
ATOM 4911 O O . GLN A 1 664 ? -8.749 19.348 2.568 1.00 80.94 664 GLN A O 1
ATOM 4916 N N . ARG A 1 665 ? -6.606 19.785 3.085 1.00 71.94 665 ARG A N 1
ATOM 4917 C CA . ARG A 1 665 ? -6.048 18.915 2.035 1.00 71.94 665 ARG A CA 1
ATOM 4918 C C . ARG A 1 665 ? -6.288 17.434 2.328 1.00 71.94 665 ARG A C 1
ATOM 4920 O O . ARG A 1 665 ? -6.569 16.678 1.402 1.00 71.94 665 ARG A O 1
ATOM 4927 N N . ALA A 1 666 ? -6.156 17.030 3.589 1.00 73.00 666 ALA A N 1
ATOM 4928 C CA . ALA A 1 666 ? -6.238 15.634 4.000 1.00 73.00 666 ALA A CA 1
ATOM 4929 C C . ALA A 1 666 ? -7.685 15.127 4.108 1.00 73.00 666 ALA A C 1
ATOM 4931 O O . ALA A 1 666 ? -7.989 14.061 3.574 1.00 73.00 666 ALA A O 1
ATOM 4932 N N . ALA A 1 667 ? -8.580 15.893 4.745 1.00 81.06 667 ALA A N 1
ATOM 4933 C CA . ALA A 1 667 ? -9.951 15.481 5.068 1.00 81.06 667 ALA A CA 1
ATOM 4934 C C . ALA A 1 667 ? -10.709 14.948 3.844 1.00 81.06 667 ALA A C 1
ATOM 4936 O O . ALA A 1 667 ? -11.285 13.861 3.885 1.00 81.06 667 ALA A O 1
ATOM 4937 N N . GLY A 1 668 ? -10.613 15.659 2.714 1.00 76.69 668 GLY A N 1
ATOM 4938 C CA . GLY A 1 668 ? -11.271 15.233 1.482 1.00 76.69 668 GLY A CA 1
ATOM 4939 C C . GLY A 1 668 ? -10.729 13.928 0.897 1.00 76.69 668 GLY A C 1
ATOM 4940 O O . GLY A 1 668 ? -11.482 13.166 0.297 1.00 76.69 668 GLY A O 1
ATOM 4941 N N . GLY A 1 669 ? -9.433 13.648 1.060 1.00 76.06 669 GLY A N 1
ATOM 4942 C CA . GLY A 1 669 ? -8.839 12.378 0.637 1.00 76.06 669 GLY A CA 1
ATOM 4943 C C . GLY A 1 669 ? -9.396 11.204 1.440 1.00 76.06 669 GLY A C 1
ATOM 4944 O O . GLY A 1 669 ? -9.891 10.244 0.854 1.00 76.06 669 GLY A O 1
ATOM 4945 N N . PHE A 1 670 ? -9.387 11.330 2.769 1.00 81.75 670 PHE A N 1
ATOM 4946 C CA . PHE A 1 670 ? -9.862 10.300 3.694 1.00 81.75 670 PHE A CA 1
ATOM 4947 C C . PHE A 1 670 ? -11.333 9.940 3.468 1.00 81.75 670 PHE A C 1
ATOM 4949 O O . PHE A 1 670 ? -11.649 8.772 3.250 1.00 81.75 670 PHE A O 1
ATOM 4956 N N . LEU A 1 671 ? -12.229 10.931 3.432 1.00 83.06 671 LEU A N 1
ATOM 4957 C CA . LEU A 1 671 ? -13.666 10.676 3.283 1.00 83.06 671 LEU A CA 1
ATOM 4958 C C . LEU A 1 671 ? -14.014 10.055 1.927 1.00 83.06 671 LEU A C 1
ATOM 4960 O O . LEU A 1 671 ? -14.771 9.084 1.874 1.00 83.06 671 LEU A O 1
ATOM 4964 N N . ARG A 1 672 ? -13.407 10.537 0.832 1.00 80.81 672 ARG A N 1
ATOM 4965 C CA . ARG A 1 672 ? -13.612 9.947 -0.501 1.00 80.81 672 ARG A CA 1
ATOM 4966 C C . ARG A 1 672 ? -13.107 8.507 -0.579 1.00 80.81 672 ARG A C 1
ATOM 4968 O O . ARG A 1 672 ? -13.783 7.664 -1.165 1.00 80.81 672 ARG A O 1
ATOM 4975 N N . MET A 1 673 ? -11.952 8.208 0.020 1.00 80.12 673 MET A N 1
ATOM 4976 C CA . MET A 1 673 ? -11.428 6.839 0.062 1.00 80.12 673 MET A CA 1
ATOM 4977 C C . MET A 1 673 ? -12.294 5.922 0.933 1.00 80.12 673 MET A C 1
ATOM 4979 O O . MET A 1 673 ? -12.619 4.815 0.509 1.00 80.12 673 MET A O 1
ATOM 4983 N N . GLY A 1 674 ? -12.736 6.389 2.105 1.00 84.00 674 GLY A N 1
ATOM 4984 C CA . GLY A 1 674 ? -13.665 5.651 2.964 1.00 84.00 674 GLY A CA 1
ATOM 4985 C C . GLY A 1 674 ? -14.973 5.320 2.246 1.00 84.00 674 GLY A C 1
ATOM 4986 O O . GLY A 1 674 ? -15.403 4.167 2.243 1.00 84.00 674 GLY A O 1
ATOM 4987 N N . ALA A 1 675 ? -15.565 6.304 1.561 1.00 84.62 675 ALA A N 1
ATOM 4988 C CA . ALA A 1 675 ? -16.795 6.121 0.796 1.00 84.62 675 ALA A CA 1
ATOM 4989 C C . ALA A 1 675 ? -16.609 5.141 -0.376 1.00 84.62 675 ALA A C 1
ATOM 4991 O O . ALA A 1 675 ? -17.478 4.303 -0.627 1.00 84.62 675 ALA A O 1
ATOM 4992 N N . SER A 1 676 ? -15.467 5.212 -1.069 1.00 84.12 676 SER A N 1
ATOM 4993 C CA . SER A 1 676 ? -15.108 4.279 -2.145 1.00 84.12 676 SER A CA 1
ATOM 4994 C C . SER A 1 676 ? -15.006 2.839 -1.634 1.00 84.12 676 SER A C 1
ATOM 4996 O O . SER A 1 676 ? -15.620 1.938 -2.201 1.00 84.12 676 SER A O 1
ATOM 4998 N N . ASN A 1 677 ? -14.308 2.622 -0.518 1.00 87.12 677 ASN A N 1
ATOM 4999 C CA . ASN A 1 677 ? -14.139 1.291 0.068 1.00 87.12 677 ASN A CA 1
ATOM 5000 C C . ASN A 1 677 ? -15.457 0.726 0.617 1.00 87.12 677 ASN A C 1
ATOM 5002 O O . ASN A 1 677 ? -15.730 -0.465 0.474 1.00 87.12 677 ASN A O 1
ATOM 5006 N N . LEU A 1 678 ? -16.317 1.571 1.193 1.00 90.75 678 LEU A N 1
ATOM 5007 C CA . LEU A 1 678 ? -17.656 1.159 1.612 1.00 90.75 678 LEU A CA 1
ATOM 5008 C C . LEU A 1 678 ? -18.512 0.738 0.408 1.00 90.75 678 LEU A C 1
ATOM 5010 O O . LEU A 1 678 ? -19.165 -0.304 0.444 1.00 90.75 678 LEU A O 1
ATOM 5014 N N . ARG A 1 679 ? -18.469 1.503 -0.689 1.00 89.75 679 ARG A N 1
ATOM 5015 C CA . ARG A 1 679 ? -19.146 1.143 -1.945 1.00 89.75 679 ARG A CA 1
ATOM 5016 C C . ARG A 1 679 ? -18.632 -0.178 -2.513 1.00 89.75 679 ARG A C 1
ATOM 5018 O O . ARG A 1 679 ? -19.419 -0.971 -3.032 1.00 89.75 679 ARG A O 1
ATOM 5025 N N . TRP A 1 680 ? -17.336 -0.439 -2.382 1.00 90.31 680 TRP A N 1
ATOM 5026 C CA . TRP A 1 680 ? -16.751 -1.712 -2.775 1.00 90.31 680 TRP A CA 1
ATOM 5027 C C . TRP A 1 680 ? -17.276 -2.883 -1.929 1.00 90.31 680 TRP A C 1
ATOM 5029 O O . TRP A 1 680 ? -17.703 -3.890 -2.489 1.00 90.31 680 TRP A O 1
ATOM 5039 N N . LEU A 1 681 ? -17.381 -2.733 -0.602 1.00 92.69 681 LEU A N 1
ATOM 5040 C CA . LEU A 1 681 ? -18.008 -3.746 0.264 1.00 92.69 681 LEU A CA 1
ATOM 5041 C C . LEU A 1 681 ? -19.468 -4.027 -0.119 1.00 92.69 681 LEU A C 1
ATOM 5043 O O . LEU A 1 681 ? -19.878 -5.188 -0.161 1.00 92.69 681 LEU A O 1
ATOM 5047 N N . ILE A 1 682 ? -20.242 -2.987 -0.442 1.00 93.25 682 ILE A N 1
ATOM 5048 C CA . ILE A 1 682 ? -21.626 -3.118 -0.934 1.00 93.25 682 ILE A CA 1
ATOM 5049 C C . ILE A 1 682 ? -21.662 -3.900 -2.254 1.00 93.25 682 ILE A C 1
ATOM 5051 O O . ILE A 1 682 ? -22.533 -4.742 -2.462 1.00 93.25 682 ILE A O 1
ATOM 5055 N N . THR A 1 683 ? -20.701 -3.648 -3.144 1.00 91.19 683 THR A N 1
ATOM 5056 C CA . THR A 1 683 ? -20.592 -4.334 -4.441 1.00 91.19 683 THR A CA 1
ATOM 5057 C C . THR A 1 683 ? -20.250 -5.813 -4.258 1.00 91.19 683 THR A C 1
ATOM 5059 O O . THR A 1 683 ? -20.893 -6.674 -4.856 1.00 91.19 683 THR A O 1
ATOM 5062 N N . LEU A 1 684 ? -19.297 -6.128 -3.376 1.00 91.69 684 LEU A N 1
ATOM 5063 C CA . LEU A 1 684 ? -18.921 -7.503 -3.041 1.00 91.69 684 LEU A CA 1
ATOM 5064 C C . LEU A 1 684 ? -20.080 -8.283 -2.410 1.00 91.69 684 LEU A C 1
ATOM 5066 O O . LEU A 1 684 ? -20.376 -9.404 -2.817 1.00 91.69 684 LEU A O 1
ATOM 5070 N N . THR A 1 685 ? -20.749 -7.691 -1.421 1.00 93.38 685 THR A N 1
ATOM 5071 C CA . THR A 1 685 ? -21.824 -8.346 -0.653 1.00 93.38 685 THR A CA 1
ATOM 5072 C C . THR A 1 685 ? -23.172 -8.370 -1.376 1.00 93.38 685 THR A C 1
ATOM 5074 O O . THR A 1 685 ? -24.096 -9.052 -0.927 1.00 93.38 685 THR A O 1
ATOM 5077 N N . ALA A 1 686 ? -23.288 -7.705 -2.529 1.00 92.38 686 ALA A N 1
ATOM 5078 C CA . ALA A 1 686 ? -24.440 -7.851 -3.411 1.00 92.38 686 ALA A CA 1
ATOM 5079 C C . ALA A 1 686 ? -24.564 -9.276 -3.983 1.00 92.38 686 ALA A C 1
ATOM 5081 O O . ALA A 1 686 ? -25.682 -9.719 -4.257 1.00 92.38 686 ALA A O 1
ATOM 5082 N N . ASP A 1 687 ? -23.451 -10.007 -4.143 1.00 91.38 687 ASP A N 1
ATOM 5083 C CA . ASP A 1 687 ? -23.472 -11.425 -4.506 1.00 91.38 687 ASP A CA 1
ATOM 5084 C C . ASP A 1 687 ? -23.683 -12.295 -3.252 1.00 91.38 687 ASP A C 1
ATOM 5086 O O . ASP A 1 687 ? -22.825 -12.296 -2.363 1.00 91.38 687 ASP A O 1
ATOM 5090 N N . PRO A 1 688 ? -24.776 -13.080 -3.158 1.00 90.19 688 PRO A N 1
ATOM 5091 C CA . PRO A 1 688 ? -25.048 -13.915 -1.986 1.00 90.19 688 PRO A CA 1
ATOM 5092 C C . PRO A 1 688 ? -23.929 -14.915 -1.664 1.00 90.19 688 PRO A C 1
ATOM 5094 O O . PRO A 1 688 ? -23.703 -15.235 -0.497 1.00 90.19 688 PRO A O 1
ATOM 5097 N N . SER A 1 689 ? -23.208 -15.383 -2.686 1.00 89.75 689 SER A N 1
ATOM 5098 C CA . SER A 1 689 ? -22.119 -16.352 -2.535 1.00 89.75 689 SER A CA 1
ATOM 5099 C C . SER A 1 689 ? -20.939 -15.728 -1.793 1.00 89.75 689 SER A C 1
ATOM 5101 O O . SER A 1 689 ? -20.364 -16.356 -0.909 1.00 89.75 689 SER A O 1
ATOM 5103 N N . ILE A 1 690 ? -20.623 -14.465 -2.095 1.00 91.62 690 ILE A N 1
ATOM 5104 C CA . ILE A 1 690 ? -19.575 -13.700 -1.409 1.00 91.62 690 ILE A CA 1
ATOM 5105 C C . ILE A 1 690 ? -20.072 -13.221 -0.041 1.00 91.62 690 ILE A C 1
ATOM 5107 O O . ILE A 1 690 ? -19.342 -13.312 0.943 1.00 91.62 690 ILE A O 1
ATOM 5111 N N . ALA A 1 691 ? -21.328 -12.770 0.052 1.00 91.88 691 ALA A N 1
ATOM 5112 C CA . ALA A 1 691 ? -21.935 -12.326 1.307 1.00 91.88 691 ALA A CA 1
ATOM 5113 C C . ALA A 1 691 ? -21.881 -13.403 2.403 1.00 91.88 691 ALA A C 1
ATOM 5115 O O . ALA A 1 691 ? -21.730 -13.071 3.578 1.00 91.88 691 ALA A O 1
ATOM 5116 N N . SER A 1 692 ? -21.945 -14.685 2.023 1.00 90.50 692 SER A N 1
ATOM 5117 C CA . SER A 1 692 ? -21.814 -15.808 2.956 1.00 90.50 692 SER A CA 1
ATOM 5118 C C . SER A 1 692 ? -20.524 -15.748 3.789 1.00 90.50 692 SER A C 1
ATOM 5120 O O . SER A 1 692 ? -20.575 -16.012 4.988 1.00 90.50 692 SER A O 1
ATOM 5122 N N . ALA A 1 693 ? -19.405 -15.280 3.220 1.00 90.81 693 ALA A N 1
ATOM 5123 C CA . ALA A 1 693 ? -18.131 -15.124 3.926 1.00 90.81 693 ALA A CA 1
ATOM 5124 C C . ALA A 1 693 ? -18.220 -14.158 5.122 1.00 90.81 693 ALA A C 1
ATOM 5126 O O . ALA A 1 693 ? -17.586 -14.376 6.153 1.00 90.81 693 ALA A O 1
ATOM 5127 N N . PHE A 1 694 ? -19.061 -13.124 5.024 1.00 92.88 694 PHE A N 1
ATOM 5128 C CA . PHE A 1 694 ? -19.279 -12.130 6.082 1.00 92.88 694 PHE A CA 1
ATOM 5129 C C . PHE A 1 694 ? -20.143 -12.660 7.240 1.00 92.88 694 PHE A C 1
ATOM 5131 O O . PHE A 1 694 ? -20.382 -11.951 8.215 1.00 92.88 694 PHE A O 1
ATOM 5138 N N . LEU A 1 695 ? -20.611 -13.911 7.164 1.00 91.31 695 LEU A N 1
ATOM 5139 C CA . LEU A 1 695 ? -21.390 -14.572 8.217 1.00 91.31 695 LEU A CA 1
ATOM 5140 C C . LEU A 1 695 ? -20.526 -15.419 9.165 1.00 91.31 695 LEU A C 1
ATOM 5142 O O . LEU A 1 695 ? -21.042 -15.948 10.156 1.00 91.31 695 LEU A O 1
ATOM 5146 N N . HIS A 1 696 ? -19.228 -15.542 8.882 1.00 88.38 696 HIS A N 1
ATOM 5147 C CA . HIS A 1 696 ? -18.261 -16.300 9.673 1.00 88.38 696 HIS A CA 1
ATOM 5148 C C . HIS A 1 696 ? -17.310 -15.361 10.433 1.00 88.38 696 HIS A C 1
ATOM 5150 O O . HIS A 1 696 ? -17.088 -14.217 10.034 1.00 88.38 696 HIS A O 1
ATOM 5156 N N . GLU A 1 697 ? -16.767 -15.825 11.562 1.00 82.44 697 GLU A N 1
ATOM 5157 C CA . GLU A 1 697 ? -15.736 -15.069 12.283 1.00 82.44 697 GLU A CA 1
ATOM 5158 C C . GLU A 1 697 ? -14.391 -15.135 11.545 1.00 82.44 697 GLU A C 1
ATOM 5160 O O . GLU A 1 697 ? -14.090 -16.170 10.947 1.00 82.44 697 GLU A O 1
ATOM 5165 N N . PRO A 1 698 ? -13.562 -14.073 11.599 1.00 81.25 698 PRO A N 1
ATOM 5166 C CA . PRO A 1 698 ? -13.756 -12.820 12.346 1.00 81.25 698 PRO A CA 1
ATOM 5167 C C . PRO A 1 698 ? -14.541 -11.730 11.586 1.00 81.25 698 PRO A C 1
ATOM 5169 O O . PRO A 1 698 ? -14.814 -10.664 12.138 1.00 81.25 698 PRO A O 1
ATOM 5172 N N . LEU A 1 699 ? -14.873 -11.948 10.307 1.00 89.06 699 LEU A N 1
ATOM 5173 C CA . LEU A 1 699 ? -15.498 -10.925 9.456 1.00 89.06 699 LEU A CA 1
ATOM 5174 C C . LEU A 1 699 ? -16.861 -10.466 9.967 1.00 89.06 699 LEU A C 1
ATOM 5176 O O . LEU A 1 699 ? -17.165 -9.274 9.904 1.00 89.06 699 LEU A O 1
ATOM 5180 N N . ARG A 1 700 ? -17.670 -11.396 10.479 1.00 92.31 700 ARG A N 1
ATOM 5181 C CA . ARG A 1 700 ? -19.011 -11.109 10.992 1.00 92.31 700 ARG A CA 1
ATOM 5182 C C . ARG A 1 700 ? -18.982 -10.060 12.100 1.00 92.31 700 ARG A C 1
ATOM 5184 O O . ARG A 1 700 ? -19.658 -9.042 11.968 1.00 92.31 700 ARG A O 1
ATOM 5191 N N . GLY A 1 701 ? -18.191 -10.283 13.153 1.00 87.06 701 GLY A N 1
ATOM 5192 C CA . GLY A 1 701 ? -18.072 -9.334 14.262 1.00 87.06 701 GLY A CA 1
ATOM 5193 C C . GLY A 1 701 ? -17.474 -7.994 13.826 1.00 87.06 701 GLY A C 1
ATOM 5194 O O . GLY A 1 701 ? -17.990 -6.937 14.178 1.00 87.06 701 GLY A O 1
ATOM 5195 N N . LYS A 1 702 ? -16.431 -8.010 12.984 1.00 88.75 702 LYS A N 1
ATOM 5196 C CA . LYS A 1 702 ? -15.812 -6.772 12.473 1.00 88.75 702 LYS A CA 1
ATOM 5197 C C . LYS A 1 702 ? -16.772 -5.927 11.637 1.00 88.75 702 LYS A C 1
ATOM 5199 O O . LYS A 1 702 ? -16.778 -4.707 11.754 1.00 88.75 702 LYS A O 1
ATOM 5204 N N . THR A 1 703 ? -17.584 -6.568 10.801 1.00 92.50 703 THR A N 1
ATOM 5205 C CA . THR A 1 703 ? -18.532 -5.864 9.927 1.00 92.50 703 THR A CA 1
ATOM 5206 C C . THR A 1 703 ? -19.727 -5.338 10.718 1.00 92.50 703 THR A C 1
ATOM 5208 O O . THR A 1 703 ? -20.173 -4.223 10.466 1.00 92.50 703 THR A O 1
ATOM 5211 N N . ALA A 1 704 ? -20.212 -6.092 11.711 1.00 92.38 704 ALA A N 1
ATOM 5212 C CA . ALA A 1 704 ? -21.232 -5.614 12.643 1.00 92.38 704 ALA A CA 1
ATOM 5213 C C . ALA A 1 704 ? -20.760 -4.354 13.388 1.00 92.38 704 ALA A C 1
ATOM 5215 O O . ALA A 1 704 ? -21.459 -3.341 13.378 1.00 92.38 704 ALA A O 1
ATOM 5216 N N . PHE A 1 705 ? -19.541 -4.389 13.934 1.00 89.44 705 PHE A N 1
ATOM 5217 C CA . PHE A 1 705 ? -18.903 -3.231 14.556 1.00 89.44 705 PHE A CA 1
ATOM 5218 C C . PHE A 1 705 ? -18.775 -2.043 13.598 1.00 89.44 705 PHE A C 1
ATOM 5220 O O . PHE A 1 705 ? -19.207 -0.948 13.940 1.00 89.44 705 PHE A O 1
ATOM 5227 N N . LEU A 1 706 ? -18.257 -2.259 12.379 1.00 91.25 706 LEU A N 1
ATOM 5228 C CA . LEU A 1 706 ? -18.142 -1.208 11.360 1.00 91.25 706 LEU A CA 1
ATOM 5229 C C . LEU A 1 706 ? -19.474 -0.481 11.149 1.00 91.25 706 LEU A C 1
ATOM 5231 O O . LEU A 1 706 ? -19.503 0.748 11.136 1.00 91.25 706 LEU A O 1
ATOM 5235 N N . LEU A 1 707 ? -20.573 -1.224 10.995 1.00 93.69 707 LEU A N 1
ATOM 5236 C CA . LEU A 1 707 ? -21.891 -0.640 10.753 1.00 93.69 707 LEU A CA 1
ATOM 5237 C C . LEU A 1 707 ? -22.402 0.155 11.956 1.00 93.69 707 LEU A C 1
ATOM 5239 O O . LEU A 1 707 ? -22.826 1.296 11.782 1.00 93.69 707 LEU A O 1
ATOM 5243 N N . VAL A 1 708 ? -22.347 -0.423 13.161 1.00 91.56 708 VAL A N 1
ATOM 5244 C CA . VAL A 1 708 ? -22.820 0.241 14.388 1.00 91.56 708 VAL A CA 1
ATOM 5245 C C . VAL A 1 708 ? -22.004 1.500 14.655 1.00 91.56 708 VAL A C 1
ATOM 5247 O O . VAL A 1 708 ? -22.572 2.585 14.750 1.00 91.56 708 VAL A O 1
ATOM 5250 N N . SER A 1 709 ? -20.677 1.389 14.670 1.00 87.50 709 SER A N 1
ATOM 5251 C CA . SER A 1 709 ? -19.796 2.526 14.924 1.00 87.50 709 SER A CA 1
ATOM 5252 C C . SER A 1 709 ? -19.895 3.600 13.843 1.00 87.50 709 SER A C 1
ATOM 5254 O O . SER A 1 709 ? -19.814 4.781 14.159 1.00 87.50 709 SER A O 1
ATOM 5256 N N . SER A 1 710 ? -20.111 3.238 12.573 1.00 89.75 710 SER A N 1
ATOM 5257 C CA . SER A 1 710 ? -20.330 4.239 11.517 1.00 89.75 710 SER A CA 1
ATOM 5258 C C . SER A 1 710 ? -21.643 4.996 11.709 1.00 89.75 710 SER A C 1
ATOM 5260 O O . SER A 1 710 ? -21.674 6.210 11.520 1.00 89.75 710 SER A O 1
ATOM 5262 N N . LEU A 1 711 ? -22.725 4.314 12.103 1.00 91.44 711 LEU A N 1
ATOM 5263 C CA . LEU A 1 711 ? -23.997 4.976 12.407 1.00 91.44 711 LEU A CA 1
ATOM 5264 C C . LEU A 1 711 ? -23.877 5.882 13.634 1.00 91.44 711 LEU A C 1
ATOM 5266 O O . LEU A 1 711 ? -24.387 6.998 13.602 1.00 91.44 711 LEU A O 1
ATOM 5270 N N . GLU A 1 712 ? -23.166 5.455 14.677 1.00 87.25 712 GLU A N 1
ATOM 5271 C CA . GLU A 1 712 ? -22.861 6.312 15.827 1.00 87.25 712 GLU A CA 1
ATOM 5272 C C . GLU A 1 712 ? -22.052 7.545 15.431 1.00 87.25 712 GLU A C 1
ATOM 5274 O O . GLU A 1 712 ? -22.399 8.659 15.815 1.00 87.25 712 GLU A O 1
ATOM 5279 N N . LEU A 1 713 ? -21.001 7.371 14.628 1.00 84.81 713 LEU A N 1
ATOM 5280 C CA . LEU A 1 713 ? -20.164 8.479 14.177 1.00 84.81 713 LEU A CA 1
ATOM 5281 C C . LEU A 1 713 ? -20.956 9.492 13.342 1.00 84.81 713 LEU A C 1
ATOM 5283 O O . LEU A 1 713 ? -20.778 10.691 13.531 1.00 84.81 713 LEU A O 1
ATOM 5287 N N . LEU A 1 714 ? -21.833 9.029 12.445 1.00 88.00 714 LEU A N 1
ATOM 5288 C CA . LEU A 1 714 ? -22.562 9.885 11.500 1.00 88.00 714 LEU A CA 1
ATOM 5289 C C . LEU A 1 714 ? -23.859 10.480 12.075 1.00 88.00 714 LEU A C 1
ATOM 5291 O O . LEU A 1 714 ? -24.215 11.608 11.745 1.00 88.00 714 LEU A O 1
ATOM 5295 N N . LEU A 1 715 ? -24.582 9.742 12.924 1.00 88.25 715 LEU A N 1
ATOM 5296 C CA . LEU A 1 715 ? -25.889 10.144 13.477 1.00 88.25 715 LEU A CA 1
ATOM 5297 C C . LEU A 1 715 ? -25.834 10.516 14.969 1.00 88.25 715 LEU A C 1
ATOM 5299 O O . LEU A 1 715 ? -26.835 10.957 15.555 1.00 88.25 715 LEU A O 1
ATOM 5303 N N . GLY A 1 716 ? -24.676 10.334 15.598 1.00 82.81 716 GLY A N 1
ATOM 5304 C CA . GLY A 1 716 ? -24.393 10.760 16.960 1.00 82.81 716 GLY A CA 1
ATOM 5305 C C . GLY A 1 716 ? -24.273 12.275 17.097 1.00 82.81 716 GLY A C 1
ATOM 5306 O O . GLY A 1 716 ? -24.291 13.044 16.131 1.00 82.81 716 GLY A O 1
ATOM 5307 N N . ASP A 1 717 ? -24.141 12.728 18.338 1.00 72.94 717 ASP A N 1
ATOM 5308 C CA . ASP A 1 717 ? -24.177 14.158 18.649 1.00 72.94 717 ASP A CA 1
ATOM 5309 C C . ASP A 1 717 ? -22.906 14.898 18.209 1.00 72.94 717 ASP A C 1
ATOM 5311 O O . ASP A 1 717 ? -22.948 16.108 17.981 1.00 72.94 717 ASP A O 1
ATOM 5315 N N . ALA A 1 718 ? -21.792 14.179 18.035 1.00 67.25 718 ALA A N 1
ATOM 5316 C CA . ALA A 1 718 ? -20.539 14.728 17.523 1.00 67.25 718 ALA A CA 1
ATOM 5317 C C . ALA A 1 718 ? -20.693 15.268 16.090 1.00 67.25 718 ALA A C 1
ATOM 5319 O O . ALA A 1 718 ? -20.335 16.414 15.825 1.00 67.25 718 ALA A O 1
ATOM 5320 N N . CYS A 1 719 ? -21.302 14.490 15.187 1.00 76.00 719 C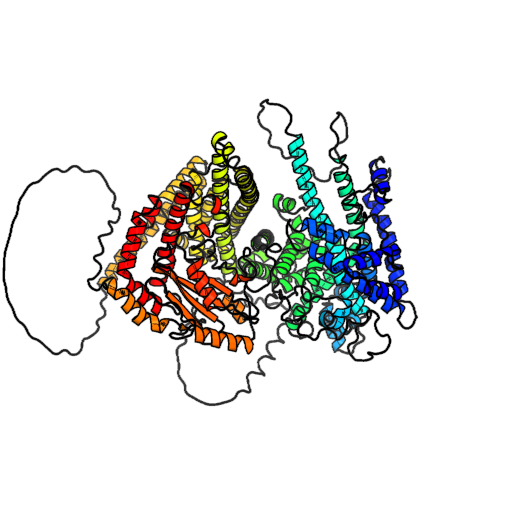YS A N 1
ATOM 5321 C CA . CYS A 1 719 ? -21.511 14.919 13.804 1.00 76.00 719 CYS A CA 1
ATOM 5322 C C . CYS A 1 719 ? -22.615 15.979 13.680 1.00 76.00 719 CYS A C 1
ATOM 5324 O O . CYS A 1 719 ? -22.503 16.878 12.854 1.00 76.00 719 CYS A O 1
ATOM 5326 N N . LYS A 1 720 ? -23.651 15.956 14.532 1.00 74.69 720 LYS A N 1
ATOM 5327 C CA . LYS A 1 720 ? -24.684 17.016 14.540 1.00 74.69 720 LYS A CA 1
ATOM 5328 C C . LYS A 1 720 ? -24.120 18.404 14.852 1.00 74.69 720 LYS A C 1
ATOM 5330 O O . LYS A 1 720 ? -24.644 19.405 14.370 1.00 74.69 720 LYS A O 1
ATOM 5335 N N . LYS A 1 721 ? -23.073 18.473 15.680 1.00 70.75 721 LYS A N 1
ATOM 5336 C CA . LYS A 1 721 ? -22.403 19.729 16.059 1.00 70.75 721 LYS A CA 1
ATOM 5337 C C . LYS A 1 721 ? -21.436 20.238 14.987 1.00 70.75 721 LYS A C 1
ATOM 5339 O O . LYS A 1 721 ? -20.945 21.359 15.108 1.00 70.75 721 LYS A O 1
ATOM 5344 N N . LEU A 1 722 ? -21.150 19.423 13.976 1.00 77.50 722 LEU A N 1
ATOM 5345 C CA . LEU A 1 722 ? -20.169 19.698 12.943 1.00 77.50 722 LEU A CA 1
ATOM 5346 C C . LEU A 1 722 ? -20.796 20.565 11.840 1.00 77.50 722 LEU A C 1
ATOM 5348 O O . LEU A 1 722 ? -21.543 20.073 11.000 1.00 77.50 722 LEU A O 1
ATOM 5352 N N . GLN A 1 723 ? -20.497 21.866 11.846 1.00 78.88 723 GLN A N 1
ATOM 5353 C CA . GLN A 1 723 ? -20.990 22.825 10.848 1.00 78.88 723 GLN A CA 1
ATOM 5354 C C . GLN A 1 723 ? -19.821 23.457 10.095 1.00 78.88 723 GLN A C 1
ATOM 5356 O O . GLN A 1 723 ? -19.490 24.623 10.291 1.00 78.88 723 GLN A O 1
ATOM 5361 N N . VAL A 1 724 ? -19.163 22.656 9.260 1.00 82.06 724 VAL A N 1
ATOM 5362 C CA . VAL A 1 724 ? -18.038 23.119 8.440 1.00 82.06 724 VAL A CA 1
ATOM 5363 C C . VAL A 1 724 ? -18.551 23.966 7.276 1.00 82.06 724 VAL A C 1
ATOM 5365 O O . VAL A 1 724 ? -19.557 23.625 6.650 1.00 82.06 724 VAL A O 1
ATOM 5368 N N . ALA A 1 725 ? -17.845 25.045 6.944 1.00 76.25 725 ALA A N 1
ATOM 5369 C CA . ALA A 1 725 ? -18.135 25.815 5.742 1.00 76.25 725 ALA A CA 1
ATOM 5370 C C . ALA A 1 725 ? -17.809 24.991 4.480 1.00 76.25 725 ALA A C 1
ATOM 5372 O O . ALA A 1 725 ? -16.675 24.545 4.299 1.00 76.25 725 ALA A O 1
ATOM 5373 N N . ARG A 1 726 ? -18.783 24.846 3.571 1.00 80.00 726 ARG A N 1
ATOM 5374 C CA . ARG A 1 726 ? -18.649 24.108 2.295 1.00 80.00 726 ARG A CA 1
ATOM 5375 C C . ARG A 1 726 ? -18.256 22.627 2.474 1.00 80.00 726 ARG A C 1
ATOM 5377 O O . ARG A 1 726 ? -17.173 22.222 2.039 1.00 80.00 726 ARG A O 1
ATOM 5384 N N . PRO A 1 727 ? -19.097 21.798 3.126 1.00 82.56 727 PRO A N 1
ATOM 5385 C CA . PRO A 1 727 ? -18.824 20.370 3.342 1.00 82.56 727 PRO A CA 1
ATOM 5386 C C . PRO A 1 727 ? -18.543 19.591 2.043 1.00 82.56 727 PRO A C 1
ATOM 5388 O O . PRO A 1 727 ? -17.729 18.660 2.029 1.00 82.56 727 PRO A O 1
ATOM 5391 N N . GLU A 1 728 ? -19.140 20.016 0.931 1.00 81.44 728 GLU A N 1
ATOM 5392 C CA . GLU A 1 728 ? -18.958 19.459 -0.407 1.00 81.44 728 GLU A CA 1
ATOM 5393 C C . GLU A 1 728 ? -17.497 19.501 -0.884 1.00 81.44 728 GLU A C 1
ATOM 5395 O O . GLU A 1 728 ? -17.029 18.561 -1.530 1.00 81.44 728 GLU A O 1
ATOM 5400 N N . GLN A 1 729 ? -16.717 20.513 -0.476 1.00 79.69 729 GLN A N 1
ATOM 5401 C CA . GLN A 1 729 ? -15.288 20.617 -0.798 1.00 79.69 729 GLN A CA 1
ATOM 5402 C C . GLN A 1 729 ? -14.494 19.405 -0.276 1.00 79.69 729 GLN A C 1
ATOM 5404 O O . GLN A 1 729 ? -13.499 18.970 -0.873 1.00 79.69 729 GLN A O 1
ATOM 5409 N N . TYR A 1 730 ? -14.940 18.839 0.843 1.00 81.88 730 TYR A N 1
ATOM 5410 C CA . TYR A 1 730 ? -14.305 17.701 1.496 1.00 81.88 730 TYR A CA 1
ATOM 5411 C C . TYR A 1 730 ? -14.947 16.367 1.089 1.00 81.88 730 TYR A C 1
ATOM 5413 O O . TYR A 1 730 ? -14.562 15.323 1.604 1.00 81.88 730 TYR A O 1
ATOM 5421 N N . GLY A 1 731 ? -15.896 16.363 0.145 1.00 76.69 731 GLY A N 1
ATOM 5422 C CA . GLY A 1 731 ? -16.640 15.157 -0.225 1.00 76.69 731 GLY A CA 1
ATOM 5423 C C . GLY A 1 731 ? -17.473 14.593 0.928 1.00 76.69 731 GLY A C 1
ATOM 5424 O O . GLY A 1 731 ? -17.692 13.383 0.982 1.00 76.69 731 GLY A O 1
ATOM 5425 N N . PHE A 1 732 ? -17.882 15.448 1.870 1.00 86.88 732 PHE A N 1
ATOM 5426 C CA . PHE A 1 732 ? -18.734 15.061 2.983 1.00 86.88 732 PHE A CA 1
ATOM 5427 C C . PHE A 1 732 ? -20.204 15.246 2.602 1.00 86.88 732 PHE A C 1
ATOM 5429 O O . PHE A 1 732 ? -20.724 16.359 2.613 1.00 86.88 732 PHE A O 1
ATOM 5436 N N . ASP A 1 733 ? -20.860 14.138 2.268 1.00 86.31 733 ASP A N 1
ATOM 5437 C CA . ASP A 1 733 ? -22.298 14.058 2.002 1.00 86.31 733 ASP A CA 1
ATOM 5438 C C . ASP A 1 733 ? -22.918 13.086 3.013 1.00 86.31 733 ASP A C 1
ATOM 5440 O O . ASP A 1 733 ? -22.802 11.864 2.886 1.00 86.31 733 ASP A O 1
ATOM 5444 N N . LEU A 1 734 ? -23.518 13.644 4.067 1.00 88.31 734 LEU A N 1
ATOM 5445 C CA . LEU A 1 734 ? -24.080 12.863 5.166 1.00 88.31 734 LEU A CA 1
ATOM 5446 C C . LEU A 1 734 ? -25.219 11.929 4.697 1.00 88.31 734 LEU A C 1
ATOM 5448 O O . LEU A 1 734 ? -25.125 10.736 4.998 1.00 88.31 734 LEU A O 1
ATOM 5452 N N . PRO A 1 735 ? -26.239 12.392 3.938 1.00 89.50 735 PRO A N 1
ATOM 5453 C CA . PRO A 1 735 ? -27.249 11.507 3.352 1.00 89.50 735 PRO A CA 1
ATOM 5454 C C . PRO A 1 735 ? -26.670 10.347 2.537 1.00 89.50 735 PRO A C 1
ATOM 5456 O O . PRO A 1 735 ? -27.091 9.200 2.712 1.00 89.50 735 PRO A O 1
ATOM 5459 N N . ALA A 1 736 ? -25.682 10.605 1.674 1.00 88.69 736 ALA A N 1
ATOM 5460 C CA . ALA A 1 736 ? -25.076 9.552 0.862 1.00 88.69 736 ALA A CA 1
ATOM 5461 C C . ALA A 1 736 ? -24.279 8.545 1.708 1.00 88.69 736 ALA A C 1
ATOM 5463 O O . ALA A 1 736 ? -24.354 7.337 1.464 1.00 88.69 736 ALA A O 1
ATOM 5464 N N . LEU A 1 737 ? -23.537 9.016 2.716 1.00 89.69 737 LEU A N 1
ATOM 5465 C CA . LEU A 1 737 ? -22.758 8.163 3.619 1.00 89.69 737 LEU A CA 1
ATOM 5466 C C . LEU A 1 737 ? -23.660 7.281 4.489 1.00 89.69 737 LEU A C 1
ATOM 5468 O O . LEU A 1 737 ? -23.455 6.067 4.543 1.00 89.69 737 LEU A O 1
ATOM 5472 N N . VAL A 1 738 ? -24.686 7.862 5.120 1.00 92.25 738 VAL A N 1
ATOM 5473 C CA . VAL A 1 738 ? -25.663 7.110 5.924 1.00 92.25 738 VAL A CA 1
ATOM 5474 C C . VAL A 1 738 ? -26.404 6.107 5.043 1.00 92.25 738 VAL A C 1
ATOM 5476 O O . VAL A 1 738 ? -26.525 4.937 5.412 1.00 92.25 738 VAL A O 1
ATOM 5479 N N . GLY A 1 739 ? -26.819 6.519 3.842 1.00 92.62 739 GLY A N 1
ATOM 5480 C CA . GLY A 1 739 ? -27.464 5.632 2.879 1.00 92.62 739 GLY A CA 1
ATOM 5481 C C . GLY A 1 739 ? -26.588 4.445 2.468 1.00 92.62 739 GLY A C 1
ATOM 5482 O O . GLY A 1 739 ? -27.076 3.316 2.384 1.00 92.62 739 GLY A O 1
ATOM 5483 N N . ALA A 1 740 ? -25.283 4.655 2.277 1.00 92.50 740 ALA A N 1
ATOM 5484 C CA . ALA A 1 740 ? -24.338 3.583 1.969 1.00 92.50 740 ALA A CA 1
ATOM 5485 C C . ALA A 1 740 ? -24.157 2.606 3.146 1.00 92.50 740 ALA A C 1
ATOM 5487 O O . ALA A 1 740 ? -24.217 1.390 2.950 1.00 92.50 740 ALA A O 1
ATOM 5488 N N . VAL A 1 741 ? -23.999 3.112 4.376 1.00 94.81 741 VAL A N 1
ATOM 5489 C CA . VAL A 1 741 ? -23.885 2.268 5.583 1.00 94.81 741 VAL A CA 1
ATOM 5490 C C . VAL A 1 741 ? -25.146 1.420 5.763 1.00 94.81 741 VAL A C 1
ATOM 5492 O O . VAL A 1 741 ? -25.061 0.207 5.964 1.00 94.81 741 VAL A O 1
ATOM 5495 N N . LEU A 1 742 ? -26.325 2.030 5.620 1.00 95.88 742 LEU A N 1
ATOM 5496 C CA . LEU A 1 742 ? -27.602 1.328 5.728 1.00 95.88 742 LEU A CA 1
ATOM 5497 C C . LEU A 1 742 ? -27.817 0.327 4.591 1.00 95.88 742 LEU A C 1
ATOM 5499 O O . LEU A 1 742 ? -28.355 -0.750 4.833 1.00 95.88 742 LEU A O 1
ATOM 5503 N N . SER A 1 743 ? -27.339 0.613 3.380 1.00 95.62 743 SER A N 1
ATOM 5504 C CA . SER A 1 743 ? -27.390 -0.340 2.265 1.00 95.62 743 SER A CA 1
ATOM 5505 C C . SER A 1 743 ? -26.629 -1.629 2.589 1.00 95.62 743 SER A C 1
ATOM 5507 O O . SER A 1 743 ? -27.178 -2.721 2.429 1.00 95.62 743 SER A O 1
ATOM 5509 N N . LEU A 1 744 ? -25.401 -1.516 3.113 1.00 95.88 744 LEU A N 1
ATOM 5510 C CA . LEU A 1 744 ? -24.613 -2.675 3.545 1.00 95.88 744 LEU A CA 1
ATOM 5511 C C . LEU A 1 744 ? -25.291 -3.415 4.712 1.00 95.88 744 LEU A C 1
ATOM 5513 O O . LEU A 1 744 ? -25.387 -4.646 4.700 1.00 95.88 744 LEU A O 1
ATOM 5517 N N . LEU A 1 745 ? -25.820 -2.667 5.690 1.00 95.81 745 LEU A N 1
ATOM 5518 C CA . LEU A 1 745 ? -26.572 -3.223 6.818 1.00 95.81 745 LEU A CA 1
ATOM 5519 C C . LEU A 1 745 ? -27.775 -4.032 6.345 1.00 95.81 745 LEU A C 1
ATOM 5521 O O . LEU A 1 745 ? -27.989 -5.136 6.832 1.00 95.81 745 LEU A O 1
ATOM 5525 N N . LEU A 1 746 ? -28.554 -3.524 5.394 1.00 95.06 746 LEU A N 1
ATOM 5526 C CA . LEU A 1 746 ? -29.749 -4.198 4.891 1.00 95.06 746 LEU A CA 1
ATOM 5527 C C . LEU A 1 746 ? -29.416 -5.413 4.021 1.00 95.06 746 LEU A C 1
ATOM 5529 O O . LEU A 1 746 ? -30.159 -6.395 4.051 1.00 95.06 746 LEU A O 1
ATOM 5533 N N . GLN A 1 747 ? -28.308 -5.386 3.274 1.00 94.38 747 GLN A N 1
ATOM 5534 C CA . GLN A 1 747 ? -27.832 -6.532 2.492 1.00 94.38 747 GLN A CA 1
ATOM 5535 C C . GLN A 1 747 ? -27.448 -7.710 3.396 1.00 94.38 747 GLN A C 1
ATOM 5537 O O . GLN A 1 747 ? -28.002 -8.802 3.250 1.00 94.38 747 GLN A O 1
ATOM 5542 N N . LEU A 1 748 ? -26.555 -7.485 4.366 1.00 95.06 748 LEU A N 1
ATOM 5543 C CA . LEU A 1 748 ? -26.119 -8.515 5.320 1.00 95.06 748 LEU A CA 1
ATOM 5544 C C . LEU A 1 748 ? -27.188 -8.823 6.370 1.00 95.06 748 LEU A C 1
ATOM 5546 O O . LEU A 1 748 ? -27.311 -9.946 6.858 1.00 95.06 748 LEU A O 1
ATOM 5550 N N . GLY A 1 749 ? -28.026 -7.838 6.666 1.00 91.81 749 GLY A N 1
ATOM 5551 C CA . GLY A 1 749 ? -29.141 -7.937 7.585 1.00 91.81 749 GLY A CA 1
ATOM 5552 C C . GLY A 1 749 ? -30.138 -9.010 7.189 1.00 91.81 749 GLY A C 1
ATOM 5553 O O . GLY A 1 749 ? -30.807 -9.537 8.062 1.00 91.81 749 GLY A O 1
ATOM 5554 N N . ARG A 1 750 ? -30.220 -9.419 5.915 1.00 92.31 750 ARG A N 1
ATOM 5555 C CA . ARG A 1 750 ? -31.064 -10.544 5.461 1.00 92.31 750 ARG A CA 1
ATOM 5556 C C . ARG A 1 750 ? -30.764 -11.855 6.189 1.00 92.31 750 ARG A C 1
ATOM 5558 O O . ARG A 1 750 ? -31.668 -12.678 6.300 1.00 92.31 750 ARG A O 1
ATOM 5565 N N . TYR A 1 751 ? -29.560 -12.019 6.729 1.00 92.81 751 TYR A N 1
ATOM 5566 C CA . TYR A 1 751 ? -29.134 -13.221 7.434 1.00 92.81 751 TYR A CA 1
ATOM 5567 C C . TYR A 1 751 ? -29.281 -13.068 8.953 1.00 92.81 751 TYR A C 1
ATOM 5569 O O . TYR A 1 751 ? -28.612 -12.246 9.578 1.00 92.81 751 TYR A O 1
ATOM 5577 N N . ASP A 1 752 ? -30.086 -13.927 9.581 1.00 90.88 752 ASP A N 1
ATOM 5578 C CA . ASP A 1 752 ? -30.353 -13.871 11.030 1.00 90.88 752 ASP A CA 1
ATOM 5579 C C . ASP A 1 752 ? -29.075 -14.008 11.876 1.00 90.88 752 ASP A C 1
ATOM 5581 O O . ASP A 1 752 ? -28.941 -13.389 12.932 1.00 90.88 752 ASP A O 1
ATOM 5585 N N . ARG A 1 753 ? -28.087 -14.768 11.379 1.00 89.75 753 ARG A N 1
ATOM 5586 C CA . ARG A 1 753 ? -26.767 -14.915 12.010 1.00 89.75 753 ARG A CA 1
ATOM 5587 C C . ARG A 1 753 ? -26.010 -13.585 12.100 1.00 89.75 753 ARG A C 1
ATOM 5589 O O . ARG A 1 753 ? -25.263 -13.397 13.059 1.00 89.75 753 ARG A O 1
ATOM 5596 N N . PHE A 1 754 ? -26.189 -12.696 11.122 1.00 94.06 754 PHE A N 1
ATOM 5597 C CA . PHE A 1 754 ? -25.600 -11.359 11.122 1.00 94.06 754 PHE A CA 1
ATOM 5598 C C . PHE A 1 754 ? -26.388 -10.408 12.026 1.00 94.06 754 PHE A C 1
ATOM 5600 O O . PHE A 1 754 ? -25.785 -9.724 12.844 1.00 94.06 754 PHE A O 1
ATOM 5607 N N . VAL A 1 755 ? -27.726 -10.434 11.971 1.00 92.31 755 VAL A N 1
ATOM 5608 C CA . VAL A 1 755 ? -28.589 -9.638 12.872 1.00 92.31 755 VAL A CA 1
ATOM 5609 C C . VAL A 1 755 ? -28.280 -9.942 14.341 1.00 92.31 755 VAL A C 1
ATOM 5611 O O . VAL A 1 755 ? -28.155 -9.036 15.159 1.00 92.31 755 VAL A O 1
ATOM 5614 N N . ALA A 1 756 ? -28.080 -11.217 14.675 1.00 88.19 756 ALA A N 1
ATOM 5615 C CA . ALA A 1 756 ? -27.684 -11.642 16.012 1.00 88.19 756 ALA A CA 1
ATOM 5616 C C . ALA A 1 756 ? -26.312 -11.107 16.457 1.00 88.19 756 ALA A C 1
ATOM 5618 O O . ALA A 1 756 ? -26.122 -10.922 17.657 1.00 88.19 756 ALA A O 1
ATOM 5619 N N . ALA A 1 757 ? -25.370 -10.905 15.528 1.00 88.81 757 ALA A N 1
ATOM 5620 C CA . ALA A 1 757 ? -24.069 -10.301 15.815 1.00 88.81 757 ALA A CA 1
ATOM 5621 C C . ALA A 1 757 ? -24.187 -8.778 15.952 1.00 88.81 757 ALA A C 1
ATOM 5623 O O . ALA A 1 757 ? -23.667 -8.225 16.910 1.00 88.81 757 ALA A O 1
ATOM 5624 N N . LEU A 1 758 ? -24.955 -8.128 15.071 1.00 91.56 758 LEU A N 1
ATOM 5625 C CA . LEU A 1 758 ? -25.255 -6.696 15.132 1.00 91.56 758 LEU A CA 1
ATOM 5626 C C . LEU A 1 758 ? -25.847 -6.295 16.490 1.00 91.56 758 LEU A C 1
ATOM 5628 O O . LEU A 1 758 ? -25.386 -5.341 17.096 1.00 91.56 758 LEU A O 1
ATOM 5632 N N . MET A 1 759 ? -26.824 -7.056 16.993 1.00 88.06 759 MET A N 1
ATOM 5633 C CA . MET A 1 759 ? -27.436 -6.805 18.306 1.00 88.06 759 MET A CA 1
ATOM 5634 C C . MET A 1 759 ? -26.528 -7.133 19.497 1.00 88.06 759 MET A C 1
ATOM 5636 O O . MET A 1 759 ? -26.853 -6.754 20.617 1.00 88.06 759 MET A O 1
ATOM 5640 N N . ALA A 1 760 ? -25.472 -7.919 19.284 1.00 84.75 760 ALA A N 1
ATOM 5641 C CA . ALA A 1 760 ? -24.512 -8.270 20.325 1.00 84.75 760 ALA A CA 1
ATOM 5642 C C . ALA A 1 760 ? -23.358 -7.260 20.408 1.00 84.75 760 ALA A C 1
ATOM 5644 O O . ALA A 1 760 ? -22.549 -7.349 21.329 1.00 84.75 760 ALA A O 1
ATOM 5645 N N . GLU A 1 761 ? -23.263 -6.322 19.459 1.00 86.12 761 GLU A N 1
ATOM 5646 C CA . GLU A 1 761 ? -22.286 -5.244 19.535 1.00 86.12 761 GLU A CA 1
ATOM 5647 C C . GLU A 1 761 ? -22.623 -4.323 20.721 1.00 86.12 761 GLU A C 1
ATOM 5649 O O . GLU A 1 761 ? -23.761 -3.863 20.817 1.00 86.12 761 GLU A O 1
ATOM 5654 N N . PRO A 1 762 ? -21.660 -4.025 21.616 1.00 78.38 762 PRO A N 1
ATOM 5655 C CA . PRO A 1 762 ? -21.917 -3.259 22.841 1.00 78.38 762 PRO A CA 1
ATOM 5656 C C . PRO A 1 762 ? -22.515 -1.868 22.618 1.00 78.38 762 PRO A C 1
ATOM 5658 O O . PRO A 1 762 ? -23.228 -1.355 23.471 1.00 78.38 762 PRO A O 1
ATOM 5661 N N . ASP A 1 763 ? -22.200 -1.257 21.478 1.00 80.50 763 ASP A N 1
ATOM 5662 C CA . ASP A 1 763 ? -22.646 0.086 21.108 1.00 80.50 763 ASP A CA 1
ATOM 5663 C C . ASP A 1 763 ? -23.966 0.071 20.306 1.00 80.50 763 ASP A C 1
ATOM 5665 O O . ASP A 1 763 ? -24.466 1.105 19.871 1.00 80.50 763 ASP A O 1
ATOM 5669 N N . TYR A 1 764 ? -24.576 -1.102 20.096 1.00 86.25 764 TYR A N 1
ATOM 5670 C CA . TYR A 1 764 ? -25.888 -1.189 19.462 1.00 86.25 764 TYR A CA 1
ATOM 5671 C C . TYR A 1 764 ? -26.973 -0.646 20.402 1.00 86.25 764 TYR A C 1
ATOM 5673 O O . TYR A 1 764 ? -27.208 -1.196 21.478 1.00 86.25 764 TYR A O 1
ATOM 5681 N N . SER A 1 765 ? -27.718 0.370 19.960 1.00 83.75 765 SER A N 1
ATOM 5682 C CA . SER A 1 765 ? -28.888 0.879 20.682 1.00 83.75 765 SER A CA 1
ATOM 5683 C C . SER A 1 765 ? -30.097 1.079 19.765 1.00 83.75 765 SER A C 1
ATOM 5685 O O . SER A 1 765 ? -29.978 1.371 18.571 1.00 83.75 765 SER A O 1
ATOM 5687 N N . GLU A 1 766 ? -31.297 0.934 20.333 1.00 84.31 766 GLU A N 1
ATOM 5688 C CA . GLU A 1 766 ? -32.551 1.232 19.623 1.00 84.31 766 GLU A CA 1
ATOM 5689 C C . GLU A 1 766 ? -32.674 2.723 19.289 1.00 84.31 766 GLU A C 1
ATOM 5691 O O . GLU A 1 766 ? -33.317 3.096 18.305 1.00 84.31 766 GLU A O 1
ATOM 5696 N N . GLU A 1 767 ? -32.000 3.578 20.057 1.00 86.31 767 GLU A N 1
ATOM 5697 C CA . GLU A 1 767 ? -31.947 5.012 19.812 1.00 86.31 767 GLU A CA 1
ATOM 5698 C C . GLU A 1 767 ? -31.211 5.339 18.506 1.00 86.31 767 GLU A C 1
ATOM 5700 O O . GLU A 1 767 ? -31.736 6.094 17.687 1.00 86.31 767 GLU A O 1
ATOM 5705 N N . ILE A 1 768 ? -30.042 4.737 18.253 1.00 88.75 768 ILE A N 1
ATOM 5706 C CA . ILE A 1 768 ? -29.285 4.946 17.003 1.00 88.75 768 ILE A CA 1
ATOM 5707 C C . ILE A 1 768 ? -30.118 4.510 15.794 1.00 88.75 768 ILE A C 1
ATOM 5709 O O . ILE A 1 768 ? -30.169 5.212 14.783 1.00 88.75 768 ILE A O 1
ATOM 5713 N N . MET A 1 769 ? -30.830 3.387 15.909 1.00 91.75 769 MET A N 1
ATOM 5714 C CA . MET A 1 769 ? -31.716 2.898 14.849 1.00 91.75 769 MET A CA 1
ATOM 5715 C C . MET A 1 769 ? -32.927 3.813 14.630 1.00 91.75 769 MET A C 1
ATOM 5717 O O . MET A 1 769 ? -33.332 4.041 13.490 1.00 91.75 769 MET A O 1
ATOM 5721 N N . SER A 1 770 ? -33.467 4.402 15.699 1.00 90.88 770 SER A N 1
ATOM 5722 C CA . SER A 1 770 ? -34.539 5.401 15.616 1.00 90.88 770 SER A CA 1
ATOM 5723 C C . SER A 1 770 ? -34.059 6.688 14.940 1.00 90.88 770 SER A C 1
ATOM 5725 O O . SER A 1 770 ? -34.752 7.234 14.083 1.00 90.88 770 SER A O 1
ATOM 5727 N N . ARG A 1 771 ? -32.836 7.140 15.252 1.00 91.81 771 ARG A N 1
ATOM 5728 C CA . ARG A 1 771 ? -32.182 8.270 14.570 1.00 91.81 771 ARG A CA 1
ATOM 5729 C C . ARG A 1 771 ? -31.962 7.973 13.083 1.00 91.81 771 ARG A C 1
ATOM 5731 O O . ARG A 1 771 ? -32.174 8.858 12.258 1.00 91.81 771 ARG A O 1
ATOM 5738 N N . ALA A 1 772 ? -31.592 6.740 12.729 1.00 93.25 772 ALA A N 1
ATOM 5739 C CA . ALA A 1 772 ? -31.451 6.322 11.335 1.00 93.25 772 ALA A CA 1
ATOM 5740 C C . ALA A 1 772 ? -32.790 6.362 10.582 1.00 93.25 772 ALA A C 1
ATOM 5742 O O . ALA A 1 772 ? -32.841 6.893 9.477 1.00 93.25 772 ALA A O 1
ATOM 5743 N N . LEU A 1 773 ? -33.885 5.882 11.186 1.00 93.88 773 LEU A N 1
ATOM 5744 C CA . LEU A 1 773 ? -35.228 5.995 10.602 1.00 93.88 773 LEU A CA 1
ATOM 5745 C C . LEU A 1 773 ? -35.642 7.456 10.390 1.00 93.88 773 LEU A C 1
ATOM 5747 O O . LEU A 1 773 ? -36.038 7.814 9.285 1.00 93.88 773 LEU A O 1
ATOM 5751 N N . ALA A 1 774 ? -35.468 8.309 11.404 1.00 92.88 774 ALA A N 1
ATOM 5752 C CA . ALA A 1 774 ? -35.771 9.736 11.295 1.00 92.88 774 ALA A CA 1
ATOM 5753 C C . ALA A 1 774 ? -34.944 10.426 10.192 1.00 92.88 774 ALA A C 1
ATOM 5755 O O . ALA A 1 774 ? -35.442 11.303 9.488 1.00 92.88 774 ALA A O 1
ATOM 5756 N N . HIS A 1 775 ? -33.686 10.014 10.002 1.00 92.81 775 HIS A N 1
ATOM 5757 C CA . HIS A 1 775 ? -32.844 10.518 8.919 1.00 92.81 775 HIS A CA 1
ATOM 5758 C C . HIS A 1 775 ? -33.348 10.086 7.531 1.00 92.81 775 HIS A C 1
ATOM 5760 O O . HIS A 1 775 ? -33.364 10.901 6.609 1.00 92.81 775 HIS A O 1
ATOM 5766 N N . LEU A 1 776 ? -33.788 8.833 7.369 1.00 92.62 776 LEU A N 1
ATOM 5767 C CA . LEU A 1 776 ? -34.369 8.347 6.109 1.00 92.62 776 LEU A CA 1
ATOM 5768 C C . LEU A 1 776 ? -35.683 9.056 5.764 1.00 92.62 776 LEU A C 1
ATOM 5770 O O . LEU A 1 776 ? -35.902 9.402 4.603 1.00 92.62 776 LEU A O 1
ATOM 5774 N N . GLU A 1 777 ? -36.518 9.318 6.770 1.00 91.56 777 GLU A N 1
ATOM 5775 C CA . GLU A 1 777 ? -37.748 10.101 6.620 1.00 91.56 777 GLU A CA 1
ATOM 5776 C C . GLU A 1 777 ? -37.427 11.531 6.154 1.00 91.56 777 GLU A C 1
ATOM 5778 O O . GLU A 1 777 ? -37.988 12.005 5.164 1.00 91.56 777 GLU A O 1
ATOM 5783 N N . ALA A 1 778 ? -36.464 12.192 6.808 1.00 90.81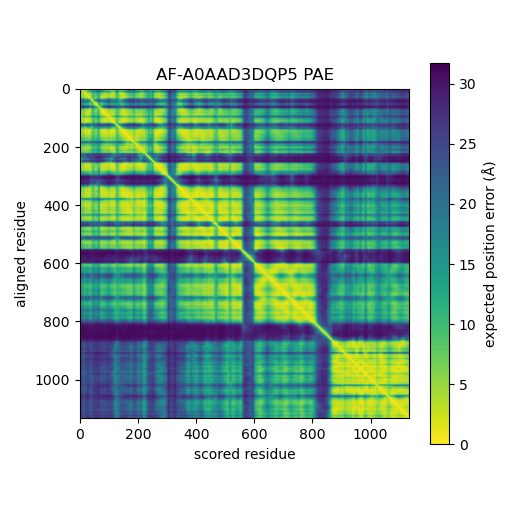 778 ALA A N 1
ATOM 5784 C CA . ALA A 1 778 ? -36.035 13.552 6.475 1.00 90.81 778 ALA A CA 1
ATOM 5785 C C . ALA A 1 778 ? -35.365 13.670 5.092 1.00 90.81 778 ALA A C 1
ATOM 5787 O O . ALA A 1 778 ? -35.399 14.736 4.484 1.00 90.81 778 ALA A O 1
ATOM 5788 N N . THR A 1 779 ? -34.763 12.589 4.588 1.00 90.94 779 THR A N 1
ATOM 5789 C CA . THR A 1 779 ? -34.102 12.532 3.268 1.00 90.94 779 THR A CA 1
ATOM 5790 C C . THR A 1 779 ? -34.974 11.892 2.181 1.00 90.94 779 THR A C 1
ATOM 5792 O O . THR A 1 779 ? -34.502 11.662 1.068 1.00 90.94 779 THR A O 1
ATOM 5795 N N . HIS A 1 780 ? -36.254 11.627 2.473 1.00 90.44 780 HIS A N 1
ATOM 5796 C CA . HIS A 1 780 ? -37.241 11.054 1.550 1.00 90.44 780 HIS A CA 1
ATOM 5797 C C . HIS A 1 780 ? -36.863 9.676 0.961 1.00 90.44 780 HIS A C 1
ATOM 5799 O O . HIS A 1 780 ? -37.228 9.343 -0.168 1.00 90.44 780 HIS A O 1
ATOM 5805 N N . GLN A 1 781 ? -36.181 8.823 1.733 1.00 88.62 781 GLN A N 1
ATOM 5806 C CA . GLN A 1 781 ? -35.733 7.486 1.309 1.00 88.62 781 GLN A CA 1
ATOM 5807 C C . GLN A 1 781 ? -36.699 6.359 1.731 1.00 88.62 781 GLN A C 1
ATOM 5809 O O . GLN A 1 781 ? -36.308 5.366 2.353 1.00 88.62 781 GLN A O 1
ATOM 5814 N N . ALA A 1 782 ? -37.972 6.480 1.340 1.00 89.69 782 ALA A N 1
ATOM 5815 C CA . ALA A 1 782 ? -39.077 5.636 1.821 1.00 89.69 782 ALA A CA 1
ATOM 5816 C C . ALA A 1 782 ? -38.871 4.115 1.643 1.00 89.69 782 ALA A C 1
ATOM 5818 O O . ALA A 1 782 ? -39.276 3.316 2.490 1.00 89.69 782 ALA A O 1
ATOM 5819 N N . GLN A 1 783 ? -38.229 3.680 0.551 1.00 92.31 783 GLN A N 1
ATOM 5820 C CA . GLN A 1 783 ? -37.972 2.254 0.316 1.00 92.31 783 GLN A CA 1
ATOM 5821 C C . GLN A 1 783 ? -37.002 1.671 1.352 1.00 92.31 783 GLN A C 1
ATOM 5823 O O . GLN A 1 783 ? -37.231 0.576 1.870 1.00 92.31 783 GLN A O 1
ATOM 5828 N N . MET A 1 784 ? -35.921 2.392 1.649 1.00 93.00 784 MET A N 1
ATOM 5829 C CA . MET A 1 784 ? -34.907 1.942 2.600 1.00 93.00 784 MET A CA 1
ATOM 5830 C C . MET A 1 784 ? -35.437 1.997 4.035 1.00 93.00 784 MET A C 1
ATOM 5832 O O . MET A 1 784 ? -35.174 1.096 4.830 1.00 93.00 784 MET A O 1
ATOM 5836 N N . GLU A 1 785 ? -36.264 2.998 4.337 1.00 94.12 785 GLU A N 1
ATOM 5837 C CA . GLU A 1 785 ? -36.970 3.141 5.612 1.00 94.12 785 GLU A CA 1
ATOM 5838 C C . GLU A 1 785 ? -37.860 1.925 5.902 1.00 94.12 785 GLU A C 1
ATOM 5840 O O . GLU A 1 785 ? -37.757 1.312 6.967 1.00 94.12 785 GLU A O 1
ATOM 5845 N N . ALA A 1 786 ? -38.676 1.506 4.928 1.00 93.56 786 ALA A N 1
ATOM 5846 C CA . ALA A 1 786 ? -39.523 0.322 5.058 1.00 93.56 786 ALA A CA 1
ATOM 5847 C C . ALA A 1 786 ? -38.702 -0.959 5.296 1.00 93.56 786 ALA A C 1
ATOM 5849 O O . ALA A 1 786 ? -39.066 -1.796 6.128 1.00 93.56 786 ALA A O 1
ATOM 5850 N N . GLN A 1 787 ? -37.569 -1.104 4.600 1.00 94.69 787 GLN A N 1
ATOM 5851 C CA . GLN A 1 787 ? -36.657 -2.236 4.778 1.00 94.69 787 GLN A CA 1
ATOM 5852 C C . GLN A 1 787 ? -36.009 -2.245 6.170 1.00 94.69 787 GLN A C 1
ATOM 5854 O O . GLN A 1 787 ? -35.917 -3.308 6.790 1.00 94.69 787 GLN A O 1
ATOM 5859 N N . LEU A 1 788 ? -35.607 -1.080 6.687 1.00 95.06 788 LEU A N 1
ATOM 5860 C CA . LEU A 1 788 ? -35.035 -0.954 8.026 1.00 95.06 788 LEU A CA 1
ATOM 5861 C C . LEU A 1 788 ? -36.069 -1.274 9.109 1.00 95.06 788 LEU A C 1
ATOM 5863 O O . LEU A 1 788 ? -35.773 -2.064 10.004 1.00 95.06 788 LEU A O 1
ATOM 5867 N N . ARG A 1 789 ? -37.307 -0.770 8.998 1.00 94.12 789 ARG A N 1
ATOM 5868 C CA . ARG A 1 789 ? -38.393 -1.124 9.935 1.00 94.12 789 ARG A CA 1
ATOM 5869 C C . ARG A 1 789 ? -38.654 -2.631 9.969 1.00 94.12 789 ARG A C 1
ATOM 5871 O O . ARG A 1 789 ? -38.774 -3.207 11.049 1.00 94.12 789 ARG A O 1
ATOM 5878 N N . ALA A 1 790 ? -38.684 -3.284 8.806 1.00 93.12 790 ALA A N 1
ATOM 5879 C CA . ALA A 1 790 ? -38.846 -4.735 8.722 1.00 93.12 790 ALA A CA 1
ATOM 5880 C C . ALA A 1 790 ? -37.678 -5.492 9.383 1.00 93.12 790 ALA A C 1
ATOM 5882 O O . ALA A 1 790 ? -37.893 -6.488 10.079 1.00 93.12 790 ALA A O 1
ATOM 5883 N N . LEU A 1 791 ? -36.442 -5.012 9.207 1.00 92.81 791 LEU A N 1
ATOM 5884 C CA . LEU A 1 791 ? -35.268 -5.591 9.858 1.00 92.81 791 LEU A CA 1
ATOM 5885 C C . LEU A 1 791 ? -35.336 -5.455 11.383 1.00 92.81 791 LEU A C 1
ATOM 5887 O O . LEU A 1 791 ? -35.074 -6.438 12.072 1.00 92.81 791 LEU A O 1
ATOM 5891 N N . LEU A 1 792 ? -35.722 -4.287 11.901 1.00 91.88 792 LEU A N 1
ATOM 5892 C CA . LEU A 1 792 ? -35.843 -4.039 13.341 1.00 91.88 792 LEU A CA 1
ATOM 5893 C C . LEU A 1 792 ? -36.942 -4.897 13.979 1.00 91.88 792 LEU A C 1
ATOM 5895 O O . LEU A 1 792 ? -36.720 -5.490 15.034 1.00 91.88 792 LEU A O 1
ATOM 5899 N N . ALA A 1 793 ? -38.087 -5.052 13.307 1.00 89.75 793 ALA A N 1
ATOM 5900 C CA . ALA A 1 793 ? -39.153 -5.945 13.762 1.00 89.75 793 ALA A CA 1
ATOM 5901 C C . ALA A 1 793 ? -38.671 -7.403 13.868 1.00 89.75 793 ALA A C 1
ATOM 5903 O O . ALA A 1 793 ? -38.928 -8.086 14.861 1.00 89.75 793 ALA A O 1
ATOM 5904 N N . ARG A 1 794 ? -37.905 -7.878 12.878 1.00 89.00 794 ARG A N 1
ATOM 5905 C CA . ARG A 1 794 ? -37.307 -9.219 12.924 1.00 89.00 794 ARG A CA 1
ATOM 5906 C C . ARG A 1 794 ? -36.215 -9.337 13.990 1.00 89.00 794 ARG A C 1
ATOM 5908 O O . ARG A 1 794 ? -36.118 -10.374 14.639 1.00 89.00 794 ARG A O 1
ATOM 5915 N N . ALA A 1 795 ? -35.403 -8.303 14.193 1.00 87.62 795 ALA A N 1
ATOM 5916 C CA . ALA A 1 795 ? -34.393 -8.279 15.248 1.00 87.62 795 ALA A CA 1
ATOM 5917 C C . ALA A 1 795 ? -35.038 -8.427 16.641 1.00 87.62 795 ALA A C 1
ATOM 5919 O O . ALA A 1 795 ? -34.567 -9.226 17.453 1.00 87.62 795 ALA A O 1
ATOM 5920 N N . ALA A 1 796 ? -36.168 -7.750 16.880 1.00 86.50 796 ALA A N 1
ATOM 5921 C CA . ALA A 1 796 ? -36.955 -7.890 18.104 1.00 86.50 796 ALA A CA 1
ATOM 5922 C C . ALA A 1 796 ? -37.488 -9.322 18.301 1.00 86.50 796 ALA A C 1
ATOM 5924 O O . ALA A 1 796 ? -37.377 -9.871 19.398 1.00 86.50 796 ALA A O 1
ATOM 5925 N N . ASP A 1 797 ? -37.987 -9.967 17.241 1.00 86.56 797 ASP A N 1
ATOM 5926 C CA . ASP A 1 797 ? -38.429 -11.369 17.284 1.00 86.56 797 ASP A CA 1
ATOM 5927 C C . ASP A 1 797 ? -37.269 -12.340 17.591 1.00 86.56 797 ASP A C 1
ATOM 5929 O O . ASP A 1 797 ? -37.385 -13.207 18.459 1.00 86.56 797 ASP A O 1
ATOM 5933 N N . ILE A 1 798 ? -36.100 -12.158 16.960 1.00 84.25 798 ILE A N 1
ATOM 5934 C CA . ILE A 1 798 ? -34.889 -12.946 17.259 1.00 84.25 798 ILE A CA 1
ATOM 5935 C C . ILE A 1 798 ? -34.475 -12.768 18.726 1.00 84.25 798 ILE A C 1
ATOM 5937 O O . ILE A 1 798 ? -34.127 -13.748 19.395 1.00 84.25 798 ILE A O 1
ATOM 5941 N N . ARG A 1 799 ? -34.523 -11.534 19.244 1.00 82.12 799 ARG A N 1
ATOM 5942 C CA . ARG A 1 799 ? -34.214 -11.229 20.647 1.00 82.12 799 ARG A CA 1
ATOM 5943 C C . ARG A 1 799 ? -35.197 -11.922 21.592 1.00 82.12 799 ARG A C 1
ATOM 5945 O O . ARG A 1 799 ? -34.753 -12.582 22.529 1.00 82.12 799 ARG A O 1
ATOM 5952 N N . ALA A 1 800 ? -36.500 -11.842 21.320 1.00 83.00 800 ALA A N 1
ATOM 5953 C CA . ALA A 1 800 ? -37.538 -12.494 22.117 1.00 83.00 800 ALA A CA 1
ATOM 5954 C C . ALA A 1 800 ? -37.374 -14.024 22.135 1.00 83.00 800 ALA A C 1
ATOM 5956 O O . ALA A 1 800 ? -37.406 -14.643 23.200 1.00 83.00 800 ALA A O 1
ATOM 5957 N N . LYS A 1 801 ? -37.100 -14.636 20.975 1.00 81.50 801 LYS A N 1
ATOM 5958 C CA . LYS A 1 801 ? -36.824 -16.078 20.854 1.00 81.50 801 LYS A CA 1
ATOM 5959 C C . LYS A 1 801 ? -35.574 -16.501 21.625 1.00 81.50 801 LYS A C 1
ATOM 5961 O O . LYS A 1 801 ? -35.591 -17.537 22.287 1.00 81.50 801 LYS A O 1
ATOM 5966 N N . ARG A 1 802 ? -34.498 -15.705 21.583 1.00 76.19 802 ARG A N 1
ATOM 5967 C CA . ARG A 1 802 ? -33.282 -15.954 22.378 1.00 76.19 802 ARG A CA 1
ATOM 5968 C C . ARG A 1 802 ? -33.537 -15.827 23.877 1.00 76.19 802 ARG A C 1
ATOM 5970 O O . ARG A 1 802 ? -33.108 -16.703 24.617 1.00 76.19 802 ARG A O 1
ATOM 5977 N N . ALA A 1 803 ? -34.253 -14.794 24.316 1.00 74.00 803 ALA A N 1
ATOM 5978 C CA . ALA A 1 803 ? -34.619 -14.622 25.721 1.00 74.00 803 ALA A CA 1
ATOM 5979 C C . ALA A 1 803 ? -35.458 -15.808 26.233 1.00 74.00 803 ALA A C 1
ATOM 5981 O O . ALA A 1 803 ? -35.170 -16.354 27.296 1.00 74.00 803 ALA A O 1
ATOM 5982 N N . ALA A 1 804 ? -36.421 -16.281 25.434 1.00 73.25 804 ALA A N 1
ATOM 5983 C CA . ALA A 1 804 ? -37.209 -17.473 25.742 1.00 73.25 804 ALA A CA 1
ATOM 5984 C C . ALA A 1 804 ? -36.354 -18.755 25.796 1.00 73.25 804 ALA A C 1
ATOM 5986 O O . ALA A 1 804 ? -36.545 -19.585 26.683 1.00 73.25 804 ALA A O 1
ATOM 5987 N N . ALA A 1 805 ? -35.380 -18.912 24.893 1.00 71.12 805 ALA A N 1
ATOM 5988 C CA . ALA A 1 805 ? -34.462 -20.052 24.891 1.00 71.12 805 ALA A CA 1
ATOM 5989 C C . ALA A 1 805 ? -33.502 -20.048 26.093 1.00 71.12 805 ALA A C 1
ATOM 5991 O O . ALA A 1 805 ? -33.240 -21.104 26.663 1.00 71.12 805 ALA A O 1
ATOM 5992 N N . VAL A 1 806 ? -33.009 -18.878 26.515 1.00 68.06 806 VAL A N 1
ATOM 5993 C CA . VAL A 1 806 ? -32.182 -18.731 27.727 1.00 68.06 806 VAL A CA 1
ATOM 5994 C C . VAL A 1 806 ? -33.011 -19.016 28.982 1.00 68.06 806 VAL A C 1
ATOM 5996 O O . VAL A 1 806 ? -32.549 -19.750 29.852 1.00 68.06 806 VAL A O 1
ATOM 5999 N N . ALA A 1 807 ? -34.256 -18.534 29.049 1.00 63.34 807 ALA A N 1
ATOM 6000 C CA . ALA A 1 807 ? -35.176 -18.850 30.142 1.00 63.34 807 ALA A CA 1
ATOM 6001 C C . ALA A 1 807 ? -35.499 -20.358 30.220 1.00 63.34 807 ALA A C 1
ATOM 6003 O O . ALA A 1 807 ? -35.533 -20.931 31.308 1.00 63.34 807 ALA A O 1
ATOM 6004 N N . ALA A 1 808 ? -35.660 -21.029 29.074 1.00 55.09 808 ALA A N 1
ATOM 6005 C CA . ALA A 1 808 ? -35.878 -22.476 29.006 1.00 55.09 808 ALA A CA 1
ATOM 6006 C C . ALA A 1 808 ? -34.608 -23.300 29.316 1.00 55.09 808 ALA A C 1
ATOM 6008 O O . ALA A 1 808 ? -34.684 -24.329 29.985 1.00 55.09 808 ALA A O 1
ATOM 6009 N N . GLY A 1 809 ? -33.431 -22.848 28.869 1.00 47.34 809 GLY A N 1
ATOM 6010 C CA . GLY A 1 809 ? -32.138 -23.489 29.132 1.00 47.34 809 GLY A CA 1
ATOM 6011 C C . GLY A 1 809 ? -31.662 -23.329 30.580 1.00 47.34 809 GLY A C 1
ATOM 6012 O O . GLY A 1 809 ? -31.115 -24.271 31.151 1.00 47.34 809 GLY A O 1
ATOM 6013 N N . GLY A 1 810 ? -31.945 -22.184 31.209 1.00 41.84 810 GLY A N 1
ATOM 6014 C CA . GLY A 1 810 ? -31.726 -21.959 32.641 1.00 41.84 810 GLY A CA 1
ATOM 6015 C C . GLY A 1 810 ? -32.599 -22.862 33.519 1.00 41.84 810 GLY A C 1
ATOM 6016 O O . GLY A 1 810 ? -32.129 -23.373 34.533 1.00 41.84 810 GLY A O 1
ATOM 6017 N N . ALA A 1 811 ? -33.830 -23.157 33.085 1.00 37.78 811 ALA A N 1
ATOM 6018 C CA . ALA A 1 811 ? -34.703 -24.124 33.752 1.00 37.78 811 ALA A CA 1
ATOM 6019 C C . ALA A 1 811 ? -34.218 -25.583 33.594 1.00 37.78 811 ALA A C 1
ATOM 6021 O O . ALA A 1 811 ? -34.374 -26.384 34.513 1.00 37.78 811 ALA A O 1
ATOM 6022 N N . ALA A 1 812 ? -33.578 -25.929 32.470 1.00 33.22 812 ALA A N 1
ATOM 6023 C CA . ALA A 1 812 ? -32.987 -27.254 32.257 1.00 33.22 812 ALA A CA 1
ATOM 6024 C C . ALA A 1 812 ? -31.662 -27.455 33.024 1.00 33.22 812 ALA A C 1
ATOM 6026 O O . ALA A 1 812 ? -31.428 -28.538 33.560 1.00 33.22 812 ALA A O 1
ATOM 6027 N N . ALA A 1 813 ? -30.826 -26.417 33.149 1.00 30.89 813 ALA A N 1
ATOM 6028 C CA . ALA A 1 813 ? -29.601 -26.459 33.956 1.00 30.89 813 ALA A CA 1
ATOM 6029 C C . ALA A 1 813 ? -29.891 -26.534 35.469 1.00 30.89 813 ALA A C 1
ATOM 6031 O O . ALA A 1 813 ? -29.151 -27.183 36.205 1.00 30.89 813 ALA A O 1
ATOM 6032 N N . ALA A 1 814 ? -31.010 -25.958 35.925 1.00 35.53 814 ALA A N 1
ATOM 6033 C CA . ALA A 1 814 ? -31.492 -26.097 37.301 1.00 35.53 814 ALA A CA 1
ATOM 6034 C C . ALA A 1 814 ? -32.099 -27.485 37.612 1.00 35.53 814 ALA A C 1
ATOM 6036 O O . ALA A 1 814 ? -32.239 -27.842 38.780 1.00 35.53 814 ALA A O 1
ATOM 6037 N N . ALA A 1 815 ? -32.435 -28.285 36.591 1.00 34.53 815 ALA A N 1
ATOM 6038 C CA . ALA A 1 815 ? -33.057 -29.606 36.742 1.00 34.53 815 ALA A CA 1
ATOM 6039 C C . ALA A 1 815 ? -32.110 -30.792 36.447 1.00 34.53 815 ALA A C 1
ATOM 6041 O O . ALA A 1 815 ? -32.473 -31.942 36.689 1.00 34.53 815 ALA A O 1
ATOM 6042 N N . GLY A 1 816 ? -30.896 -30.535 35.946 1.00 30.38 816 GLY A N 1
ATOM 6043 C CA . GLY A 1 816 ? -29.933 -31.550 35.501 1.00 30.38 816 GLY A CA 1
ATOM 6044 C C . GLY A 1 816 ? -28.703 -31.695 36.399 1.00 30.38 816 GLY A C 1
ATOM 6045 O O . GLY A 1 816 ? -27.580 -31.563 35.922 1.00 30.38 816 GLY A O 1
ATOM 6046 N N . GLY A 1 817 ? -28.889 -31.967 37.693 1.00 27.91 817 GLY A N 1
ATOM 6047 C CA . GLY A 1 817 ? -27.790 -32.354 38.582 1.00 27.91 817 GLY A CA 1
ATOM 6048 C C . GLY A 1 817 ? -27.367 -33.809 38.348 1.00 27.91 817 GLY A C 1
ATOM 6049 O O . GLY A 1 817 ? -28.066 -34.730 38.765 1.00 27.91 817 GLY A O 1
ATOM 6050 N N . VAL A 1 818 ? -26.219 -34.030 37.703 1.00 28.25 818 VAL A N 1
ATOM 6051 C CA . VAL A 1 818 ? -25.541 -35.339 37.677 1.00 28.25 818 VAL A CA 1
ATOM 6052 C C . VAL A 1 818 ? -24.781 -35.523 39.006 1.00 28.25 818 VAL A C 1
ATOM 6054 O O . VAL A 1 818 ? -24.093 -34.596 39.436 1.00 28.25 818 VAL A O 1
ATOM 6057 N N . PRO A 1 819 ? -24.903 -36.677 39.690 1.00 26.41 819 PRO A N 1
ATOM 6058 C CA . PRO A 1 819 ? -24.429 -36.857 41.058 1.00 26.41 819 PRO A CA 1
ATOM 6059 C C . PRO A 1 819 ? -22.924 -37.150 41.114 1.00 26.41 819 PRO A C 1
ATOM 6061 O O . PRO A 1 819 ? -22.420 -38.008 40.391 1.00 26.41 819 PRO A O 1
ATOM 6064 N N . VAL A 1 820 ? -22.219 -36.505 42.046 1.00 28.47 820 VAL A N 1
ATOM 6065 C CA . VAL A 1 820 ? -20.879 -36.916 42.491 1.00 28.47 820 VAL A CA 1
ATOM 6066 C C . VAL A 1 820 ? -21.003 -37.450 43.919 1.00 28.47 820 VAL A C 1
ATOM 6068 O O . VAL A 1 820 ? -21.424 -36.737 44.829 1.00 28.47 820 VAL A O 1
ATOM 6071 N N . SER A 1 821 ? -20.683 -38.733 44.097 1.00 23.97 821 SER A N 1
ATOM 6072 C CA . SER A 1 821 ? -20.699 -39.446 45.381 1.00 23.97 821 SER A CA 1
ATOM 6073 C C . SER A 1 821 ? -19.642 -38.921 46.371 1.00 23.97 821 SER A C 1
ATOM 6075 O O . SER A 1 821 ? -18.548 -38.551 45.944 1.00 23.97 821 SER A O 1
ATOM 6077 N N . PRO A 1 822 ? -19.906 -38.956 47.694 1.00 28.70 822 PRO A N 1
ATOM 6078 C CA . PRO A 1 822 ? -18.976 -38.512 48.732 1.00 28.70 822 PRO A CA 1
ATOM 6079 C C . PRO A 1 822 ? -18.182 -39.681 49.345 1.00 28.70 822 PRO A C 1
ATOM 6081 O O . PRO A 1 822 ? -18.703 -40.788 49.480 1.00 28.70 822 PRO A O 1
ATOM 6084 N N . SER A 1 823 ? -16.960 -39.433 49.833 1.00 24.36 823 SER A N 1
ATOM 6085 C CA . SER A 1 823 ? -16.357 -40.313 50.846 1.00 24.36 823 SER A CA 1
ATOM 6086 C C . SER A 1 823 ? -15.562 -39.553 51.914 1.00 24.36 823 SER A C 1
ATOM 6088 O O . SER A 1 823 ? -14.623 -38.830 51.596 1.00 24.36 823 SER A O 1
ATOM 6090 N N . ALA A 1 824 ? -15.945 -39.845 53.162 1.00 24.89 824 ALA A N 1
ATOM 6091 C CA . ALA A 1 824 ? -15.171 -39.848 54.409 1.00 24.89 824 ALA A CA 1
ATOM 6092 C C . ALA A 1 824 ? -14.809 -38.518 55.118 1.00 24.89 824 ALA A C 1
ATOM 6094 O O . ALA A 1 824 ? -13.735 -37.952 54.955 1.00 24.89 824 ALA A O 1
ATOM 6095 N N . GLN A 1 825 ? -15.709 -38.131 56.037 1.00 28.55 825 GLN A N 1
ATOM 6096 C CA . GLN A 1 825 ? -15.469 -37.391 57.298 1.00 28.55 825 GLN A CA 1
ATOM 6097 C C . GLN A 1 825 ? -14.549 -38.174 58.283 1.00 28.55 825 GLN A C 1
ATOM 6099 O O . GLN A 1 825 ? -14.348 -39.369 58.044 1.00 28.55 825 GLN A O 1
ATOM 6104 N N . PRO A 1 826 ? -14.039 -37.603 59.416 1.00 28.98 826 PRO A N 1
ATOM 6105 C CA . PRO A 1 826 ? -14.808 -37.480 60.690 1.00 28.98 826 PRO A CA 1
ATOM 6106 C C . PRO A 1 826 ? -14.361 -36.274 61.604 1.00 28.98 826 PRO A C 1
ATOM 6108 O O . PRO A 1 826 ? -13.575 -35.446 61.158 1.00 28.98 826 PRO A O 1
ATOM 6111 N N . PRO A 1 827 ? -14.842 -36.090 62.863 1.00 29.77 827 PRO A N 1
ATOM 6112 C CA . PRO A 1 827 ? -16.166 -35.521 63.159 1.00 29.77 827 PRO A CA 1
ATOM 6113 C C . PRO A 1 827 ? -16.237 -34.495 64.341 1.00 29.77 827 PRO A C 1
ATOM 6115 O O . PRO A 1 827 ? -15.408 -34.475 65.243 1.00 29.77 827 PRO A O 1
ATOM 6118 N N . LEU A 1 828 ? -17.349 -33.740 64.372 1.00 23.81 828 LEU A N 1
ATOM 6119 C CA . LEU A 1 828 ? -18.174 -33.285 65.523 1.00 23.81 828 LEU A CA 1
ATOM 6120 C C . LEU A 1 828 ? -17.557 -32.559 66.748 1.00 23.81 828 LEU A C 1
ATOM 6122 O O . LEU A 1 828 ? -16.854 -33.162 67.554 1.00 23.81 828 LEU A O 1
ATOM 6126 N N . LYS A 1 829 ? -18.131 -31.380 67.079 1.00 23.39 829 LYS A N 1
ATOM 6127 C CA . LYS A 1 829 ? -18.775 -31.127 68.396 1.00 23.39 829 LYS A CA 1
ATOM 6128 C C . LYS A 1 829 ? -19.728 -29.913 68.408 1.00 23.39 829 LYS A C 1
ATOM 6130 O O . LYS A 1 829 ? -19.379 -28.810 68.019 1.00 23.39 829 LYS A O 1
ATOM 6135 N N . ARG A 1 830 ? -20.942 -30.168 68.913 1.00 23.59 830 ARG A N 1
ATOM 6136 C CA . ARG A 1 830 ? -22.037 -29.232 69.252 1.00 23.59 830 ARG A CA 1
ATOM 6137 C C . ARG A 1 830 ? -21.707 -28.331 70.455 1.00 23.59 830 ARG A C 1
ATOM 6139 O O . ARG A 1 830 ? -21.119 -28.837 71.408 1.00 23.59 830 ARG A O 1
ATOM 6146 N N . ARG A 1 831 ? -22.308 -27.128 70.502 1.00 23.34 831 ARG A N 1
ATOM 6147 C CA . ARG A 1 831 ? -23.111 -26.526 71.614 1.00 23.34 831 ARG A CA 1
ATOM 6148 C C . ARG A 1 831 ? -23.519 -25.090 71.200 1.00 23.34 831 ARG A C 1
ATOM 6150 O O . ARG A 1 831 ? -22.660 -24.371 70.728 1.00 23.34 831 ARG A O 1
ATOM 6157 N N . LYS A 1 832 ? -24.807 -24.732 71.067 1.00 22.77 832 LYS A N 1
ATOM 6158 C CA . LYS A 1 832 ? -25.888 -24.417 72.045 1.00 22.77 832 LYS A CA 1
ATOM 6159 C C . LYS A 1 832 ? -25.874 -22.951 72.539 1.00 22.77 832 LYS A C 1
ATOM 6161 O O . LYS A 1 832 ? -24.872 -22.544 73.113 1.00 22.77 832 LYS A O 1
ATOM 6166 N N . SER A 1 833 ? -27.074 -22.333 72.487 1.00 24.83 833 SER A N 1
ATOM 6167 C CA . SER A 1 833 ? -27.618 -21.201 73.299 1.00 24.83 833 SER A CA 1
ATOM 6168 C C . SER A 1 833 ? -26.986 -19.809 73.095 1.00 24.83 833 SER A C 1
ATOM 6170 O O . SER A 1 833 ? -25.795 -19.745 72.848 1.00 24.83 833 SER A O 1
ATOM 6172 N N . ALA A 1 834 ? -27.660 -18.659 73.240 1.00 25.78 834 ALA A N 1
ATOM 6173 C CA . ALA A 1 834 ? -29.048 -18.247 73.523 1.00 25.78 834 ALA A CA 1
ATOM 6174 C C . ALA A 1 834 ? -29.109 -16.691 73.471 1.00 25.78 834 ALA A C 1
ATOM 6176 O O . ALA A 1 834 ? -28.054 -16.089 73.623 1.00 25.78 834 ALA A O 1
ATOM 6177 N N . GLU A 1 835 ? -30.326 -16.121 73.340 1.00 25.45 835 GLU A N 1
ATOM 6178 C CA . GLU A 1 835 ? -30.800 -14.806 73.876 1.00 25.45 835 GLU A CA 1
ATOM 6179 C C . GLU A 1 835 ? -30.066 -13.508 73.444 1.00 25.45 835 GLU A C 1
ATOM 6181 O O . GLU A 1 835 ? -28.856 -13.478 73.313 1.00 25.45 835 GLU A O 1
ATOM 6186 N N . GLY A 1 836 ? -30.688 -12.347 73.217 1.00 25.52 836 GLY A N 1
ATOM 6187 C CA . GLY A 1 836 ? -32.056 -11.840 73.343 1.00 25.52 836 GLY A CA 1
ATOM 6188 C C . GLY A 1 836 ? -32.139 -10.466 72.634 1.00 25.52 836 GLY A C 1
ATOM 6189 O O . GLY A 1 836 ? -31.112 -9.873 72.324 1.00 25.52 836 GLY A O 1
ATOM 6190 N N . ALA A 1 837 ? -33.336 -10.076 72.187 1.00 25.33 837 ALA A N 1
ATOM 6191 C CA . ALA A 1 837 ? -34.055 -8.856 72.594 1.00 25.33 837 ALA A CA 1
ATOM 6192 C C . ALA A 1 837 ? -33.332 -7.511 72.344 1.00 25.33 837 ALA A C 1
ATOM 6194 O O . ALA A 1 837 ? -32.392 -7.172 73.049 1.00 25.33 837 ALA A O 1
ATOM 6195 N N . ASP A 1 838 ? -33.821 -6.703 71.397 1.00 26.02 838 ASP A N 1
ATOM 6196 C CA . ASP A 1 838 ? -34.757 -5.623 71.748 1.00 26.02 838 ASP A CA 1
ATOM 6197 C C . ASP A 1 838 ? -35.369 -4.958 70.507 1.00 26.02 838 ASP A C 1
ATOM 6199 O O . ASP A 1 838 ? -34.748 -4.828 69.452 1.00 26.02 838 ASP A O 1
ATOM 6203 N N . ALA A 1 839 ? -36.634 -4.582 70.661 1.00 26.75 839 ALA A N 1
ATOM 6204 C CA . ALA A 1 839 ? -37.463 -3.892 69.688 1.00 26.75 839 ALA A CA 1
ATOM 6205 C C . ALA A 1 839 ? -37.377 -2.374 69.885 1.00 26.75 839 ALA A C 1
ATOM 6207 O O . ALA A 1 839 ? -37.321 -1.911 71.022 1.00 26.75 839 ALA A O 1
ATOM 6208 N N . MET A 1 840 ? -37.500 -1.598 68.804 1.00 25.86 840 MET A N 1
ATOM 6209 C CA . MET A 1 840 ? -38.155 -0.290 68.885 1.00 25.86 840 MET A CA 1
ATOM 6210 C C . MET A 1 840 ? -38.709 0.129 67.518 1.00 25.86 840 MET A C 1
ATOM 6212 O O . MET A 1 840 ? -37.969 0.483 66.602 1.00 25.86 840 MET A O 1
ATOM 6216 N N . GLU A 1 841 ? -40.033 0.051 67.401 1.00 24.55 841 GLU A N 1
ATOM 6217 C CA . GLU A 1 841 ? -40.845 0.741 66.398 1.00 24.55 841 GLU A CA 1
ATOM 6218 C C . GLU A 1 841 ? -40.883 2.245 66.704 1.00 24.55 841 GLU A C 1
ATOM 6220 O O . GLU A 1 841 ? -41.024 2.610 67.871 1.00 24.55 841 GLU A O 1
ATOM 6225 N N . VAL A 1 842 ? -40.877 3.097 65.670 1.00 27.81 842 VAL A N 1
ATOM 6226 C CA . VAL A 1 842 ? -41.740 4.292 65.610 1.00 27.81 842 VAL A CA 1
ATOM 6227 C C . VAL A 1 842 ? -42.210 4.503 64.163 1.00 27.81 842 VAL A C 1
ATOM 6229 O O . VAL A 1 842 ? -41.454 4.373 63.205 1.00 27.81 842 VAL A O 1
ATOM 6232 N N . ASP A 1 843 ? -43.501 4.790 64.095 1.00 24.34 843 ASP A N 1
ATOM 6233 C CA . ASP A 1 843 ? -44.477 4.840 63.011 1.00 24.34 843 ASP A CA 1
ATOM 6234 C C . ASP A 1 843 ? -44.459 6.148 62.177 1.00 24.34 843 ASP A C 1
ATOM 6236 O O . ASP A 1 843 ? -43.922 7.164 62.623 1.00 24.34 843 ASP A O 1
ATOM 6240 N N . GLY A 1 844 ? -45.127 6.138 61.009 1.00 26.19 844 GLY A N 1
ATOM 6241 C CA . GLY A 1 844 ? -45.602 7.355 60.323 1.00 26.19 844 GLY A CA 1
ATOM 6242 C C . GLY A 1 844 ? -45.600 7.360 58.780 1.00 26.19 844 GLY A C 1
ATOM 6243 O O . GLY A 1 844 ? -44.644 7.829 58.169 1.00 26.19 844 GLY A O 1
ATOM 6244 N N . GLY A 1 845 ? -46.705 6.923 58.149 1.00 23.78 845 GLY A N 1
ATOM 6245 C CA . GLY A 1 845 ? -47.016 7.089 56.706 1.00 23.78 845 GLY A CA 1
ATOM 6246 C C . GLY A 1 845 ? -47.196 8.560 56.262 1.00 23.78 845 GLY A C 1
ATOM 6247 O O . GLY A 1 845 ? -47.165 9.467 57.081 1.00 23.78 845 GLY A O 1
ATOM 6248 N N . SER A 1 846 ? -47.438 8.939 55.002 1.00 25.17 846 SER A N 1
ATOM 6249 C CA . SER A 1 846 ? -48.163 8.320 53.882 1.00 25.17 846 SER A CA 1
ATOM 6250 C C . SER A 1 846 ? -48.031 9.219 52.627 1.00 25.17 846 SER A C 1
ATOM 6252 O O . SER A 1 846 ? -47.767 10.412 52.770 1.00 25.17 846 SER A O 1
ATOM 6254 N N . GLY A 1 847 ? -48.294 8.693 51.419 1.00 25.73 847 GLY A N 1
ATOM 6255 C CA . GLY A 1 847 ? -48.657 9.514 50.247 1.00 25.73 847 GLY A CA 1
ATOM 6256 C C . GLY A 1 847 ? -48.182 8.987 48.887 1.00 25.73 847 GLY A C 1
ATOM 6257 O O . GLY A 1 847 ? -47.051 9.233 48.490 1.00 25.73 847 GLY A O 1
ATOM 6258 N N . ALA A 1 848 ? -49.063 8.291 48.163 1.00 26.11 848 ALA A N 1
ATOM 6259 C CA . ALA A 1 848 ? -48.831 7.722 46.833 1.00 26.11 848 ALA A CA 1
ATOM 6260 C C . ALA A 1 848 ? -49.346 8.619 45.684 1.00 26.11 848 ALA A C 1
ATOM 6262 O O . ALA A 1 848 ? -50.352 9.310 45.842 1.00 26.11 848 ALA A O 1
ATOM 6263 N N . GLY A 1 849 ? -48.718 8.511 44.505 1.00 25.50 849 GLY A N 1
ATOM 6264 C CA . GLY A 1 849 ? -49.208 8.994 43.204 1.00 25.50 849 GLY A CA 1
ATOM 6265 C C . GLY A 1 849 ? -48.252 8.589 42.056 1.00 25.50 849 GLY A C 1
ATOM 6266 O O . GLY A 1 849 ? -47.063 8.860 42.191 1.00 25.50 849 GLY A O 1
ATOM 6267 N N . PRO A 1 850 ? -48.699 7.919 40.968 1.00 35.47 850 PRO A N 1
ATOM 6268 C CA . PRO A 1 850 ? -47.828 7.160 40.052 1.00 35.47 850 PRO A CA 1
ATOM 6269 C C . PRO A 1 850 ? -47.511 7.904 38.741 1.00 35.47 850 PRO A C 1
ATOM 6271 O O . PRO A 1 850 ? -48.373 8.630 38.255 1.00 35.47 850 PRO A O 1
ATOM 6274 N N . SER A 1 851 ? -46.346 7.666 38.113 1.00 24.39 851 SER A N 1
ATOM 6275 C CA . SER A 1 851 ? -46.132 7.824 36.653 1.00 24.39 851 SER A CA 1
ATOM 6276 C C . SER A 1 851 ? -44.814 7.191 36.162 1.00 24.39 851 SER A C 1
ATOM 6278 O O . SER A 1 851 ? -43.744 7.747 36.352 1.00 24.39 851 SER A O 1
ATOM 6280 N N . ALA A 1 852 ? -44.961 6.023 35.527 1.00 30.05 852 ALA A N 1
ATOM 6281 C CA . ALA A 1 852 ? -44.205 5.454 34.402 1.00 30.05 852 ALA A CA 1
ATOM 6282 C C . ALA A 1 852 ? -42.676 5.674 34.287 1.00 30.05 852 ALA A C 1
ATOM 6284 O O . ALA A 1 852 ? -42.223 6.510 33.510 1.00 30.05 852 ALA A O 1
ATOM 6285 N N . GLU A 1 853 ? -41.901 4.772 34.892 1.00 27.95 853 GLU A N 1
ATOM 6286 C CA . GLU A 1 853 ? -40.576 4.373 34.399 1.00 27.95 853 GLU A CA 1
ATOM 6287 C C . GLU A 1 853 ? -40.651 2.906 33.947 1.00 27.95 853 GLU A C 1
ATOM 6289 O O . GLU A 1 853 ? -41.111 2.032 34.685 1.00 27.95 853 GLU A O 1
ATOM 6294 N N . GLY A 1 854 ? -40.274 2.640 32.692 1.00 27.50 854 GLY A N 1
ATOM 6295 C CA . GLY A 1 854 ? -40.028 1.280 32.204 1.00 27.50 854 GLY A CA 1
ATOM 6296 C C . GLY A 1 854 ? -38.780 0.695 32.876 1.00 27.50 854 GLY A C 1
ATOM 6297 O O . GLY A 1 854 ? -37.967 1.460 33.393 1.00 27.50 854 GLY A O 1
ATOM 6298 N N . PRO A 1 855 ? -38.598 -0.636 32.903 1.00 29.27 855 PRO A N 1
ATOM 6299 C CA . PRO A 1 855 ? -37.548 -1.248 33.702 1.00 29.27 855 PRO A CA 1
ATOM 6300 C C . PRO A 1 855 ? -36.181 -0.988 33.060 1.00 29.27 855 PRO A C 1
ATOM 6302 O O . PRO A 1 855 ? -35.724 -1.751 32.210 1.00 29.27 855 PRO A O 1
ATOM 6305 N N . LEU A 1 856 ? -35.509 0.081 33.489 1.00 28.11 856 LEU A N 1
ATOM 6306 C CA . LEU A 1 856 ? -34.055 0.073 33.568 1.00 28.11 856 LEU A CA 1
ATOM 6307 C C . LEU A 1 856 ? -33.705 -1.063 34.527 1.00 28.11 856 LEU A C 1
ATOM 6309 O O . LEU A 1 856 ? -34.224 -1.121 35.643 1.00 28.11 856 LEU A O 1
ATOM 6313 N N . LEU A 1 857 ? -32.894 -2.011 34.060 1.00 29.92 857 LEU A N 1
ATOM 6314 C CA . LEU A 1 857 ? -32.268 -3.016 34.908 1.00 29.92 857 LEU A CA 1
ATOM 6315 C C . LEU A 1 857 ? -31.541 -2.270 36.028 1.00 29.92 857 LEU A C 1
ATOM 6317 O O . LEU A 1 857 ? -30.445 -1.759 35.829 1.00 29.92 857 LEU A O 1
ATOM 6321 N N . ALA A 1 858 ? -32.178 -2.167 37.192 1.00 26.05 858 ALA A N 1
ATOM 6322 C CA . ALA A 1 858 ? -31.515 -1.726 38.397 1.00 26.05 858 ALA A CA 1
ATOM 6323 C C . ALA A 1 858 ? -30.391 -2.732 38.651 1.00 26.05 858 ALA A C 1
ATOM 6325 O O . ALA A 1 858 ? -30.655 -3.892 38.974 1.00 26.05 858 ALA A O 1
ATOM 6326 N N . CYS A 1 859 ? -29.146 -2.303 38.449 1.00 28.28 859 CYS A N 1
ATOM 6327 C CA . CYS A 1 859 ? -27.981 -3.000 38.960 1.00 28.28 859 CYS A CA 1
ATOM 6328 C C . CYS A 1 859 ? -28.133 -3.056 40.483 1.00 28.28 859 CYS A C 1
ATOM 6330 O O . CYS A 1 859 ? -27.779 -2.113 41.193 1.00 28.28 859 CYS A O 1
ATOM 6332 N N . GLU A 1 860 ? -28.723 -4.142 40.989 1.00 30.62 860 GLU A N 1
ATOM 6333 C CA . GLU A 1 860 ? -28.650 -4.477 42.404 1.00 30.62 860 GLU A CA 1
ATOM 6334 C C . GLU A 1 860 ? -27.181 -4.381 42.813 1.00 30.62 860 GLU A C 1
ATOM 6336 O O . GLU A 1 860 ? -26.295 -4.904 42.131 1.00 30.62 860 GLU A O 1
ATOM 6341 N N . ALA A 1 861 ? -26.915 -3.658 43.901 1.00 35.22 861 ALA A N 1
ATOM 6342 C CA . ALA A 1 861 ? -25.580 -3.523 44.450 1.00 35.22 861 ALA A CA 1
ATOM 6343 C C . ALA A 1 861 ? -25.017 -4.925 44.709 1.00 35.22 861 ALA A C 1
ATOM 6345 O O . ALA A 1 861 ? -25.370 -5.567 45.698 1.00 35.22 861 ALA A O 1
ATOM 6346 N N . VAL A 1 862 ? -24.153 -5.405 43.810 1.00 34.88 862 VAL A N 1
ATOM 6347 C CA . VAL A 1 862 ? -23.433 -6.663 43.991 1.00 34.88 862 VAL A CA 1
ATOM 6348 C C . VAL A 1 862 ? -22.612 -6.507 45.266 1.00 34.88 862 VAL A C 1
ATOM 6350 O O . VAL A 1 862 ? -21.591 -5.812 45.285 1.00 34.88 862 VAL A O 1
ATOM 6353 N N . GLN A 1 863 ? -23.089 -7.105 46.358 1.00 39.78 863 GLN A N 1
ATOM 6354 C CA . GLN A 1 863 ? -22.315 -7.241 47.581 1.00 39.78 863 GLN A CA 1
ATOM 6355 C C . GLN A 1 863 ? -21.118 -8.133 47.248 1.00 39.78 863 GLN A C 1
ATOM 6357 O O . GLN A 1 863 ? -21.255 -9.334 47.014 1.00 39.78 863 GLN A O 1
ATOM 6362 N N . LEU A 1 864 ? -19.942 -7.513 47.144 1.00 43.06 864 LEU A N 1
ATOM 6363 C CA . LEU A 1 864 ? -18.681 -8.215 46.930 1.00 43.06 864 LEU A CA 1
ATOM 6364 C C . LEU A 1 864 ? -18.451 -9.177 48.119 1.00 43.06 864 LEU A C 1
ATOM 6366 O O . LEU A 1 864 ? -18.606 -8.745 49.261 1.00 43.06 864 LEU A O 1
ATOM 6370 N N . PRO A 1 865 ? -18.085 -10.454 47.893 1.00 43.72 865 PRO A N 1
ATOM 6371 C CA . PRO A 1 865 ? -17.802 -11.403 48.974 1.00 43.72 865 PRO A CA 1
ATOM 6372 C C . PRO A 1 865 ? -16.709 -10.897 49.936 1.00 43.72 865 PRO A C 1
ATOM 6374 O O . PRO A 1 865 ? -15.738 -10.288 49.484 1.00 43.72 865 PRO A O 1
ATOM 6377 N N . GLU A 1 866 ? -16.827 -11.224 51.232 1.00 46.62 866 GLU A N 1
ATOM 6378 C CA . GLU A 1 866 ? -15.986 -10.758 52.364 1.00 46.62 866 GLU A CA 1
ATOM 6379 C C . GLU A 1 866 ? -14.455 -10.959 52.225 1.00 46.62 866 GLU A C 1
ATOM 6381 O O . GLU A 1 866 ? -13.692 -10.389 52.998 1.00 46.62 866 GLU A O 1
ATOM 6386 N N . GLU A 1 867 ? -13.957 -11.713 51.241 1.00 56.88 867 GLU A N 1
ATOM 6387 C CA . GLU A 1 867 ? -12.523 -12.025 51.076 1.00 56.88 867 GLU A CA 1
ATOM 6388 C C . GLU A 1 867 ? -11.695 -10.952 50.324 1.00 56.88 867 GLU A C 1
ATOM 6390 O O . GLU A 1 867 ? -10.674 -11.270 49.709 1.00 56.88 867 GLU A O 1
ATOM 6395 N N . THR A 1 868 ? -12.137 -9.695 50.214 1.00 65.50 868 THR A N 1
ATOM 6396 C CA . THR A 1 868 ? -11.303 -8.642 49.589 1.00 65.50 868 THR A CA 1
ATOM 6397 C C . THR A 1 868 ? -10.109 -8.302 50.480 1.00 65.50 868 THR A C 1
ATOM 6399 O O . THR A 1 868 ? -10.295 -7.894 51.624 1.00 65.50 868 THR A O 1
ATOM 6402 N N . LEU A 1 869 ? -8.889 -8.437 49.943 1.00 76.81 869 LEU A N 1
ATOM 6403 C CA . LEU A 1 869 ? -7.664 -7.985 50.612 1.00 76.81 869 LEU A CA 1
ATOM 6404 C C . LEU A 1 869 ? -7.778 -6.505 50.981 1.00 76.81 869 LEU A C 1
ATOM 6406 O O . LEU A 1 869 ? -8.301 -5.703 50.199 1.00 76.81 869 LEU A O 1
ATOM 6410 N N . LYS A 1 870 ? -7.254 -6.136 52.152 1.00 79.44 870 LYS A N 1
ATOM 6411 C CA . LYS A 1 870 ? -7.164 -4.722 52.528 1.00 79.44 870 LYS A CA 1
ATOM 6412 C C . LYS A 1 870 ? -6.206 -4.001 51.570 1.00 79.44 870 LYS A C 1
ATOM 6414 O O . LYS A 1 870 ? -5.218 -4.613 51.161 1.00 79.44 870 LYS A O 1
ATOM 6419 N N . PRO A 1 871 ? -6.430 -2.712 51.248 1.00 79.25 871 PRO A N 1
ATOM 6420 C CA . PRO A 1 871 ? -5.575 -1.964 50.321 1.00 79.25 871 PRO A CA 1
ATOM 6421 C C . PRO A 1 871 ? -4.072 -2.062 50.628 1.00 79.25 871 PRO A C 1
ATOM 6423 O O . PRO A 1 871 ? -3.276 -2.213 49.705 1.00 79.25 871 PRO A O 1
ATOM 6426 N N . ASP A 1 872 ? -3.692 -2.074 51.909 1.00 84.44 872 ASP A N 1
ATOM 6427 C CA . ASP A 1 872 ? -2.290 -2.151 52.351 1.00 84.44 872 ASP A CA 1
ATOM 6428 C C . ASP A 1 872 ? -1.650 -3.542 52.157 1.00 84.44 872 ASP A C 1
ATOM 6430 O O . ASP A 1 872 ? -0.429 -3.666 52.076 1.00 84.44 872 ASP A O 1
ATOM 6434 N N . GLU A 1 873 ? -2.458 -4.602 52.063 1.00 87.94 873 GLU A N 1
ATOM 6435 C CA . GLU A 1 873 ? -1.999 -5.988 51.883 1.00 87.94 873 GLU A CA 1
ATOM 6436 C C . GLU A 1 873 ? -1.793 -6.335 50.398 1.00 87.94 873 GLU A C 1
ATOM 6438 O O . GLU A 1 873 ? -1.006 -7.224 50.057 1.00 87.94 873 GLU A O 1
ATOM 6443 N N . VAL A 1 874 ? -2.467 -5.605 49.499 1.00 88.69 874 VAL A N 1
ATOM 6444 C CA . VAL A 1 874 ? -2.439 -5.840 48.048 1.00 88.69 874 VAL A CA 1
ATOM 6445 C C . VAL A 1 874 ? -1.018 -5.779 47.466 1.00 88.69 874 VAL A C 1
ATOM 6447 O O . VAL A 1 874 ? -0.659 -6.719 46.756 1.00 88.69 874 VAL A O 1
ATOM 6450 N N . PRO A 1 875 ? -0.164 -4.768 47.744 1.00 91.56 875 PRO A N 1
ATOM 6451 C CA . PRO A 1 875 ? 1.166 -4.691 47.134 1.00 91.56 875 PRO A CA 1
ATOM 6452 C C . PRO A 1 875 ? 2.070 -5.885 47.467 1.00 91.56 875 PRO A C 1
ATOM 6454 O O . PRO A 1 875 ? 2.788 -6.377 46.592 1.00 91.56 875 PRO A O 1
ATOM 6457 N N . ALA A 1 876 ? 2.026 -6.365 48.715 1.00 90.50 876 ALA A N 1
ATOM 6458 C CA . ALA A 1 876 ? 2.817 -7.510 49.157 1.00 90.50 876 ALA A CA 1
ATOM 6459 C C . ALA A 1 876 ? 2.327 -8.807 48.497 1.00 90.50 876 ALA A C 1
ATOM 6461 O O . ALA A 1 876 ? 3.122 -9.506 47.866 1.00 90.50 876 ALA A O 1
ATOM 6462 N N . ALA A 1 877 ? 1.015 -9.067 48.547 1.00 91.62 877 ALA A N 1
ATOM 6463 C CA . ALA A 1 877 ? 0.403 -10.244 47.931 1.00 91.62 877 ALA A CA 1
ATOM 6464 C C . ALA A 1 877 ? 0.590 -10.272 46.402 1.00 91.62 877 ALA A C 1
ATOM 6466 O O . ALA A 1 877 ? 0.816 -11.333 45.818 1.00 91.62 877 ALA A O 1
ATOM 6467 N N . TYR A 1 878 ? 0.537 -9.104 45.753 1.00 94.06 878 TYR A N 1
ATOM 6468 C CA . TYR A 1 878 ? 0.772 -8.959 44.317 1.00 94.06 878 TYR A CA 1
ATOM 6469 C C . TYR A 1 878 ? 2.200 -9.350 43.945 1.00 94.06 878 TYR A C 1
ATOM 6471 O O . TYR A 1 878 ? 2.397 -10.168 43.050 1.00 94.06 878 TYR A O 1
ATOM 6479 N N . ARG A 1 879 ? 3.207 -8.823 44.652 1.00 92.62 879 ARG A N 1
ATOM 6480 C CA . ARG A 1 879 ? 4.610 -9.163 44.381 1.00 92.62 879 ARG A CA 1
ATOM 6481 C C . ARG A 1 879 ? 4.912 -10.635 44.661 1.00 92.62 879 ARG A C 1
ATOM 6483 O O . ARG A 1 879 ? 5.655 -11.242 43.898 1.00 92.62 879 ARG A O 1
ATOM 6490 N N . GLU A 1 880 ? 4.340 -11.199 45.719 1.00 92.81 880 GLU A N 1
ATOM 6491 C CA . GLU A 1 880 ? 4.538 -12.604 46.083 1.00 92.81 880 GLU A CA 1
ATOM 6492 C C . GLU A 1 880 ? 3.976 -13.564 45.023 1.00 92.81 880 GLU A C 1
ATOM 6494 O O . GLU A 1 880 ? 4.668 -14.494 44.615 1.00 92.81 880 GLU A O 1
ATOM 6499 N N . GLN A 1 881 ? 2.752 -13.328 44.535 1.00 92.88 881 GLN A N 1
ATOM 6500 C CA . GLN A 1 881 ? 2.090 -14.240 43.593 1.00 92.88 881 GLN A CA 1
ATOM 6501 C C . GLN A 1 881 ? 2.501 -14.022 42.134 1.00 92.88 881 GLN A C 1
ATOM 6503 O O . GLN A 1 881 ? 2.628 -14.990 41.387 1.00 92.88 881 GLN A O 1
ATOM 6508 N N . LEU A 1 882 ? 2.698 -12.770 41.710 1.00 94.06 882 LEU A N 1
ATOM 6509 C CA . LEU A 1 882 ? 2.999 -12.438 40.313 1.00 94.06 882 LEU A CA 1
ATOM 6510 C C . LEU A 1 882 ? 4.499 -12.268 40.040 1.00 94.06 882 LEU A C 1
ATOM 6512 O O . LEU A 1 882 ? 4.919 -12.428 38.897 1.00 94.06 882 LEU A O 1
ATOM 6516 N N . GLY A 1 883 ? 5.326 -12.013 41.059 1.00 91.81 883 GLY A N 1
ATOM 6517 C CA . GLY A 1 883 ? 6.782 -11.896 40.908 1.00 91.81 883 GLY A CA 1
ATOM 6518 C C . GLY A 1 883 ? 7.437 -13.110 40.231 1.00 91.81 883 GLY A C 1
ATOM 6519 O O . GLY A 1 883 ? 8.199 -12.918 39.281 1.00 91.81 883 GLY A O 1
ATOM 6520 N N . PRO A 1 884 ? 7.107 -14.357 40.627 1.00 92.12 884 PRO A N 1
ATOM 6521 C CA . PRO A 1 884 ? 7.605 -15.563 39.957 1.00 92.12 884 PRO A CA 1
ATOM 6522 C C . PRO A 1 884 ? 7.170 -15.700 38.490 1.00 92.12 884 PRO A C 1
ATOM 6524 O O . PRO A 1 884 ? 7.794 -16.440 37.738 1.00 92.12 884 PRO A O 1
ATOM 6527 N N . LEU A 1 885 ? 6.118 -14.989 38.072 1.00 92.19 885 LEU A N 1
ATOM 6528 C CA . LEU A 1 885 ? 5.590 -15.009 36.706 1.00 92.19 885 LEU A CA 1
ATOM 6529 C C . LEU A 1 885 ? 6.182 -13.904 35.816 1.00 92.19 885 LEU A C 1
ATOM 6531 O O . LEU A 1 885 ? 5.728 -13.746 34.682 1.00 92.19 885 LEU A O 1
ATOM 6535 N N . SER A 1 886 ? 7.161 -13.131 36.310 1.00 91.56 886 SER A N 1
ATOM 6536 C CA . SER A 1 886 ? 7.748 -11.983 35.601 1.00 91.56 886 SER A CA 1
ATOM 6537 C C . SER A 1 886 ? 8.325 -12.353 34.234 1.00 91.56 886 SER A C 1
ATOM 6539 O O . SER A 1 886 ? 8.042 -11.668 33.256 1.00 91.56 886 SER A O 1
ATOM 6541 N N . VAL A 1 887 ? 9.064 -13.461 34.136 1.00 94.88 887 VAL A N 1
ATOM 6542 C CA . VAL A 1 887 ? 9.545 -14.009 32.861 1.00 94.88 887 VAL A CA 1
ATOM 6543 C C . VAL A 1 887 ? 9.350 -15.523 32.877 1.00 94.88 887 VAL A C 1
ATOM 6545 O O . VAL A 1 887 ? 9.865 -16.200 33.762 1.00 94.88 887 VAL A O 1
ATOM 6548 N N . SER A 1 888 ? 8.617 -16.068 31.909 1.00 93.62 888 SER A N 1
ATOM 6549 C CA . SER A 1 888 ? 8.418 -17.518 31.774 1.00 93.62 888 SER A CA 1
ATOM 6550 C C . SER A 1 888 ? 8.263 -17.940 30.313 1.00 93.62 888 SER A C 1
ATOM 6552 O O . SER A 1 888 ? 8.319 -17.101 29.415 1.00 93.62 888 SER A O 1
ATOM 6554 N N . GLU A 1 889 ? 8.110 -19.237 30.055 1.00 93.81 889 GLU A N 1
ATOM 6555 C CA . GLU A 1 889 ? 7.932 -19.778 28.705 1.00 93.81 889 GLU A CA 1
ATOM 6556 C C . GLU A 1 889 ? 6.455 -20.007 28.360 1.00 93.81 889 GLU A C 1
ATOM 6558 O O . GLU A 1 889 ? 5.613 -20.199 29.240 1.00 93.81 889 GLU A O 1
ATOM 6563 N N . TYR A 1 890 ? 6.140 -20.009 27.066 1.00 94.06 890 TYR A N 1
ATOM 6564 C CA . TYR A 1 890 ? 4.842 -20.430 26.543 1.00 94.06 890 TYR A CA 1
ATOM 6565 C C . TYR A 1 890 ? 4.976 -21.038 25.141 1.00 94.06 890 TYR A C 1
ATOM 6567 O O . TYR A 1 890 ? 5.999 -20.883 24.475 1.00 94.06 890 TYR A O 1
ATOM 6575 N N . ASP A 1 891 ? 3.930 -21.727 24.691 1.00 90.81 891 ASP A N 1
ATOM 6576 C CA . ASP A 1 891 ? 3.839 -22.241 23.326 1.00 90.81 891 ASP A CA 1
ATOM 6577 C C . 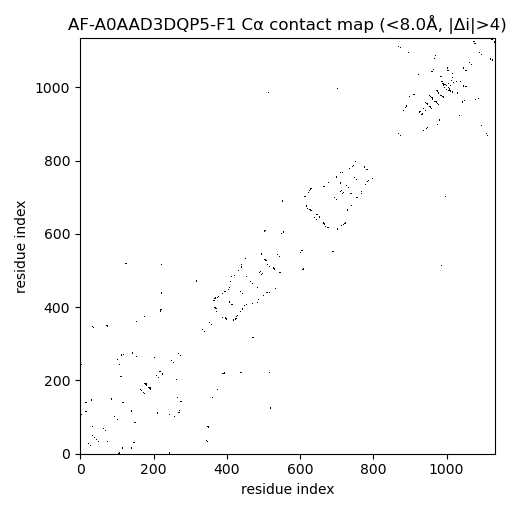ASP A 1 891 ? 3.154 -21.210 22.421 1.00 90.81 891 ASP A C 1
ATOM 6579 O O . ASP A 1 891 ? 1.942 -20.996 22.510 1.00 90.81 891 ASP A O 1
ATOM 6583 N N . SER A 1 892 ? 3.925 -20.564 21.544 1.00 88.88 892 SER A N 1
ATOM 6584 C CA . SER A 1 892 ? 3.393 -19.582 20.592 1.00 88.88 892 SER A CA 1
ATOM 6585 C C . SER A 1 892 ? 2.736 -20.211 19.356 1.00 88.88 892 SER A C 1
ATOM 6587 O O . SER A 1 892 ? 2.199 -19.481 18.522 1.00 88.88 892 SER A O 1
ATOM 6589 N N . THR A 1 893 ? 2.785 -21.541 19.202 1.00 84.06 893 THR A N 1
ATOM 6590 C CA . THR A 1 893 ? 2.246 -22.256 18.030 1.00 84.06 893 THR A CA 1
ATOM 6591 C C . THR A 1 893 ? 0.759 -22.580 18.144 1.00 84.06 893 THR A C 1
ATOM 6593 O O . THR A 1 893 ? 0.116 -22.897 17.139 1.00 84.06 893 THR A O 1
ATOM 6596 N N . VAL A 1 894 ? 0.183 -22.457 19.343 1.00 84.81 894 VAL A N 1
ATOM 6597 C CA . VAL A 1 894 ? -1.259 -22.623 19.549 1.00 84.81 894 VAL A CA 1
ATOM 6598 C C . VAL A 1 894 ? -2.049 -21.616 18.694 1.00 84.81 894 VAL A C 1
ATOM 6600 O O . VAL A 1 894 ? -1.565 -20.510 18.445 1.00 84.81 894 VAL A O 1
ATOM 6603 N N . PRO A 1 895 ? -3.271 -21.936 18.232 1.00 73.88 895 PRO A N 1
ATOM 6604 C CA . PRO A 1 895 ? -4.092 -20.983 17.482 1.00 73.88 895 PRO A CA 1
ATOM 6605 C C . PRO A 1 895 ? -4.313 -19.676 18.263 1.00 73.88 895 PRO A C 1
ATOM 6607 O O . PRO A 1 895 ? -4.756 -19.701 19.408 1.00 73.88 895 PRO A O 1
ATOM 6610 N N . GLY A 1 896 ? -3.980 -18.528 17.659 1.00 75.06 896 GLY A N 1
ATOM 6611 C CA . GLY A 1 896 ? -3.988 -17.222 18.347 1.00 75.06 896 GLY A CA 1
ATOM 6612 C C . GLY A 1 896 ? -2.840 -17.027 19.353 1.00 75.06 896 GLY A C 1
ATOM 6613 O O . GLY A 1 896 ? -2.776 -16.020 20.057 1.00 75.06 896 GLY A O 1
ATOM 6614 N N . GLY A 1 897 ? -1.908 -17.978 19.420 1.00 79.25 897 GLY A N 1
ATOM 6615 C CA . GLY A 1 897 ? -0.740 -17.963 20.294 1.00 79.25 897 GLY A CA 1
ATOM 6616 C C . GLY A 1 897 ? 0.213 -16.816 20.011 1.00 79.25 897 GLY A C 1
ATOM 6617 O O . GLY A 1 897 ? 0.904 -16.364 20.911 1.00 79.25 897 GLY A O 1
ATOM 6618 N N . TYR A 1 898 ? 0.203 -16.298 18.787 1.00 86.06 898 TYR A N 1
ATOM 6619 C CA . TYR A 1 898 ? 1.073 -15.219 18.356 1.00 86.06 898 TYR A CA 1
ATOM 6620 C C . TYR A 1 898 ? 0.408 -14.404 17.249 1.00 86.06 898 TYR A C 1
ATOM 6622 O O . TYR A 1 898 ? -0.402 -14.932 16.481 1.00 86.06 898 TYR A O 1
ATOM 6630 N N . PHE A 1 899 ? 0.754 -13.125 17.149 1.00 82.44 899 PHE A N 1
ATOM 6631 C CA . PHE A 1 899 ? 0.250 -12.233 16.115 1.00 82.44 899 PHE A CA 1
ATOM 6632 C C . PHE A 1 899 ? 0.571 -12.802 14.727 1.00 82.44 899 PHE A C 1
ATOM 6634 O O . PHE A 1 899 ? 1.728 -13.101 14.411 1.00 82.44 899 PHE A O 1
ATOM 6641 N N . LYS A 1 900 ? -0.463 -12.979 13.899 1.00 78.38 900 LYS A N 1
ATOM 6642 C CA . LYS A 1 900 ? -0.408 -13.776 12.662 1.00 78.38 900 LYS A CA 1
ATOM 6643 C C . LYS A 1 900 ? 0.674 -13.272 11.707 1.00 78.38 900 LYS A C 1
ATOM 6645 O O . LYS A 1 900 ? 1.440 -14.058 11.152 1.00 78.38 900 LYS A O 1
ATOM 6650 N N . GLU A 1 901 ? 0.761 -11.958 11.552 1.00 70.69 901 GLU A N 1
ATOM 6651 C CA . GLU A 1 901 ? 1.717 -11.261 10.698 1.00 70.69 901 GLU A CA 1
ATOM 6652 C C . GLU A 1 901 ? 3.154 -11.472 11.184 1.00 70.69 901 GLU A C 1
ATOM 6654 O O . GLU A 1 901 ? 4.040 -11.739 10.374 1.00 70.69 901 GLU A O 1
ATOM 6659 N N . MET A 1 902 ? 3.390 -11.441 12.500 1.00 80.62 902 MET A N 1
ATOM 6660 C CA . MET A 1 902 ? 4.720 -11.703 13.057 1.00 80.62 902 MET A CA 1
ATOM 6661 C C . MET A 1 902 ? 5.089 -13.180 13.026 1.00 80.62 902 MET A C 1
ATOM 6663 O O . MET A 1 902 ? 6.259 -13.490 12.832 1.00 80.62 902 MET A O 1
ATOM 6667 N N . SER A 1 903 ? 4.125 -14.099 13.148 1.00 80.31 903 SER A N 1
ATOM 6668 C CA . SER A 1 903 ? 4.409 -15.522 12.934 1.00 80.31 903 SER A CA 1
ATOM 6669 C C . SER A 1 903 ? 4.856 -15.766 11.495 1.00 80.31 903 SER A C 1
ATOM 6671 O O . SER A 1 903 ? 5.881 -16.401 11.285 1.00 80.31 903 SER A O 1
ATOM 6673 N N . ARG A 1 904 ? 4.167 -15.165 10.512 1.00 73.06 904 ARG A N 1
ATOM 6674 C CA . ARG A 1 904 ? 4.573 -15.218 9.097 1.00 73.06 904 ARG A CA 1
ATOM 6675 C C . ARG A 1 904 ? 5.979 -14.642 8.882 1.00 73.06 904 ARG A C 1
ATOM 6677 O O . ARG A 1 904 ? 6.772 -15.253 8.173 1.00 73.06 904 ARG A O 1
ATOM 6684 N N . LEU A 1 905 ? 6.304 -13.502 9.501 1.00 72.25 905 LEU A N 1
ATOM 6685 C CA . LEU A 1 905 ? 7.654 -12.919 9.449 1.00 72.25 905 LEU A CA 1
ATOM 6686 C C . LEU A 1 905 ? 8.706 -13.856 10.062 1.00 72.25 905 LEU A C 1
ATOM 6688 O O . LEU A 1 905 ? 9.776 -14.037 9.484 1.00 72.25 905 LEU A O 1
ATOM 6692 N N . ALA A 1 906 ? 8.392 -14.474 11.201 1.00 75.81 906 ALA A N 1
ATOM 6693 C CA . ALA A 1 906 ? 9.279 -15.405 11.886 1.00 75.81 906 ALA A CA 1
ATOM 6694 C C . ALA A 1 906 ? 9.513 -16.687 11.074 1.00 75.81 906 ALA A C 1
ATOM 6696 O O . ALA A 1 906 ? 10.648 -17.159 11.016 1.00 75.81 906 ALA A O 1
ATOM 6697 N N . ASP A 1 907 ? 8.481 -17.233 10.429 1.00 72.81 907 ASP A N 1
ATOM 6698 C CA . ASP A 1 907 ? 8.573 -18.430 9.579 1.00 72.81 907 ASP A CA 1
ATOM 6699 C C . ASP A 1 907 ? 9.412 -18.171 8.316 1.00 72.81 907 ASP A C 1
ATOM 6701 O O . ASP A 1 907 ? 10.090 -19.062 7.806 1.00 72.81 907 ASP A O 1
ATOM 6705 N N . GLN A 1 908 ? 9.411 -16.925 7.834 1.00 63.19 908 GLN A N 1
ATOM 6706 C CA . GLN A 1 908 ? 10.228 -16.461 6.711 1.00 63.19 908 GLN A CA 1
ATOM 6707 C C . GLN A 1 908 ? 11.684 -16.131 7.091 1.00 63.19 908 GLN A C 1
ATOM 6709 O O . GLN A 1 908 ? 12.495 -15.859 6.195 1.00 63.19 908 GLN A O 1
ATOM 6714 N N . ASP A 1 909 ? 12.019 -16.117 8.385 1.00 70.25 909 ASP A N 1
ATOM 6715 C CA . ASP A 1 909 ? 13.367 -15.886 8.907 1.00 70.25 909 ASP A CA 1
ATOM 6716 C C . ASP A 1 909 ? 14.080 -17.226 9.151 1.00 70.25 909 ASP A C 1
ATOM 6718 O O . ASP A 1 909 ? 13.862 -17.910 10.152 1.00 70.25 909 ASP A O 1
ATOM 6722 N N . SER A 1 910 ? 14.950 -17.611 8.214 1.00 56.47 910 SER A N 1
ATOM 6723 C CA . SER A 1 910 ? 15.618 -18.914 8.203 1.00 56.47 910 SER A CA 1
ATOM 6724 C C . SER A 1 910 ? 16.892 -19.000 9.061 1.00 56.47 910 SER A C 1
ATOM 6726 O O . SER A 1 910 ? 17.651 -19.957 8.895 1.00 56.47 910 SER A O 1
ATOM 6728 N N . GLY A 1 911 ? 17.208 -18.031 9.935 1.00 57.16 911 GLY A N 1
ATOM 6729 C CA . GLY A 1 911 ? 18.467 -18.103 10.687 1.00 57.16 911 GLY A CA 1
ATOM 6730 C C . GLY A 1 911 ? 18.590 -17.213 11.922 1.00 57.16 911 GLY A C 1
ATOM 6731 O O . GLY A 1 911 ? 18.760 -16.001 11.827 1.00 57.16 911 GLY A O 1
ATOM 6732 N N . SER A 1 912 ? 18.692 -17.835 13.101 1.00 62.12 912 SER A N 1
ATOM 6733 C CA . SER A 1 912 ? 19.236 -17.164 14.286 1.00 62.12 912 SER A CA 1
ATOM 6734 C C . SER A 1 912 ? 20.764 -17.117 14.199 1.00 62.12 912 SER A C 1
ATOM 6736 O O . SER A 1 912 ? 21.443 -18.126 14.406 1.00 62.12 912 SER A O 1
ATOM 6738 N N . SER A 1 913 ? 21.338 -15.944 13.916 1.00 77.19 913 SER A N 1
ATOM 6739 C CA . SER A 1 913 ? 22.793 -15.769 13.987 1.00 77.19 913 SER A CA 1
ATOM 6740 C C . SER A 1 913 ? 23.305 -16.056 15.409 1.00 77.19 913 SER A C 1
ATOM 6742 O O . SER A 1 913 ? 22.618 -15.811 16.404 1.00 77.19 913 SER A O 1
ATOM 6744 N N . ARG A 1 914 ? 24.551 -16.537 15.549 1.00 80.75 914 ARG A N 1
ATOM 6745 C CA . ARG A 1 914 ? 25.173 -16.709 16.882 1.00 80.75 914 ARG A CA 1
ATOM 6746 C C . ARG A 1 914 ? 25.215 -15.397 17.674 1.00 80.75 914 ARG A C 1
ATOM 6748 O O . ARG A 1 914 ? 25.154 -15.430 18.899 1.00 80.75 914 ARG A O 1
ATOM 6755 N N . LYS A 1 915 ? 25.319 -14.257 16.979 1.00 82.25 915 LYS A N 1
ATOM 6756 C CA . LYS A 1 915 ? 25.275 -12.916 17.576 1.00 82.25 915 LYS A CA 1
ATOM 6757 C C . LYS A 1 915 ? 23.891 -12.633 18.172 1.00 82.25 915 LYS A C 1
ATOM 6759 O O . LYS A 1 915 ? 23.819 -12.315 19.354 1.00 82.25 915 LYS A O 1
ATOM 6764 N N . LYS A 1 916 ? 22.823 -12.842 17.392 1.00 88.31 916 LYS A N 1
ATOM 6765 C CA . LYS A 1 916 ? 21.420 -12.713 17.820 1.00 88.31 916 LYS A CA 1
ATOM 6766 C C . LYS A 1 916 ? 21.130 -13.591 19.036 1.00 88.31 916 LYS A C 1
ATOM 6768 O O . LYS A 1 916 ? 20.714 -13.078 20.065 1.00 88.31 916 LYS A O 1
ATOM 6773 N N . ALA A 1 917 ? 21.449 -14.884 18.961 1.00 88.88 917 ALA A N 1
ATOM 6774 C CA . ALA A 1 917 ? 21.197 -15.824 20.055 1.00 88.88 917 ALA A CA 1
ATOM 6775 C C . ALA A 1 917 ? 21.888 -15.413 21.369 1.00 88.88 917 ALA A C 1
ATOM 6777 O O . ALA A 1 917 ? 21.271 -15.451 22.429 1.00 88.88 917 ALA A O 1
ATOM 6778 N N . ARG A 1 918 ? 23.158 -14.982 21.305 1.00 89.88 918 ARG A N 1
ATOM 6779 C CA . ARG A 1 918 ? 23.903 -14.508 22.486 1.00 89.88 918 ARG A CA 1
ATOM 6780 C C . ARG A 1 918 ? 23.309 -13.234 23.074 1.00 89.88 918 ARG A C 1
ATOM 6782 O O . ARG A 1 918 ? 23.229 -13.119 24.293 1.00 89.88 918 ARG A O 1
ATOM 6789 N N . GLN A 1 919 ? 22.924 -12.292 22.218 1.00 91.50 919 GLN A N 1
ATOM 6790 C CA . GLN A 1 919 ? 22.324 -11.039 22.653 1.00 91.50 919 GLN A CA 1
ATOM 6791 C C . GLN A 1 919 ? 20.974 -11.289 23.339 1.00 91.50 919 GLN A C 1
ATOM 6793 O O . GLN A 1 919 ? 20.771 -10.813 24.450 1.00 91.50 919 GLN A O 1
ATOM 6798 N N . LEU A 1 920 ? 20.101 -12.101 22.732 1.00 94.12 920 LEU A N 1
ATOM 6799 C CA . LEU A 1 920 ? 18.797 -12.448 23.303 1.00 94.12 920 LEU A CA 1
ATOM 6800 C C . LEU A 1 920 ? 18.935 -13.174 24.642 1.00 94.12 920 LEU A C 1
ATOM 6802 O O . LEU A 1 920 ? 18.288 -12.785 25.607 1.00 94.12 920 LEU A O 1
ATOM 6806 N N . ALA A 1 921 ? 19.825 -14.167 24.734 1.00 93.31 921 ALA A N 1
ATOM 6807 C CA . ALA A 1 921 ? 20.070 -14.884 25.985 1.00 93.31 921 ALA A CA 1
ATOM 6808 C C . ALA A 1 921 ? 20.540 -13.944 27.109 1.00 93.31 921 ALA A C 1
ATOM 6810 O O . ALA A 1 921 ? 20.113 -14.083 28.255 1.00 93.31 921 ALA A O 1
ATOM 6811 N N . ARG A 1 922 ? 21.395 -12.965 26.783 1.00 94.12 922 ARG A N 1
ATOM 6812 C CA . ARG A 1 922 ? 21.847 -11.952 27.740 1.00 94.12 922 ARG A CA 1
ATOM 6813 C C . ARG A 1 922 ? 20.703 -11.042 28.188 1.00 94.12 922 ARG A C 1
ATOM 6815 O O . ARG A 1 922 ? 20.547 -10.835 29.383 1.00 94.12 922 ARG A O 1
ATOM 6822 N N . GLU A 1 923 ? 19.925 -10.499 27.255 1.00 95.44 923 GLU A N 1
ATOM 6823 C CA . GLU A 1 923 ? 18.819 -9.592 27.588 1.00 95.44 923 GLU A CA 1
ATOM 6824 C C . GLU A 1 923 ? 17.722 -10.287 28.396 1.00 95.44 923 GLU A C 1
ATOM 6826 O O . GLU A 1 923 ? 17.226 -9.719 29.365 1.00 95.44 923 GLU A O 1
ATOM 6831 N N . LEU A 1 924 ? 17.391 -11.534 28.053 1.00 94.31 924 LEU A N 1
ATOM 6832 C CA . LEU A 1 924 ? 16.456 -12.350 28.824 1.00 94.31 924 LEU A CA 1
ATOM 6833 C C . LEU A 1 924 ? 16.962 -12.570 30.251 1.00 94.31 924 LEU A C 1
ATOM 6835 O O . LEU A 1 924 ? 16.198 -12.370 31.189 1.00 94.31 924 LEU A O 1
ATOM 6839 N N . ALA A 1 925 ? 18.243 -12.909 30.431 1.00 93.88 925 ALA A N 1
ATOM 6840 C CA . ALA A 1 925 ? 18.843 -13.063 31.757 1.00 93.88 925 ALA A CA 1
ATOM 6841 C C . ALA A 1 925 ? 18.851 -11.751 32.562 1.00 93.88 925 ALA A C 1
ATOM 6843 O O . ALA A 1 925 ? 18.591 -11.771 33.764 1.00 93.88 925 ALA A O 1
ATOM 6844 N N . ASP A 1 926 ? 19.108 -10.614 31.908 1.00 94.12 926 ASP A N 1
ATOM 6845 C CA . ASP A 1 926 ? 19.067 -9.298 32.551 1.00 94.12 926 ASP A CA 1
ATOM 6846 C C . ASP A 1 926 ? 17.645 -8.947 33.041 1.00 94.12 926 ASP A C 1
ATOM 6848 O O . ASP A 1 926 ? 17.529 -8.292 34.075 1.00 94.12 926 ASP A O 1
ATOM 6852 N N . MET A 1 927 ? 16.591 -9.406 32.348 1.00 95.69 927 MET A N 1
ATOM 6853 C CA . MET A 1 927 ? 15.176 -9.137 32.668 1.00 95.69 927 MET A CA 1
ATOM 6854 C C . MET A 1 927 ? 14.541 -10.081 33.704 1.00 95.69 927 MET A C 1
ATOM 6856 O O . MET A 1 927 ? 13.470 -9.767 34.227 1.00 95.69 927 MET A O 1
ATOM 6860 N N . GLN A 1 928 ? 15.175 -11.216 34.020 1.00 92.50 928 GLN A N 1
ATOM 6861 C CA . GLN A 1 928 ? 14.688 -12.169 35.029 1.00 92.50 928 GLN A CA 1
ATOM 6862 C C . GLN A 1 928 ? 14.577 -11.535 36.433 1.00 92.50 928 GLN A C 1
ATOM 6864 O O . GLN A 1 928 ? 15.282 -10.564 36.733 1.00 92.50 928 GLN A O 1
ATOM 6869 N N . PRO A 1 929 ? 13.764 -12.103 37.348 1.00 87.94 929 PRO A N 1
ATOM 6870 C CA . PRO A 1 929 ? 13.778 -11.715 38.757 1.00 87.94 929 PRO A CA 1
ATOM 6871 C C . PRO A 1 929 ? 15.194 -11.772 39.353 1.00 87.94 929 PRO A C 1
ATOM 6873 O O . PRO A 1 929 ? 15.849 -12.812 39.335 1.00 87.94 929 PRO A O 1
ATOM 6876 N N . GLY A 1 930 ? 15.677 -10.643 39.882 1.00 85.06 930 GLY A N 1
ATOM 6877 C CA . GLY A 1 930 ? 17.041 -10.511 40.419 1.00 85.06 930 GLY A CA 1
ATOM 6878 C C . GLY A 1 930 ? 18.130 -10.216 39.376 1.00 85.06 930 GLY A C 1
ATOM 6879 O O . GLY A 1 930 ? 19.292 -10.049 39.749 1.00 85.06 930 GLY A O 1
ATOM 6880 N N . GLY A 1 931 ? 17.771 -10.118 38.093 1.00 89.69 931 GLY A N 1
ATOM 6881 C CA . GLY A 1 931 ? 18.644 -9.659 37.016 1.00 89.69 931 GLY A CA 1
ATOM 6882 C C . GLY A 1 931 ? 18.945 -8.157 37.087 1.00 89.69 931 GLY A C 1
ATOM 6883 O O . GLY A 1 931 ? 18.312 -7.397 37.825 1.00 89.69 931 GLY A O 1
ATOM 6884 N N . LYS A 1 932 ? 19.933 -7.707 36.302 1.00 90.88 932 LYS A N 1
ATOM 6885 C CA . LYS A 1 932 ? 20.396 -6.305 36.305 1.00 90.88 932 LYS A CA 1
ATOM 6886 C C . LYS A 1 932 ? 19.303 -5.314 35.883 1.00 90.88 932 LYS A C 1
ATOM 6888 O O . LYS A 1 932 ? 19.323 -4.165 36.317 1.00 90.88 932 LYS A O 1
ATOM 6893 N N . LEU A 1 933 ? 18.395 -5.753 35.018 1.00 92.31 933 LEU A N 1
ATOM 6894 C CA . LEU A 1 933 ? 17.278 -4.992 34.468 1.00 92.31 933 LEU A CA 1
ATOM 6895 C C . LEU A 1 933 ? 15.964 -5.740 34.737 1.00 92.31 933 LEU A C 1
ATOM 6897 O O . LEU A 1 933 ? 15.147 -5.900 33.833 1.00 92.31 933 LEU A O 1
ATOM 6901 N N . ALA A 1 934 ? 15.791 -6.242 35.965 1.00 93.19 934 ALA A N 1
ATOM 6902 C CA . ALA A 1 934 ? 14.592 -6.975 36.356 1.00 93.19 934 ALA A CA 1
ATOM 6903 C C . ALA A 1 934 ? 13.321 -6.172 36.029 1.00 93.19 934 ALA A C 1
ATOM 6905 O O . ALA A 1 934 ? 13.236 -4.975 36.322 1.00 93.19 934 ALA A O 1
ATOM 6906 N N . LEU A 1 935 ? 12.335 -6.835 35.420 1.00 95.69 935 LEU A N 1
ATOM 6907 C CA . LEU A 1 935 ? 11.093 -6.182 35.012 1.00 95.69 935 LEU A CA 1
ATOM 6908 C C . LEU A 1 935 ? 10.298 -5.672 36.232 1.00 95.69 935 LEU A C 1
ATOM 6910 O O . LEU A 1 935 ? 10.246 -6.352 37.264 1.00 95.69 935 LEU A O 1
ATOM 6914 N N . PRO A 1 936 ? 9.639 -4.500 36.135 1.00 94.62 936 PRO A N 1
ATOM 6915 C CA . PRO A 1 936 ? 8.774 -4.005 37.200 1.00 94.62 936 PRO A CA 1
ATOM 6916 C C . PRO A 1 936 ? 7.652 -4.998 37.525 1.00 94.62 936 PRO A C 1
ATOM 6918 O O . PRO A 1 936 ? 6.970 -5.488 36.631 1.00 94.62 936 PRO A O 1
ATOM 6921 N N . CYS A 1 937 ? 7.418 -5.264 38.811 1.00 94.69 937 CYS A N 1
ATOM 6922 C CA . CYS A 1 937 ? 6.297 -6.081 39.278 1.00 94.69 937 CYS A CA 1
ATOM 6923 C C . CYS A 1 937 ? 5.708 -5.481 40.562 1.00 94.69 937 CYS A C 1
ATOM 6925 O O . CYS A 1 937 ? 6.053 -5.875 41.684 1.00 94.69 937 CYS A O 1
ATOM 6927 N N . ALA A 1 938 ? 4.838 -4.487 40.392 1.00 93.69 938 ALA A N 1
ATOM 6928 C CA . ALA A 1 9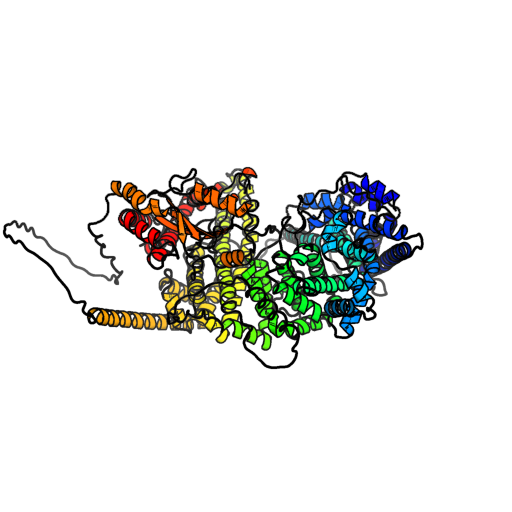38 ? 4.085 -3.849 41.464 1.00 93.69 938 ALA A CA 1
ATOM 6929 C C . ALA A 1 938 ? 2.591 -3.785 41.119 1.00 93.69 938 ALA A C 1
ATOM 6931 O O . ALA A 1 938 ? 2.213 -3.805 39.951 1.00 93.69 938 ALA A O 1
ATOM 6932 N N . ALA A 1 939 ? 1.747 -3.671 42.148 1.00 91.50 939 ALA A N 1
ATOM 6933 C CA . ALA A 1 939 ? 0.298 -3.536 41.988 1.00 91.50 939 ALA A CA 1
ATOM 6934 C C . ALA A 1 939 ? -0.113 -2.269 41.212 1.00 91.50 939 ALA A C 1
ATOM 6936 O O . ALA A 1 939 ? -1.215 -2.216 40.670 1.00 91.50 939 ALA A O 1
ATOM 6937 N N . ASP A 1 940 ? 0.758 -1.256 41.173 1.00 93.31 940 ASP A N 1
ATOM 6938 C CA . ASP A 1 940 ? 0.515 0.015 40.481 1.00 93.31 940 ASP A CA 1
ATOM 6939 C C . ASP A 1 940 ? 0.973 -0.015 39.019 1.00 93.31 940 ASP A C 1
ATOM 6941 O O . ASP A 1 940 ? 0.430 0.711 38.193 1.00 93.31 940 ASP A O 1
ATOM 6945 N N . ALA A 1 941 ? 1.978 -0.838 38.707 1.00 94.50 941 ALA A N 1
ATOM 6946 C CA . ALA A 1 941 ? 2.528 -1.033 37.372 1.00 94.50 941 ALA A CA 1
ATOM 6947 C C . ALA A 1 941 ? 3.424 -2.286 37.352 1.00 94.50 941 ALA A C 1
ATOM 6949 O O . ALA A 1 941 ? 4.334 -2.438 38.174 1.00 94.50 941 ALA A O 1
ATOM 6950 N N . ALA A 1 942 ? 3.191 -3.181 36.396 1.00 97.19 942 ALA A N 1
ATOM 6951 C CA . ALA A 1 942 ? 3.953 -4.405 36.209 1.00 97.19 942 ALA A CA 1
ATOM 6952 C C . ALA A 1 942 ? 4.153 -4.727 34.723 1.00 97.19 942 ALA A C 1
ATOM 6954 O O . ALA A 1 942 ? 3.357 -4.332 33.868 1.00 97.19 942 ALA A O 1
ATOM 6955 N N . ILE A 1 943 ? 5.228 -5.455 34.432 1.00 98.19 943 ILE A N 1
ATOM 6956 C CA . ILE A 1 943 ? 5.558 -5.985 33.114 1.00 98.19 943 ILE A CA 1
ATOM 6957 C C . ILE A 1 943 ? 5.897 -7.466 33.271 1.00 98.19 943 ILE A C 1
ATOM 6959 O O . ILE A 1 943 ? 6.724 -7.847 34.100 1.00 98.19 943 ILE A O 1
ATOM 6963 N N . PHE A 1 944 ? 5.269 -8.289 32.442 1.00 98.00 944 PHE A N 1
ATOM 6964 C CA . PHE A 1 944 ? 5.523 -9.719 32.347 1.00 98.00 944 PHE A CA 1
ATOM 6965 C C . PHE A 1 944 ? 5.978 -10.062 30.935 1.00 98.00 944 PHE A C 1
ATOM 6967 O O . PHE A 1 944 ? 5.501 -9.467 29.971 1.00 98.00 944 PHE A O 1
ATOM 6974 N N . LEU A 1 945 ? 6.863 -11.042 30.804 1.00 97.56 945 LEU A N 1
ATOM 6975 C CA . LEU A 1 945 ? 7.363 -11.535 29.531 1.00 97.56 945 LEU A CA 1
ATOM 6976 C C . LEU A 1 945 ? 7.158 -13.050 29.436 1.00 97.56 945 LEU A C 1
ATOM 6978 O O . LEU A 1 945 ? 7.333 -13.802 30.397 1.00 97.56 945 LEU A O 1
ATOM 6982 N N . ARG A 1 946 ? 6.759 -13.498 28.256 1.00 96.19 946 ARG A N 1
ATOM 6983 C CA . ARG A 1 946 ? 6.570 -14.887 27.868 1.00 96.19 946 ARG A CA 1
ATOM 6984 C C . ARG A 1 946 ? 7.459 -15.152 26.667 1.00 96.19 946 ARG A C 1
ATOM 6986 O O . ARG A 1 946 ? 7.240 -14.587 25.602 1.00 96.19 946 ARG A O 1
ATOM 6993 N N . GLN A 1 947 ? 8.489 -15.959 26.835 1.00 95.06 947 GLN A N 1
ATOM 6994 C CA . GLN A 1 947 ? 9.363 -16.371 25.744 1.00 95.06 947 GLN A CA 1
ATOM 6995 C C . GLN A 1 947 ? 8.785 -17.623 25.081 1.00 95.06 947 GLN A C 1
ATOM 6997 O O . GLN A 1 947 ? 8.307 -18.516 25.777 1.00 95.06 947 GLN A O 1
ATOM 7002 N N . ASP A 1 948 ? 8.820 -17.718 23.755 1.00 93.81 948 ASP A N 1
ATOM 7003 C CA . ASP A 1 948 ? 8.440 -18.968 23.102 1.00 93.81 948 ASP A CA 1
ATOM 7004 C C . ASP A 1 948 ? 9.405 -20.107 23.478 1.00 93.81 948 ASP A C 1
ATOM 7006 O O . ASP A 1 948 ? 10.629 -19.928 23.516 1.00 93.81 948 ASP A O 1
ATOM 7010 N N . ALA A 1 949 ? 8.835 -21.285 23.737 1.00 90.62 949 ALA A N 1
ATOM 7011 C CA . ALA A 1 949 ? 9.571 -22.468 24.175 1.00 90.62 949 ALA A CA 1
ATOM 7012 C C . ALA A 1 949 ? 10.549 -23.011 23.113 1.00 90.62 949 ALA A C 1
ATOM 7014 O O . ALA A 1 949 ? 11.566 -23.611 23.456 1.00 90.62 949 ALA A O 1
ATOM 7015 N N . ALA A 1 950 ? 10.271 -22.810 21.820 1.00 88.56 950 ALA A N 1
ATOM 7016 C CA . ALA A 1 950 ? 11.127 -23.276 20.727 1.00 88.56 950 ALA A CA 1
ATOM 7017 C C . ALA A 1 950 ? 12.058 -22.176 20.185 1.00 88.56 950 ALA A C 1
ATOM 7019 O O . ALA A 1 950 ? 13.117 -22.473 19.624 1.00 88.56 950 ALA A O 1
ATOM 7020 N N . ARG A 1 951 ? 11.670 -20.904 20.321 1.00 88.44 951 ARG A N 1
ATOM 7021 C CA . ARG A 1 951 ? 12.296 -19.761 19.654 1.00 88.44 951 ARG A CA 1
ATOM 7022 C C . ARG A 1 951 ? 12.456 -18.555 20.579 1.00 88.44 951 ARG A C 1
ATOM 7024 O O . ARG A 1 951 ? 11.537 -17.770 20.769 1.00 88.44 951 ARG A O 1
ATOM 7031 N N . MET A 1 952 ? 13.684 -18.311 21.043 1.00 90.56 952 MET A N 1
ATOM 7032 C CA . MET A 1 952 ? 14.003 -17.149 21.897 1.00 90.56 952 MET A CA 1
ATOM 7033 C C . MET A 1 952 ? 13.727 -15.785 21.242 1.00 90.56 952 MET A C 1
ATOM 7035 O O . MET A 1 952 ? 13.682 -14.776 21.932 1.00 90.56 952 MET A O 1
ATOM 7039 N N . ASP A 1 953 ? 13.603 -15.725 19.916 1.00 91.94 953 ASP A N 1
ATOM 7040 C CA . ASP A 1 953 ? 13.330 -14.499 19.163 1.00 91.94 953 ASP A CA 1
ATOM 7041 C C . ASP A 1 953 ? 11.835 -14.186 19.008 1.00 91.94 953 ASP A C 1
ATOM 7043 O O . ASP A 1 953 ? 11.501 -13.141 18.449 1.00 91.94 953 ASP A O 1
ATOM 7047 N N . LYS A 1 954 ? 10.952 -15.055 19.517 1.00 93.81 954 LYS A N 1
ATOM 7048 C CA . LYS A 1 954 ? 9.514 -14.815 19.655 1.00 93.81 954 LYS A CA 1
ATOM 7049 C C . LYS A 1 954 ? 9.185 -14.630 21.133 1.00 93.81 954 LYS A C 1
ATOM 7051 O O . LYS A 1 954 ? 9.430 -15.512 21.954 1.00 93.81 954 LYS A O 1
ATOM 7056 N N . MET A 1 955 ? 8.609 -13.488 21.480 1.00 95.94 955 MET A N 1
ATOM 7057 C CA . MET A 1 955 ? 8.210 -13.176 22.850 1.00 95.94 955 MET A CA 1
ATOM 7058 C C . MET A 1 955 ? 6.828 -12.532 22.877 1.00 95.94 955 MET A C 1
ATOM 7060 O O . MET A 1 955 ? 6.407 -11.908 21.909 1.00 95.94 955 MET A O 1
ATOM 7064 N N . ARG A 1 956 ? 6.140 -12.648 24.006 1.00 96.62 956 ARG A N 1
ATOM 7065 C CA . ARG A 1 956 ? 4.889 -11.967 24.318 1.00 96.62 956 ARG A CA 1
ATOM 7066 C C . ARG A 1 956 ? 5.053 -11.219 25.630 1.00 96.62 956 ARG A C 1
ATOM 7068 O O . ARG A 1 956 ? 5.446 -11.812 26.624 1.00 96.62 956 ARG A O 1
ATOM 7075 N N . ALA A 1 957 ? 4.760 -9.930 25.653 1.00 97.94 957 ALA A N 1
ATOM 7076 C CA . ALA A 1 957 ? 4.778 -9.115 26.855 1.00 97.94 957 ALA A CA 1
ATOM 7077 C C . ALA A 1 957 ? 3.353 -8.794 27.317 1.00 97.94 957 ALA A C 1
ATOM 7079 O O . ALA A 1 957 ? 2.464 -8.571 26.500 1.00 97.94 957 ALA A O 1
ATOM 7080 N N . VAL A 1 958 ? 3.146 -8.732 28.629 1.00 98.25 958 VAL A N 1
ATOM 7081 C CA . VAL A 1 958 ? 1.939 -8.180 29.252 1.00 98.25 958 VAL A CA 1
ATOM 7082 C C . VAL A 1 958 ? 2.366 -6.969 30.064 1.00 98.25 958 VAL A C 1
ATOM 7084 O O . VAL A 1 958 ? 3.121 -7.106 31.023 1.00 98.25 958 VAL A O 1
ATOM 7087 N N . ILE A 1 959 ? 1.901 -5.785 29.680 1.00 98.38 959 ILE A N 1
ATOM 7088 C CA . ILE A 1 959 ? 2.161 -4.535 30.398 1.00 98.38 959 ILE A CA 1
ATOM 7089 C C . ILE A 1 959 ? 0.855 -4.123 31.064 1.00 98.38 959 ILE A C 1
ATOM 7091 O O . ILE A 1 959 ? -0.170 -3.999 30.395 1.00 98.38 959 ILE A O 1
ATOM 7095 N N . THR A 1 960 ? 0.874 -3.927 32.380 1.00 98.00 960 THR A N 1
ATOM 7096 C CA . THR A 1 960 ? -0.304 -3.428 33.093 1.00 98.00 960 THR A CA 1
ATOM 7097 C C . THR A 1 960 ? -0.398 -1.915 32.943 1.00 98.00 960 THR A C 1
ATOM 7099 O O . THR A 1 960 ? 0.617 -1.216 33.035 1.00 98.00 960 THR A O 1
ATOM 7102 N N . GLY A 1 961 ? -1.612 -1.400 32.772 1.00 97.44 961 GLY A N 1
ATOM 7103 C CA . GLY A 1 961 ? -1.866 0.034 32.754 1.00 97.44 961 GLY A CA 1
ATOM 7104 C C . GLY A 1 961 ? -1.500 0.687 34.091 1.00 97.44 961 GLY A C 1
ATOM 7105 O O . GLY A 1 961 ? -2.008 0.232 35.123 1.00 97.44 961 GLY A O 1
ATOM 7106 N N . PRO A 1 962 ? -0.634 1.718 34.099 1.00 97.31 962 PRO A N 1
ATOM 7107 C CA . PRO A 1 962 ? -0.179 2.349 35.332 1.00 97.31 962 PRO A CA 1
ATOM 7108 C C . PRO A 1 962 ? -1.310 3.007 36.126 1.00 97.31 962 PRO A C 1
ATOM 7110 O O . PRO A 1 962 ? -2.266 3.543 35.557 1.00 97.31 962 PRO A O 1
ATOM 7113 N N . GLN A 1 963 ? -1.177 3.016 37.451 1.00 95.12 963 GLN A N 1
ATOM 7114 C CA . GLN A 1 963 ? -2.080 3.751 38.331 1.00 95.12 963 GLN A CA 1
ATOM 7115 C C . GLN A 1 963 ? -2.093 5.253 38.002 1.00 95.12 963 GLN A C 1
ATOM 7117 O O . GLN A 1 963 ? -1.060 5.853 37.723 1.00 95.12 963 GLN A O 1
ATOM 7122 N N . GLY A 1 964 ? -3.270 5.873 38.084 1.00 92.44 964 GLY A N 1
ATOM 7123 C CA . GLY A 1 964 ? -3.482 7.299 37.838 1.00 92.44 964 GLY A CA 1
ATOM 7124 C C . GLY A 1 964 ? -3.737 7.636 36.373 1.00 92.44 964 GLY A C 1
ATOM 7125 O O . GLY A 1 964 ? -4.010 8.788 36.059 1.00 92.44 964 GLY A O 1
ATOM 7126 N N . THR A 1 965 ? -3.703 6.642 35.489 1.00 96.19 965 THR A N 1
ATOM 7127 C CA . THR A 1 965 ? -3.882 6.820 34.047 1.00 96.19 965 THR A CA 1
ATOM 7128 C C . THR A 1 965 ? -5.244 6.280 33.595 1.00 96.19 965 THR A C 1
ATOM 7130 O O . THR A 1 965 ? -5.836 5.442 34.285 1.00 96.19 965 THR A O 1
ATOM 7133 N N . PRO A 1 966 ? -5.765 6.682 32.420 1.00 96.00 966 PRO A N 1
ATOM 7134 C CA . PRO A 1 966 ? -6.954 6.056 31.827 1.00 96.00 966 PRO A CA 1
ATOM 7135 C C . PRO A 1 966 ? -6.764 4.565 31.477 1.00 96.00 966 PRO A C 1
ATOM 7137 O O . PRO A 1 966 ? -7.725 3.908 31.089 1.00 96.00 966 PRO A O 1
ATOM 7140 N N . TYR A 1 967 ? -5.550 4.024 31.630 1.00 97.75 967 TYR A N 1
ATOM 7141 C CA . TYR A 1 967 ? -5.219 2.617 31.414 1.00 97.75 967 TYR A CA 1
ATOM 7142 C C . TYR A 1 967 ? -5.288 1.766 32.687 1.00 97.75 967 TYR A C 1
ATOM 7144 O O . TYR A 1 967 ? -5.185 0.545 32.584 1.00 97.75 967 TYR A O 1
ATOM 7152 N N . GLU A 1 968 ? -5.405 2.389 33.868 1.00 96.94 968 GLU A N 1
ATOM 7153 C CA . GLU A 1 968 ? -5.198 1.758 35.179 1.00 96.94 968 GLU A CA 1
ATOM 7154 C C . GLU A 1 968 ? -5.872 0.386 35.301 1.00 96.94 968 GLU A C 1
ATOM 7156 O O . GLU A 1 968 ? -7.089 0.261 35.183 1.00 96.94 968 GLU A O 1
ATOM 7161 N N . GLY A 1 969 ? -5.062 -0.646 35.561 1.00 94.00 969 GLY A N 1
ATOM 7162 C CA . GLY A 1 969 ? -5.539 -2.017 35.771 1.00 94.00 969 GLY A CA 1
ATOM 7163 C C . GLY A 1 969 ? -5.911 -2.799 34.510 1.00 94.00 969 GLY A C 1
ATOM 7164 O O . GLY A 1 969 ? -6.282 -3.965 34.609 1.00 94.00 969 GLY A O 1
ATOM 7165 N N . GLY A 1 970 ? -5.824 -2.196 33.325 1.00 97.19 970 GLY A N 1
ATOM 7166 C CA . GLY A 1 970 ? -5.913 -2.928 32.064 1.00 97.19 970 GLY A CA 1
ATOM 7167 C C . GLY A 1 970 ? -4.667 -3.783 31.822 1.00 97.19 970 GLY A C 1
ATOM 7168 O O . GLY A 1 970 ? -3.554 -3.391 32.181 1.00 97.19 970 GLY A O 1
ATOM 7169 N N . LEU A 1 971 ? -4.837 -4.938 31.179 1.00 97.88 971 LEU A N 1
ATOM 7170 C CA . LEU A 1 971 ? -3.750 -5.797 30.712 1.00 97.88 971 LEU A CA 1
ATOM 7171 C C . LEU A 1 971 ? -3.563 -5.630 29.201 1.00 97.88 971 LEU A C 1
ATOM 7173 O O . LEU A 1 971 ? -4.398 -6.063 28.405 1.00 97.88 971 LEU A O 1
ATOM 7177 N N . PHE A 1 972 ? -2.448 -5.023 28.800 1.00 98.06 972 PHE A N 1
ATOM 7178 C CA . PHE A 1 972 ? -2.095 -4.807 27.398 1.00 98.06 972 PHE A CA 1
ATOM 7179 C C . PHE A 1 972 ? -1.093 -5.871 26.968 1.00 98.06 972 PHE A C 1
ATOM 7181 O O . PHE A 1 972 ? 0.004 -5.964 27.523 1.00 98.06 972 PHE A O 1
ATOM 7188 N N . VAL A 1 973 ? -1.482 -6.696 25.998 1.00 97.44 973 VAL A N 1
ATOM 7189 C CA . VAL A 1 973 ? -0.667 -7.806 25.504 1.00 97.44 973 VAL A CA 1
ATOM 7190 C C . VAL A 1 973 ? 0.008 -7.394 24.210 1.00 97.44 973 VAL A C 1
ATOM 7192 O O . VAL A 1 973 ? -0.644 -6.893 23.296 1.00 97.44 973 VAL A O 1
ATOM 7195 N N . PHE A 1 974 ? 1.309 -7.630 24.124 1.00 97.19 974 PHE A N 1
ATOM 7196 C CA . PHE A 1 974 ? 2.130 -7.301 22.971 1.00 97.19 974 PHE A CA 1
ATOM 7197 C C . PHE A 1 974 ? 2.900 -8.527 22.520 1.00 97.19 974 PHE A C 1
ATOM 7199 O O . PHE A 1 974 ? 3.501 -9.207 23.341 1.00 97.19 974 PHE A O 1
ATOM 7206 N N . ASP A 1 975 ? 2.946 -8.775 21.223 1.00 96.31 975 ASP A N 1
ATOM 7207 C CA . ASP A 1 975 ? 3.857 -9.757 20.650 1.00 96.31 975 ASP A CA 1
ATOM 7208 C C . ASP A 1 975 ? 5.102 -9.039 20.117 1.00 96.31 975 ASP A C 1
ATOM 7210 O O . ASP A 1 975 ? 5.018 -7.927 19.591 1.00 96.31 975 ASP A O 1
ATOM 7214 N N . ILE A 1 976 ? 6.267 -9.656 20.306 1.00 95.69 976 ILE A N 1
ATOM 7215 C CA . ILE A 1 976 ? 7.586 -9.102 19.994 1.00 95.69 976 ILE A CA 1
ATOM 7216 C C . ILE A 1 976 ? 8.372 -10.134 19.195 1.00 95.69 976 ILE A C 1
ATOM 7218 O O . ILE A 1 976 ? 8.547 -11.264 19.659 1.00 95.69 976 ILE A O 1
ATOM 7222 N N . PHE A 1 977 ? 8.856 -9.746 18.017 1.00 93.81 977 PHE A N 1
ATOM 7223 C CA . PHE A 1 977 ? 9.709 -10.564 17.160 1.00 93.81 977 PHE A CA 1
ATOM 7224 C C . PHE A 1 977 ? 11.059 -9.882 16.925 1.00 93.81 977 PHE A C 1
ATOM 7226 O O . PHE A 1 977 ? 11.118 -8.738 16.476 1.00 93.81 977 PHE A O 1
ATOM 7233 N N . CYS A 1 978 ? 12.159 -10.587 17.176 1.00 91.94 978 CYS A N 1
ATOM 7234 C CA . CYS A 1 978 ? 13.501 -10.097 16.863 1.00 91.94 978 CYS A CA 1
ATOM 7235 C C . CYS A 1 978 ? 13.940 -10.628 15.485 1.00 91.94 978 CYS A C 1
ATOM 7237 O O . CYS A 1 978 ? 14.157 -11.834 15.363 1.00 91.94 978 CYS A O 1
ATOM 7239 N N . PRO A 1 979 ? 14.122 -9.784 14.451 1.00 86.62 979 PRO A N 1
ATOM 7240 C CA . PRO A 1 979 ? 14.453 -10.241 13.096 1.00 86.62 979 PRO A CA 1
ATOM 7241 C C . PRO A 1 979 ? 15.888 -10.785 12.977 1.00 86.62 979 PRO A C 1
ATOM 7243 O O . PRO A 1 979 ? 16.693 -10.676 13.903 1.00 86.62 979 PRO A O 1
ATOM 7246 N N . ALA A 1 980 ? 16.232 -11.368 11.824 1.00 81.12 980 ALA A N 1
ATOM 7247 C CA . ALA A 1 980 ? 17.544 -11.965 11.540 1.00 81.12 980 ALA A CA 1
ATOM 7248 C C . ALA A 1 980 ? 18.732 -11.034 11.843 1.00 81.12 980 ALA A C 1
ATOM 7250 O O . ALA A 1 980 ? 19.762 -11.478 12.361 1.00 81.12 980 ALA A O 1
ATOM 7251 N N . GLY A 1 981 ? 18.582 -9.745 11.521 1.00 79.44 981 GLY A N 1
ATOM 7252 C CA . GLY A 1 981 ? 19.612 -8.730 11.714 1.00 79.44 981 GLY A CA 1
ATOM 7253 C C . GLY A 1 981 ? 19.744 -8.222 13.149 1.00 79.44 981 GLY A C 1
ATOM 7254 O O . GLY A 1 981 ? 20.654 -7.446 13.421 1.00 79.44 981 GLY A O 1
ATOM 7255 N N . TYR A 1 982 ? 18.916 -8.672 14.098 1.00 86.00 982 TYR A N 1
ATOM 7256 C CA . TYR A 1 982 ? 19.017 -8.263 15.501 1.00 86.00 982 TYR A CA 1
ATOM 7257 C C . TYR A 1 982 ? 20.407 -8.584 16.103 1.00 86.00 982 TYR A C 1
ATOM 7259 O O . TYR A 1 982 ? 20.920 -9.696 15.915 1.00 86.00 982 TYR A O 1
ATOM 7267 N N . PRO A 1 983 ? 21.047 -7.664 16.858 1.00 87.44 983 PRO A N 1
ATOM 7268 C CA . PRO A 1 983 ? 20.555 -6.349 17.295 1.00 87.44 983 PRO A CA 1
ATOM 7269 C C . PRO A 1 983 ? 20.884 -5.184 16.347 1.00 87.44 983 PRO A C 1
ATOM 7271 O O . PRO A 1 983 ? 20.705 -4.037 16.733 1.00 87.44 983 PRO A O 1
ATOM 7274 N N . SER A 1 984 ? 21.413 -5.420 15.143 1.00 82.94 984 SER A N 1
ATOM 7275 C CA . SER A 1 984 ? 21.637 -4.334 14.174 1.00 82.94 984 SER A CA 1
ATOM 7276 C C . SER A 1 984 ? 20.319 -3.665 13.770 1.00 82.94 984 SER A C 1
ATOM 7278 O O . SER A 1 984 ? 20.256 -2.442 13.686 1.00 82.94 984 SER A O 1
ATOM 7280 N N . ASP A 1 985 ? 19.269 -4.470 13.619 1.00 81.50 985 ASP A N 1
ATOM 7281 C CA . ASP A 1 985 ? 17.900 -4.010 13.390 1.00 81.50 985 ASP A CA 1
ATOM 7282 C C . ASP A 1 985 ? 17.095 -4.030 14.706 1.00 81.50 985 ASP A C 1
ATOM 7284 O O . ASP A 1 985 ? 17.342 -4.909 15.546 1.00 81.50 985 ASP A O 1
ATOM 7288 N N . PRO A 1 986 ? 16.131 -3.107 14.903 1.00 87.62 986 PRO A N 1
ATOM 7289 C CA . PRO A 1 986 ? 15.248 -3.115 16.068 1.00 87.62 986 PRO A CA 1
ATOM 7290 C C . PRO A 1 986 ? 14.315 -4.338 16.087 1.00 87.62 986 PRO A C 1
ATOM 7292 O O . PRO A 1 986 ? 14.065 -4.952 15.044 1.00 87.62 986 PRO A O 1
ATOM 7295 N N . PRO A 1 987 ? 13.755 -4.698 17.258 1.00 92.94 987 PRO A N 1
ATOM 7296 C CA . PRO A 1 987 ? 12.681 -5.677 17.321 1.00 92.94 987 PRO A CA 1
ATOM 7297 C C . PRO A 1 987 ? 11.402 -5.116 16.683 1.00 92.94 987 PRO A C 1
ATOM 7299 O O . PRO A 1 987 ? 11.197 -3.906 16.597 1.00 92.94 987 PRO A O 1
ATOM 7302 N N . VAL A 1 988 ? 10.516 -6.012 16.270 1.00 89.25 988 VAL A N 1
ATOM 7303 C CA . VAL A 1 988 ? 9.157 -5.703 15.824 1.00 89.25 988 VAL A CA 1
ATOM 7304 C C . VAL A 1 988 ? 8.199 -5.950 16.984 1.00 89.25 988 VAL A C 1
ATOM 7306 O O . VAL A 1 988 ? 8.315 -6.976 17.645 1.00 89.25 988 VAL A O 1
ATOM 7309 N N . MET A 1 989 ? 7.264 -5.032 17.238 1.00 93.12 989 MET A N 1
ATOM 7310 C CA . MET A 1 989 ? 6.301 -5.130 18.340 1.00 93.12 989 MET A CA 1
ATOM 7311 C C . MET A 1 989 ? 4.893 -4.749 17.874 1.00 93.12 989 MET A C 1
ATOM 7313 O O . MET A 1 989 ? 4.719 -3.699 17.252 1.00 93.12 989 MET A O 1
ATOM 7317 N N . MET A 1 990 ? 3.898 -5.578 18.204 1.00 91.25 990 MET A N 1
ATOM 7318 C CA . MET A 1 990 ? 2.480 -5.337 17.904 1.00 91.25 990 MET A CA 1
ATOM 7319 C C . MET A 1 990 ? 1.610 -5.557 19.141 1.00 91.25 990 MET A C 1
ATOM 7321 O O . MET A 1 990 ? 1.847 -6.492 19.902 1.00 91.25 990 MET A O 1
ATOM 7325 N N . VAL A 1 991 ? 0.572 -4.742 19.319 1.00 93.31 991 VAL A N 1
ATOM 7326 C CA . VAL A 1 991 ? -0.488 -4.962 20.312 1.00 93.31 991 VAL A CA 1
ATOM 7327 C C . VAL A 1 991 ? -1.388 -6.102 19.840 1.00 93.31 991 VAL A C 1
ATOM 7329 O O . VAL A 1 991 ? -1.920 -6.062 18.733 1.00 93.31 991 VAL A O 1
ATOM 7332 N N . TYR A 1 992 ? -1.578 -7.108 20.688 1.00 91.50 992 TYR A N 1
ATOM 7333 C CA . TYR A 1 992 ? -2.374 -8.297 20.394 1.00 91.50 992 TYR A CA 1
ATOM 7334 C C . TYR A 1 992 ? -3.870 -8.078 20.670 1.00 91.50 992 TYR A C 1
ATOM 7336 O O . TYR A 1 992 ? -4.712 -8.343 19.813 1.00 91.50 992 TYR A O 1
ATOM 7344 N N . ASN A 1 993 ? -4.234 -7.579 21.856 1.00 91.69 993 ASN A N 1
ATOM 7345 C CA . ASN A 1 993 ? -5.629 -7.501 22.303 1.00 91.69 993 ASN A CA 1
ATOM 7346 C C . ASN A 1 993 ? -6.306 -6.160 21.966 1.00 91.69 993 ASN A C 1
ATOM 7348 O O . ASN A 1 993 ? -6.787 -5.453 22.848 1.00 91.69 993 ASN A O 1
ATOM 7352 N N . THR A 1 994 ? -6.396 -5.809 20.680 1.00 88.00 994 THR A N 1
ATOM 7353 C CA . THR A 1 994 ? -7.091 -4.588 20.209 1.00 88.00 994 THR A CA 1
ATOM 7354 C C . THR A 1 994 ? -8.608 -4.765 20.027 1.00 88.00 994 THR A C 1
ATOM 7356 O O . THR A 1 994 ? -9.240 -4.020 19.276 1.00 88.00 994 THR A O 1
ATOM 7359 N N . GLY A 1 995 ? -9.216 -5.790 20.636 1.00 84.06 995 GLY A N 1
ATOM 7360 C CA . GLY A 1 995 ? -10.636 -6.114 20.434 1.00 84.06 995 GLY A CA 1
ATOM 7361 C C . GLY A 1 995 ? -10.973 -6.528 18.994 1.00 84.06 995 GLY A C 1
ATOM 7362 O O . GLY A 1 995 ? -12.091 -6.320 18.534 1.00 84.06 995 GLY A O 1
ATOM 7363 N N . GLY A 1 996 ? -9.994 -7.047 18.242 1.00 75.25 996 GLY A N 1
ATOM 7364 C CA . GLY A 1 996 ? -10.160 -7.385 16.826 1.00 75.25 996 GLY A CA 1
ATOM 7365 C C . GLY A 1 996 ? -10.146 -6.174 15.887 1.00 75.25 996 GLY A C 1
ATOM 7366 O O . GLY A 1 996 ? -10.792 -6.220 14.842 1.00 75.25 996 GLY A O 1
ATOM 7367 N N . GLY A 1 997 ? -9.421 -5.106 16.236 1.00 72.31 997 GLY A N 1
ATOM 7368 C CA . GLY A 1 997 ? -9.378 -3.860 15.460 1.00 72.31 997 GLY A CA 1
ATOM 7369 C C . GLY A 1 997 ? -10.319 -2.762 15.957 1.00 72.31 997 GLY A C 1
ATOM 7370 O O . GLY A 1 997 ? -10.480 -1.749 15.282 1.00 72.31 997 GLY A O 1
ATOM 7371 N N . LYS A 1 998 ? -10.946 -2.950 17.123 1.00 78.31 998 LYS A N 1
ATOM 7372 C CA . LYS A 1 998 ? -11.931 -2.023 17.702 1.00 78.31 998 LYS A CA 1
ATOM 7373 C C . LYS A 1 998 ? -11.291 -0.974 18.619 1.00 78.31 998 LYS A C 1
ATOM 7375 O O . LYS A 1 998 ? -11.789 0.144 18.719 1.00 78.31 998 LYS A O 1
ATOM 7380 N N . ALA A 1 999 ? -10.166 -1.303 19.257 1.00 84.25 999 ALA A N 1
ATOM 7381 C CA . ALA A 1 999 ? -9.505 -0.451 20.241 1.00 84.25 999 ALA A CA 1
ATOM 7382 C C . ALA A 1 999 ? -8.218 0.186 19.696 1.00 84.25 999 ALA A C 1
ATOM 7384 O O . ALA A 1 999 ? -7.205 -0.489 19.525 1.00 84.25 999 ALA A O 1
ATOM 7385 N N . ARG A 1 1000 ? -8.237 1.511 19.497 1.00 86.69 1000 ARG A N 1
ATOM 7386 C CA . ARG A 1 1000 ? -7.024 2.345 19.414 1.00 86.69 1000 ARG A CA 1
ATOM 7387 C C . ARG A 1 1000 ? -6.748 2.880 20.816 1.00 86.69 1000 ARG A C 1
ATOM 7389 O O . ARG A 1 1000 ? -7.400 3.831 21.233 1.00 86.69 1000 ARG A O 1
ATOM 7396 N N . TYR A 1 1001 ? -5.834 2.243 21.543 1.00 92.12 1001 TYR A N 1
ATOM 7397 C CA . TYR A 1 1001 ? -5.584 2.576 22.949 1.00 92.12 1001 TYR A CA 1
ATOM 7398 C C . TYR A 1 1001 ? -4.839 3.899 23.140 1.00 92.12 1001 TYR A C 1
ATOM 7400 O O . TYR A 1 1001 ? -4.939 4.509 24.192 1.00 92.12 1001 TYR A O 1
ATOM 7408 N N . ASN A 1 1002 ? -4.066 4.344 22.156 1.00 91.75 1002 ASN A N 1
ATOM 7409 C CA . ASN A 1 1002 ? -3.249 5.548 22.281 1.00 91.75 1002 ASN A CA 1
ATOM 7410 C C . ASN A 1 1002 ? -2.952 6.105 20.883 1.00 91.75 1002 ASN A C 1
ATOM 7412 O O . ASN A 1 1002 ? -2.993 5.335 19.913 1.00 91.75 1002 ASN A O 1
ATOM 7416 N N . PRO A 1 1003 ? -2.570 7.387 20.734 1.00 84.88 1003 PRO A N 1
ATOM 7417 C CA . PRO A 1 1003 ? -2.082 7.894 19.457 1.00 84.88 1003 PRO A CA 1
ATOM 7418 C C . PRO A 1 1003 ? -0.952 7.054 18.851 1.00 84.88 1003 PRO A C 1
ATOM 7420 O O . PRO A 1 1003 ? -0.870 6.921 17.628 1.00 84.88 1003 PRO A O 1
ATOM 7423 N N . ASN A 1 1004 ? -0.147 6.416 19.706 1.00 88.56 1004 ASN A N 1
ATOM 7424 C CA . ASN A 1 1004 ? 0.938 5.513 19.349 1.00 88.56 1004 ASN A CA 1
ATOM 7425 C C . ASN A 1 1004 ? 0.590 4.011 19.405 1.00 88.56 1004 ASN A C 1
ATOM 7427 O O . ASN A 1 1004 ? 1.441 3.208 19.026 1.00 88.56 1004 ASN A O 1
ATOM 7431 N N . LEU A 1 1005 ? -0.616 3.616 19.839 1.00 90.19 1005 LEU A N 1
ATOM 7432 C CA . LEU A 1 1005 ? -1.091 2.221 19.868 1.00 90.19 1005 LEU A CA 1
ATOM 7433 C C . LEU A 1 1005 ? -2.332 2.078 18.987 1.00 90.19 1005 LEU A C 1
ATOM 7435 O O . LEU A 1 1005 ? -3.456 2.391 19.390 1.00 90.19 1005 LEU A O 1
ATOM 7439 N N . TYR A 1 1006 ? -2.106 1.628 17.760 1.00 80.69 1006 TYR A N 1
ATOM 7440 C CA . TYR A 1 1006 ? -3.100 1.635 16.698 1.00 80.69 1006 TYR A CA 1
ATOM 7441 C C . TYR A 1 1006 ? -4.064 0.455 16.836 1.00 80.69 1006 TYR A C 1
ATOM 7443 O O . TYR A 1 1006 ? -3.729 -0.586 17.399 1.00 80.69 1006 TYR A O 1
ATOM 7451 N N . ALA A 1 1007 ? -5.263 0.602 16.270 1.00 75.75 1007 ALA A N 1
ATOM 7452 C CA . ALA A 1 1007 ? -6.268 -0.459 16.272 1.00 75.75 1007 ALA A CA 1
ATOM 7453 C C . ALA A 1 1007 ? -5.823 -1.711 15.492 1.00 75.75 1007 ALA A C 1
ATOM 7455 O O . ALA A 1 1007 ? -6.179 -2.829 15.860 1.00 75.75 1007 ALA A O 1
ATOM 7456 N N . ASP A 1 1008 ? -4.987 -1.537 14.462 1.00 70.12 1008 ASP A N 1
ATOM 7457 C CA . ASP A 1 1008 ? -4.348 -2.632 13.716 1.00 70.12 1008 ASP A CA 1
ATOM 7458 C C . ASP A 1 1008 ? -3.185 -3.299 14.481 1.00 70.12 1008 ASP A C 1
ATOM 7460 O O . ASP A 1 1008 ? -2.543 -4.211 13.966 1.00 70.12 1008 ASP A O 1
ATOM 7464 N N . GLY A 1 1009 ? -2.917 -2.864 15.714 1.00 84.75 1009 GLY A N 1
ATOM 7465 C CA . GLY A 1 1009 ? -1.869 -3.390 16.580 1.00 84.75 1009 GLY A CA 1
ATOM 7466 C C . GLY A 1 1009 ? -0.528 -2.675 16.438 1.00 84.75 1009 GLY A C 1
ATOM 7467 O O . GLY A 1 1009 ? 0.372 -2.934 17.233 1.00 84.75 1009 GLY A O 1
ATOM 7468 N N . LYS A 1 1010 ? -0.351 -1.759 15.478 1.00 82.94 1010 LYS A N 1
ATOM 7469 C CA . LYS A 1 1010 ? 0.937 -1.080 15.287 1.00 82.94 1010 LYS A CA 1
ATOM 7470 C C . LYS A 1 1010 ? 1.333 -0.248 16.513 1.00 82.94 1010 LYS A C 1
ATOM 7472 O O . LYS A 1 1010 ? 0.543 0.547 17.024 1.00 82.94 1010 LYS A O 1
ATOM 7477 N N . VAL A 1 1011 ? 2.598 -0.386 16.920 1.00 87.06 1011 VAL A N 1
ATOM 7478 C CA . VAL A 1 1011 ? 3.226 0.406 17.988 1.00 87.06 1011 VAL A CA 1
ATOM 7479 C C . VAL A 1 1011 ? 4.166 1.451 17.384 1.00 87.06 1011 VAL A C 1
ATOM 7481 O O . VAL A 1 1011 ? 5.104 1.118 16.655 1.00 87.06 1011 VAL A O 1
ATOM 7484 N N . CYS A 1 1012 ? 3.927 2.726 17.686 1.00 84.12 1012 CYS A N 1
ATOM 7485 C CA . CYS A 1 1012 ? 4.761 3.845 17.247 1.00 84.12 1012 CYS A CA 1
ATOM 7486 C C . CYS A 1 1012 ? 5.744 4.260 18.347 1.00 84.12 1012 CYS A C 1
ATOM 7488 O O . CYS A 1 1012 ? 5.348 4.859 19.339 1.00 84.12 1012 CYS A O 1
ATOM 7490 N N . LEU A 1 1013 ? 7.030 3.977 18.147 1.00 82.75 1013 LEU A N 1
ATOM 7491 C CA . LEU A 1 1013 ? 8.111 4.346 19.054 1.00 82.75 1013 LEU A CA 1
ATOM 7492 C C . LEU A 1 1013 ? 9.390 4.607 18.246 1.00 82.75 1013 LEU A C 1
ATOM 7494 O O . LEU A 1 1013 ? 9.695 3.877 17.300 1.00 82.75 1013 LEU A O 1
ATOM 7498 N N . SER A 1 1014 ? 10.162 5.632 18.608 1.00 80.38 1014 SER A N 1
ATOM 7499 C CA . SER A 1 1014 ? 11.425 5.963 17.924 1.00 80.38 1014 SER A CA 1
ATOM 7500 C C . SER A 1 1014 ? 12.447 4.822 18.014 1.00 80.38 1014 SER A C 1
ATOM 7502 O O . SER A 1 1014 ? 13.110 4.511 17.023 1.00 80.38 1014 SER A O 1
ATOM 7504 N N . LEU A 1 1015 ? 12.499 4.128 19.160 1.00 84.00 1015 LEU A N 1
ATOM 7505 C CA . LEU A 1 1015 ? 13.331 2.937 19.379 1.00 84.00 1015 LEU A CA 1
ATOM 7506 C C . LEU A 1 1015 ? 12.966 1.766 18.457 1.00 84.00 1015 LEU A C 1
ATOM 7508 O O . LEU A 1 1015 ? 13.805 0.909 18.215 1.00 84.00 1015 LEU A O 1
ATOM 7512 N N . LEU A 1 1016 ? 11.744 1.731 17.923 1.00 83.06 1016 LEU A N 1
ATOM 7513 C CA . LEU A 1 1016 ? 11.298 0.716 16.965 1.00 83.06 1016 LEU A CA 1
ATOM 7514 C C . LEU A 1 1016 ? 11.434 1.187 15.505 1.00 83.06 1016 LEU A C 1
ATOM 7516 O O . LEU A 1 1016 ? 11.046 0.471 14.588 1.00 83.06 1016 LEU A O 1
ATOM 7520 N N . GLY A 1 1017 ? 11.918 2.414 15.262 1.00 74.19 1017 GLY A N 1
ATOM 7521 C CA . GLY A 1 1017 ? 11.940 3.028 13.926 1.00 74.19 1017 GLY A CA 1
ATOM 7522 C C . GLY A 1 1017 ? 10.547 3.366 13.370 1.00 74.19 1017 GLY A C 1
ATOM 7523 O O . GLY A 1 1017 ? 10.388 3.766 12.212 1.00 74.19 1017 GLY A O 1
ATOM 7524 N N . THR A 1 1018 ? 9.495 3.233 14.178 1.00 71.00 1018 THR A N 1
ATOM 7525 C CA . THR A 1 1018 ? 8.112 3.432 13.732 1.00 71.00 1018 THR A CA 1
ATOM 7526 C C . THR A 1 1018 ? 7.639 4.879 13.884 1.00 71.00 1018 THR A C 1
ATOM 7528 O O . THR A 1 1018 ? 6.651 5.240 13.240 1.00 71.00 1018 THR A O 1
ATOM 7531 N N . TYR A 1 1019 ? 8.392 5.729 14.593 1.00 69.50 1019 TYR A N 1
ATOM 7532 C CA . TYR A 1 1019 ? 8.113 7.157 14.794 1.00 69.50 1019 TYR A CA 1
ATOM 7533 C C . TYR A 1 1019 ? 9.290 8.050 14.350 1.00 69.50 1019 TYR A C 1
ATOM 7535 O O . TYR A 1 1019 ? 10.443 7.762 14.669 1.00 69.50 1019 TYR A O 1
ATOM 7543 N N . ASN A 1 1020 ? 9.007 9.116 13.587 1.00 55.25 1020 ASN A N 1
ATOM 7544 C CA . ASN A 1 1020 ? 10.025 9.844 12.809 1.00 55.25 1020 ASN A CA 1
ATOM 7545 C C . ASN A 1 1020 ? 10.533 11.150 13.458 1.00 55.25 1020 ASN A C 1
ATOM 7547 O O . ASN A 1 1020 ? 11.526 11.693 12.979 1.00 55.25 1020 ASN A O 1
ATOM 7551 N N . SER A 1 1021 ? 9.902 11.659 14.521 1.00 53.22 1021 SER A N 1
ATOM 7552 C CA . SER A 1 1021 ? 10.210 12.988 15.085 1.00 53.22 1021 SER A CA 1
ATOM 7553 C C . SER A 1 1021 ? 11.195 12.980 16.265 1.00 53.22 1021 SER A C 1
ATOM 7555 O O . SER A 1 1021 ? 11.161 13.893 17.082 1.00 53.22 1021 SER A O 1
ATOM 7557 N N . GLY A 1 1022 ? 12.053 11.961 16.372 1.00 54.31 1022 GLY A N 1
ATOM 7558 C CA . GLY A 1 1022 ? 13.015 11.832 17.472 1.00 54.31 1022 GLY A CA 1
ATOM 7559 C C . GLY A 1 1022 ? 14.438 12.270 17.121 1.00 54.31 1022 GLY A C 1
ATOM 7560 O O . GLY A 1 1022 ? 14.881 12.143 15.971 1.00 54.31 1022 GLY A O 1
ATOM 7561 N N . HIS A 1 1023 ? 15.186 12.736 18.126 1.00 53.47 1023 HIS A N 1
ATOM 7562 C CA . HIS A 1 1023 ? 16.625 12.978 17.998 1.00 53.47 1023 HIS A CA 1
ATOM 7563 C C . HIS A 1 1023 ? 17.359 11.674 17.638 1.00 53.47 1023 HIS A C 1
ATOM 7565 O O . HIS A 1 1023 ? 16.915 10.577 17.967 1.00 53.47 1023 HIS A O 1
ATOM 7571 N N . ALA A 1 1024 ? 18.517 11.759 16.972 1.00 61.56 1024 ALA A N 1
ATOM 7572 C CA . ALA A 1 1024 ? 19.275 10.567 16.563 1.00 61.56 1024 ALA A CA 1
ATOM 7573 C C . ALA A 1 1024 ? 19.623 9.627 17.740 1.00 61.56 1024 ALA A C 1
ATOM 7575 O O . ALA A 1 1024 ? 19.763 8.425 17.536 1.00 61.56 1024 ALA A O 1
ATOM 7576 N N . SER A 1 1025 ? 19.713 10.162 18.962 1.00 67.62 1025 SER A N 1
ATOM 7577 C CA . SER A 1 1025 ? 19.923 9.418 20.211 1.00 67.62 1025 SER A CA 1
ATOM 7578 C C . SER A 1 1025 ? 18.714 8.608 20.691 1.00 67.62 1025 SER A C 1
ATOM 7580 O O . SER A 1 1025 ? 18.880 7.729 21.528 1.00 67.62 1025 SER A O 1
ATOM 7582 N N . GLU A 1 1026 ? 17.512 8.904 20.198 1.00 69.44 1026 GLU A N 1
ATOM 7583 C CA . GLU A 1 1026 ? 16.252 8.244 20.577 1.00 69.44 1026 GLU A CA 1
ATOM 7584 C C . GLU A 1 1026 ? 15.878 7.107 19.617 1.00 69.44 1026 GLU A C 1
ATOM 7586 O O . GLU A 1 1026 ? 14.897 6.392 19.838 1.00 69.44 1026 GLU A O 1
ATOM 7591 N N . LYS A 1 1027 ? 16.636 6.960 18.526 1.00 80.56 1027 LYS A N 1
ATOM 7592 C CA . LYS A 1 1027 ? 16.498 5.867 17.563 1.00 80.56 1027 LYS A CA 1
ATOM 7593 C C . LYS A 1 1027 ? 17.229 4.624 18.066 1.00 80.56 1027 LYS A C 1
ATOM 7595 O O . LYS A 1 1027 ? 18.116 4.710 18.913 1.00 80.56 1027 LYS A O 1
ATOM 7600 N N . TRP A 1 1028 ? 16.864 3.469 17.514 1.00 85.00 1028 TRP A N 1
ATOM 7601 C CA . TRP A 1 1028 ? 17.521 2.201 17.821 1.00 85.00 1028 TRP A CA 1
ATOM 7602 C C . TRP A 1 1028 ? 19.044 2.292 17.662 1.00 85.00 1028 TRP A C 1
ATOM 7604 O O . TRP A 1 1028 ? 19.549 2.683 16.608 1.00 85.00 1028 TRP A O 1
ATOM 7614 N N . ASN A 1 1029 ? 19.773 1.899 18.704 1.00 84.25 1029 ASN A N 1
ATOM 7615 C CA . ASN A 1 1029 ? 21.223 1.796 18.692 1.00 84.25 1029 ASN A CA 1
ATOM 7616 C C . ASN A 1 1029 ? 21.631 0.346 18.998 1.00 84.25 1029 ASN A C 1
ATOM 7618 O O . ASN A 1 1029 ? 21.484 -0.084 20.142 1.00 84.25 1029 ASN A O 1
ATOM 7622 N N . PRO A 1 1030 ? 22.228 -0.388 18.041 1.00 84.00 1030 PRO A N 1
ATOM 7623 C CA . PRO A 1 1030 ? 22.585 -1.802 18.207 1.00 84.00 1030 PRO A CA 1
ATOM 7624 C C . PRO A 1 1030 ? 23.494 -2.131 19.396 1.00 84.00 1030 PRO A C 1
ATOM 7626 O O . PRO A 1 1030 ? 23.583 -3.288 19.806 1.00 84.00 1030 PRO A O 1
ATOM 7629 N N . SER A 1 1031 ? 24.214 -1.134 19.916 1.00 82.00 1031 SER A N 1
ATOM 7630 C CA . SER A 1 1031 ? 25.165 -1.288 21.018 1.00 82.00 1031 SER A CA 1
ATOM 7631 C C . SER A 1 1031 ? 24.582 -0.912 22.382 1.00 82.00 1031 SER A C 1
ATOM 7633 O O . SER A 1 1031 ? 25.163 -1.282 23.402 1.00 82.00 1031 SER A O 1
ATOM 7635 N N . LEU A 1 1032 ? 23.481 -0.153 22.417 1.00 85.81 1032 LEU A N 1
ATOM 7636 C CA . LEU A 1 1032 ? 22.927 0.431 23.647 1.00 85.81 1032 LEU A CA 1
ATOM 7637 C C . LEU A 1 1032 ? 21.466 0.051 23.899 1.00 85.81 1032 LEU A C 1
ATOM 7639 O O . LEU A 1 1032 ? 21.067 -0.045 25.059 1.00 85.81 1032 LEU A O 1
ATOM 7643 N N . SER A 1 1033 ? 20.682 -0.130 22.838 1.00 91.31 1033 SER A N 1
ATOM 7644 C CA . SER A 1 1033 ? 19.252 -0.394 22.929 1.00 91.31 1033 SER A CA 1
ATOM 7645 C C . SER A 1 1033 ? 18.953 -1.835 23.335 1.00 91.31 1033 SER A C 1
ATOM 7647 O O . SER A 1 1033 ? 19.693 -2.752 22.982 1.00 91.31 1033 SER A O 1
ATOM 7649 N N . THR A 1 1034 ? 17.872 -2.032 24.094 1.00 94.44 1034 THR A N 1
ATOM 7650 C CA . THR A 1 1034 ? 17.431 -3.353 24.574 1.00 94.44 1034 THR A CA 1
ATOM 7651 C C . THR A 1 1034 ? 15.913 -3.505 24.513 1.00 94.44 1034 THR A C 1
ATOM 7653 O O . THR A 1 1034 ? 15.174 -2.516 24.513 1.00 94.44 1034 THR A O 1
ATOM 7656 N N . ILE A 1 1035 ? 15.431 -4.750 24.534 1.00 96.44 1035 ILE A N 1
ATOM 7657 C CA . ILE A 1 1035 ? 14.005 -5.086 24.663 1.00 96.44 1035 ILE A CA 1
ATOM 7658 C C . ILE A 1 1035 ? 13.434 -4.480 25.951 1.00 96.44 1035 ILE A C 1
ATOM 7660 O O . ILE A 1 1035 ? 12.341 -3.920 25.935 1.00 96.44 1035 ILE A O 1
ATOM 7664 N N . TYR A 1 1036 ? 14.202 -4.494 27.046 1.00 96.56 1036 TYR A N 1
ATOM 7665 C CA . TYR A 1 1036 ? 13.819 -3.841 28.302 1.00 96.56 1036 TYR A CA 1
ATOM 7666 C C . TYR A 1 1036 ? 13.483 -2.356 28.104 1.00 96.56 1036 TYR A C 1
ATOM 7668 O O . TYR A 1 1036 ? 12.454 -1.887 28.584 1.00 96.56 1036 TYR A O 1
ATOM 7676 N N . GLN A 1 1037 ? 14.318 -1.610 27.371 1.00 94.81 1037 GLN A N 1
ATOM 7677 C CA . GLN A 1 1037 ? 14.057 -0.192 27.102 1.00 94.81 1037 GLN A CA 1
ATOM 7678 C C . GLN A 1 1037 ? 12.789 0.011 26.274 1.00 94.81 1037 GLN A C 1
ATOM 7680 O O . GLN A 1 1037 ? 12.026 0.922 26.574 1.00 94.81 1037 GLN A O 1
ATOM 7685 N N . VAL A 1 1038 ? 12.526 -0.854 25.289 1.00 96.19 1038 VAL A N 1
ATOM 7686 C CA . VAL A 1 1038 ? 11.274 -0.818 24.515 1.00 96.19 1038 VAL A CA 1
ATOM 7687 C C . VAL A 1 1038 ? 10.064 -1.004 25.437 1.00 96.19 1038 VAL A C 1
ATOM 7689 O O . VAL A 1 1038 ? 9.151 -0.180 25.413 1.00 96.19 1038 VAL A O 1
ATOM 7692 N N . LEU A 1 1039 ? 10.073 -2.038 26.286 1.00 97.69 1039 LEU A N 1
ATOM 7693 C CA . LEU A 1 1039 ? 8.987 -2.322 27.234 1.00 97.69 1039 LEU A CA 1
ATOM 7694 C C . LEU A 1 1039 ? 8.766 -1.160 28.211 1.00 97.69 1039 LEU A C 1
ATOM 7696 O O . LEU A 1 1039 ? 7.629 -0.741 28.440 1.00 97.69 1039 LEU A O 1
ATOM 7700 N N . MET A 1 1040 ? 9.854 -0.597 28.739 1.00 95.56 1040 MET A N 1
ATOM 7701 C CA . MET A 1 1040 ? 9.784 0.553 29.633 1.00 95.56 1040 MET A CA 1
ATOM 7702 C C . MET A 1 1040 ? 9.257 1.808 28.937 1.00 95.56 1040 MET A C 1
ATOM 7704 O O . MET A 1 1040 ? 8.459 2.539 29.525 1.00 95.56 1040 MET A O 1
ATOM 7708 N N . SER A 1 1041 ? 9.667 2.073 27.696 1.00 94.50 1041 SER A N 1
ATOM 7709 C CA . SER A 1 1041 ? 9.169 3.209 26.917 1.00 94.50 1041 SER A CA 1
ATOM 7710 C C . SER A 1 1041 ? 7.670 3.106 26.651 1.00 94.50 1041 SER A C 1
ATOM 7712 O O . SER A 1 1041 ? 6.972 4.107 26.782 1.00 94.50 1041 SER A O 1
ATOM 7714 N N . VAL A 1 1042 ? 7.144 1.910 26.364 1.00 96.19 1042 VAL A N 1
ATOM 7715 C CA . VAL A 1 1042 ? 5.690 1.716 26.240 1.00 96.19 1042 VAL A CA 1
ATOM 7716 C C . VAL A 1 1042 ? 4.983 2.072 27.552 1.00 96.19 1042 VAL A C 1
ATOM 7718 O O . VAL A 1 1042 ? 4.045 2.865 27.549 1.00 96.19 1042 VAL A O 1
ATOM 7721 N N . GLN A 1 1043 ? 5.449 1.561 28.693 1.00 95.69 1043 GLN A N 1
ATOM 7722 C CA . GLN A 1 1043 ? 4.792 1.852 29.969 1.00 95.69 1043 GLN A CA 1
ATOM 7723 C C . GLN A 1 1043 ? 4.890 3.337 30.379 1.00 95.69 1043 GLN A C 1
ATOM 7725 O O . GLN A 1 1043 ? 3.929 3.874 30.914 1.00 95.69 1043 GLN A O 1
ATOM 7730 N N . SER A 1 1044 ? 6.028 3.998 30.133 1.00 92.31 1044 SER A N 1
ATOM 7731 C CA . SER A 1 1044 ? 6.326 5.348 30.653 1.00 92.31 1044 SER A CA 1
ATOM 7732 C C . SER A 1 1044 ? 6.017 6.514 29.713 1.00 92.31 1044 SER A C 1
ATOM 7734 O O . SER A 1 1044 ? 5.836 7.627 30.192 1.00 92.31 1044 SER A O 1
ATOM 7736 N N . GLN A 1 1045 ? 5.985 6.289 28.398 1.00 91.12 1045 GLN A N 1
ATOM 7737 C CA . GLN A 1 1045 ? 5.785 7.352 27.398 1.00 91.12 1045 GLN A CA 1
ATOM 7738 C C . GLN A 1 1045 ? 4.456 7.210 26.649 1.00 91.12 1045 GLN A C 1
ATOM 7740 O O . GLN A 1 1045 ? 3.965 8.172 26.067 1.00 91.12 1045 GLN A O 1
ATOM 7745 N N . ILE A 1 1046 ? 3.865 6.012 26.645 1.00 93.69 1046 ILE A N 1
ATOM 7746 C CA . ILE A 1 1046 ? 2.619 5.740 25.921 1.00 93.69 1046 ILE A CA 1
ATOM 7747 C C . ILE A 1 1046 ? 1.453 5.600 26.901 1.00 93.69 1046 ILE A C 1
ATOM 7749 O O . ILE A 1 1046 ? 0.432 6.267 26.743 1.00 93.69 1046 ILE A O 1
ATOM 7753 N N . LEU A 1 1047 ? 1.596 4.769 27.936 1.00 96.19 1047 LEU A N 1
ATOM 7754 C CA . LEU A 1 1047 ? 0.541 4.540 28.929 1.00 96.19 1047 LEU A CA 1
ATOM 7755 C C . LEU A 1 1047 ? 0.518 5.636 30.016 1.00 96.19 1047 LEU A C 1
ATOM 7757 O O . LEU A 1 1047 ? 0.671 5.345 31.198 1.00 96.19 1047 LEU A O 1
ATOM 7761 N N . VAL A 1 1048 ? 0.360 6.895 29.598 1.00 94.19 1048 VAL A N 1
ATOM 7762 C CA . VAL A 1 1048 ? 0.432 8.107 30.441 1.00 94.19 1048 VAL A CA 1
ATOM 7763 C C . VAL A 1 1048 ? -0.946 8.630 30.876 1.00 94.19 1048 VAL A C 1
ATOM 7765 O O . VAL A 1 1048 ? -1.981 8.181 30.391 1.00 94.19 1048 VAL A O 1
ATOM 7768 N N . ASP A 1 1049 ? -0.976 9.572 31.816 1.00 91.31 1049 ASP A N 1
ATOM 7769 C CA . ASP A 1 1049 ? -2.188 10.180 32.385 1.00 91.31 1049 ASP A CA 1
ATOM 7770 C C . ASP A 1 1049 ? -2.931 11.114 31.416 1.00 91.31 1049 ASP A C 1
ATOM 7772 O O . ASP A 1 1049 ? -4.167 11.128 31.408 1.00 91.31 1049 ASP A O 1
ATOM 7776 N N . ASP A 1 1050 ? -2.193 11.815 30.551 1.00 88.94 1050 ASP A N 1
ATOM 7777 C CA . ASP A 1 1050 ? -2.739 12.595 29.434 1.00 88.94 1050 ASP A CA 1
ATOM 7778 C C . ASP A 1 1050 ? -2.250 12.074 28.065 1.00 88.94 1050 ASP A C 1
ATOM 7780 O O . ASP A 1 1050 ? -1.316 12.620 27.468 1.00 88.94 1050 ASP A O 1
ATOM 7784 N N . PRO A 1 1051 ? -2.883 11.016 27.523 1.00 88.69 1051 PRO A N 1
ATOM 7785 C CA . PRO A 1 1051 ? -2.530 10.442 26.226 1.00 88.69 1051 PRO A CA 1
ATOM 7786 C C . PRO A 1 1051 ? -2.687 11.392 25.040 1.00 88.69 1051 PRO A C 1
ATOM 7788 O O . PRO A 1 1051 ? -2.092 11.140 23.994 1.00 88.69 1051 PRO A O 1
ATOM 7791 N N . MET A 1 1052 ? -3.491 12.455 25.160 1.00 81.81 1052 MET A N 1
ATOM 7792 C CA . MET A 1 1052 ? -3.683 13.419 24.072 1.00 81.81 1052 MET A CA 1
ATOM 7793 C C . MET A 1 1052 ? -2.395 14.179 23.758 1.00 81.81 1052 MET A C 1
ATOM 7795 O O . MET A 1 1052 ? -2.204 14.615 22.623 1.00 81.81 1052 MET A O 1
ATOM 7799 N N . THR A 1 1053 ? -1.476 14.283 24.723 1.00 81.81 1053 THR A N 1
ATOM 7800 C CA . THR A 1 1053 ? -0.145 14.867 24.504 1.00 81.81 1053 THR A CA 1
ATOM 7801 C C . THR A 1 1053 ? 0.674 14.108 23.455 1.00 81.81 1053 THR A C 1
ATOM 7803 O O . THR A 1 1053 ? 1.531 14.704 22.806 1.00 81.81 1053 THR A O 1
ATOM 7806 N N . ASN A 1 1054 ? 0.348 12.836 23.202 1.00 82.75 1054 ASN A N 1
ATOM 7807 C CA . ASN A 1 1054 ? 0.998 12.014 22.186 1.00 82.75 1054 ASN A CA 1
ATOM 7808 C C . ASN A 1 1054 ? 0.459 12.242 20.758 1.00 82.75 1054 ASN A C 1
ATOM 7810 O O . ASN A 1 1054 ? 1.038 11.711 19.806 1.00 82.75 1054 ASN A O 1
ATOM 7814 N N . GLU A 1 1055 ? -0.632 13.000 20.570 1.00 76.44 1055 GLU A N 1
ATOM 7815 C CA . GLU A 1 1055 ? -1.075 13.413 19.230 1.00 76.44 1055 GLU A CA 1
ATOM 7816 C C . GLU A 1 1055 ? -0.189 14.553 18.681 1.00 76.44 1055 GLU A C 1
ATOM 7818 O O . GLU A 1 1055 ? 0.158 15.486 19.418 1.00 76.44 1055 GLU A O 1
ATOM 7823 N N . PRO A 1 1056 ? 0.154 14.549 17.377 1.00 57.03 1056 PRO A N 1
ATOM 7824 C CA . PRO A 1 1056 ? 0.893 15.648 16.763 1.00 57.03 1056 PRO A CA 1
ATOM 7825 C C . PRO A 1 1056 ? 0.150 16.987 16.926 1.00 57.03 1056 PRO A C 1
ATOM 7827 O O . PRO A 1 1056 ? -1.011 17.095 16.544 1.00 57.03 1056 PRO A O 1
ATOM 7830 N N . LEU A 1 1057 ? 0.850 18.026 17.408 1.00 52.34 1057 LEU A N 1
ATOM 7831 C CA . LEU A 1 1057 ? 0.368 19.419 17.560 1.00 52.34 1057 LEU A CA 1
ATOM 7832 C C . LEU A 1 1057 ? -0.646 19.683 18.699 1.00 52.34 1057 LEU A C 1
ATOM 7834 O O . LEU A 1 1057 ? -1.243 20.766 18.746 1.00 52.34 1057 LEU A O 1
ATOM 7838 N N . SER A 1 1058 ? -0.772 18.765 19.665 1.00 60.22 1058 SER A N 1
ATOM 7839 C CA . SER A 1 1058 ? -1.570 18.947 20.896 1.00 60.22 1058 SER A CA 1
ATOM 7840 C C . SER A 1 1058 ? -1.154 20.168 21.744 1.00 60.22 1058 SER A C 1
ATOM 7842 O O . SER A 1 1058 ? -1.979 20.737 22.461 1.00 60.22 1058 SER A O 1
ATOM 7844 N N . GLU A 1 1059 ? 0.089 20.645 21.588 1.00 55.75 1059 GLU A N 1
ATOM 7845 C CA . GLU A 1 1059 ? 0.654 21.828 22.261 1.00 55.75 1059 GLU A CA 1
ATOM 7846 C C . GLU A 1 1059 ? -0.208 23.092 22.116 1.00 55.75 1059 GLU A C 1
ATOM 7848 O O . GLU A 1 1059 ? -0.218 23.943 23.000 1.00 55.75 1059 GLU A O 1
ATOM 7853 N N . THR A 1 1060 ? -0.953 23.219 21.014 1.00 55.38 1060 THR A N 1
ATOM 7854 C CA . THR A 1 1060 ? -1.785 24.404 20.735 1.00 55.38 1060 THR A CA 1
ATOM 7855 C C . THR A 1 1060 ? -3.039 24.507 21.606 1.00 55.38 1060 THR A C 1
ATOM 7857 O O . THR A 1 1060 ? -3.582 25.600 21.755 1.00 55.38 1060 THR A O 1
ATOM 7860 N N . LEU A 1 1061 ? -3.501 23.392 22.183 1.00 58.12 1061 LEU A N 1
ATOM 7861 C CA . LEU A 1 1061 ? -4.665 23.342 23.077 1.00 58.12 1061 LEU A CA 1
ATOM 7862 C C . LEU A 1 1061 ? -4.271 23.128 24.544 1.00 58.12 1061 LEU A C 1
ATOM 7864 O O . LEU A 1 1061 ? -5.123 23.264 25.430 1.00 58.12 1061 LEU A O 1
ATOM 7868 N N . ALA A 1 1062 ? -2.998 22.826 24.810 1.00 61.81 1062 ALA A N 1
ATOM 7869 C CA . ALA A 1 1062 ? -2.477 22.599 26.149 1.00 61.81 1062 ALA A CA 1
ATOM 7870 C C . ALA A 1 1062 ? -2.732 23.814 27.061 1.00 61.81 1062 ALA A C 1
ATOM 7872 O O . ALA A 1 1062 ? -2.463 24.959 26.703 1.00 61.81 1062 ALA A O 1
ATOM 7873 N N . GLY A 1 1063 ? -3.285 23.568 28.252 1.00 67.12 1063 GLY A N 1
ATOM 7874 C CA . GLY A 1 1063 ? -3.595 24.613 29.238 1.00 67.12 1063 GLY A CA 1
ATOM 7875 C C . GLY A 1 1063 ? -4.865 25.434 28.966 1.00 67.12 1063 GLY A C 1
ATOM 7876 O O . GLY A 1 1063 ? -5.189 26.316 29.760 1.00 67.12 1063 GLY A O 1
ATOM 7877 N N . THR A 1 1064 ? -5.611 25.152 27.891 1.00 72.94 1064 THR A N 1
ATOM 7878 C CA . THR A 1 1064 ? -6.905 25.802 27.609 1.00 72.94 1064 THR A CA 1
ATOM 7879 C C . THR A 1 1064 ? -8.085 25.007 28.179 1.00 72.94 1064 THR A C 1
ATOM 7881 O O . THR A 1 1064 ? -8.015 23.787 28.329 1.00 72.94 1064 THR A O 1
ATOM 7884 N N . ALA A 1 1065 ? -9.210 25.680 28.455 1.00 72.31 1065 ALA A N 1
ATOM 7885 C CA . ALA A 1 1065 ? -10.443 25.010 28.890 1.00 72.31 1065 ALA A CA 1
ATOM 7886 C C . ALA A 1 1065 ? -11.002 24.053 27.818 1.00 72.31 1065 ALA A C 1
ATOM 7888 O O . ALA A 1 1065 ? -11.543 22.999 28.145 1.00 72.31 1065 ALA A O 1
ATOM 7889 N N . GLU A 1 1066 ? -10.840 24.400 26.537 1.00 68.88 1066 GLU A N 1
ATOM 7890 C CA . GLU A 1 1066 ? -11.227 23.541 25.415 1.00 68.88 1066 GLU A CA 1
ATOM 7891 C C . GLU A 1 1066 ? -10.352 22.282 25.341 1.00 68.88 1066 GLU A C 1
ATOM 7893 O O . GLU A 1 1066 ? -10.877 21.178 25.201 1.00 68.88 1066 GLU A O 1
ATOM 7898 N N . GLY A 1 1067 ? -9.031 22.430 25.492 1.00 72.50 1067 GLY A N 1
ATOM 7899 C CA . GLY A 1 1067 ? -8.098 21.306 25.561 1.00 72.50 1067 GLY A CA 1
ATOM 7900 C C . GLY A 1 1067 ? -8.423 20.365 26.718 1.00 72.50 1067 GLY A C 1
ATOM 7901 O O . GLY A 1 1067 ? -8.540 19.162 26.507 1.00 72.50 1067 GLY A O 1
ATOM 7902 N N . ALA A 1 1068 ? -8.686 20.910 27.910 1.00 77.12 1068 ALA A N 1
ATOM 7903 C CA . ALA A 1 1068 ? -9.074 20.118 29.077 1.00 77.12 1068 ALA A CA 1
ATOM 7904 C C . ALA A 1 1068 ? -10.364 19.307 28.843 1.00 77.12 1068 ALA A C 1
ATOM 7906 O O . ALA A 1 1068 ? -10.433 18.136 29.217 1.00 77.12 1068 ALA A O 1
ATOM 7907 N N . ALA A 1 1069 ? -11.370 19.898 28.188 1.00 78.19 1069 ALA A N 1
ATOM 7908 C CA . ALA A 1 1069 ? -12.604 19.195 27.840 1.00 78.19 1069 ALA A CA 1
ATOM 7909 C C . ALA A 1 1069 ? -12.361 18.059 26.828 1.00 78.19 1069 ALA A C 1
ATOM 7911 O O . ALA A 1 1069 ? -12.868 16.953 27.022 1.00 78.19 1069 ALA A O 1
ATOM 7912 N N . LYS A 1 1070 ? -11.545 18.298 25.790 1.00 76.56 1070 LYS A N 1
ATOM 7913 C CA . LYS A 1 1070 ? -11.176 17.269 24.801 1.00 76.56 1070 LYS A CA 1
ATOM 7914 C C . LYS A 1 1070 ? -10.376 16.128 25.432 1.00 76.56 1070 LYS A C 1
ATOM 7916 O O . LYS A 1 1070 ? -10.676 14.969 25.158 1.00 76.56 1070 LYS A O 1
ATOM 7921 N N . THR A 1 1071 ? -9.419 16.428 26.310 1.00 84.25 1071 THR A N 1
ATOM 7922 C CA . THR A 1 1071 ? -8.669 15.412 27.066 1.00 84.25 1071 THR A CA 1
ATOM 7923 C C . THR A 1 1071 ? -9.591 14.584 27.959 1.00 84.25 1071 THR A C 1
ATOM 7925 O O . THR A 1 1071 ? -9.480 13.361 27.980 1.00 84.25 1071 THR A O 1
ATOM 7928 N N . ALA A 1 1072 ? -10.546 15.210 28.655 1.00 86.12 1072 ALA A N 1
ATOM 7929 C CA . ALA A 1 1072 ? -11.509 14.484 29.484 1.00 86.12 1072 ALA A CA 1
ATOM 7930 C C . ALA A 1 1072 ? -12.392 13.534 28.654 1.00 86.12 1072 ALA A C 1
ATOM 7932 O O . ALA A 1 1072 ? -12.589 12.380 29.038 1.00 86.12 1072 ALA A O 1
ATOM 7933 N N . GLU A 1 1073 ? -12.886 13.989 27.499 1.00 83.94 1073 GLU A N 1
ATOM 7934 C CA . GLU A 1 1073 ? -13.661 13.157 26.570 1.00 83.94 1073 GLU A CA 1
ATOM 7935 C C . GLU A 1 1073 ? -12.828 12.005 25.994 1.00 83.94 1073 GLU A C 1
ATOM 7937 O O . GLU A 1 1073 ? -13.292 10.861 25.964 1.00 83.94 1073 GLU A O 1
ATOM 7942 N N . TYR A 1 1074 ? -11.584 12.281 25.597 1.00 85.50 1074 TYR A N 1
ATOM 7943 C CA . TYR A 1 1074 ? -10.648 11.264 25.125 1.00 85.50 1074 TYR A CA 1
ATOM 7944 C C . TYR A 1 1074 ? -10.397 10.198 26.195 1.00 85.50 1074 TYR A C 1
ATOM 7946 O O . TYR A 1 1074 ? -10.538 9.004 25.926 1.00 85.50 1074 TYR A O 1
ATOM 7954 N N . ASN A 1 1075 ? -10.093 10.622 27.424 1.00 91.06 1075 ASN A N 1
ATOM 7955 C CA . ASN A 1 1075 ? -9.814 9.726 28.540 1.00 91.06 1075 ASN A CA 1
ATOM 7956 C C . ASN A 1 1075 ? -11.023 8.858 28.891 1.00 91.06 1075 ASN A C 1
ATOM 7958 O O . ASN A 1 1075 ? -10.855 7.658 29.080 1.00 91.06 1075 ASN A O 1
ATOM 7962 N N . ALA A 1 1076 ? -12.234 9.417 28.918 1.00 90.06 1076 ALA A N 1
ATOM 7963 C CA . ALA A 1 1076 ? -13.447 8.645 29.188 1.00 90.06 1076 ALA A CA 1
ATOM 7964 C C . ALA A 1 1076 ? -13.718 7.581 28.107 1.00 90.06 1076 ALA A C 1
ATOM 7966 O O . ALA A 1 1076 ? -14.052 6.437 28.418 1.00 90.06 1076 ALA A O 1
ATOM 7967 N N . ARG A 1 1077 ? -13.512 7.918 26.826 1.00 88.69 1077 ARG A N 1
ATOM 7968 C CA . ARG A 1 1077 ? -13.612 6.942 25.725 1.00 88.69 1077 ARG A CA 1
ATOM 7969 C C . ARG A 1 1077 ? -12.549 5.855 25.826 1.00 88.69 1077 ARG A C 1
ATOM 7971 O O . ARG A 1 1077 ? -12.842 4.683 25.600 1.00 88.69 1077 ARG A O 1
ATOM 7978 N N . LEU A 1 1078 ? -11.322 6.232 26.168 1.00 92.62 1078 LEU A N 1
ATOM 7979 C CA . LEU A 1 1078 ? -10.234 5.286 26.361 1.00 92.62 1078 LEU A CA 1
ATOM 7980 C C . LEU A 1 1078 ? -10.518 4.333 27.529 1.00 92.62 1078 LEU A C 1
ATOM 7982 O O . LEU A 1 1078 ? -10.349 3.129 27.372 1.00 92.62 1078 LEU A O 1
ATOM 7986 N N . GLN A 1 1079 ? -11.019 4.838 28.655 1.00 95.00 1079 GLN A N 1
ATOM 7987 C CA . GLN A 1 1079 ? -11.412 4.023 29.810 1.00 95.00 1079 GLN A CA 1
ATOM 7988 C C . GLN A 1 1079 ? -12.436 2.951 29.419 1.00 95.00 1079 GLN A C 1
ATOM 7990 O O . GLN A 1 1079 ? -12.268 1.787 29.777 1.00 95.00 1079 GLN A O 1
ATOM 7995 N N . LEU A 1 1080 ? -13.434 3.304 28.601 1.00 91.81 1080 LEU A N 1
ATOM 7996 C CA . LEU A 1 1080 ? -14.403 2.341 28.070 1.00 91.81 1080 LEU A CA 1
ATOM 7997 C C . LEU A 1 1080 ? -13.729 1.237 27.234 1.00 91.81 1080 LEU A C 1
ATOM 7999 O O . LEU A 1 1080 ? -14.032 0.054 27.402 1.00 91.81 1080 LEU A O 1
ATOM 8003 N N . LEU A 1 1081 ? -12.788 1.600 26.355 1.00 92.56 1081 LEU A N 1
ATOM 8004 C CA . LEU A 1 1081 ? -12.026 0.627 25.562 1.00 92.56 1081 LEU A CA 1
ATOM 8005 C C . LEU A 1 1081 ? -11.162 -0.279 26.444 1.00 92.56 1081 LEU A C 1
ATOM 8007 O O . LEU A 1 1081 ? -11.080 -1.479 26.189 1.00 92.56 1081 LEU A O 1
ATOM 8011 N N . VAL A 1 1082 ? -10.536 0.275 27.482 1.00 95.69 1082 VAL A N 1
ATOM 8012 C CA . VAL A 1 1082 ? -9.716 -0.470 28.446 1.00 95.69 1082 VAL A CA 1
ATOM 8013 C C . VAL A 1 1082 ? -10.576 -1.461 29.224 1.00 95.69 1082 VAL A C 1
ATOM 8015 O O . VAL A 1 1082 ? -10.224 -2.637 29.299 1.00 95.69 1082 VAL A O 1
ATOM 8018 N N . MET A 1 1083 ? -11.738 -1.034 29.721 1.00 94.31 1083 MET A N 1
ATOM 8019 C CA . MET A 1 1083 ? -12.687 -1.917 30.401 1.00 94.31 1083 MET A CA 1
ATOM 8020 C C . MET A 1 1083 ? -13.115 -3.078 29.502 1.00 94.31 1083 MET A C 1
ATOM 8022 O O . MET A 1 1083 ? -13.034 -4.235 29.910 1.00 94.31 1083 MET A O 1
ATOM 8026 N N . ARG A 1 1084 ? -13.514 -2.795 28.258 1.00 92.25 1084 ARG A N 1
ATOM 8027 C CA . ARG A 1 1084 ? -13.968 -3.830 27.319 1.00 92.25 1084 ARG A CA 1
ATOM 8028 C C . ARG A 1 1084 ? -12.834 -4.780 26.924 1.00 92.25 1084 ARG A C 1
ATOM 8030 O O . ARG A 1 1084 ? -12.951 -5.985 27.109 1.00 92.25 1084 ARG A O 1
ATOM 8037 N N . HIS A 1 1085 ? -11.722 -4.245 26.427 1.00 94.06 1085 HIS A N 1
ATOM 8038 C CA . HIS A 1 1085 ? -10.743 -5.022 25.659 1.00 94.06 1085 HIS A CA 1
ATOM 8039 C C . HIS A 1 1085 ? -9.437 -5.341 26.407 1.00 94.06 1085 HIS A C 1
ATOM 8041 O O . HIS A 1 1085 ? -8.705 -6.258 26.021 1.00 94.06 1085 HIS A O 1
ATOM 8047 N N . ALA A 1 1086 ? -9.147 -4.626 27.496 1.00 96.44 1086 ALA A N 1
ATOM 8048 C CA . ALA A 1 1086 ? -7.981 -4.866 28.348 1.00 96.44 1086 ALA A CA 1
ATOM 8049 C C . ALA A 1 1086 ? -8.353 -5.399 29.745 1.00 96.44 1086 ALA A C 1
ATOM 8051 O O . ALA A 1 1086 ? -7.457 -5.792 30.490 1.00 96.44 1086 ALA A O 1
ATOM 8052 N N . MET A 1 1087 ? -9.645 -5.462 30.097 1.00 95.38 1087 MET A N 1
ATOM 8053 C CA . MET A 1 1087 ? -10.123 -6.070 31.346 1.00 95.38 1087 MET A CA 1
ATOM 8054 C C . MET A 1 1087 ? -11.097 -7.228 31.103 1.00 95.38 1087 MET A C 1
ATOM 8056 O O . MET A 1 1087 ? -10.754 -8.378 31.372 1.00 95.38 1087 MET A O 1
ATOM 8060 N N . VAL A 1 1088 ? -12.288 -6.946 30.565 1.00 92.81 1088 VAL A N 1
ATOM 8061 C CA . VAL A 1 1088 ? -13.360 -7.941 30.391 1.00 92.81 1088 VAL A CA 1
ATOM 8062 C C . VAL A 1 1088 ? -12.982 -9.009 29.365 1.00 92.81 1088 VAL A C 1
ATOM 8064 O O . VAL A 1 1088 ? -13.085 -10.196 29.668 1.00 92.81 1088 VAL A O 1
ATOM 8067 N N . ASP A 1 1089 ? -12.491 -8.622 28.186 1.00 90.94 1089 ASP A N 1
ATOM 8068 C CA . ASP A 1 1089 ? -12.093 -9.583 27.153 1.00 90.94 1089 ASP A CA 1
ATOM 8069 C C . ASP A 1 1089 ? -11.004 -10.552 27.648 1.00 90.94 1089 ASP A C 1
ATOM 8071 O O . ASP A 1 1089 ? -11.217 -11.759 27.524 1.00 90.94 1089 ASP A O 1
ATOM 8075 N N . PRO A 1 1090 ? -9.889 -10.105 28.270 1.00 92.25 1090 PRO A N 1
ATOM 8076 C CA . PRO A 1 1090 ? -8.926 -11.021 28.874 1.00 92.25 1090 PRO A CA 1
ATOM 8077 C C . PRO A 1 1090 ? -9.513 -11.908 29.975 1.00 92.25 1090 PRO A C 1
ATOM 8079 O O . PRO A 1 1090 ? -9.086 -13.049 30.101 1.00 92.25 1090 PRO A O 1
ATOM 8082 N N . LEU A 1 1091 ? -10.478 -11.426 30.766 1.00 91.75 1091 LEU A N 1
ATOM 8083 C CA . LEU A 1 1091 ? -11.139 -12.237 31.796 1.00 91.75 1091 LEU A CA 1
ATOM 8084 C C . LEU A 1 1091 ? -11.990 -13.364 31.200 1.00 91.75 1091 LEU A C 1
ATOM 8086 O O . LEU A 1 1091 ? -11.979 -14.478 31.721 1.00 91.75 1091 LEU A O 1
ATOM 8090 N N . LEU A 1 1092 ? -12.726 -13.080 30.124 1.00 90.06 1092 LEU A N 1
ATOM 8091 C CA . LEU A 1 1092 ? -13.588 -14.055 29.451 1.00 90.06 1092 LEU A CA 1
ATOM 8092 C C . LEU A 1 1092 ? -12.791 -15.001 28.546 1.00 90.06 1092 LEU A C 1
ATOM 8094 O O . LEU A 1 1092 ? -13.075 -16.196 28.481 1.00 90.06 1092 LEU A O 1
ATOM 8098 N N . HIS A 1 1093 ? -11.790 -14.463 27.854 1.00 87.88 1093 HIS A N 1
ATOM 8099 C CA . HIS A 1 1093 ? -10.981 -15.156 26.858 1.00 87.88 1093 HIS A CA 1
ATOM 8100 C C . HIS A 1 1093 ? -9.499 -14.783 27.041 1.00 87.88 1093 HIS A C 1
ATOM 8102 O O . HIS A 1 1093 ? -8.961 -13.981 26.268 1.00 87.88 1093 HIS A O 1
ATOM 8108 N N . PRO A 1 1094 ? -8.815 -15.347 28.056 1.00 91.44 1094 PRO A N 1
ATOM 8109 C CA . PRO A 1 1094 ? -7.422 -15.020 28.326 1.00 91.44 1094 PRO A CA 1
ATOM 8110 C C . PRO A 1 1094 ? -6.541 -15.250 27.095 1.00 91.44 1094 PRO A C 1
ATOM 8112 O O . PRO A 1 1094 ? -6.595 -16.337 26.506 1.00 91.44 1094 PRO A O 1
ATOM 8115 N N . PRO A 1 1095 ? -5.703 -14.271 26.705 1.00 91.94 1095 PRO A N 1
ATOM 8116 C CA . PRO A 1 1095 ? -4.722 -14.477 25.655 1.00 91.94 1095 PRO A CA 1
ATOM 8117 C C . PRO A 1 1095 ? -3.852 -15.713 25.942 1.00 91.94 1095 PRO A C 1
ATOM 8119 O O . PRO A 1 1095 ? -3.499 -15.977 27.099 1.00 91.94 1095 PRO A O 1
ATOM 8122 N N . PRO A 1 1096 ? -3.487 -16.499 24.913 1.00 91.88 1096 PRO A N 1
ATOM 8123 C CA . PRO A 1 1096 ? -2.666 -17.681 25.132 1.00 91.88 1096 PRO A CA 1
ATOM 8124 C C . PRO A 1 1096 ? -1.360 -17.347 25.864 1.00 91.88 1096 PRO A C 1
ATOM 8126 O O . PRO A 1 1096 ? -0.684 -16.370 25.534 1.00 91.88 1096 PRO A O 1
ATOM 8129 N N . GLY A 1 1097 ? -1.022 -18.157 26.869 1.00 91.44 1097 GLY A N 1
ATOM 8130 C CA . GLY A 1 1097 ? 0.167 -17.968 27.705 1.00 91.44 1097 GLY A CA 1
ATOM 8131 C C . GLY A 1 1097 ? 0.029 -16.945 28.842 1.00 91.44 1097 GLY A C 1
ATOM 8132 O O . GLY A 1 1097 ? 1.006 -16.743 29.559 1.00 91.44 1097 GLY A O 1
ATOM 8133 N N . THR A 1 1098 ? -1.139 -16.312 29.038 1.00 95.12 1098 THR A N 1
ATOM 8134 C CA . THR A 1 1098 ? -1.314 -15.247 30.053 1.00 95.12 1098 THR A CA 1
ATOM 8135 C C . THR A 1 1098 ? -2.394 -15.526 31.104 1.00 95.12 1098 THR A C 1
ATOM 8137 O O . THR A 1 1098 ? -2.690 -14.650 31.916 1.00 95.12 1098 THR A O 1
ATOM 8140 N N . ALA A 1 1099 ? -3.036 -16.698 31.089 1.00 94.12 1099 ALA A N 1
ATOM 8141 C CA . ALA A 1 1099 ? -4.183 -17.001 31.958 1.00 94.12 1099 ALA A CA 1
ATOM 8142 C C . ALA A 1 1099 ? -3.857 -16.917 33.463 1.00 94.12 1099 ALA A C 1
ATOM 8144 O O . ALA A 1 1099 ? -4.691 -16.488 34.263 1.00 94.12 1099 ALA A O 1
ATOM 8145 N N . ASP A 1 1100 ? -2.633 -17.289 33.832 1.00 94.06 1100 ASP A N 1
ATOM 8146 C CA . ASP A 1 1100 ? -2.071 -17.187 35.179 1.00 94.06 1100 ASP A CA 1
ATOM 8147 C C . ASP A 1 1100 ? -1.978 -15.727 35.655 1.00 94.06 1100 ASP A C 1
ATOM 8149 O O . ASP A 1 1100 ? -2.486 -15.391 36.729 1.00 94.06 1100 ASP A O 1
ATOM 8153 N N . ILE A 1 1101 ? -1.415 -14.845 34.821 1.00 96.50 1101 ILE A N 1
ATOM 8154 C CA . ILE A 1 1101 ? -1.304 -13.406 35.084 1.00 96.50 1101 ILE A CA 1
ATOM 8155 C C . ILE A 1 1101 ? -2.693 -12.782 35.185 1.00 96.50 1101 ILE A C 1
ATOM 8157 O O . ILE A 1 1101 ? -2.975 -12.091 36.160 1.00 96.50 1101 ILE A O 1
ATOM 8161 N N . VAL A 1 1102 ? -3.562 -13.035 34.199 1.00 95.81 1102 VAL A N 1
ATOM 8162 C CA . VAL A 1 1102 ? -4.916 -12.463 34.121 1.00 95.81 1102 VAL A CA 1
ATOM 8163 C C . VAL A 1 1102 ? -5.703 -12.783 35.388 1.00 95.81 1102 VAL A C 1
ATOM 8165 O O . VAL A 1 1102 ? -6.216 -11.881 36.053 1.00 95.81 1102 VAL A O 1
ATOM 8168 N N . THR A 1 1103 ? -5.753 -14.064 35.757 1.00 93.25 1103 THR A N 1
ATOM 8169 C CA . THR A 1 1103 ? -6.532 -14.524 36.910 1.00 93.25 1103 THR A CA 1
ATOM 8170 C C . THR A 1 1103 ? -6.014 -13.905 38.205 1.00 93.25 1103 THR A C 1
ATOM 8172 O O . THR A 1 1103 ? -6.798 -13.377 38.994 1.00 93.25 1103 THR A O 1
ATOM 8175 N N . ALA A 1 1104 ? -4.697 -13.933 38.436 1.00 94.25 1104 ALA A N 1
ATOM 8176 C CA . ALA A 1 1104 ? -4.109 -13.390 39.656 1.00 94.25 1104 ALA A CA 1
ATOM 8177 C C . ALA A 1 1104 ? -4.240 -11.859 39.736 1.00 94.25 1104 ALA A C 1
ATOM 8179 O O . ALA A 1 1104 ? -4.645 -11.345 40.780 1.00 94.25 1104 ALA A O 1
ATOM 8180 N N . HIS A 1 1105 ? -3.971 -11.140 38.641 1.00 96.38 1105 HIS A N 1
ATOM 8181 C CA . HIS A 1 1105 ? -4.050 -9.680 38.568 1.00 96.38 1105 HIS A CA 1
ATOM 8182 C C . HIS A 1 1105 ? -5.445 -9.168 38.944 1.00 96.38 1105 HIS A C 1
ATOM 8184 O O . HIS A 1 1105 ? -5.589 -8.404 39.901 1.00 96.38 1105 HIS A O 1
ATOM 8190 N N . PHE A 1 1106 ? -6.490 -9.641 38.255 1.00 95.38 1106 PHE A N 1
ATOM 8191 C CA . PHE A 1 1106 ? -7.853 -9.176 38.513 1.00 95.38 1106 PHE A CA 1
ATOM 8192 C C . PHE A 1 1106 ? -8.392 -9.657 39.859 1.00 95.38 1106 PHE A C 1
ATOM 8194 O O . PHE A 1 1106 ? -9.090 -8.903 40.533 1.00 95.38 1106 PHE A O 1
ATOM 8201 N N . ARG A 1 1107 ? -8.032 -10.867 40.311 1.00 93.81 1107 ARG A N 1
ATOM 8202 C CA . ARG A 1 1107 ? -8.441 -11.365 41.634 1.00 93.81 1107 ARG A CA 1
ATOM 8203 C C . ARG A 1 1107 ? -7.887 -10.500 42.764 1.00 93.81 1107 ARG A C 1
ATOM 8205 O O . ARG A 1 1107 ? -8.633 -10.182 43.689 1.00 93.81 1107 ARG A O 1
ATOM 8212 N N . LEU A 1 1108 ? -6.603 -10.142 42.699 1.00 93.44 1108 LEU A N 1
ATOM 8213 C CA . LEU A 1 1108 ? -5.929 -9.354 43.734 1.00 93.44 1108 LEU A CA 1
ATOM 8214 C C . LEU A 1 1108 ? -6.355 -7.883 43.710 1.00 93.44 1108 LEU A C 1
ATOM 8216 O O . LEU A 1 1108 ? -6.487 -7.276 44.770 1.00 93.44 1108 LEU A O 1
ATOM 8220 N N . LEU A 1 1109 ? -6.612 -7.318 42.526 1.00 93.62 1109 LEU A N 1
ATOM 8221 C CA . LEU A 1 1109 ? -6.986 -5.909 42.376 1.00 93.62 1109 LEU A CA 1
ATOM 8222 C C . LEU A 1 1109 ? -8.501 -5.652 42.354 1.00 93.62 1109 LEU A C 1
ATOM 8224 O O . LEU A 1 1109 ? -8.902 -4.495 42.277 1.00 93.62 1109 LEU A O 1
ATOM 8228 N N . ARG A 1 1110 ? -9.357 -6.679 42.459 1.00 89.94 1110 ARG A N 1
ATOM 8229 C CA . ARG A 1 1110 ? -10.820 -6.563 42.269 1.00 89.94 1110 ARG A CA 1
ATOM 8230 C C . ARG A 1 1110 ? -11.482 -5.400 43.015 1.00 89.94 1110 ARG A C 1
ATOM 8232 O O . ARG A 1 1110 ? -12.296 -4.697 42.428 1.00 89.94 1110 ARG A O 1
ATOM 8239 N N . GLY A 1 1111 ? -11.122 -5.180 44.284 1.00 87.81 1111 GLY A N 1
ATOM 8240 C CA . GLY A 1 1111 ? -11.681 -4.090 45.093 1.00 87.81 1111 GLY A CA 1
ATOM 8241 C C . GLY A 1 1111 ? -11.270 -2.721 44.549 1.00 87.81 1111 GLY A C 1
ATOM 8242 O O . GLY A 1 1111 ? -12.122 -1.881 44.270 1.00 87.81 1111 GLY A O 1
ATOM 8243 N N . ARG A 1 1112 ? -9.966 -2.550 44.291 1.00 90.06 1112 ARG A N 1
ATOM 8244 C CA . ARG A 1 1112 ? -9.382 -1.332 43.713 1.00 90.06 1112 ARG A CA 1
ATOM 8245 C C . ARG A 1 1112 ? -9.982 -1.004 42.346 1.00 90.06 1112 ARG A C 1
ATOM 8247 O O . ARG A 1 1112 ? -10.338 0.141 42.090 1.00 90.06 1112 ARG A O 1
ATOM 8254 N N . LEU A 1 1113 ? -10.111 -2.004 41.474 1.00 92.12 1113 LEU A N 1
ATOM 8255 C CA . LEU A 1 1113 ? -10.635 -1.818 40.120 1.00 92.12 1113 LEU A CA 1
ATOM 8256 C C . LEU A 1 1113 ? -12.130 -1.503 40.123 1.00 92.12 1113 LEU A C 1
ATOM 8258 O O . LEU A 1 1113 ? -12.555 -0.620 39.385 1.00 92.12 1113 LEU A O 1
ATOM 8262 N N . ALA A 1 1114 ? -12.920 -2.143 40.989 1.00 89.88 1114 ALA A N 1
ATOM 8263 C CA . ALA A 1 1114 ? -14.339 -1.821 41.128 1.00 89.88 1114 ALA A CA 1
ATOM 8264 C C . ALA A 1 1114 ? -14.551 -0.363 41.574 1.00 89.88 1114 ALA A C 1
ATOM 8266 O O . ALA A 1 1114 ? -15.397 0.344 41.027 1.00 89.88 1114 ALA A O 1
ATOM 8267 N N . GLU A 1 1115 ? -13.765 0.120 42.539 1.00 90.88 1115 GLU A N 1
ATOM 8268 C CA . GLU A 1 1115 ? -13.805 1.526 42.956 1.00 90.88 1115 GLU A CA 1
ATOM 8269 C C . GLU A 1 1115 ? -13.353 2.477 41.845 1.00 90.88 1115 GLU A C 1
ATOM 8271 O O . GLU A 1 1115 ? -13.986 3.518 41.637 1.00 90.88 1115 GLU A O 1
ATOM 8276 N N . ARG A 1 1116 ? -12.300 2.106 41.107 1.00 92.81 1116 ARG A N 1
ATOM 8277 C CA . ARG A 1 1116 ? -11.781 2.883 39.978 1.00 92.81 1116 ARG A CA 1
ATOM 8278 C C . ARG A 1 1116 ? -12.813 3.030 38.864 1.00 92.81 1116 ARG A C 1
ATOM 8280 O O . ARG A 1 1116 ? -13.063 4.153 38.435 1.00 92.81 1116 ARG A O 1
ATOM 8287 N N . VAL A 1 1117 ? -13.455 1.939 38.452 1.00 91.69 1117 VAL A N 1
ATOM 8288 C CA . VAL A 1 1117 ? -14.508 1.952 37.425 1.00 91.69 1117 VAL A CA 1
ATOM 8289 C C . VAL A 1 1117 ? -15.676 2.832 37.866 1.00 91.69 1117 VAL A C 1
ATOM 8291 O O . VAL A 1 1117 ? -16.080 3.728 37.131 1.00 91.69 1117 VAL A O 1
ATOM 8294 N N . ARG A 1 1118 ? -16.149 2.696 39.114 1.00 92.69 1118 ARG A N 1
ATOM 8295 C CA . ARG A 1 1118 ? -17.193 3.589 39.655 1.00 92.69 1118 ARG A CA 1
ATOM 8296 C C . ARG A 1 1118 ? -16.771 5.062 39.637 1.00 92.69 1118 ARG A C 1
ATOM 8298 O O . ARG A 1 1118 ? -17.616 5.942 39.489 1.00 92.69 1118 ARG A O 1
ATOM 8305 N N . ALA A 1 1119 ? -15.484 5.357 39.830 1.00 92.69 1119 ALA A N 1
ATOM 8306 C CA . ALA A 1 1119 ? -14.968 6.718 39.724 1.00 92.69 1119 ALA A CA 1
ATOM 8307 C C . ALA A 1 1119 ? -14.977 7.226 38.272 1.00 92.69 1119 ALA A C 1
ATOM 8309 O O . ALA A 1 1119 ? -15.351 8.377 38.059 1.00 92.69 1119 ALA A O 1
ATOM 8310 N N . TRP A 1 1120 ? -14.637 6.381 37.293 1.00 94.06 1120 TRP A N 1
ATOM 8311 C CA . TRP A 1 1120 ? -14.738 6.708 35.865 1.00 94.06 1120 TRP A CA 1
ATOM 8312 C C . TRP A 1 1120 ? -16.181 6.997 35.438 1.00 94.06 1120 TRP A C 1
ATOM 8314 O O . TRP A 1 1120 ? -16.422 8.030 34.820 1.00 94.06 1120 TRP A O 1
ATOM 8324 N N . VAL A 1 1121 ? -17.152 6.181 35.868 1.00 92.06 1121 VAL A N 1
ATOM 8325 C CA . VAL A 1 1121 ? -18.590 6.417 35.616 1.00 92.06 1121 VAL A CA 1
ATOM 8326 C C . VAL A 1 1121 ? -19.029 7.787 36.148 1.00 92.06 1121 VAL A C 1
ATOM 8328 O O . VAL A 1 1121 ? -19.638 8.587 35.434 1.00 92.06 1121 VAL A O 1
ATOM 8331 N N . ARG A 1 1122 ? -18.666 8.118 37.397 1.00 92.00 1122 ARG A N 1
ATOM 8332 C CA . ARG A 1 1122 ? -18.999 9.424 37.997 1.00 92.00 1122 ARG A CA 1
ATOM 8333 C C . ARG A 1 1122 ? -18.339 10.597 37.268 1.00 92.00 1122 ARG A C 1
ATOM 8335 O O . ARG A 1 1122 ? -18.955 11.654 37.156 1.00 92.00 1122 ARG A O 1
ATOM 8342 N N . ALA A 1 1123 ? -17.108 10.417 36.793 1.00 89.94 1123 ALA A N 1
ATOM 8343 C CA . ALA A 1 1123 ? -16.318 11.449 36.123 1.00 89.94 1123 ALA A CA 1
ATOM 8344 C C . ALA A 1 1123 ? -16.606 11.581 34.615 1.00 89.94 1123 ALA A C 1
ATOM 8346 O O . ALA A 1 1123 ? -16.018 12.447 33.968 1.00 89.94 1123 ALA A O 1
ATOM 8347 N N . ALA A 1 1124 ? -17.488 10.748 34.053 1.00 89.06 1124 ALA A N 1
ATOM 8348 C CA . ALA A 1 1124 ? -17.814 10.773 32.634 1.00 89.06 1124 ALA A CA 1
ATOM 8349 C C . ALA A 1 1124 ? -18.327 12.167 32.198 1.00 89.06 1124 ALA A C 1
ATOM 8351 O O . ALA A 1 1124 ? -19.232 12.715 32.839 1.00 89.06 1124 ALA A O 1
ATOM 8352 N N . PRO A 1 1125 ? -17.773 12.751 31.115 1.00 87.19 1125 PRO A N 1
ATOM 8353 C CA . PRO A 1 1125 ? -18.062 14.128 30.710 1.00 87.19 1125 PRO A CA 1
ATOM 8354 C C . PRO A 1 1125 ? -19.407 14.292 29.988 1.00 87.19 1125 PRO A C 1
ATOM 8356 O O . PRO A 1 1125 ? -19.878 15.416 29.824 1.00 87.19 1125 PRO A O 1
ATOM 8359 N N . SER A 1 1126 ? -20.032 13.195 29.552 1.00 82.69 1126 SER A N 1
ATOM 8360 C CA . SER A 1 1126 ? -21.353 13.191 28.923 1.00 82.69 1126 SER A CA 1
ATOM 8361 C C . SER A 1 1126 ? -22.223 12.071 29.483 1.00 82.69 1126 SER A C 1
ATOM 8363 O O . SER A 1 1126 ? -21.716 11.036 29.915 1.00 82.69 1126 SER A O 1
ATOM 8365 N N . GLU A 1 1127 ? -23.540 12.272 29.440 1.00 78.81 1127 GLU A N 1
ATOM 8366 C CA . GLU A 1 1127 ? -24.510 11.266 29.882 1.00 78.81 1127 GLU A CA 1
ATOM 8367 C C . GLU A 1 1127 ? -24.449 9.999 29.017 1.00 78.81 1127 GLU A C 1
ATOM 8369 O O . GLU A 1 1127 ? -24.547 8.892 29.531 1.00 78.81 1127 GLU A O 1
ATOM 8374 N N . GLU A 1 1128 ? -24.178 10.152 27.718 1.00 77.38 1128 GLU A N 1
ATOM 8375 C CA . GLU A 1 1128 ? -23.961 9.031 26.798 1.00 77.38 1128 GLU A CA 1
ATOM 8376 C C . GLU A 1 1128 ? -22.771 8.160 27.230 1.00 77.38 1128 GLU A C 1
ATOM 8378 O O . GLU A 1 1128 ? -22.887 6.940 27.316 1.00 77.38 1128 GLU A O 1
ATOM 8383 N N . LEU A 1 1129 ? -21.620 8.774 27.535 1.00 79.19 1129 LEU A N 1
ATOM 8384 C CA . LEU A 1 1129 ? -20.440 8.029 27.985 1.00 79.19 1129 LEU A CA 1
ATOM 8385 C C . LEU A 1 1129 ? -20.645 7.442 29.377 1.00 79.19 1129 LEU A C 1
ATOM 8387 O O . LEU A 1 1129 ? -20.182 6.335 29.632 1.00 79.19 1129 LEU A O 1
ATOM 8391 N N . ARG A 1 1130 ? -21.351 8.158 30.257 1.00 85.75 1130 ARG A N 1
ATOM 8392 C CA . ARG A 1 1130 ? -21.726 7.652 31.578 1.00 85.75 1130 ARG A CA 1
ATOM 8393 C C . ARG A 1 1130 ? -22.544 6.373 31.451 1.00 85.75 1130 ARG A C 1
ATOM 8395 O O . ARG A 1 1130 ? -22.166 5.383 32.057 1.00 85.75 1130 ARG A O 1
ATOM 8402 N N . ALA A 1 1131 ? -23.583 6.380 30.618 1.00 82.12 1131 ALA A N 1
ATOM 8403 C CA . ALA A 1 1131 ? -24.453 5.228 30.399 1.00 82.12 1131 ALA A CA 1
ATOM 8404 C C . ALA A 1 1131 ? -23.744 4.041 29.725 1.00 82.12 1131 ALA A C 1
ATOM 8406 O O . ALA A 1 1131 ? -24.173 2.909 29.887 1.00 82.12 1131 ALA A O 1
ATOM 8407 N N . LYS A 1 1132 ? -22.681 4.285 28.945 1.00 82.25 1132 LYS A N 1
ATOM 8408 C CA . LYS A 1 1132 ? -21.847 3.217 28.363 1.00 82.25 1132 LYS A CA 1
ATOM 8409 C C . LYS A 1 1132 ? -20.840 2.626 29.355 1.00 82.25 1132 LYS A C 1
ATOM 8411 O O . LYS A 1 1132 ? -20.387 1.502 29.143 1.00 82.25 1132 LYS A O 1
ATOM 8416 N N . LEU A 1 1133 ? -20.396 3.423 30.330 1.00 82.81 1133 LEU A N 1
ATOM 8417 C CA . LEU A 1 1133 ? -19.436 3.018 31.360 1.00 82.81 1133 LEU A CA 1
ATOM 8418 C C . LEU A 1 1133 ? -20.113 2.303 32.536 1.00 82.81 1133 LEU A C 1
ATOM 8420 O O . LEU A 1 1133 ? -19.474 1.439 33.138 1.00 82.81 1133 LEU A O 1
ATOM 8424 N N . ASP A 1 1134 ? -21.333 2.720 32.882 1.00 82.19 1134 ASP A N 1
ATOM 8425 C CA . ASP A 1 1134 ? -22.218 2.041 33.838 1.00 82.19 1134 ASP A CA 1
ATOM 8426 C C . ASP A 1 1134 ? -22.677 0.685 33.278 1.00 82.19 1134 ASP A C 1
ATOM 8428 O O . ASP A 1 1134 ? -22.628 -0.307 34.045 1.00 82.19 1134 ASP A O 1
#

Sequence (1134 aa):
LLADVEAVARCRPATQAARALEQSCVLGPLLGASPMPSGQDALYHLKTVSPARTAFLEIRNYPRYVDGASARTVLQGMMARVQDGAGHLMARLSRTKDGGLSREALLSWVAAVGRANTVRGAFGETSDMRLQQDLADFVAGGSDGFLLNVTGGCLRLAEPFTSGWLAIYRSGADPFAAAAAAAAGGAALPRFADLFEKHLRPEYYRTQRHRLGDLSGVFNVTGSRGSGGFTADDDPPAAGPPMLLQSDAVGGEGAPSFMADVFFLTQLLLHVGPMQSVFRRRAMTKRFQDRYRRAAAAAGGSGGDGGGEDGDEEGDMGEGGPPSAAGGGLRNPYDAPVMLEWRLYEDCCDAHLWEPVFADNMTAFAVMELDWVAWLARGGAGAPAAPLLRLVPEFALGDAVDWLVAVLYAGRADLVAAKPIGVILRAVVTLLNAKDVVRSAVLQDKLVGLLLAMLASQLSNVQARQARGLALAPDRMSTGERALVGAVLGAPVTQRHLIPALLRAHVNAELVVGLDVDKDSYDKYNMRNKIDIILDELIKDAVLKRCLVELAAANEPQQPQPSTANGGAAGSNSAAAAAATAAATATAAAASSSGSSSSSDIEPGLFSDYASGIVNTVMHFFKDGLDRLADIYSIERSKADSAAWAAQPAEERQRKEDFYRGQQRAAGGFLRMGASNLRWLITLTADPSIASAFLHEPLRGKTAFLLVSSLELLLGDACKKLQVARPEQYGFDLPALVGAVLSLLLQLGRYDRFVAALMAEPDYSEEIMSRALAHLEATHQAQMEAQLRALLARAADIRAKRAAAVAAGGAAAAAGGVPVSPSAQPPLKRRKSAEGADAMEVDGGSGAGPSAEGPLLACEAVQLPEETLKPDEVPAAYREQLGPLSVSEYDSTVPGGYFKEMSRLADQDSGSSRKKARQLARELADMQPGGKLALPCAADAAIFLRQDAARMDKMRAVITGPQGTPYEGGLFVFDIFCPAGYPSDPPVMMVYNTGGGKARYNPNLYADGKVCLSLLGTYNSGHASEKWNPSLSTIYQVLMSVQSQILVDDPMTNEPLSETLAGTAEGAAKTAEYNARLQLLVMRHAMVDPLLHPPPGTADIVTAHFRLLRGRLAERVRAWVRAAPSEELRAKLD

Mean predicted aligned error: 16.19 Å

Nearest PDB structures (foldseek):
  3ceg-assembly1_A  TM=9.092E-01  e=4.785E-14  Homo sapiens
  8gxr-assembly1_A  TM=8.467E-01  e=2.510E-09  Trametes pubescens
  7yw1-assembly1_B  TM=8.446E-01  e=2.875E-07  Trametes pubescens
  7yw1-assembly1_A  TM=7.950E-01  e=2.227E-07  Trametes pubescens
  5a4p-assembly1_A  TM=7.608E-01  e=2.147E-07  Homo sapiens

Foldseek 3Di:
DLVLLVVLVPDPPLLVSQVCLQPVDPCNVLLLDALADWLVCLPDPVPDDGPLNVLLVVQVPDDQPPVRDHSLNVLLVVLVVSLVVLQVVLVVLCPDPDLCQSLQSSLLSLLSNLQSLVLLLVLQFFDDPCVVVNSVSSNSHHDLSSLLSSLSNLLSLLCLQLVQQQVCVVVVDNSLVLLLVCVVPPDDGRSNSVCCVQAVALCCLVPVCLSNPQCQQFAFLQLAHQDAARHPPPDDPPPRPPSRDPSDPDPDPPDHDSNNSSLVSSLSSLSSHLLSLLSVLVVLVVVLVVVVVVVVVVVVPDDDDDDDDDDDDPDDDFPDDDDDDDDDDDDDPCPDPSNSSSVSNNSRSCSSCPSPSSLLSLLSSLLSLLLSLLCLLVCRSPHHSQSSRNSHGPSSNLSSLVSLLSCLQVVNLVSNLVDDLLSLLSSLLSLLVSCLRSVNLLSVLSSLSSLLSLCLLVQPDPVVCVVVNHGDDNDDDDPSSCSSNCCCQPPPCNLAGVLLSLLSSLLCLPVCFQRPGDPRRDDSLSSNLSSLSSLVVNCVRPSSVVNLLLLLLLADDPDPDPPPDDDDDDDDDDPPPPPPVVVPVVPPPPDDDDDDDDPPPHDHCSSVSSLLSLLLLLLVLLVLLLVLLVLLQVLVVCVVPVPNLVPDDPVLNVVSVVSNVVSLVVNLVSVVSSLVSLVSLLVQLVDVSNLVSCLDPPNLLSLLCSLLVQLCSLLPPSNVPRDHDPCVSSVDDSLSSLVSSLSSCLSNLVDVSSLVSNVVPLSDDPVSLVSSLVSCVVVVVVVSSVSSVVSVVVSVVSVVVVVVVVVVVVVVVVVDDDDDDDDDDDDDDDDDDDDDDDDDDDDDDDDDDDDDDDDPPPPDPPPDDPPADDPVCLFVLQCVQCVQQQEEAFALPPVLSADPSLVVQVVSAPDDDPVNVVQLVLQSQQCHRVHVLDFDGGLQWTKHKYAYPVDSQWIKMWTQQGPLALRHLFTWIKIWGDGNCPPVAAIAIFTSQLVSLVHQLAPQQHSRRHGQFQCSVNHDPDDPVRHNDRVPDGPSVVSVCCRPVCSDRQRCVVDPPLVSCPPHPVSVLVSLQVSLVSSLSRCVGRQPCCVVPNRGPCVSVNVSSCSSCVVVVVVVLVVSLVSRPDPVSNVSSD

InterPro domains:
  IPR000608 Ubiquitin-conjugating (UBC), catalytic core domain [PF00179] (949-1071)
  IPR000608 Ubiquitin-conjugating (UBC), catalytic core domain [PS50127] (915-1087)
  IPR016135 Ubiquitin-conjugating enzyme/RWD-like [G3DSA:3.10.110.10] (877-1133)
  IPR016135 Ubiquitin-conjugating enzyme/RWD-like [SSF54495] (913-1093)
  IPR019474 Ubiquitin conjugation factor E4, core [PF10408] (27-785)
  IPR045132 Ubiquitin conjugation factor E4 [PTHR13931] (348-1126)

Secondary structure (DSSP, 8-state):
-HHHHHHHHH-SSHHHHHHHHHHTSTTHHHHT--SSPPTTTTTT---S--HHHHHHHHHHTS---TT---HHHHHHHHHHHHHHHHHHHHHHHTT--STTHHHHHHHHHHHHHHHHTGGGGGGGS--SSSHHHHHHHHHHS--HHHHHHHHHHHHHHHHHHHHHHHHHHHTTS-HHHHHHHHHHTTS---HHHHHHHHH--TTHHHHTHHHH---TTSPBTTS--SSSSS-SSS---SSPPPSS--TTS--STTPPPHHHHHHHHHHHHHHHTHHHHHHHHHHHHHHHHHHHHHHHHHHTTSS---------------SPPPPP--S--PPPGGGSHHHHHHHHHHHHHHHHHT-HHHHHHHHHHHHHHHHHHHHHHTTTTTS-HHHHHTTSBHHHHHHHHHHHHHHHHTT-HHHHHTS-HHHHHHHHHHHHH-TTT---HHHHHHHHHHHHHHHTTT-S-HHHHHTTT----TT---HHHHHHHHHHHH-HHHHHHHHHHHHHHHHHTTTTTTS---TTT--HHHHHHHHHHHHHHHTTSHHHHHHHHHHHHT--PPP---------------TTSSSSSSSSSSSSSS---S---------TTHHHHHHHHHHHHHHHHHHHHHHHHHHHHHHHHHHH-HHHHHHS-HHHHHHHHHHHHHHHHHHHHHHHHHHHHHHHHHHHHTSHHHHGGGGSTTHHHHHHHHHHHHHHHHHSHHHHT---S-GGGGT--HHHHHHHHHHHHHHHHTSHHHHHHHTTSTT--HHHHHHHHHHHHHTT-HHHHHHHHHHHHHHHHHHHHHHHHHHHHHHHHTT--------------------------------------------------S-PPPTTTHHHHHHHHHGGGSEEEE-TTSTTSS-HHHHHHHHT-----HHHHHHHHHHHHHHSTTSTTPPPB-SSSBEEEEEESS-TTEEEEEEEPPTTSTTTT-EEEEEEE--TTTTTSPPEEEES-STTTT---BTTB-TTSBB--GGGT---SS-GGGS--TTT--HHHHHHHIIIIIS-S-GGGGSTTGGGTTTSHHHHHHHHHHHHHHHHHIIIIIIIHHHHSPPTT-HHHHHHHHHHHHHHHHHHHHHHHHH-SSHHHHHHH-